Protein AF-A0A7V3DY18-F1 (afdb_monomer_lite)

pLDDT: mean 86.43, std 16.44, range [20.88, 98.75]

Secondary structure (DSSP, 8-state):
----------S--SSSTTTSSSSS--S---PPP-HHHHHHHHHHTTTSTTHHHHHHHHHHHHTT-HHHHHHHHHHHTT--SHHHHHHHHHHHHHHHT----S-TTT--TTPPPHHHHHHHHHTTTT-SSHHHHHHHHHHHHHHHHHHHHS--S---GGGTTSHHHHHHHT--TTHHHHHHHHHHHHHTTTTSSHHHHHHHHHHHHHHHHHHHHHHHHHS-HHHHHHHHHHHHHHHHHHHHHHHHHHH-TT-HHHHHHHHHHHHHHHHHHHTT-TT---SEEEEEEEPPPSS--GGGTT-S-SS-S---EEEEESSSTTS-EEESSTTTT-SEEEEEEEE-TTSSEEEEEEEE-TTTT-S---GGGS-SSTTSSS---EEEEEEETTS---EE----SS--EEEEEE-TTS-EEEEESTT-BB-TT-SSTT---B--EEEEE-TTS-S-EES---SS-EEEEEE-TTS-EEEEEE--SSS-TTT-EEEEEE-TTSTT-EEEE-TT-TTS-SEEEEEEEPTTSSEEEEEEE-SS--S-BEEEEEEGGG-TT-GGGEEESSTTPPP-TTTTTTPPBPTT-----SS-EEEEEEESSSSEEEEEEE---TT-S----PEEEEEETT--EEEEE--SSSEEEEEEE-S--PPPPPPPP----SSEEEEEES-TTTT-TTPPTT---EEEEEEEPPPBEEE-TTSTTSEEE-BSSTT-TT--BTT--SSS-EEEEEEEE--TTS-EEEEEE-SS-BEEEEE-TTS-EEEE-SS-B---TT-EEEESSTT--TTSPPP--SS---GGGGSPPBPPBPPTT-SSPPPPHHHHTHHHHHHHTTTTS-SSS-GGG------EETTEEHHHHHHBT--TTSPP-B-HHHHHHHSTTSPPSS-HHHHHHHHHHHHHT-STTB------TTS-SPPPPTTSSSGGG-HHHHHHHH-HHHHHH----HHHHHHHHHHHHTT------EEEHHHHHHHSS-EEEEEE---TTT--S-SEEEEETTEEEEEP-------

Sequence (1023 aa):
MSRHAFQPIAHKGFALTLLACLVAASAVFAAPADEVQDARAILAAWNEPGAGAKIDALGAALAEDCAKAAAVLDALEKDSSIEAATLRADLLLRCGAVFNDVRPDKAKKNLMTLDELGARAAAFYGHPDPFVRALAEWAVSVRMALVFEDRVPRPRPSARDHPWYAAWEAQKGDALLTYDYVRQVAAMGEHRTADGLRTAADKISRRVRGLAAYARATAPRDAEARIDRALAAFMQSYSAFEQTALSQPRDLTALREKWLAMRAAAREVIFANPQIDFHRLLFATRTGNNSGNITNGSLRDNHGAGGDIFVKTGFMPADEARPLLNGRLGLGHIRGLDISFEADRCVFSFLKQPWYGVQDVPDKMIAPNHETGLSDFAHLYEIRLDGCGFRQLTNAPYNSDIEPCYLPNDDIVFCSDRSNYGSQCKGMMVQDKMITNLYRCDRDGGNIRALSNNKDFDRHPHVMENGQLVFVHWEYQERHLYQTHTLWTSRPDGSYADAIYKQHIESGPMSLRESRHIPGTTQLVAIACGHHTGEIGAIMLVDYAKGINDPDGMRLLTPGAGPTEGGYGKRPPVPEGGLEDSGGHYQYPYPLSEKCFLTAYSFGVGNLADTKNYGLYYVDVWGNRELIHRDKMYSVVWLMPARPQARPPVYPEQPPKTAYATVMVNNVESDMPGVAPGTVKYIRVSQRLPWPCVRDEEKACKYNDVAYVPAGAWATILGVTDWTAVRAIGTVPVEADGSAHFKVPVEQPLFFQALDANYCEVRRMRSNVTFQRGEVRGCLGCHETRTLAPPAGPGQMPAAYRREPSMPEPPPWGAATVPGFERHIQPILDKHCVSCHGGDQPEKGLDFTSRKVQDWNQSYRTMFGIKPGEPTPCVDDYWKHWHPGVPNPTDSKAAKAILQRIDKGEQPGQLIQISNRFGGPEISQPLQFGALKSKLIQTLLNDAGHKKNVQMSREDWIALVTWVDLNAPYFDWYTDKDAFVKEGKAKRLYVDFGNPWEVAPAGEWIRKGDEVVLVAGGAVEIK

Radius of gyration: 31.64 Å; chains: 1; bounding box: 83×79×95 Å

Structure (mmCIF, N/CA/C/O backbone):
data_AF-A0A7V3DY18-F1
#
_entry.id   AF-A0A7V3DY18-F1
#
loop_
_atom_site.group_PDB
_atom_site.id
_atom_site.type_symbol
_atom_site.label_atom_id
_atom_site.label_alt_id
_atom_site.label_comp_id
_atom_site.label_asym_id
_atom_site.label_entity_id
_atom_site.label_seq_id
_atom_site.pdbx_PDB_ins_code
_atom_site.Cartn_x
_atom_site.Cartn_y
_atom_site.Cartn_z
_atom_site.occupancy
_atom_site.B_iso_or_equiv
_atom_site.auth_seq_id
_atom_site.auth_comp_id
_atom_site.auth_asym_id
_atom_site.auth_atom_id
_atom_site.pdbx_PDB_model_num
ATOM 1 N N . MET A 1 1 ? 3.927 35.908 -26.874 1.00 25.62 1 MET A N 1
ATOM 2 C CA . MET A 1 1 ? 4.126 37.093 -26.004 1.00 25.62 1 MET A CA 1
ATOM 3 C C . MET A 1 1 ? 3.156 36.924 -24.839 1.00 25.62 1 MET A C 1
ATOM 5 O O . MET A 1 1 ? 1.992 36.751 -25.132 1.00 25.62 1 MET A O 1
ATOM 9 N N . SER A 1 2 ? 3.499 36.811 -23.560 1.00 21.59 2 SER A N 1
ATOM 10 C CA . SER A 1 2 ? 4.704 37.133 -22.796 1.00 21.59 2 SER A CA 1
ATOM 11 C C . SER A 1 2 ? 4.877 36.150 -21.623 1.00 21.59 2 SER A C 1
ATOM 13 O O . SER A 1 2 ? 3.959 35.950 -20.840 1.00 21.59 2 SER A O 1
ATOM 15 N N . ARG A 1 3 ? 6.080 35.571 -21.537 1.00 24.64 3 ARG A N 1
ATOM 16 C CA . ARG A 1 3 ? 6.845 35.141 -20.350 1.00 24.64 3 ARG A CA 1
ATOM 17 C C . ARG A 1 3 ? 6.091 34.971 -19.013 1.00 24.64 3 ARG A C 1
ATOM 19 O O . ARG A 1 3 ? 5.904 35.953 -18.308 1.00 24.64 3 ARG A O 1
ATOM 26 N N . HIS A 1 4 ? 5.935 33.724 -18.563 1.00 20.88 4 HIS A N 1
ATOM 27 C CA . HIS A 1 4 ? 6.137 33.375 -17.151 1.00 20.88 4 HIS A CA 1
ATOM 28 C C . HIS A 1 4 ? 7.030 32.135 -17.059 1.00 20.88 4 HIS A C 1
ATOM 30 O O . HIS A 1 4 ? 6.732 31.080 -17.612 1.00 20.88 4 HIS A O 1
ATOM 36 N N . ALA A 1 5 ? 8.198 32.335 -16.455 1.00 23.17 5 ALA A N 1
ATOM 37 C CA . ALA A 1 5 ? 9.275 31.370 -16.347 1.00 23.17 5 ALA A CA 1
ATOM 38 C C . ALA A 1 5 ? 9.007 30.391 -15.198 1.00 23.17 5 ALA A C 1
ATOM 40 O O . ALA A 1 5 ? 8.786 30.807 -14.063 1.00 23.17 5 ALA A O 1
ATOM 41 N N . PHE A 1 6 ? 9.086 29.097 -15.499 1.00 23.33 6 PHE A N 1
ATOM 42 C CA . PHE A 1 6 ? 9.230 28.034 -14.513 1.00 23.33 6 PHE A CA 1
ATOM 43 C C . PHE A 1 6 ? 10.638 28.112 -13.906 1.00 23.33 6 PHE A C 1
ATOM 45 O O . PHE A 1 6 ? 11.632 27.924 -14.607 1.00 23.33 6 PHE A O 1
ATOM 52 N N . GLN A 1 7 ? 10.728 28.407 -12.608 1.00 21.17 7 GLN A N 1
ATOM 53 C CA . GLN A 1 7 ? 11.937 28.179 -11.815 1.00 21.17 7 GLN A CA 1
ATOM 54 C C . GLN A 1 7 ? 11.868 26.803 -11.129 1.00 21.17 7 GLN A C 1
ATOM 56 O O . GLN A 1 7 ? 10.789 26.381 -10.709 1.00 21.17 7 GLN A O 1
ATOM 61 N N . PRO A 1 8 ? 13.006 26.104 -10.979 1.00 22.19 8 PRO A N 1
ATOM 62 C CA . PRO A 1 8 ? 13.079 24.819 -10.301 1.00 22.19 8 PRO A CA 1
ATOM 63 C C . PRO A 1 8 ? 13.055 25.020 -8.780 1.00 22.19 8 PRO A C 1
ATOM 65 O O . PRO A 1 8 ? 13.895 25.726 -8.221 1.00 22.19 8 PRO A O 1
ATOM 68 N N . ILE A 1 9 ? 12.113 24.371 -8.094 1.00 23.47 9 ILE A N 1
ATOM 69 C CA . ILE A 1 9 ? 12.048 24.363 -6.629 1.00 23.47 9 ILE A CA 1
ATOM 70 C C . ILE A 1 9 ? 13.141 23.422 -6.113 1.00 23.47 9 ILE A C 1
ATOM 72 O O . ILE A 1 9 ? 12.963 22.214 -5.982 1.00 23.47 9 ILE A O 1
ATOM 76 N N . ALA A 1 10 ? 14.314 23.994 -5.854 1.00 24.70 10 ALA A N 1
ATOM 77 C CA . ALA A 1 10 ? 15.331 23.391 -5.012 1.00 24.70 10 ALA A CA 1
ATOM 78 C C . ALA A 1 10 ? 14.889 23.465 -3.542 1.00 24.70 10 ALA A C 1
ATOM 80 O O . ALA A 1 10 ? 14.357 24.479 -3.090 1.00 24.70 10 ALA A O 1
ATOM 81 N N . HIS A 1 11 ? 15.159 22.397 -2.790 1.00 27.48 11 HIS A N 1
ATOM 82 C CA . HIS A 1 11 ? 15.044 22.307 -1.335 1.00 27.48 11 HIS A CA 1
ATOM 83 C C . HIS A 1 11 ? 15.710 23.491 -0.608 1.00 27.48 11 HIS A C 1
ATOM 85 O O . HIS A 1 11 ? 16.875 23.424 -0.228 1.00 27.48 11 HIS A O 1
ATOM 91 N N . LYS A 1 12 ? 14.947 24.562 -0.385 1.00 24.19 12 LYS A N 1
ATOM 92 C CA . LYS A 1 12 ? 15.098 25.562 0.685 1.00 24.19 12 LYS A CA 1
ATOM 93 C C . LYS A 1 12 ? 13.711 26.140 0.997 1.00 24.19 12 LYS A C 1
ATOM 95 O O . LYS A 1 12 ? 13.461 27.323 0.822 1.00 24.19 12 LYS A O 1
ATOM 100 N N . GLY A 1 13 ? 12.785 25.270 1.401 1.00 24.16 13 GLY A N 1
ATOM 101 C CA . GLY A 1 13 ? 11.388 25.622 1.695 1.00 24.16 13 GLY A CA 1
ATOM 102 C C . GLY A 1 13 ? 10.884 25.156 3.061 1.00 24.16 13 GLY A C 1
ATOM 103 O O . GLY A 1 13 ? 9.701 25.281 3.331 1.00 24.16 13 GLY A O 1
ATOM 104 N N . PHE A 1 14 ? 11.765 24.636 3.925 1.00 27.33 14 PHE A N 1
ATOM 105 C CA . PHE A 1 14 ? 11.429 24.241 5.304 1.00 27.33 14 PHE A CA 1
ATOM 106 C C . PHE A 1 14 ? 11.979 25.214 6.364 1.00 27.33 14 PHE A C 1
ATOM 108 O O . PHE A 1 14 ? 11.888 24.955 7.556 1.00 27.33 14 PHE A O 1
ATOM 115 N N . ALA A 1 15 ? 12.544 26.350 5.935 1.00 28.25 15 ALA A N 1
ATOM 116 C CA . ALA A 1 15 ? 13.169 27.333 6.826 1.00 28.25 15 ALA A CA 1
ATOM 117 C C . ALA A 1 15 ? 12.625 28.770 6.684 1.00 28.25 15 ALA A C 1
ATOM 119 O O . ALA A 1 15 ? 13.087 29.647 7.403 1.00 28.25 15 ALA A O 1
ATOM 120 N N . LEU A 1 16 ? 11.650 29.042 5.801 1.00 24.61 16 LEU A N 1
ATOM 121 C CA . LEU A 1 16 ? 11.113 30.407 5.627 1.00 24.61 16 LEU A CA 1
ATOM 122 C C . LEU A 1 16 ? 9.606 30.584 5.854 1.00 24.61 16 LEU A C 1
ATOM 124 O O . LEU A 1 16 ? 9.186 31.714 6.080 1.00 24.61 16 LEU A O 1
ATOM 128 N N . THR A 1 17 ? 8.812 29.516 5.959 1.00 25.86 17 THR A N 1
ATOM 129 C CA . THR A 1 17 ? 7.465 29.614 6.564 1.00 25.86 17 THR A CA 1
ATOM 130 C C . THR A 1 17 ? 7.527 29.547 8.093 1.00 25.86 17 THR A C 1
ATOM 132 O O . THR A 1 17 ? 6.608 30.001 8.762 1.00 25.86 17 THR A O 1
ATOM 135 N N . LEU A 1 18 ? 8.658 29.096 8.656 1.00 28.77 18 LEU A N 1
ATOM 136 C CA . LEU A 1 18 ? 8.967 29.334 10.066 1.00 28.77 18 LEU A CA 1
ATOM 137 C C . LEU A 1 18 ? 9.335 30.803 10.327 1.00 28.77 18 LEU A C 1
ATOM 139 O O . LEU A 1 18 ? 9.026 31.303 11.395 1.00 28.77 18 LEU A O 1
ATOM 143 N N . LEU A 1 19 ? 9.923 31.534 9.369 1.00 28.06 19 LEU A N 1
ATOM 144 C CA . LEU A 1 19 ? 10.417 32.894 9.629 1.00 28.06 19 LEU A CA 1
ATOM 145 C C . LEU A 1 19 ? 9.350 33.998 9.476 1.00 28.06 19 LEU A C 1
ATOM 147 O O . LEU A 1 19 ? 9.473 35.043 10.102 1.00 28.06 19 LEU A O 1
ATOM 151 N N . ALA A 1 20 ? 8.266 33.767 8.728 1.00 24.47 20 ALA A N 1
ATOM 152 C CA . ALA A 1 20 ? 7.158 34.729 8.613 1.00 24.47 20 ALA A CA 1
ATOM 153 C C . ALA A 1 20 ? 6.112 34.628 9.747 1.00 24.47 20 ALA A C 1
ATOM 155 O O . ALA A 1 20 ? 5.349 35.567 9.948 1.00 24.47 20 ALA A O 1
ATOM 156 N N . CYS A 1 21 ? 6.130 33.555 10.549 1.00 28.67 21 CYS A N 1
ATOM 157 C CA . CYS A 1 21 ? 5.466 33.513 11.861 1.00 28.67 21 CYS A CA 1
ATOM 158 C C . CYS A 1 21 ? 6.400 33.928 13.018 1.00 28.67 21 CYS A C 1
ATOM 160 O O . CYS A 1 21 ? 5.938 34.086 14.142 1.00 28.67 21 CYS A O 1
ATOM 162 N N . LEU A 1 22 ? 7.692 34.160 12.746 1.00 28.86 22 LEU A N 1
ATOM 163 C CA . LEU A 1 22 ? 8.712 34.535 13.738 1.00 28.86 22 LEU A CA 1
ATOM 164 C C . LEU A 1 22 ? 9.113 36.025 13.709 1.00 28.86 22 LEU A C 1
ATOM 166 O O . LEU A 1 22 ? 10.030 36.412 14.425 1.00 28.86 22 LEU A O 1
ATOM 170 N N . VAL A 1 23 ? 8.426 36.886 12.943 1.00 26.66 23 VAL A N 1
ATOM 171 C CA . VAL A 1 23 ? 8.685 38.352 12.925 1.00 26.66 23 VAL A CA 1
ATOM 172 C C . VAL A 1 23 ? 7.436 39.196 13.263 1.00 26.66 23 VAL A C 1
ATOM 174 O O . VAL A 1 23 ? 7.445 40.415 13.153 1.00 26.66 23 VAL A O 1
ATOM 177 N N . ALA A 1 24 ? 6.379 38.574 13.796 1.00 26.86 24 ALA A N 1
ATOM 178 C CA . ALA A 1 24 ? 5.297 39.273 14.510 1.00 26.86 24 ALA A CA 1
ATOM 179 C C . ALA A 1 24 ? 5.234 38.889 16.004 1.00 26.86 24 ALA A C 1
ATOM 181 O O . ALA A 1 24 ? 4.191 39.002 16.640 1.00 26.86 24 ALA A O 1
ATOM 182 N N . ALA A 1 25 ? 6.358 38.434 16.565 1.00 30.12 25 ALA A N 1
ATOM 183 C CA . ALA A 1 25 ? 6.527 38.153 17.990 1.00 30.12 25 ALA A CA 1
ATOM 184 C C . ALA A 1 25 ? 7.902 38.653 18.464 1.00 30.12 25 ALA A C 1
ATOM 186 O O . ALA A 1 25 ? 8.713 37.917 19.013 1.00 30.12 25 ALA A O 1
ATOM 187 N N . SER A 1 26 ? 8.187 39.925 18.206 1.00 31.80 26 SER A N 1
ATOM 188 C CA . SER A 1 26 ? 9.306 40.643 18.817 1.00 31.80 26 SER A CA 1
ATOM 189 C C . SER A 1 26 ? 8.799 41.966 19.381 1.00 31.80 26 SER A C 1
ATOM 191 O O . SER A 1 26 ? 9.112 43.050 18.903 1.00 31.80 26 SER A O 1
ATOM 193 N N . ALA A 1 27 ? 7.993 41.849 20.435 1.00 28.05 27 ALA A N 1
ATOM 194 C CA . ALA A 1 27 ? 7.842 42.873 21.453 1.00 28.05 27 ALA A CA 1
ATOM 195 C C . ALA A 1 27 ? 7.497 42.192 22.785 1.00 28.05 27 ALA A C 1
ATOM 197 O O . ALA A 1 27 ? 6.571 41.391 22.853 1.00 28.05 27 ALA A O 1
ATOM 198 N N . VAL A 1 28 ? 8.245 42.575 23.822 1.00 28.41 28 VAL A N 1
ATOM 199 C CA . VAL A 1 28 ? 8.203 42.132 25.227 1.00 28.41 28 VAL A CA 1
ATOM 200 C C . VAL A 1 28 ? 9.000 40.853 25.530 1.00 28.41 28 VAL A C 1
ATOM 202 O O . VAL A 1 28 ? 8.491 39.738 25.547 1.00 28.41 28 VAL A O 1
ATOM 205 N N . PHE A 1 29 ? 10.278 41.057 25.867 1.00 35.97 29 PHE A N 1
ATOM 206 C CA . PHE A 1 29 ? 10.986 40.196 26.814 1.00 35.97 29 PHE A CA 1
ATOM 207 C C . PHE A 1 29 ? 10.186 40.156 28.128 1.00 35.97 29 PHE A C 1
ATOM 209 O O . PHE A 1 29 ? 10.061 41.184 28.794 1.00 35.97 29 PHE A O 1
ATOM 216 N N . ALA A 1 30 ? 9.664 38.989 28.501 1.00 28.53 30 ALA A N 1
ATOM 217 C CA . ALA A 1 30 ? 9.141 38.709 29.836 1.00 28.53 30 ALA A CA 1
ATOM 218 C C . ALA A 1 30 ? 9.928 37.537 30.455 1.00 28.53 30 ALA A C 1
ATOM 220 O O . ALA A 1 30 ? 10.391 36.651 29.743 1.00 28.53 30 ALA A O 1
ATOM 221 N N . ALA A 1 31 ? 10.137 37.619 31.770 1.00 28.45 31 ALA A N 1
ATOM 222 C CA . ALA A 1 31 ? 10.940 36.763 32.654 1.00 28.45 31 ALA A CA 1
ATOM 223 C C . ALA A 1 31 ? 10.664 35.240 32.534 1.00 28.45 31 ALA A C 1
ATOM 225 O O . ALA A 1 31 ? 9.652 34.865 31.945 1.00 28.45 31 ALA A O 1
ATOM 226 N N . PRO A 1 32 ? 11.509 34.343 33.104 1.00 37.91 32 PRO A N 1
ATOM 227 C CA . PRO A 1 32 ? 11.172 32.919 33.197 1.00 37.91 32 PRO A CA 1
ATOM 228 C C . PRO A 1 32 ? 9.812 32.751 33.889 1.00 37.91 32 PRO A C 1
ATOM 230 O O . PRO A 1 32 ? 9.640 33.190 35.026 1.00 37.91 32 PRO A O 1
ATOM 233 N N . ALA A 1 33 ? 8.847 32.183 33.165 1.00 54.16 33 ALA A N 1
ATOM 234 C CA . ALA A 1 33 ? 7.502 31.922 33.657 1.00 54.16 33 ALA A CA 1
ATOM 235 C C . ALA A 1 33 ? 7.549 30.877 34.780 1.00 54.16 33 ALA A C 1
ATOM 237 O O . ALA A 1 33 ? 8.276 29.891 34.687 1.00 54.16 33 ALA A O 1
ATOM 238 N N . ASP A 1 34 ? 6.794 31.114 35.847 1.00 83.50 34 ASP A N 1
ATOM 239 C CA . ASP A 1 34 ? 6.520 30.129 36.888 1.00 83.50 34 ASP A CA 1
ATOM 240 C C . ASP A 1 34 ? 5.375 29.243 36.371 1.00 83.50 34 ASP A C 1
ATOM 242 O O . ASP A 1 34 ? 4.215 29.655 36.410 1.00 83.50 34 ASP A O 1
ATOM 246 N N . GLU A 1 35 ? 5.671 28.045 35.848 1.00 88.69 35 GLU A N 1
ATOM 247 C CA . GLU A 1 35 ? 4.648 27.158 35.264 1.00 88.69 35 GLU A CA 1
ATOM 248 C C . GLU A 1 35 ? 3.539 26.788 36.274 1.00 88.69 35 GLU A C 1
ATOM 250 O O . GLU A 1 35 ? 2.413 26.460 35.888 1.00 88.69 35 GLU A O 1
ATOM 255 N N . VAL A 1 36 ? 3.817 26.887 37.582 1.00 89.94 36 VAL A N 1
ATOM 256 C CA . VAL A 1 36 ? 2.805 26.732 38.636 1.00 89.94 36 VAL A CA 1
ATOM 257 C C . VAL A 1 36 ? 1.839 27.920 38.648 1.00 89.94 36 VAL A C 1
ATOM 259 O O . VAL A 1 36 ? 0.636 27.727 38.849 1.00 89.94 36 VAL A O 1
ATOM 262 N N . GLN A 1 37 ? 2.324 29.145 38.427 1.00 89.44 37 GLN A N 1
ATOM 263 C CA . GLN A 1 37 ? 1.457 30.316 38.260 1.00 89.44 37 GLN A CA 1
ATOM 264 C C . GLN A 1 37 ? 0.627 30.226 36.989 1.00 89.44 37 GLN A C 1
ATOM 266 O O . GLN A 1 37 ? -0.563 30.529 37.049 1.00 89.44 37 GLN A O 1
ATOM 271 N N . ASP A 1 38 ? 1.199 29.743 35.888 1.00 91.12 38 ASP A N 1
ATOM 272 C CA . ASP A 1 38 ? 0.449 29.534 34.648 1.00 91.12 38 ASP A CA 1
ATOM 273 C C . ASP A 1 38 ? -0.686 28.524 34.854 1.00 91.12 38 ASP A C 1
ATOM 275 O O . ASP A 1 38 ? -1.829 28.788 34.479 1.00 91.12 38 ASP A O 1
ATOM 279 N N . ALA A 1 39 ? -0.416 27.407 35.537 1.00 92.50 39 ALA A N 1
ATOM 280 C CA . ALA A 1 39 ? -1.436 26.418 35.875 1.00 92.50 39 ALA A CA 1
ATOM 281 C C . ALA A 1 39 ? -2.556 27.005 36.757 1.00 92.50 39 ALA A C 1
ATOM 283 O O . ALA A 1 39 ? -3.739 26.767 36.510 1.00 92.50 39 ALA A O 1
ATOM 284 N N . ARG A 1 40 ? -2.207 27.826 37.757 1.00 92.56 40 ARG A N 1
ATOM 285 C CA . ARG A 1 40 ? -3.191 28.527 38.605 1.00 92.56 40 ARG A CA 1
ATOM 286 C C . ARG A 1 40 ? -3.992 29.570 37.828 1.00 92.56 40 ARG A C 1
ATOM 288 O O . ARG A 1 40 ? -5.193 29.699 38.053 1.00 92.56 40 ARG A O 1
ATOM 295 N N . ALA A 1 41 ? -3.355 30.292 36.910 1.00 92.31 41 ALA A N 1
ATOM 296 C CA . ALA A 1 41 ? -4.019 31.262 36.048 1.00 92.31 41 ALA A CA 1
ATOM 297 C C . ALA A 1 41 ? -4.994 30.575 35.081 1.00 92.31 41 ALA A C 1
ATOM 299 O O . ALA A 1 41 ? -6.090 31.083 34.859 1.00 92.31 41 ALA A O 1
ATOM 300 N N . ILE A 1 42 ? -4.634 29.398 34.557 1.00 93.19 42 ILE A N 1
ATOM 301 C CA . ILE A 1 42 ? -5.534 28.554 33.762 1.00 93.19 42 ILE A CA 1
ATOM 302 C C . ILE A 1 42 ? -6.761 28.153 34.582 1.00 93.19 42 ILE A C 1
ATOM 304 O O . ILE A 1 42 ? -7.870 28.272 34.073 1.00 93.19 42 ILE A O 1
ATOM 308 N N . LEU A 1 43 ? -6.594 27.722 35.838 1.00 92.31 43 LEU A N 1
ATOM 309 C CA . LEU A 1 43 ? -7.731 27.379 36.702 1.00 92.31 43 LEU A CA 1
ATOM 310 C C . LEU A 1 43 ? -8.633 28.583 36.985 1.00 92.31 43 LEU A C 1
ATOM 312 O O . LEU A 1 43 ? -9.853 28.476 36.875 1.00 92.31 43 LEU A O 1
ATOM 316 N N . ALA A 1 44 ? -8.048 29.743 37.288 1.00 91.12 44 ALA A N 1
ATOM 317 C CA . ALA A 1 44 ? -8.810 30.969 37.522 1.00 91.12 44 ALA A CA 1
ATOM 318 C C . ALA A 1 44 ? -9.609 31.413 36.282 1.00 91.12 44 ALA A C 1
ATOM 320 O O . ALA A 1 44 ? -10.705 31.954 36.415 1.00 91.12 44 ALA A O 1
ATOM 321 N N . ALA A 1 45 ? -9.077 31.146 35.086 1.00 89.94 45 ALA A N 1
ATOM 322 C CA . ALA A 1 45 ? -9.665 31.498 33.797 1.00 89.94 45 ALA A CA 1
ATOM 323 C C . ALA A 1 45 ? -10.254 30.285 33.047 1.00 89.94 45 ALA A C 1
ATOM 325 O O . ALA A 1 45 ? -10.373 30.326 31.824 1.00 89.94 45 ALA A O 1
ATOM 326 N N . TRP A 1 46 ? -10.621 29.199 33.743 1.00 88.56 46 TRP A N 1
ATOM 327 C CA . TRP A 1 46 ? -10.978 27.915 33.112 1.00 88.56 46 TRP A CA 1
ATOM 328 C C . TRP A 1 46 ? -12.092 28.032 32.062 1.00 88.56 46 TRP A C 1
ATOM 330 O O . TRP A 1 46 ? -12.043 27.403 31.006 1.00 88.56 46 TRP A O 1
ATOM 340 N N . ASN A 1 47 ? -13.088 28.873 32.352 1.00 83.31 47 ASN A N 1
ATOM 341 C CA . ASN A 1 47 ? -14.250 29.104 31.495 1.00 83.31 47 ASN A CA 1
ATOM 342 C C . ASN A 1 47 ? -14.053 30.258 30.492 1.00 83.31 47 ASN A C 1
ATOM 344 O O . ASN A 1 47 ? -14.989 30.600 29.772 1.00 83.31 47 ASN A O 1
ATOM 348 N N . GLU A 1 48 ? -12.875 30.886 30.446 1.00 85.75 48 GLU A N 1
ATOM 349 C CA . GLU A 1 48 ? -12.592 31.969 29.504 1.00 85.75 48 GLU A CA 1
ATOM 350 C C . GLU A 1 48 ? -12.154 31.433 28.127 1.00 85.75 48 GLU A C 1
ATOM 352 O O . GLU A 1 48 ? -11.485 30.394 28.028 1.00 85.75 48 GLU A O 1
ATOM 357 N N . PRO A 1 49 ? -12.461 32.156 27.031 1.00 82.69 49 PRO A N 1
ATOM 358 C CA . PRO A 1 49 ? -11.944 31.826 25.709 1.00 82.69 49 PRO A CA 1
ATOM 359 C C . PRO A 1 49 ? -10.412 31.704 25.704 1.00 82.69 49 PRO A C 1
ATOM 361 O O . PRO A 1 49 ? -9.695 32.574 26.194 1.00 82.69 49 PRO A O 1
ATOM 364 N N . GLY A 1 50 ? -9.896 30.623 25.114 1.00 83.00 50 GLY A N 1
ATOM 365 C CA . GLY A 1 50 ? -8.454 30.381 24.994 1.00 83.00 50 GLY A CA 1
ATOM 366 C C . GLY A 1 50 ? -7.814 29.599 26.146 1.00 83.00 50 GLY A C 1
ATOM 367 O O . GLY A 1 50 ? -6.645 29.233 26.022 1.00 83.00 50 GLY A O 1
ATOM 368 N N . ALA A 1 51 ? -8.549 29.259 27.214 1.00 85.69 51 ALA A N 1
ATOM 369 C CA . ALA A 1 51 ? -8.046 28.389 28.285 1.00 85.69 51 ALA A CA 1
ATOM 370 C C . ALA A 1 51 ? -7.518 27.044 27.747 1.00 85.69 51 ALA A C 1
ATOM 372 O O . ALA A 1 51 ? -6.430 26.615 28.119 1.00 85.69 51 ALA A O 1
ATOM 373 N N . GLY A 1 52 ? -8.223 26.431 26.787 1.00 85.94 52 GLY A N 1
ATOM 374 C CA . GLY A 1 52 ? -7.781 25.193 26.133 1.00 85.94 52 GLY A CA 1
ATOM 375 C C . GLY A 1 52 ? -6.407 25.312 25.462 1.00 85.94 52 GLY A C 1
ATOM 376 O O . GLY A 1 52 ? -5.542 24.475 25.694 1.00 85.94 52 GLY A O 1
ATOM 377 N N . ALA A 1 53 ? -6.167 26.392 24.712 1.00 87.12 53 ALA A N 1
ATOM 378 C CA . ALA A 1 53 ? -4.874 26.623 24.064 1.00 87.12 53 ALA A CA 1
ATOM 379 C C . ALA A 1 53 ? -3.740 26.815 25.085 1.00 87.12 53 ALA A C 1
ATOM 381 O O . ALA A 1 53 ? -2.622 26.355 24.860 1.00 87.12 53 ALA A O 1
ATOM 382 N N . LYS A 1 54 ? -4.030 27.448 26.231 1.00 90.38 54 LYS A N 1
ATOM 383 C CA . LYS A 1 54 ? -3.076 27.574 27.343 1.00 90.38 54 LYS A CA 1
ATOM 384 C C . LYS A 1 54 ? -2.776 26.219 27.995 1.00 90.38 54 LYS A C 1
ATOM 386 O O . LYS A 1 54 ? -1.619 25.960 28.303 1.00 90.38 54 LYS A O 1
ATOM 391 N N . ILE A 1 55 ? -3.778 25.346 28.157 1.00 89.69 55 ILE A N 1
ATOM 392 C CA . ILE A 1 55 ? -3.586 23.968 28.649 1.00 89.69 55 ILE A CA 1
ATOM 393 C C . ILE A 1 55 ? -2.677 23.188 27.700 1.00 89.69 55 ILE A C 1
ATOM 395 O O . ILE A 1 55 ? -1.738 22.540 28.152 1.00 89.69 55 ILE A O 1
ATOM 399 N N . ASP A 1 56 ? -2.920 23.274 26.391 1.00 87.69 56 ASP A N 1
ATOM 400 C CA . ASP A 1 56 ? -2.104 22.571 25.399 1.00 87.69 56 ASP A CA 1
ATOM 401 C C . ASP A 1 56 ? -0.660 23.096 25.368 1.00 87.69 56 ASP A C 1
ATOM 403 O O . ASP A 1 56 ? 0.277 22.297 25.316 1.00 87.69 56 ASP A O 1
ATOM 407 N N . ALA A 1 57 ? -0.465 24.415 25.484 1.00 88.19 57 ALA A N 1
ATOM 408 C CA . ALA A 1 57 ? 0.858 25.030 25.585 1.00 88.19 57 ALA A CA 1
ATOM 409 C C . ALA A 1 57 ? 1.603 24.616 26.867 1.00 88.19 57 ALA A C 1
ATOM 411 O O . ALA A 1 57 ? 2.769 24.224 26.797 1.00 88.19 57 ALA A O 1
ATOM 412 N N . LEU A 1 58 ? 0.927 24.642 28.022 1.00 90.94 58 LEU A N 1
ATOM 413 C CA . LEU A 1 58 ? 1.493 24.188 29.293 1.00 90.94 58 LEU A CA 1
ATOM 414 C C . LEU A 1 58 ? 1.849 22.699 29.222 1.00 90.94 58 LEU A C 1
ATOM 416 O O . LEU A 1 58 ? 2.968 22.317 29.545 1.00 90.94 58 LEU A O 1
ATOM 420 N N . GLY A 1 59 ? 0.939 21.855 28.735 1.00 88.19 59 GLY A N 1
ATOM 421 C CA . GLY A 1 59 ? 1.173 20.422 28.575 1.00 88.19 59 GLY A CA 1
ATOM 422 C C . GLY A 1 59 ? 2.371 20.106 27.680 1.00 88.19 59 GLY A C 1
ATOM 423 O O . GLY A 1 59 ? 3.167 19.235 28.024 1.00 88.19 59 GLY A O 1
ATOM 424 N N . ALA A 1 60 ? 2.541 20.836 26.574 1.00 83.75 60 ALA A N 1
ATOM 425 C CA . ALA A 1 60 ? 3.709 20.702 25.707 1.00 83.75 60 ALA A CA 1
ATOM 426 C C . ALA A 1 60 ? 5.015 21.083 26.424 1.00 83.75 60 ALA A C 1
ATOM 428 O O . ALA A 1 60 ? 6.004 20.366 26.290 1.00 83.75 60 ALA A O 1
ATOM 429 N N . ALA A 1 61 ? 5.012 22.159 27.217 1.00 85.00 61 ALA A N 1
ATOM 430 C CA . ALA A 1 61 ? 6.176 22.573 27.999 1.00 85.00 61 ALA A CA 1
ATOM 431 C C . ALA A 1 61 ? 6.544 21.549 29.089 1.00 85.00 61 ALA A C 1
ATOM 433 O O . ALA A 1 61 ? 7.716 21.215 29.257 1.00 85.00 61 ALA A O 1
ATOM 434 N N . LEU A 1 62 ? 5.550 21.008 29.804 1.00 86.50 62 LEU A N 1
ATOM 435 C CA . LEU A 1 62 ? 5.770 20.027 30.873 1.00 86.50 62 LEU A CA 1
ATOM 436 C C . LEU A 1 62 ? 6.221 18.663 30.344 1.00 86.50 62 LEU A C 1
ATOM 438 O O . LEU A 1 62 ? 7.008 17.979 30.995 1.00 86.50 62 LEU A O 1
ATOM 442 N N . ALA A 1 63 ? 5.768 18.266 29.154 1.00 80.88 63 ALA A N 1
ATOM 443 C CA . ALA A 1 63 ? 6.138 16.982 28.568 1.00 80.88 63 ALA A CA 1
ATOM 444 C C . ALA A 1 63 ? 7.639 16.870 28.226 1.00 80.88 63 ALA A C 1
ATOM 446 O O . ALA A 1 63 ? 8.124 15.768 27.977 1.00 80.88 63 ALA A O 1
ATOM 447 N N . GLU A 1 64 ? 8.386 17.981 28.230 1.00 81.00 64 GLU A N 1
ATOM 448 C CA . GLU A 1 64 ? 9.834 18.006 27.993 1.00 81.00 64 GLU A CA 1
ATOM 449 C C . GLU A 1 64 ? 10.685 18.074 29.276 1.00 81.00 64 GLU A C 1
ATOM 451 O O . GLU A 1 64 ? 11.904 17.900 29.191 1.00 81.00 64 GLU A O 1
ATOM 456 N N . ASP A 1 65 ? 10.074 18.289 30.450 1.00 83.94 65 ASP A N 1
ATOM 457 C CA . ASP A 1 65 ? 10.774 18.479 31.728 1.00 83.94 65 ASP A CA 1
ATOM 458 C C . ASP A 1 65 ? 9.991 17.888 32.920 1.00 83.94 65 ASP A C 1
ATOM 460 O O . ASP A 1 65 ? 9.014 18.452 33.416 1.00 83.94 65 ASP A O 1
ATOM 464 N N . CYS A 1 66 ? 10.471 16.750 33.421 1.00 82.31 66 CYS A N 1
ATOM 465 C CA . CYS A 1 66 ? 9.895 16.005 34.537 1.00 82.31 66 CYS A CA 1
ATOM 466 C C . CYS A 1 66 ? 9.856 16.812 35.836 1.00 82.31 66 CYS A C 1
ATOM 468 O O . CYS A 1 66 ? 8.878 16.717 36.575 1.00 82.31 66 CYS A O 1
ATOM 470 N N . ALA A 1 67 ? 10.887 17.612 36.127 1.00 84.38 67 ALA A N 1
ATOM 471 C CA . ALA A 1 67 ? 10.944 18.359 37.380 1.00 84.38 67 ALA A CA 1
ATOM 472 C C . ALA A 1 67 ? 9.867 19.449 37.403 1.00 84.38 67 ALA A C 1
ATOM 474 O O . ALA A 1 67 ? 9.154 19.599 38.398 1.00 84.38 67 ALA A O 1
ATOM 475 N N . LYS A 1 68 ? 9.690 20.149 36.275 1.00 88.06 68 LYS A N 1
ATOM 476 C CA . LYS A 1 68 ? 8.597 21.113 36.098 1.00 88.06 68 LYS A CA 1
ATOM 477 C C . LYS A 1 68 ? 7.235 20.432 36.138 1.00 88.06 68 LYS A C 1
ATOM 479 O O . LYS A 1 68 ? 6.341 20.901 36.841 1.00 88.06 68 LYS A O 1
ATOM 484 N N . ALA A 1 69 ? 7.084 19.305 35.437 1.00 89.38 69 ALA A N 1
ATOM 485 C CA . ALA A 1 69 ? 5.848 18.528 35.443 1.00 89.38 69 ALA A CA 1
ATOM 486 C C . ALA A 1 69 ? 5.456 18.102 36.864 1.00 89.38 69 ALA A C 1
ATOM 488 O O . ALA A 1 69 ? 4.321 18.326 37.278 1.00 89.38 69 ALA A O 1
ATOM 489 N N . ALA A 1 70 ? 6.398 17.552 37.635 1.00 88.25 70 ALA A N 1
ATOM 490 C CA . ALA A 1 70 ? 6.181 17.164 39.023 1.00 88.25 70 ALA A CA 1
ATOM 491 C C . ALA A 1 70 ? 5.762 18.363 39.887 1.00 88.25 70 ALA A C 1
ATOM 493 O O . ALA A 1 70 ? 4.735 18.291 40.556 1.00 88.25 70 ALA A O 1
ATOM 494 N N . ALA A 1 71 ? 6.485 19.487 39.805 1.00 90.38 71 ALA A N 1
ATOM 495 C CA . ALA A 1 71 ? 6.177 20.689 40.580 1.00 90.38 71 ALA A CA 1
ATOM 496 C C . ALA A 1 71 ? 4.763 21.231 40.302 1.00 90.38 71 ALA A C 1
ATOM 498 O O . ALA A 1 71 ? 4.034 21.564 41.239 1.00 90.38 71 ALA A O 1
ATOM 499 N N . VAL A 1 72 ? 4.347 21.280 39.031 1.00 92.94 72 VAL A N 1
ATOM 500 C CA . VAL A 1 72 ? 2.993 21.711 38.647 1.00 92.94 72 VAL A CA 1
ATOM 501 C C . VAL A 1 72 ? 1.935 20.719 39.127 1.00 92.94 72 VAL A C 1
ATOM 503 O O . VAL A 1 72 ? 0.945 21.128 39.734 1.00 92.94 72 VAL A O 1
ATOM 506 N N . LEU A 1 73 ? 2.139 19.417 38.908 1.00 92.75 73 LEU A N 1
ATOM 507 C CA . LEU A 1 73 ? 1.183 18.382 39.312 1.00 92.75 73 LEU A CA 1
ATOM 508 C C . LEU A 1 73 ? 0.985 18.326 40.836 1.00 92.75 73 LEU A C 1
ATOM 510 O O . LEU A 1 73 ? -0.150 18.139 41.280 1.00 92.75 73 LEU A O 1
ATOM 514 N N . ASP A 1 74 ? 2.053 18.518 41.616 1.00 91.38 74 ASP A N 1
ATOM 515 C CA . ASP A 1 74 ? 2.025 18.555 43.086 1.00 91.38 74 ASP A CA 1
ATOM 516 C C . ASP A 1 74 ? 1.384 19.854 43.604 1.00 91.38 74 ASP A C 1
ATOM 518 O O . ASP A 1 74 ? 0.675 19.865 44.613 1.00 91.38 74 ASP A O 1
ATOM 522 N N . ALA A 1 75 ? 1.594 20.978 42.911 1.00 90.56 75 ALA A N 1
ATOM 523 C CA . ALA A 1 75 ? 0.965 22.245 43.270 1.00 90.56 75 ALA A CA 1
ATOM 524 C C . ALA A 1 75 ? -0.554 22.225 43.046 1.00 90.56 75 ALA A C 1
ATOM 526 O O . ALA A 1 75 ? -1.292 22.774 43.866 1.00 90.56 75 ALA A O 1
ATOM 527 N N . LEU A 1 76 ? -1.006 21.586 41.963 1.00 92.06 76 LEU A N 1
ATOM 528 C CA . LEU A 1 76 ? -2.423 21.409 41.641 1.00 92.06 76 LEU A CA 1
ATOM 529 C C . LEU A 1 76 ? -3.114 20.384 42.549 1.00 92.06 76 LEU A C 1
ATOM 531 O O . LEU A 1 76 ? -4.326 20.437 42.707 1.00 92.06 76 LEU A O 1
ATOM 535 N N . GLU A 1 77 ? -2.374 19.457 43.162 1.00 89.50 77 GLU A N 1
ATOM 536 C CA . GLU A 1 77 ? -2.942 18.424 44.040 1.00 89.50 77 GLU A CA 1
ATOM 537 C C . GLU A 1 77 ? -3.668 18.974 45.267 1.00 89.50 77 GLU A C 1
ATOM 539 O O . GLU A 1 77 ? -4.581 18.344 45.796 1.00 89.50 77 GLU A O 1
ATOM 544 N N . LYS A 1 78 ? -3.278 20.168 45.709 1.00 86.81 78 LYS A N 1
ATOM 545 C CA . LYS A 1 78 ? -3.864 20.836 46.874 1.00 86.81 78 LYS A CA 1
ATOM 546 C C . LYS A 1 78 ? -5.260 21.401 46.600 1.00 86.81 78 LYS A C 1
ATOM 548 O O . LYS A 1 78 ? -5.946 21.786 47.544 1.00 86.81 78 LYS A O 1
ATOM 553 N N . ASP A 1 79 ? -5.661 21.475 45.334 1.00 90.69 79 ASP A N 1
ATOM 554 C CA . ASP A 1 79 ? -6.970 21.942 44.902 1.00 90.69 79 ASP A CA 1
ATOM 555 C C . ASP A 1 79 ? -7.883 20.735 44.629 1.00 90.69 79 ASP A C 1
ATOM 557 O O . ASP A 1 79 ? -7.560 19.852 43.835 1.00 90.69 79 ASP A O 1
ATOM 561 N N . SER A 1 80 ? -9.018 20.685 45.329 1.00 88.06 80 SER A N 1
ATOM 562 C CA . SER A 1 80 ? -9.992 19.584 45.248 1.00 88.06 80 SER A CA 1
ATOM 563 C C . SER A 1 80 ? -11.109 19.826 44.226 1.00 88.06 80 SER A C 1
ATOM 565 O O . SER A 1 80 ? -12.030 19.015 44.124 1.00 88.06 80 SER A O 1
ATOM 567 N N . SER A 1 81 ? -11.044 20.929 43.473 1.00 91.00 81 SER A N 1
ATOM 568 C CA . SER A 1 81 ? -11.986 21.226 42.393 1.00 91.00 81 SER A CA 1
ATOM 569 C C . SER A 1 81 ? -11.885 20.217 41.248 1.00 91.00 81 SER A C 1
ATOM 571 O O . SER A 1 81 ? -10.841 19.601 40.993 1.00 91.00 81 SER A O 1
ATOM 573 N N . ILE A 1 82 ? -12.988 20.060 40.514 1.00 90.38 82 ILE A N 1
ATOM 574 C CA . ILE A 1 82 ? -13.027 19.152 39.368 1.00 90.38 82 ILE A CA 1
ATOM 575 C C . ILE A 1 82 ? -12.169 19.669 38.206 1.00 90.38 82 ILE A C 1
ATOM 577 O O . ILE A 1 82 ? -11.589 18.879 37.455 1.00 90.38 82 ILE A O 1
ATOM 581 N N . GLU A 1 83 ? -12.040 20.985 38.073 1.00 91.50 83 GLU A N 1
ATOM 582 C CA . GLU A 1 83 ? -11.181 21.663 37.109 1.00 91.50 83 GLU A CA 1
ATOM 583 C C . GLU A 1 83 ? -9.708 21.338 37.379 1.00 91.50 83 GLU A C 1
ATOM 585 O O . GLU A 1 83 ? -8.999 20.929 36.457 1.00 91.50 83 GLU A O 1
ATOM 590 N N . ALA A 1 84 ? -9.259 21.406 38.640 1.00 93.62 84 ALA A N 1
ATOM 591 C CA . ALA A 1 84 ? -7.898 21.034 39.023 1.00 93.62 84 ALA A CA 1
ATOM 592 C C . ALA A 1 84 ? -7.605 19.549 38.768 1.00 93.62 84 ALA A C 1
ATOM 594 O O . ALA A 1 84 ? -6.570 19.218 38.181 1.00 93.62 84 ALA A O 1
ATOM 595 N N . ALA A 1 85 ? -8.525 18.650 39.131 1.00 94.19 85 ALA A N 1
ATOM 596 C CA . ALA A 1 85 ? -8.382 17.220 38.850 1.00 94.19 85 ALA A CA 1
ATOM 597 C C . ALA A 1 85 ? -8.338 16.925 37.337 1.00 94.19 85 ALA A C 1
ATOM 599 O O . ALA A 1 85 ? -7.497 16.148 36.878 1.00 94.19 85 ALA A O 1
ATOM 600 N N . THR A 1 86 ? -9.195 17.588 36.551 1.00 93.94 86 THR A N 1
ATOM 601 C CA . THR A 1 86 ? -9.213 17.479 35.083 1.00 93.94 86 THR A CA 1
ATOM 602 C C . THR A 1 86 ? -7.897 17.976 34.484 1.00 93.94 86 THR A C 1
ATOM 604 O O . THR A 1 86 ? -7.307 17.278 33.660 1.00 93.94 86 THR A O 1
ATOM 607 N N . LEU A 1 87 ? -7.410 19.146 34.914 1.00 95.00 87 LEU A N 1
ATOM 608 C CA . LEU A 1 87 ? -6.151 19.721 34.443 1.00 95.00 87 LEU A CA 1
ATOM 609 C C . LEU A 1 87 ? -4.974 18.786 34.732 1.00 95.00 87 LEU A C 1
ATOM 611 O O . LEU A 1 87 ? -4.188 18.501 33.833 1.00 95.00 87 LEU A O 1
ATOM 615 N N . ARG A 1 88 ? -4.875 18.257 35.959 1.00 95.44 88 ARG A N 1
ATOM 616 C CA . ARG A 1 88 ? -3.815 17.307 36.336 1.00 95.44 88 ARG A CA 1
ATOM 617 C C . ARG A 1 88 ? -3.815 16.074 35.436 1.00 95.44 88 ARG A C 1
ATOM 619 O O . ARG A 1 88 ? -2.750 15.675 34.976 1.00 95.44 88 ARG A O 1
ATOM 626 N N . ALA A 1 89 ? -4.981 15.489 35.164 1.00 95.19 89 ALA A N 1
ATOM 627 C CA . ALA A 1 89 ? -5.080 14.301 34.320 1.00 95.19 89 ALA A CA 1
ATOM 628 C C . ALA A 1 89 ? -4.750 14.590 32.837 1.00 95.19 89 ALA A C 1
ATOM 630 O O . ALA A 1 89 ? -4.079 13.782 32.197 1.00 95.19 89 ALA A O 1
ATOM 631 N N . ASP A 1 90 ? -5.152 15.751 32.305 1.00 92.69 90 ASP A N 1
ATOM 632 C CA . ASP A 1 90 ? -4.817 16.205 30.941 1.00 92.69 90 ASP A CA 1
ATOM 633 C C . ASP A 1 90 ? -3.297 16.422 30.787 1.00 92.69 90 ASP A C 1
ATOM 635 O O . ASP A 1 90 ? -2.670 15.887 29.871 1.00 92.69 90 ASP A O 1
ATOM 639 N N . LEU A 1 91 ? -2.669 17.110 31.749 1.00 92.88 91 LEU A N 1
ATOM 640 C CA . LEU A 1 91 ? -1.215 17.308 31.780 1.00 92.88 91 LEU A CA 1
ATOM 641 C C . LEU A 1 91 ? -0.459 15.978 31.926 1.00 92.88 91 LEU A C 1
ATOM 643 O O . LEU A 1 91 ? 0.582 15.787 31.292 1.00 92.88 91 LEU A O 1
ATOM 647 N N . LEU A 1 92 ? -0.991 15.032 32.709 1.00 92.88 92 LEU A N 1
ATOM 648 C CA . LEU A 1 92 ? -0.406 13.700 32.857 1.00 92.88 92 LEU A CA 1
ATOM 649 C C . LEU A 1 92 ? -0.439 12.914 31.538 1.00 92.88 92 LEU A C 1
ATOM 651 O O . LEU A 1 92 ? 0.560 12.292 31.177 1.00 92.88 92 LEU A O 1
ATOM 655 N N . LEU A 1 93 ? -1.537 12.994 30.777 1.00 91.38 93 LEU A N 1
ATOM 656 C CA . LEU A 1 93 ? -1.637 12.416 29.431 1.00 91.38 93 LEU A CA 1
ATOM 657 C C . LEU A 1 93 ? -0.575 12.990 28.484 1.00 91.38 93 LEU A C 1
ATOM 659 O O . LEU A 1 93 ? 0.077 12.232 27.764 1.00 91.38 93 LEU A O 1
ATOM 663 N N . ARG A 1 94 ? -0.352 14.310 28.512 1.00 87.75 94 ARG A N 1
ATOM 664 C CA . ARG A 1 94 ? 0.694 14.970 27.708 1.00 87.75 94 ARG A CA 1
ATOM 665 C C . ARG A 1 94 ? 2.095 14.484 28.086 1.00 87.75 94 ARG A C 1
ATOM 667 O O . ARG A 1 94 ? 2.895 14.214 27.196 1.00 87.75 94 ARG A O 1
ATOM 674 N N . CYS A 1 95 ? 2.362 14.287 29.378 1.00 86.50 95 CYS A N 1
ATOM 675 C CA . CYS A 1 95 ? 3.615 13.691 29.848 1.00 86.50 95 CYS A CA 1
ATOM 676 C C . CYS A 1 95 ? 3.767 12.230 29.384 1.00 86.50 95 CYS A C 1
ATOM 678 O O . CYS A 1 95 ? 4.850 11.821 28.965 1.00 86.50 95 CYS A O 1
ATOM 680 N N . GLY A 1 96 ? 2.690 11.438 29.420 1.00 84.31 96 GLY A N 1
ATOM 681 C CA . GLY A 1 96 ? 2.678 10.047 28.952 1.00 84.31 96 GLY A CA 1
ATOM 682 C C . GLY A 1 96 ? 2.989 9.904 27.459 1.00 84.31 96 GLY A C 1
ATOM 683 O O . GLY A 1 96 ? 3.672 8.959 27.064 1.00 84.31 96 GLY A O 1
ATOM 684 N N . ALA A 1 97 ? 2.581 10.886 26.654 1.00 79.62 97 ALA A N 1
ATOM 685 C CA . ALA A 1 97 ? 2.759 10.931 25.203 1.00 79.62 97 ALA A CA 1
ATOM 686 C C . ALA A 1 97 ? 4.163 11.341 24.719 1.00 79.62 97 ALA A C 1
ATOM 688 O O . ALA A 1 97 ? 4.350 11.598 23.534 1.00 79.62 97 ALA A O 1
ATOM 689 N N . VAL A 1 98 ? 5.160 11.423 25.601 1.00 73.44 98 VAL A N 1
ATOM 690 C CA . VAL A 1 98 ? 6.561 11.660 25.219 1.00 73.44 98 VAL A CA 1
ATOM 691 C C . VAL A 1 98 ? 7.428 10.550 25.796 1.00 73.44 98 VAL A C 1
ATOM 693 O O . VAL A 1 98 ? 7.261 10.165 26.950 1.00 73.44 98 VAL A O 1
ATOM 696 N N . PHE A 1 99 ? 8.362 10.023 25.005 1.00 66.81 99 PHE A N 1
ATOM 697 C CA . PHE A 1 99 ? 9.287 8.970 25.420 1.00 66.81 99 PHE A CA 1
ATOM 698 C C . PHE A 1 99 ? 10.706 9.260 24.912 1.00 66.81 99 PHE A C 1
ATOM 700 O O . PHE A 1 99 ? 10.890 9.919 23.889 1.00 66.81 99 PHE A O 1
ATOM 707 N N . ASN A 1 100 ? 11.715 8.785 25.645 1.00 57.25 100 ASN A N 1
ATOM 708 C CA . ASN A 1 100 ? 13.109 8.869 25.223 1.00 57.25 100 ASN A CA 1
ATOM 709 C C . ASN A 1 100 ? 13.403 7.741 24.247 1.00 57.25 100 ASN A C 1
ATOM 711 O O . ASN A 1 100 ? 13.403 6.586 24.659 1.00 57.25 100 ASN A O 1
ATOM 715 N N . ASP A 1 101 ? 13.708 8.077 22.991 1.00 49.31 101 ASP A N 1
ATOM 716 C CA . ASP A 1 101 ? 14.269 7.107 22.049 1.00 49.31 101 ASP A CA 1
ATOM 717 C C . ASP A 1 101 ? 15.466 6.393 22.715 1.00 49.31 101 ASP A C 1
ATOM 719 O O . ASP A 1 101 ? 16.289 7.017 23.393 1.00 49.31 101 ASP A O 1
ATOM 723 N N . VAL A 1 102 ? 15.550 5.073 22.544 1.00 43.34 102 VAL A N 1
ATOM 724 C CA . VAL A 1 102 ? 16.569 4.197 23.150 1.00 43.34 102 VAL A CA 1
ATOM 725 C C . VAL A 1 102 ? 17.965 4.475 22.566 1.00 43.34 102 VAL A C 1
ATOM 727 O O . VAL A 1 102 ? 18.961 3.927 23.033 1.00 43.34 102 VAL A O 1
ATOM 730 N N . ARG A 1 103 ? 18.075 5.381 21.586 1.00 38.84 103 ARG A N 1
ATOM 731 C CA . ARG A 1 103 ? 19.340 5.948 21.111 1.00 38.84 103 ARG A CA 1
ATOM 732 C C . ARG A 1 103 ? 20.018 6.797 22.201 1.00 38.84 103 ARG A C 1
ATOM 734 O O . ARG A 1 103 ? 19.562 7.910 22.486 1.00 38.84 103 ARG A O 1
ATOM 741 N N . PRO A 1 104 ? 21.131 6.326 22.798 1.00 39.25 104 PRO A N 1
ATOM 742 C CA . PRO A 1 104 ? 21.776 6.996 23.932 1.00 39.25 104 PRO A CA 1
ATOM 743 C C . PRO A 1 104 ? 22.250 8.424 23.621 1.00 39.25 104 PRO A C 1
ATOM 745 O O . PRO A 1 104 ? 22.408 9.234 24.531 1.00 39.25 104 PRO A O 1
ATOM 748 N N . ASP A 1 105 ? 22.471 8.734 22.342 1.00 41.66 105 ASP A N 1
ATOM 749 C CA . ASP A 1 105 ? 22.925 10.026 21.827 1.00 41.66 105 ASP A CA 1
ATOM 750 C C . ASP A 1 105 ? 21.804 11.072 21.685 1.00 41.66 105 ASP A C 1
ATOM 752 O O . ASP A 1 105 ? 22.104 12.260 21.568 1.00 41.66 105 ASP A O 1
ATOM 756 N N . LYS A 1 106 ? 20.523 10.665 21.734 1.00 44.44 106 LYS A N 1
ATOM 757 C CA . LYS A 1 106 ? 19.356 11.563 21.598 1.00 44.44 106 LYS A CA 1
ATOM 758 C C . LYS A 1 106 ? 18.371 11.535 22.770 1.00 44.44 106 LYS A C 1
ATOM 760 O O . LYS A 1 106 ? 17.396 12.285 22.746 1.00 44.44 106 LYS A O 1
ATOM 765 N N . ALA A 1 107 ? 18.610 10.719 23.796 1.00 54.91 107 ALA A N 1
ATOM 766 C CA . ALA A 1 107 ? 17.749 10.660 24.974 1.00 54.91 107 ALA A CA 1
ATOM 767 C C . ALA A 1 107 ? 17.671 12.031 25.685 1.00 54.91 107 ALA A C 1
ATOM 769 O O . ALA A 1 107 ? 18.679 12.562 26.164 1.00 54.91 107 ALA A O 1
ATOM 770 N N . LYS A 1 108 ? 16.463 12.599 25.802 1.00 57.91 108 LYS A N 1
ATOM 771 C CA . LYS A 1 108 ? 16.193 13.769 26.648 1.00 57.91 108 LYS A CA 1
ATOM 772 C C . LYS A 1 108 ? 16.288 13.328 28.112 1.00 57.91 108 LYS A C 1
ATOM 774 O O . LYS A 1 108 ? 15.397 12.677 28.643 1.00 57.91 108 LYS A O 1
ATOM 779 N N . LYS A 1 109 ? 17.371 13.676 28.808 1.00 59.03 109 LYS A N 1
ATOM 780 C CA . LYS A 1 109 ? 17.676 13.161 30.162 1.00 59.03 109 LYS A CA 1
ATOM 781 C C . LYS A 1 109 ? 16.654 13.508 31.270 1.00 59.03 109 LYS A C 1
ATOM 783 O O . LYS A 1 109 ? 16.809 13.001 32.373 1.00 59.03 109 LYS A O 1
ATOM 788 N N . ASN A 1 110 ? 15.606 14.286 30.978 1.00 73.62 110 ASN A N 1
ATOM 789 C CA . ASN A 1 110 ? 14.669 14.838 31.964 1.00 73.62 110 ASN A CA 1
ATOM 790 C C . ASN A 1 110 ? 13.189 14.445 31.740 1.00 73.62 110 ASN A C 1
ATOM 792 O O . ASN A 1 110 ? 12.318 15.222 32.100 1.00 73.62 110 ASN A O 1
ATOM 796 N N . LEU A 1 111 ? 12.849 13.292 31.149 1.00 80.25 111 LEU A N 1
ATOM 797 C CA . LEU A 1 111 ? 11.437 12.868 31.011 1.00 80.25 111 LEU A CA 1
ATOM 798 C C . LEU A 1 111 ? 10.921 12.097 32.236 1.00 80.25 111 LEU A C 1
ATOM 800 O O . LEU A 1 111 ? 11.679 11.360 32.863 1.00 80.25 111 LEU A O 1
ATOM 804 N N . MET A 1 112 ? 9.617 12.209 32.523 1.00 84.94 112 MET A N 1
ATOM 805 C CA . MET A 1 112 ? 8.953 11.429 33.578 1.00 84.94 112 MET A CA 1
ATOM 806 C C . MET A 1 112 ? 9.068 9.932 33.296 1.00 84.94 112 MET A C 1
ATOM 808 O O . MET A 1 112 ? 8.746 9.474 32.190 1.00 84.94 112 MET A O 1
ATOM 812 N N . THR A 1 113 ? 9.523 9.170 34.289 1.00 83.25 113 THR A N 1
ATOM 813 C CA . THR A 1 113 ? 9.666 7.715 34.174 1.00 83.25 113 THR A CA 1
ATOM 814 C C . THR A 1 113 ? 8.299 7.029 34.089 1.00 83.25 113 THR A C 1
ATOM 816 O O . THR A 1 113 ? 7.276 7.596 34.474 1.00 83.25 113 THR A O 1
ATOM 819 N N . LEU A 1 114 ? 8.259 5.795 33.570 1.00 84.06 114 LEU A N 1
ATOM 820 C CA . LEU A 1 114 ? 7.016 5.014 33.533 1.00 84.06 114 LEU A CA 1
ATOM 821 C C . LEU A 1 114 ? 6.474 4.749 34.950 1.00 84.06 114 LEU A C 1
ATOM 823 O O . LEU A 1 114 ? 5.264 4.801 35.143 1.00 84.06 114 LEU A O 1
ATOM 827 N N . ASP A 1 115 ? 7.352 4.538 35.934 1.00 86.25 115 ASP A N 1
ATOM 828 C CA . ASP A 1 115 ? 6.943 4.288 37.319 1.00 86.25 115 ASP A CA 1
ATOM 829 C C . ASP A 1 115 ? 6.352 5.532 37.994 1.00 86.25 115 ASP A C 1
ATOM 831 O O . ASP A 1 115 ? 5.299 5.444 38.625 1.00 86.25 115 ASP A O 1
ATOM 835 N N . GLU A 1 116 ? 6.963 6.708 37.809 1.00 88.25 116 GLU A N 1
ATOM 836 C CA . GLU A 1 116 ? 6.410 7.979 38.303 1.00 88.25 116 GLU A CA 1
ATOM 837 C C . GLU A 1 116 ? 5.058 8.298 37.653 1.00 88.25 116 GLU A C 1
ATOM 839 O O . GLU A 1 116 ? 4.108 8.670 38.347 1.00 88.25 116 GLU A O 1
ATOM 844 N N . LEU A 1 117 ? 4.955 8.122 36.330 1.00 90.31 117 LEU A N 1
ATOM 845 C CA . LEU A 1 117 ? 3.714 8.314 35.579 1.00 90.31 117 LEU A CA 1
ATOM 846 C C . LEU A 1 117 ? 2.620 7.368 36.087 1.00 90.31 117 LEU A C 1
ATOM 848 O O . LEU A 1 117 ? 1.506 7.804 36.375 1.00 90.31 117 LEU A O 1
ATOM 852 N N . GLY A 1 118 ? 2.953 6.083 36.223 1.00 92.06 118 GLY A N 1
ATOM 853 C CA . GLY A 1 118 ? 2.050 5.041 36.690 1.00 92.06 118 GLY A CA 1
ATOM 854 C C . GLY A 1 118 ? 1.549 5.299 38.107 1.00 92.06 118 GLY A C 1
ATOM 855 O O . GLY A 1 118 ? 0.343 5.246 38.346 1.00 92.06 118 GLY A O 1
ATOM 856 N N . ALA A 1 119 ? 2.442 5.641 39.039 1.00 92.69 119 ALA A N 1
ATOM 857 C CA . ALA A 1 119 ? 2.077 5.957 40.419 1.00 92.69 119 ALA A CA 1
ATOM 858 C C . ALA A 1 119 ? 1.130 7.167 40.505 1.00 92.69 119 ALA A C 1
ATOM 860 O O . ALA A 1 119 ? 0.118 7.109 41.206 1.00 92.69 119 ALA A O 1
ATOM 861 N N . ARG A 1 120 ? 1.413 8.236 39.747 1.00 94.31 120 ARG A N 1
ATOM 862 C CA . ARG A 1 120 ? 0.562 9.437 39.688 1.00 94.31 120 ARG A CA 1
ATOM 863 C C . ARG A 1 120 ? -0.795 9.154 39.041 1.00 94.31 120 ARG A C 1
ATOM 865 O O . ARG A 1 120 ? -1.809 9.645 39.527 1.00 94.31 120 ARG A O 1
ATOM 872 N N . ALA A 1 121 ? -0.840 8.342 37.985 1.00 95.75 121 ALA A N 1
ATOM 873 C CA . ALA A 1 121 ? -2.091 7.948 37.341 1.00 95.75 121 ALA A CA 1
ATOM 874 C C . ALA A 1 121 ? -2.954 7.059 38.248 1.00 95.75 121 ALA A C 1
ATOM 876 O O . ALA A 1 121 ? -4.168 7.245 38.322 1.00 95.75 121 ALA A O 1
ATOM 877 N N . ALA A 1 122 ? -2.333 6.129 38.981 1.00 95.50 122 ALA A N 1
ATOM 878 C CA . ALA A 1 122 ? -3.037 5.202 39.860 1.00 95.50 122 ALA A CA 1
ATOM 879 C C . ALA A 1 122 ? -3.832 5.907 40.970 1.00 95.50 122 ALA A C 1
ATOM 881 O O . ALA A 1 122 ? -4.901 5.426 41.351 1.00 95.50 122 ALA A O 1
ATOM 882 N N . ALA A 1 123 ? -3.369 7.076 41.428 1.00 94.06 123 ALA A N 1
ATOM 883 C CA . ALA A 1 123 ? -4.091 7.909 42.389 1.00 94.06 123 ALA A CA 1
ATOM 884 C C . ALA A 1 123 ? -5.469 8.372 41.873 1.00 94.06 123 ALA A C 1
ATOM 886 O O . ALA A 1 123 ? -6.375 8.620 42.667 1.00 94.06 123 ALA A O 1
ATOM 887 N N . PHE A 1 124 ? -5.661 8.443 40.552 1.00 95.75 124 PHE A N 1
ATOM 888 C CA . PHE A 1 124 ? -6.925 8.853 39.947 1.00 95.75 124 PHE A CA 1
ATOM 889 C C . PHE A 1 124 ? -7.902 7.707 39.698 1.00 95.75 124 PHE A C 1
ATOM 891 O O . PHE A 1 124 ? -9.076 7.986 39.488 1.00 95.75 124 PHE A O 1
ATOM 898 N N . TYR A 1 125 ? -7.501 6.432 39.748 1.00 94.56 125 TYR A N 1
ATOM 899 C CA . TYR A 1 125 ? -8.400 5.322 39.386 1.00 94.56 125 TYR A CA 1
ATOM 900 C C . TYR A 1 125 ? -9.615 5.163 40.315 1.00 94.56 125 TYR A C 1
ATOM 902 O O . TYR A 1 125 ? -10.626 4.600 39.901 1.00 94.56 125 TYR A O 1
ATOM 910 N N . GLY A 1 126 ? -9.552 5.702 41.537 1.00 92.50 126 GLY A N 1
ATOM 911 C CA . GLY A 1 126 ? -10.684 5.779 42.469 1.00 92.50 126 GLY A CA 1
ATOM 912 C C . GLY A 1 126 ? -11.477 7.093 42.424 1.00 92.50 126 GLY A C 1
ATOM 913 O O . GLY A 1 126 ? -12.425 7.247 43.189 1.00 92.50 126 GLY A O 1
ATOM 914 N N . HIS A 1 127 ? -11.101 8.054 41.574 1.00 94.50 127 HIS A N 1
ATOM 915 C CA . HIS A 1 127 ? -11.741 9.372 41.510 1.00 94.50 127 HIS A CA 1
ATOM 916 C C . HIS A 1 127 ? -13.217 9.253 41.086 1.00 94.50 127 HIS A C 1
ATOM 918 O O . HIS A 1 127 ? -13.491 8.455 40.194 1.00 94.50 127 HIS A O 1
ATOM 924 N N . PRO A 1 128 ? -14.177 10.024 41.641 1.00 92.56 128 PRO A N 1
ATOM 925 C CA . PRO A 1 128 ? -15.604 9.880 41.321 1.00 92.56 128 PRO A CA 1
ATOM 926 C C . PRO A 1 128 ? -15.960 10.240 39.868 1.00 92.56 128 PRO A C 1
ATOM 928 O O . PRO A 1 128 ? -16.793 9.563 39.264 1.00 92.56 128 PRO A O 1
ATOM 931 N N . ASP A 1 129 ? -15.296 11.239 39.275 1.00 93.81 129 ASP A N 1
ATOM 932 C CA . ASP A 1 129 ? -15.523 11.628 37.875 1.00 93.81 129 ASP A CA 1
ATOM 933 C C . ASP A 1 129 ? -14.845 10.640 36.888 1.00 93.81 129 ASP A C 1
ATOM 935 O O . ASP A 1 129 ? -13.613 10.505 36.917 1.00 93.81 129 ASP A O 1
ATOM 939 N N . PRO A 1 130 ? -15.607 9.971 35.994 1.00 94.69 130 PRO A N 1
ATOM 940 C CA . PRO A 1 130 ? -15.076 9.050 34.984 1.00 94.69 130 PRO A CA 1
ATOM 941 C C . PRO A 1 130 ? -14.099 9.679 33.984 1.00 94.69 130 PRO A C 1
ATOM 943 O O . PRO A 1 130 ? -13.235 8.965 33.476 1.00 94.69 130 PRO A O 1
ATOM 946 N N . PHE A 1 131 ? -14.195 10.980 33.702 1.00 96.44 131 PHE A N 1
ATOM 947 C CA . PHE A 1 131 ? -13.288 11.665 32.780 1.00 96.44 131 PHE A CA 1
ATOM 948 C C . PHE A 1 131 ? -11.872 11.735 33.343 1.00 96.44 131 PHE A C 1
ATOM 950 O O . PHE A 1 131 ? -10.907 11.465 32.631 1.00 96.44 131 PHE A O 1
ATOM 957 N N . VAL A 1 132 ? -11.747 12.028 34.639 1.00 95.94 132 VAL A N 1
ATOM 958 C CA . VAL A 1 132 ? -10.452 12.068 35.331 1.00 95.94 132 VAL A CA 1
ATOM 959 C C . VAL A 1 132 ? -9.811 10.676 35.340 1.00 95.94 132 VAL A C 1
ATOM 961 O O . VAL A 1 132 ? -8.639 10.541 34.987 1.00 95.94 132 VAL A O 1
ATOM 964 N N . ARG A 1 133 ? -10.594 9.627 35.651 1.00 96.00 133 ARG A N 1
ATOM 965 C CA . ARG A 1 133 ? -10.123 8.228 35.610 1.00 96.00 133 ARG A CA 1
ATOM 966 C C . ARG A 1 133 ? -9.606 7.841 34.222 1.00 96.00 133 ARG A C 1
ATOM 968 O O . ARG A 1 133 ? -8.514 7.291 34.103 1.00 96.00 133 ARG A O 1
ATOM 975 N N . ALA A 1 134 ? -10.380 8.155 33.183 1.00 96.38 134 ALA A N 1
ATOM 976 C CA . ALA A 1 134 ? -10.070 7.797 31.804 1.00 96.38 134 ALA A CA 1
ATOM 977 C C . ALA A 1 134 ? -8.815 8.495 31.266 1.00 96.38 134 ALA A C 1
ATOM 979 O O . ALA A 1 134 ? -8.000 7.859 30.606 1.00 96.38 134 ALA A O 1
ATOM 980 N N . LEU A 1 135 ? -8.642 9.792 31.547 1.00 95.88 135 LEU A N 1
ATOM 981 C CA . LEU A 1 135 ? -7.454 10.545 31.131 1.00 95.88 135 LEU A CA 1
ATOM 982 C C . LEU A 1 135 ? -6.184 10.002 31.801 1.00 95.88 135 LEU A C 1
ATOM 984 O O . LEU A 1 135 ? -5.167 9.821 31.132 1.00 95.88 135 LEU A O 1
ATOM 988 N N . ALA A 1 136 ? -6.259 9.687 33.097 1.00 96.06 136 ALA A N 1
ATOM 989 C CA . ALA A 1 136 ? -5.147 9.092 33.833 1.00 96.06 136 ALA A CA 1
ATOM 990 C C . ALA A 1 136 ? -4.789 7.690 33.309 1.00 96.06 136 ALA A C 1
ATOM 992 O O . ALA A 1 136 ? -3.614 7.389 33.104 1.00 96.06 136 ALA A O 1
ATOM 993 N N . GLU A 1 137 ? -5.787 6.845 33.036 1.00 95.31 137 GLU A N 1
ATOM 994 C CA . GLU A 1 137 ? -5.555 5.520 32.449 1.00 95.31 137 GLU A CA 1
ATOM 995 C C . GLU A 1 137 ? -4.974 5.630 31.032 1.00 95.31 137 GLU A C 1
ATOM 997 O O . GLU A 1 137 ? -4.044 4.896 30.687 1.00 95.31 137 GLU A O 1
ATOM 1002 N N . TRP A 1 138 ? -5.447 6.589 30.231 1.00 93.44 138 TRP A N 1
ATOM 1003 C CA . TRP A 1 138 ? -4.938 6.818 28.882 1.00 93.44 138 TRP A CA 1
ATOM 1004 C C . TRP A 1 138 ? -3.472 7.269 28.883 1.00 93.44 138 TRP A C 1
ATOM 1006 O O . TRP A 1 138 ? -2.703 6.805 28.040 1.00 93.44 138 TRP A O 1
ATOM 1016 N N . ALA A 1 139 ? -3.057 8.089 29.856 1.00 91.94 139 ALA A N 1
ATOM 1017 C CA . ALA A 1 139 ? -1.665 8.506 30.025 1.00 91.94 139 ALA A CA 1
ATOM 1018 C C . ALA A 1 139 ? -0.711 7.305 30.146 1.00 91.94 139 ALA A C 1
ATOM 1020 O O . ALA A 1 139 ? 0.315 7.249 29.463 1.00 91.94 139 ALA A O 1
ATOM 1021 N N . VAL A 1 140 ? -1.080 6.320 30.973 1.00 91.19 140 VAL A N 1
ATOM 1022 C CA . VAL A 1 140 ? -0.308 5.081 31.147 1.00 91.19 140 VAL A CA 1
ATOM 1023 C C . VAL A 1 140 ? -0.366 4.233 29.882 1.00 91.19 140 VAL A C 1
ATOM 1025 O O . VAL A 1 140 ? 0.676 3.796 29.402 1.00 91.19 140 VAL A O 1
ATOM 1028 N N . SER A 1 141 ? -1.550 4.045 29.297 1.00 89.12 141 SER A N 1
ATOM 1029 C CA . SER A 1 141 ? -1.733 3.207 28.106 1.00 89.12 141 SER A CA 1
ATOM 1030 C C . SER A 1 141 ? -0.956 3.711 26.882 1.00 89.12 141 SER A C 1
ATOM 1032 O O . SER A 1 141 ? -0.357 2.905 26.174 1.00 89.12 141 SER A O 1
ATOM 1034 N N . VAL A 1 142 ? -0.879 5.029 26.655 1.00 85.19 142 VAL A N 1
ATOM 1035 C CA . VAL A 1 142 ? -0.048 5.607 25.578 1.00 85.19 142 VAL A CA 1
ATOM 1036 C C . VAL A 1 142 ? 1.431 5.339 25.832 1.00 85.19 142 VAL A C 1
ATOM 1038 O O . VAL A 1 142 ? 2.138 4.896 24.929 1.00 85.19 142 VAL A O 1
ATOM 1041 N N . ARG A 1 143 ? 1.906 5.550 27.067 1.00 83.44 143 ARG A N 1
ATOM 1042 C CA . ARG A 1 143 ? 3.312 5.292 27.396 1.00 83.44 143 ARG A CA 1
ATOM 1043 C C . ARG A 1 143 ? 3.662 3.810 27.277 1.00 83.44 143 ARG A C 1
ATOM 1045 O O . ARG A 1 143 ? 4.732 3.480 26.774 1.00 83.44 143 ARG A O 1
ATOM 1052 N N . MET A 1 144 ? 2.770 2.928 27.721 1.00 81.44 144 MET A N 1
ATOM 1053 C CA . MET A 1 144 ? 2.911 1.480 27.572 1.00 81.44 144 MET A CA 1
ATOM 1054 C C . MET A 1 144 ? 3.032 1.096 26.097 1.00 81.44 144 MET A C 1
ATOM 1056 O O . MET A 1 144 ? 3.934 0.345 25.740 1.00 81.44 144 MET A O 1
ATOM 1060 N N . ALA A 1 145 ? 2.194 1.660 25.229 1.00 77.31 145 ALA A N 1
ATOM 1061 C CA . ALA A 1 145 ? 2.253 1.384 23.800 1.00 77.31 145 ALA A CA 1
ATOM 1062 C C . ALA A 1 145 ? 3.617 1.775 23.190 1.00 77.31 145 ALA A C 1
ATOM 1064 O O . ALA A 1 145 ? 4.202 0.985 22.458 1.00 77.31 145 ALA A O 1
ATOM 1065 N N . LEU A 1 146 ? 4.181 2.927 23.572 1.00 73.19 146 LEU A N 1
ATOM 1066 C CA . LEU A 1 146 ? 5.512 3.367 23.118 1.00 73.19 146 LEU A CA 1
ATOM 1067 C C . LEU A 1 146 ? 6.654 2.482 23.642 1.00 73.19 146 LEU A C 1
ATOM 1069 O O . LEU A 1 146 ? 7.613 2.212 22.931 1.00 73.19 146 LEU A O 1
ATOM 1073 N N . VAL A 1 147 ? 6.574 2.008 24.887 1.00 69.44 147 VAL A N 1
ATOM 1074 C CA . VAL A 1 147 ? 7.642 1.184 25.483 1.00 69.44 147 VAL A CA 1
ATOM 1075 C C . VAL A 1 147 ? 7.614 -0.252 24.962 1.00 69.44 147 VAL A C 1
ATOM 1077 O O . VAL A 1 147 ? 8.667 -0.849 24.742 1.00 69.44 147 VAL A O 1
ATOM 1080 N N . PHE A 1 148 ? 6.422 -0.829 24.818 1.00 61.94 148 PHE A N 1
ATOM 1081 C CA . PHE A 1 148 ? 6.255 -2.260 24.567 1.00 61.94 148 PHE A CA 1
ATOM 1082 C C . PHE A 1 148 ? 6.037 -2.603 23.095 1.00 61.94 148 PHE A C 1
ATOM 1084 O O . PHE A 1 148 ? 6.340 -3.732 22.711 1.00 61.94 148 PHE A O 1
ATOM 1091 N N . GLU A 1 149 ? 5.554 -1.670 22.267 1.00 59.41 149 GLU A N 1
ATOM 1092 C CA . GLU A 1 149 ? 5.462 -1.924 20.833 1.00 59.41 149 GLU A CA 1
ATOM 1093 C C . GLU A 1 149 ? 6.824 -1.694 20.133 1.00 59.41 149 GLU A C 1
ATOM 1095 O O . GLU A 1 149 ? 7.171 -2.553 19.334 1.00 59.41 149 GLU A O 1
ATOM 1100 N N . ASP A 1 150 ? 7.677 -0.711 20.499 1.00 53.09 150 ASP A N 1
ATOM 1101 C CA . ASP A 1 150 ? 8.853 -0.207 19.725 1.00 53.09 150 ASP A CA 1
ATOM 1102 C C . ASP A 1 150 ? 10.201 -1.009 19.705 1.00 53.09 150 ASP A C 1
ATOM 1104 O O . ASP A 1 150 ? 11.289 -0.442 19.757 1.00 53.09 150 ASP A O 1
ATOM 1108 N N . ARG A 1 151 ? 10.196 -2.328 19.453 1.00 50.25 151 ARG A N 1
ATOM 1109 C CA . ARG A 1 151 ? 11.389 -3.123 18.994 1.00 50.25 151 ARG A CA 1
ATOM 1110 C C . ARG A 1 151 ? 12.539 -3.422 19.965 1.00 50.25 151 ARG A C 1
ATOM 1112 O O . ARG A 1 151 ? 13.591 -3.874 19.507 1.00 50.25 151 ARG A O 1
ATOM 1119 N N . VAL A 1 152 ? 12.404 -3.271 21.276 1.00 45.00 152 VAL A N 1
ATOM 1120 C CA . VAL A 1 152 ? 13.461 -3.802 22.156 1.00 45.00 152 VAL A CA 1
ATOM 1121 C C . VAL A 1 152 ? 13.192 -5.287 22.429 1.00 45.00 152 VAL A C 1
ATOM 1123 O O . VAL A 1 152 ? 12.108 -5.620 22.915 1.00 45.00 152 VAL A O 1
ATOM 1126 N N . PRO A 1 153 ? 14.156 -6.204 22.198 1.00 42.94 153 PRO A N 1
ATOM 1127 C CA . PRO A 1 153 ? 14.136 -7.524 22.815 1.00 42.94 153 PRO A CA 1
ATOM 1128 C C . PRO A 1 153 ? 14.336 -7.343 24.323 1.00 42.94 153 PRO A C 1
ATOM 1130 O O . PRO A 1 153 ? 15.452 -7.456 24.822 1.00 42.94 153 PRO A O 1
ATOM 1133 N N . ARG A 1 154 ? 13.272 -6.929 25.023 1.00 42.59 154 ARG A N 1
ATOM 1134 C CA . ARG A 1 154 ? 13.079 -6.905 26.480 1.00 42.59 154 ARG A CA 1
ATOM 1135 C C . ARG A 1 154 ? 11.872 -6.028 26.823 1.00 42.59 154 ARG A C 1
ATOM 1137 O O . ARG A 1 154 ? 11.853 -4.856 26.467 1.00 42.59 154 ARG A O 1
ATOM 1144 N N . PRO A 1 155 ? 11.037 -6.479 27.761 1.00 41.50 155 PRO A N 1
ATOM 1145 C CA . PRO A 1 155 ? 10.723 -5.655 28.909 1.00 41.50 155 PRO A CA 1
ATOM 1146 C C . PRO A 1 155 ? 11.809 -5.858 29.959 1.00 41.50 155 PRO A C 1
ATOM 1148 O O . PRO A 1 155 ? 12.230 -6.988 30.217 1.00 41.50 155 PRO A O 1
ATOM 1151 N N . ARG A 1 156 ? 12.227 -4.780 30.629 1.00 46.09 156 ARG A N 1
ATOM 1152 C CA . ARG A 1 156 ? 12.719 -4.947 31.999 1.00 46.09 156 ARG A CA 1
ATOM 1153 C C . ARG A 1 156 ? 11.532 -5.444 32.845 1.00 46.09 156 ARG A C 1
ATOM 1155 O O . ARG A 1 156 ? 10.481 -4.808 32.795 1.00 46.09 156 ARG A O 1
ATOM 1162 N N . PRO A 1 157 ? 11.685 -6.537 33.611 1.00 48.84 157 PRO A N 1
ATOM 1163 C CA . PRO A 1 157 ? 10.632 -7.105 34.461 1.00 48.84 157 PRO A CA 1
ATOM 1164 C C . PRO A 1 157 ? 10.024 -6.155 35.513 1.00 48.84 157 PRO A C 1
ATOM 1166 O O . PRO A 1 157 ? 8.938 -6.432 36.003 1.00 48.84 157 PRO A O 1
ATOM 1169 N N . SER A 1 158 ? 10.660 -5.018 35.823 1.00 54.00 158 SER A N 1
ATOM 1170 C CA . SER A 1 158 ? 10.364 -4.227 37.027 1.00 54.00 158 SER A CA 1
ATOM 1171 C C . SER A 1 158 ? 8.994 -3.541 37.073 1.00 54.00 158 SER A C 1
ATOM 1173 O O . SER A 1 158 ? 8.500 -3.284 38.164 1.00 54.00 158 SER A O 1
ATOM 1175 N N . ALA A 1 159 ? 8.353 -3.243 35.933 1.00 59.88 159 ALA A N 1
ATOM 1176 C CA . ALA A 1 159 ? 7.043 -2.574 35.946 1.00 59.88 159 ALA A CA 1
ATOM 1177 C C . ALA A 1 159 ? 5.934 -3.480 36.511 1.00 59.88 159 ALA A C 1
ATOM 1179 O O . ALA A 1 159 ? 5.063 -3.004 37.232 1.00 59.88 159 ALA A O 1
ATOM 1180 N N . ARG A 1 160 ? 5.987 -4.794 36.232 1.00 68.00 160 ARG A N 1
ATOM 1181 C CA . ARG A 1 160 ? 5.011 -5.771 36.757 1.00 68.00 160 ARG A CA 1
ATOM 1182 C C . ARG A 1 160 ? 5.083 -5.916 38.276 1.00 68.00 160 ARG A C 1
ATOM 1184 O O . ARG A 1 160 ? 4.094 -6.295 38.892 1.00 68.00 160 ARG A O 1
ATOM 1191 N N . ASP A 1 161 ? 6.230 -5.583 38.858 1.00 75.50 161 ASP A N 1
ATOM 1192 C CA . ASP A 1 161 ? 6.467 -5.665 40.296 1.00 75.50 161 ASP A CA 1
ATOM 1193 C C . ASP A 1 161 ? 5.936 -4.425 41.045 1.00 75.50 161 ASP A C 1
ATOM 1195 O O . ASP A 1 161 ? 5.900 -4.409 42.276 1.00 75.50 161 ASP A O 1
ATOM 1199 N N . HIS A 1 162 ? 5.497 -3.379 40.328 1.00 82.06 162 HIS A N 1
ATOM 1200 C CA . HIS A 1 162 ? 5.034 -2.131 40.930 1.00 82.06 162 HIS A CA 1
ATOM 1201 C C . HIS A 1 162 ? 3.500 -2.112 41.126 1.00 82.06 162 HIS A C 1
ATOM 1203 O O . HIS A 1 162 ? 2.751 -2.411 40.192 1.00 82.06 162 HIS A O 1
ATOM 1209 N N . PRO A 1 163 ? 2.977 -1.659 42.289 1.00 89.88 163 PRO A N 1
ATOM 1210 C CA . PRO A 1 163 ? 1.531 -1.609 42.551 1.00 89.88 163 PRO A CA 1
ATOM 1211 C C . PRO A 1 163 ? 0.676 -0.843 41.528 1.00 89.88 163 PRO A C 1
ATOM 1213 O O . PRO A 1 163 ? -0.493 -1.180 41.332 1.00 89.88 163 PRO A O 1
ATOM 1216 N N . TRP A 1 164 ? 1.236 0.174 40.859 1.00 91.75 164 TRP A N 1
ATOM 1217 C CA . TRP A 1 164 ? 0.503 0.944 39.851 1.00 91.75 164 TRP A CA 1
ATOM 1218 C C . TRP A 1 164 ? 0.140 0.085 38.636 1.00 91.75 164 TRP A C 1
ATOM 1220 O O . TRP A 1 164 ? -0.910 0.310 38.034 1.00 91.75 164 TRP A O 1
ATOM 1230 N N . TYR A 1 165 ? 0.967 -0.911 38.295 1.00 90.31 165 TYR A N 1
ATOM 1231 C CA . TYR A 1 165 ? 0.740 -1.782 37.146 1.00 90.31 165 TYR A CA 1
ATOM 1232 C C . TYR A 1 165 ? -0.473 -2.673 37.380 1.00 90.31 165 TYR A C 1
ATOM 1234 O O . TYR A 1 165 ? -1.373 -2.704 36.546 1.00 90.31 165 TYR A O 1
ATOM 1242 N N . ALA A 1 166 ? -0.558 -3.311 38.551 1.00 90.88 166 ALA A N 1
ATOM 1243 C CA . ALA A 1 166 ? -1.730 -4.093 38.943 1.00 90.88 166 ALA A CA 1
ATOM 1244 C C . ALA A 1 166 ? -3.003 -3.226 38.990 1.00 90.88 166 ALA A C 1
ATOM 1246 O O . ALA A 1 166 ? -4.067 -3.647 38.534 1.00 90.88 166 ALA A O 1
ATOM 1247 N N . ALA A 1 167 ? -2.895 -1.986 39.484 1.00 93.25 167 ALA A N 1
ATOM 1248 C CA . ALA A 1 167 ? -4.012 -1.042 39.516 1.00 93.25 167 ALA A CA 1
ATOM 1249 C C . ALA A 1 167 ? -4.479 -0.630 38.107 1.00 93.25 167 ALA A C 1
ATOM 1251 O O . ALA A 1 167 ? -5.684 -0.525 37.864 1.00 93.25 167 ALA A O 1
ATOM 1252 N N . TRP A 1 168 ? -3.540 -0.428 37.177 1.00 92.56 168 TRP A N 1
ATOM 1253 C CA . TRP A 1 168 ? -3.826 -0.169 35.767 1.00 92.56 168 TRP A CA 1
ATOM 1254 C C . TRP A 1 168 ? -4.421 -1.403 35.088 1.00 92.56 168 TRP A C 1
ATOM 1256 O O . TRP A 1 168 ? -5.435 -1.289 34.407 1.00 92.56 168 TRP A O 1
ATOM 1266 N N . GLU A 1 169 ? -3.867 -2.596 35.300 1.00 90.00 169 GLU A N 1
ATOM 1267 C CA . GLU A 1 169 ? -4.362 -3.856 34.737 1.00 90.00 169 GLU A CA 1
ATOM 1268 C C . GLU A 1 169 ? -5.807 -4.143 35.175 1.00 90.00 169 GLU A C 1
ATOM 1270 O O . GLU A 1 169 ? -6.640 -4.529 34.348 1.00 90.00 169 GLU A O 1
ATOM 1275 N N . ALA A 1 170 ? -6.142 -3.829 36.431 1.00 92.00 170 ALA A N 1
ATOM 1276 C CA . ALA A 1 170 ? -7.490 -3.940 36.981 1.00 92.00 170 ALA A CA 1
ATOM 1277 C C . ALA A 1 170 ? -8.533 -3.043 36.286 1.00 92.00 170 ALA A C 1
ATOM 1279 O O . ALA A 1 170 ? -9.726 -3.330 36.377 1.00 92.00 170 ALA A O 1
ATOM 1280 N N . GLN A 1 171 ? -8.117 -2.003 35.551 1.00 91.62 171 GLN A N 1
ATOM 1281 C CA . GLN A 1 171 ? -9.017 -1.144 34.773 1.00 91.62 171 GLN A CA 1
ATOM 1282 C C . GLN A 1 171 ? -9.547 -1.860 33.515 1.00 91.62 171 GLN A C 1
ATOM 1284 O O . GLN A 1 171 ? -9.008 -1.683 32.425 1.00 91.62 171 GLN A O 1
ATOM 1289 N N . LYS A 1 172 ? -10.550 -2.728 33.637 1.00 87.44 172 LYS A N 1
ATOM 1290 C CA . LYS A 1 172 ? -11.020 -3.604 32.545 1.00 87.44 172 LYS A CA 1
ATOM 1291 C C . LYS A 1 172 ? -12.547 -3.669 32.463 1.00 87.44 172 LYS A C 1
ATOM 1293 O O . LYS A 1 172 ? -13.242 -3.037 33.253 1.00 87.44 172 LYS A O 1
ATOM 1298 N N . GLY A 1 173 ? -13.064 -4.443 31.509 1.00 85.00 173 GLY A N 1
ATOM 1299 C CA . GLY A 1 173 ? -14.505 -4.635 31.330 1.00 85.00 173 GLY A CA 1
ATOM 1300 C C . GLY A 1 173 ? -15.207 -3.350 30.886 1.00 85.00 173 GLY A C 1
ATOM 1301 O O . GLY A 1 173 ? -14.699 -2.638 30.019 1.00 85.00 173 GLY A O 1
ATOM 1302 N N . ASP A 1 174 ? -16.348 -3.039 31.500 1.00 83.50 174 ASP A N 1
ATOM 1303 C CA . ASP A 1 174 ? -17.215 -1.912 31.118 1.00 83.50 174 ASP A CA 1
ATOM 1304 C C . ASP A 1 174 ? -16.536 -0.539 31.240 1.00 83.50 174 ASP A C 1
ATOM 1306 O O . ASP A 1 174 ? -16.866 0.397 30.505 1.00 83.50 174 ASP A O 1
ATOM 1310 N N . ALA A 1 175 ? -15.526 -0.421 32.112 1.00 90.50 175 ALA A N 1
ATOM 1311 C CA . ALA A 1 175 ? -14.728 0.795 32.244 1.00 90.50 175 ALA A CA 1
ATOM 1312 C C . ALA A 1 175 ? -14.052 1.189 30.920 1.00 90.50 175 ALA A C 1
ATOM 1314 O O . ALA A 1 175 ? -13.973 2.375 30.611 1.00 90.50 175 ALA A O 1
ATOM 1315 N N . LEU A 1 176 ? -13.637 0.214 30.098 1.00 92.12 176 LEU A N 1
ATOM 1316 C CA . LEU A 1 176 ? -12.966 0.477 28.820 1.00 92.12 176 LEU A CA 1
ATOM 1317 C C . LEU A 1 176 ? -13.861 1.234 27.836 1.00 92.12 176 LEU A C 1
ATOM 1319 O O . LEU A 1 176 ? -13.367 2.085 27.100 1.00 92.12 176 LEU A O 1
ATOM 1323 N N . LEU A 1 177 ? -15.170 0.959 27.840 1.00 95.31 177 LEU A N 1
ATOM 1324 C CA . LEU A 1 177 ? -16.115 1.669 26.980 1.00 95.31 177 LEU A CA 1
ATOM 1325 C C . LEU A 1 177 ? -16.258 3.131 27.415 1.00 95.31 177 LEU A C 1
ATOM 1327 O O . LEU A 1 177 ? -16.197 4.039 26.590 1.00 95.31 177 LEU A O 1
ATOM 1331 N N . THR A 1 178 ? -16.379 3.358 28.725 1.00 96.06 178 THR A N 1
ATOM 1332 C CA . THR A 1 178 ? -16.435 4.714 29.289 1.00 96.06 178 THR A CA 1
ATOM 1333 C C . THR A 1 178 ? -15.151 5.480 28.982 1.00 96.06 178 THR A C 1
ATOM 1335 O O . THR A 1 178 ? -15.203 6.639 28.576 1.00 96.06 178 THR A O 1
ATOM 1338 N N . TYR A 1 179 ? -13.995 4.833 29.139 1.00 96.06 179 TYR A N 1
ATOM 1339 C CA . TYR A 1 179 ? -12.705 5.456 28.869 1.00 96.06 179 TYR A CA 1
ATOM 1340 C C . TYR A 1 179 ? -12.566 5.822 27.399 1.00 96.06 179 TYR A C 1
ATOM 1342 O O . TYR A 1 179 ? -12.152 6.936 27.102 1.00 96.06 179 TYR A O 1
ATOM 1350 N N . ASP A 1 180 ? -12.984 4.954 26.480 1.00 96.56 180 ASP A N 1
ATOM 1351 C CA . ASP A 1 180 ? -12.988 5.275 25.055 1.00 96.56 180 ASP A CA 1
ATOM 1352 C C . ASP A 1 180 ? -13.870 6.483 24.717 1.00 96.56 180 ASP A C 1
ATOM 1354 O O . ASP A 1 180 ? -13.422 7.377 24.001 1.00 96.56 180 ASP A O 1
ATOM 1358 N N . TYR A 1 181 ? -15.074 6.582 25.292 1.00 97.62 181 TYR A N 1
ATOM 1359 C CA . TYR A 1 181 ? -15.928 7.760 25.109 1.00 97.62 181 TYR A CA 1
ATOM 1360 C C . TYR A 1 181 ? -15.249 9.044 25.563 1.00 97.62 181 TYR A C 1
ATOM 1362 O O . TYR A 1 181 ? -15.304 10.043 24.844 1.00 97.62 181 TYR A O 1
ATOM 1370 N N . VAL A 1 182 ? -14.563 9.007 26.707 1.00 96.88 182 VAL A N 1
ATOM 1371 C CA . VAL A 1 182 ? -13.777 10.146 27.185 1.00 96.88 182 VAL A CA 1
ATOM 1372 C C . VAL A 1 182 ? -12.620 10.447 26.235 1.00 96.88 182 VAL A C 1
ATOM 1374 O O . VAL A 1 182 ? -12.424 11.607 25.892 1.00 96.88 182 VAL A O 1
ATOM 1377 N N . ARG A 1 183 ? -11.879 9.439 25.758 1.00 94.69 183 ARG A N 1
ATOM 1378 C CA . ARG A 1 183 ? -10.770 9.632 24.808 1.00 94.69 183 ARG A CA 1
ATOM 1379 C C . ARG A 1 183 ? -11.238 10.307 23.518 1.00 94.69 183 ARG A C 1
ATOM 1381 O O . ARG A 1 183 ? -10.572 11.224 23.054 1.00 94.69 183 ARG A O 1
ATOM 1388 N N . GLN A 1 184 ? -12.394 9.915 22.974 1.00 94.94 184 GLN A N 1
ATOM 1389 C CA . GLN A 1 184 ? -12.965 10.517 21.760 1.00 94.94 184 GLN A CA 1
ATOM 1390 C C . GLN A 1 184 ? -13.237 12.018 21.917 1.00 94.94 184 GLN A C 1
ATOM 1392 O O . GLN A 1 184 ? -12.831 12.804 21.066 1.00 94.94 184 GLN A O 1
ATOM 1397 N N . VAL A 1 185 ? -13.884 12.431 23.008 1.00 95.50 185 VAL A N 1
ATOM 1398 C CA . VAL A 1 185 ? -14.182 13.853 23.252 1.00 95.50 185 VAL A CA 1
ATOM 1399 C C . VAL A 1 185 ? -12.945 14.629 23.728 1.00 95.50 185 VAL A C 1
ATOM 1401 O O . VAL A 1 185 ? -12.776 15.800 23.388 1.00 95.50 185 VAL A O 1
ATOM 1404 N N . ALA A 1 186 ? -12.026 13.969 24.440 1.00 93.50 186 ALA A N 1
ATOM 1405 C CA . ALA A 1 186 ? -10.774 14.566 24.894 1.00 93.50 186 ALA A CA 1
ATOM 1406 C C . ALA A 1 186 ? -9.770 14.806 23.766 1.00 93.50 186 ALA A C 1
ATOM 1408 O O . ALA A 1 186 ? -9.075 15.821 23.774 1.00 93.50 186 ALA A O 1
ATOM 1409 N N . ALA A 1 187 ? -9.738 13.933 22.757 1.00 90.75 187 ALA A N 1
ATOM 1410 C CA . ALA A 1 187 ? -8.935 14.127 21.554 1.00 90.75 187 ALA A CA 1
ATOM 1411 C C . ALA A 1 187 ? -9.328 15.407 20.791 1.00 90.75 187 ALA A C 1
ATOM 1413 O O . ALA A 1 187 ? -8.488 15.986 20.104 1.00 90.75 187 ALA A O 1
ATOM 1414 N N . MET A 1 188 ? -10.573 15.874 20.943 1.00 90.50 188 MET A N 1
ATOM 1415 C CA . MET A 1 188 ? -11.069 17.136 20.379 1.00 90.50 188 MET A CA 1
ATOM 1416 C C . MET A 1 188 ? -10.933 18.328 21.345 1.00 90.50 188 MET A C 1
ATOM 1418 O O . MET A 1 188 ? -11.251 19.456 20.978 1.00 90.50 188 MET A O 1
ATOM 1422 N N . GLY A 1 189 ? -10.499 18.100 22.591 1.00 90.88 189 GLY A N 1
ATOM 1423 C CA . GLY A 1 189 ? -10.450 19.115 23.652 1.00 90.88 189 GLY A CA 1
ATOM 1424 C C . GLY A 1 189 ? -11.826 19.563 24.170 1.00 90.88 189 GLY A C 1
ATOM 1425 O O . GLY A 1 189 ? -11.911 20.507 24.957 1.00 90.88 189 GLY A O 1
ATOM 1426 N N . GLU A 1 190 ? -12.903 18.894 23.751 1.00 93.19 190 GLU A N 1
ATOM 1427 C CA . GLU A 1 190 ? -14.296 19.263 24.034 1.00 93.19 190 GLU A CA 1
ATOM 1428 C C . GLU A 1 190 ? -14.734 18.858 25.463 1.00 93.19 190 GLU A C 1
ATOM 1430 O O . GLU A 1 190 ? -15.765 19.312 25.951 1.00 93.19 190 GLU A O 1
ATOM 1435 N N . HIS A 1 191 ? -13.942 18.052 26.185 1.00 93.31 191 HIS A N 1
ATOM 1436 C CA . HIS A 1 191 ? -14.235 17.575 27.552 1.00 93.31 191 HIS A CA 1
ATOM 1437 C C . HIS A 1 191 ? -14.014 18.609 28.661 1.00 93.31 191 HIS A C 1
ATOM 1439 O O . HIS A 1 191 ? -14.380 18.373 29.821 1.00 93.31 191 HIS A O 1
ATOM 1445 N N . ARG A 1 192 ? -13.328 19.706 28.329 1.00 89.94 192 ARG A N 1
ATOM 1446 C CA . ARG A 1 192 ? -12.819 20.687 29.293 1.00 89.94 192 ARG A CA 1
ATOM 1447 C C . ARG A 1 192 ? -13.916 21.634 29.781 1.00 89.94 192 ARG A C 1
ATOM 1449 O O . ARG A 1 192 ? -13.865 22.070 30.924 1.00 89.94 192 ARG A O 1
ATOM 1456 N N . THR A 1 193 ? -14.915 21.931 28.949 1.00 89.00 193 THR A N 1
ATOM 1457 C CA . THR A 1 193 ? -15.943 22.943 29.240 1.00 89.00 193 THR A CA 1
ATOM 1458 C C . THR A 1 193 ? -17.352 22.441 28.938 1.00 89.00 193 THR A C 1
ATOM 1460 O O . THR A 1 193 ? -17.552 21.515 28.149 1.00 89.00 193 THR A O 1
ATOM 1463 N N . ALA A 1 194 ? -18.353 23.091 29.538 1.00 88.75 194 ALA A N 1
ATOM 1464 C CA . ALA A 1 194 ? -19.758 22.820 29.247 1.00 88.75 194 ALA A CA 1
ATOM 1465 C C . ALA A 1 194 ? -20.097 23.048 27.761 1.00 88.75 194 ALA A C 1
ATOM 1467 O O . ALA A 1 194 ? -20.806 22.242 27.165 1.00 88.75 194 ALA A O 1
ATOM 1468 N N . ASP A 1 195 ? -19.564 24.106 27.145 1.00 89.50 195 ASP A N 1
ATOM 1469 C CA . ASP A 1 195 ? -19.812 24.426 25.732 1.00 89.50 195 ASP A CA 1
ATOM 1470 C C . ASP A 1 195 ? -19.159 23.418 24.776 1.00 89.50 195 ASP A C 1
ATOM 1472 O O . ASP A 1 195 ? -19.744 23.067 23.747 1.00 89.50 195 ASP A O 1
ATOM 1476 N N . GLY A 1 196 ? -17.984 22.893 25.141 1.00 92.38 196 GLY A N 1
ATOM 1477 C CA . GLY A 1 196 ? -17.350 21.787 24.427 1.00 92.38 196 GLY A CA 1
ATOM 1478 C C . GLY A 1 196 ? -18.228 20.534 24.448 1.00 92.38 196 GLY A C 1
ATOM 1479 O O . GLY A 1 196 ? -18.539 19.982 23.393 1.00 92.38 196 GLY A O 1
ATOM 1480 N N . LEU A 1 197 ? -18.734 20.143 25.623 1.00 95.31 197 LEU A N 1
ATOM 1481 C CA . LEU A 1 197 ? -19.635 18.992 25.756 1.00 95.31 197 LEU A CA 1
ATOM 1482 C C . LEU A 1 197 ? -20.963 19.185 25.011 1.00 95.31 197 LEU A C 1
ATOM 1484 O O . LEU A 1 197 ? -21.467 18.223 24.431 1.00 95.31 197 LEU A O 1
ATOM 1488 N N . ARG A 1 198 ? -21.520 20.406 24.982 1.00 95.12 198 ARG A N 1
ATOM 1489 C CA . ARG A 1 198 ? -22.704 20.726 24.159 1.00 95.12 198 ARG A CA 1
ATOM 1490 C C . ARG A 1 198 ? -22.409 20.539 22.674 1.00 95.12 198 ARG A C 1
ATOM 1492 O O . ARG A 1 198 ? -23.150 19.843 21.989 1.00 95.12 198 ARG A O 1
ATOM 1499 N N . THR A 1 199 ? -21.284 21.075 22.203 1.00 95.38 199 THR A N 1
ATOM 1500 C CA . THR A 1 199 ? -20.834 20.916 20.812 1.00 95.38 199 THR A CA 1
ATOM 1501 C C . THR A 1 199 ? -20.684 19.437 20.444 1.00 95.38 199 THR A C 1
ATOM 1503 O O . THR A 1 199 ? -21.181 18.999 19.401 1.00 95.38 199 THR A O 1
ATOM 1506 N N . ALA A 1 200 ? -20.063 18.644 21.322 1.00 96.56 200 ALA A N 1
ATOM 1507 C CA . ALA A 1 200 ? -19.924 17.201 21.158 1.00 96.56 200 ALA A CA 1
ATOM 1508 C C . ALA A 1 200 ? -21.293 16.499 21.093 1.00 96.56 200 ALA A C 1
ATOM 1510 O O . ALA A 1 200 ? -21.527 15.666 20.214 1.00 96.56 200 ALA A O 1
ATOM 1511 N N . ALA A 1 201 ? -22.216 16.845 21.997 1.00 97.94 201 ALA A N 1
ATOM 1512 C CA . ALA A 1 201 ? -23.561 16.277 22.045 1.00 97.94 201 ALA A CA 1
ATOM 1513 C C . ALA A 1 201 ? -24.371 16.575 20.775 1.00 97.94 201 ALA A C 1
ATOM 1515 O O . ALA A 1 201 ? -24.988 15.670 20.212 1.00 97.94 201 ALA A O 1
ATOM 1516 N N . ASP A 1 202 ? -24.308 17.804 20.264 1.00 97.69 202 ASP A N 1
ATOM 1517 C CA . ASP A 1 202 ? -24.996 18.207 19.035 1.00 97.69 202 ASP A CA 1
ATOM 1518 C C . ASP A 1 202 ? -24.449 17.472 17.809 1.00 97.69 202 ASP A C 1
ATOM 1520 O O . ASP A 1 202 ? -25.209 17.032 16.935 1.00 97.69 202 ASP A O 1
ATOM 1524 N N . LYS A 1 203 ? -23.120 17.289 17.749 1.00 97.00 203 LYS A N 1
ATOM 1525 C CA . LYS A 1 203 ? -22.476 16.434 16.745 1.00 97.00 203 LYS A CA 1
ATOM 1526 C C . LYS A 1 203 ? -23.034 15.013 16.840 1.00 97.00 203 LYS A C 1
ATOM 1528 O O . LYS A 1 203 ? -23.596 14.549 15.852 1.00 97.00 203 LYS A O 1
ATOM 1533 N N . ILE A 1 204 ? -22.975 14.360 18.002 1.00 97.94 204 ILE A N 1
ATOM 1534 C CA . ILE A 1 204 ? -23.490 12.990 18.202 1.00 97.94 204 ILE A CA 1
ATOM 1535 C C . ILE A 1 204 ? -24.960 12.882 17.784 1.00 97.94 204 ILE A C 1
ATOM 1537 O O . ILE A 1 204 ? -25.321 11.993 17.019 1.00 97.94 204 ILE A O 1
ATOM 1541 N N . SER A 1 205 ? -25.795 13.833 18.198 1.00 98.12 205 SER A N 1
ATOM 1542 C CA . SER A 1 205 ? -27.219 13.866 17.867 1.00 98.12 205 SER A CA 1
ATOM 1543 C C . SER A 1 205 ? -27.471 13.914 16.357 1.00 98.12 205 SER A C 1
ATOM 1545 O O . SER A 1 205 ? -28.306 13.176 15.832 1.00 98.12 205 SER A O 1
ATOM 1547 N N . ARG A 1 206 ? -26.719 14.727 15.600 1.00 97.75 206 ARG A N 1
ATOM 1548 C CA . ARG A 1 206 ? -26.797 14.726 14.125 1.00 97.75 206 ARG A CA 1
ATOM 1549 C C . ARG A 1 206 ? -26.381 13.380 13.521 1.00 97.75 206 ARG A C 1
ATOM 1551 O O . ARG A 1 206 ? -27.090 12.878 12.652 1.00 97.75 206 ARG A O 1
ATOM 1558 N N . ARG A 1 207 ? -25.285 12.793 14.004 1.00 97.31 207 ARG A N 1
ATOM 1559 C CA . ARG A 1 207 ? -24.712 11.540 13.480 1.00 97.31 207 ARG A CA 1
ATOM 1560 C C . ARG A 1 207 ? -25.627 10.337 13.705 1.00 97.31 207 ARG A C 1
ATOM 1562 O O . ARG A 1 207 ? -25.892 9.577 12.777 1.00 97.31 207 ARG A O 1
ATOM 1569 N N . VAL A 1 208 ? -26.176 10.216 14.913 1.00 97.94 208 VAL A N 1
ATOM 1570 C CA . VAL A 1 208 ? -27.114 9.151 15.297 1.00 97.94 208 VAL A CA 1
ATOM 1571 C C . VAL A 1 208 ? -28.411 9.244 14.497 1.00 97.94 208 VAL A C 1
ATOM 1573 O O . VAL A 1 208 ? -28.913 8.231 14.018 1.00 97.94 208 VAL A O 1
ATOM 1576 N N . ARG A 1 209 ? -28.944 10.457 14.290 1.00 97.75 209 ARG A N 1
ATOM 1577 C CA . ARG A 1 209 ? -30.144 10.660 13.460 1.00 97.75 209 ARG A CA 1
ATOM 1578 C C . ARG A 1 209 ? -29.905 10.301 11.993 1.00 97.75 209 ARG A C 1
ATOM 1580 O O . ARG A 1 209 ? -30.786 9.701 11.384 1.00 97.75 209 ARG A O 1
ATOM 1587 N N . GLY A 1 210 ? -28.731 10.635 11.448 1.00 97.12 210 GLY A N 1
ATOM 1588 C CA . GLY A 1 210 ? -28.329 10.243 10.093 1.00 97.12 210 GLY A CA 1
ATOM 1589 C C . GLY A 1 210 ? -28.314 8.724 9.919 1.00 97.12 210 GLY A C 1
ATOM 1590 O O . GLY A 1 210 ? -28.984 8.202 9.028 1.00 97.12 210 GLY A O 1
ATOM 1591 N N . LEU A 1 211 ? -27.652 8.018 10.842 1.00 97.25 211 LEU A N 1
ATOM 1592 C CA . LEU A 1 211 ? -27.628 6.557 10.853 1.00 97.25 211 LEU A CA 1
ATOM 1593 C C . LEU A 1 211 ? -29.028 5.957 11.021 1.00 97.25 211 LEU A C 1
ATOM 1595 O O . LEU A 1 211 ? -29.390 5.056 10.275 1.00 97.25 211 LEU A O 1
ATOM 1599 N N . ALA A 1 212 ? -29.834 6.451 11.963 1.00 96.81 212 ALA A N 1
ATOM 1600 C CA . ALA A 1 212 ? -31.177 5.923 12.199 1.00 96.81 212 ALA A CA 1
ATOM 1601 C C . ALA A 1 212 ? -32.089 6.090 10.973 1.00 96.81 212 ALA A C 1
ATOM 1603 O O . ALA A 1 212 ? -32.866 5.191 10.660 1.00 96.81 212 ALA A O 1
ATOM 1604 N N . ALA A 1 213 ? -31.983 7.214 10.255 1.00 96.00 213 ALA A N 1
ATOM 1605 C CA . ALA A 1 213 ? -32.726 7.434 9.017 1.00 96.00 213 ALA A CA 1
ATOM 1606 C C . ALA A 1 213 ? -32.334 6.420 7.930 1.00 96.00 213 ALA A C 1
ATOM 1608 O O . ALA A 1 213 ? -33.211 5.837 7.293 1.00 96.00 213 ALA A O 1
ATOM 1609 N N . TYR A 1 214 ? -31.035 6.164 7.761 1.00 95.19 214 TYR A N 1
ATOM 1610 C CA . TYR A 1 214 ? -30.536 5.152 6.829 1.00 95.19 214 TYR A CA 1
ATOM 1611 C C . TYR A 1 214 ? -30.927 3.725 7.239 1.00 95.19 214 TYR A C 1
ATOM 1613 O O . TYR A 1 214 ? -31.418 2.950 6.419 1.00 95.19 214 TYR A O 1
ATOM 1621 N N . ALA A 1 215 ? -30.764 3.389 8.518 1.00 93.06 215 ALA A N 1
ATOM 1622 C CA . ALA A 1 215 ? -31.118 2.088 9.065 1.00 93.06 215 ALA A CA 1
ATOM 1623 C C . ALA A 1 215 ? -32.611 1.797 8.862 1.00 93.06 215 ALA A C 1
ATOM 1625 O O . ALA A 1 215 ? -32.949 0.709 8.423 1.00 93.06 215 ALA A O 1
ATOM 1626 N N . ARG A 1 216 ? -33.501 2.775 9.082 1.00 91.25 216 ARG A N 1
ATOM 1627 C CA . ARG A 1 216 ? -34.940 2.647 8.780 1.00 91.25 216 ARG A CA 1
ATOM 1628 C C . ARG A 1 216 ? -35.207 2.389 7.301 1.00 91.25 216 ARG A C 1
ATOM 1630 O O . ARG A 1 216 ? -36.007 1.527 6.974 1.00 91.25 216 ARG A O 1
ATOM 1637 N N . ALA A 1 217 ? -34.538 3.124 6.413 1.00 90.38 217 ALA A N 1
ATOM 1638 C CA . ALA A 1 217 ? -34.742 2.997 4.971 1.00 90.38 217 ALA A CA 1
ATOM 1639 C C . ALA A 1 217 ? -34.268 1.645 4.405 1.00 90.38 217 ALA A C 1
ATOM 1641 O O . ALA A 1 217 ? -34.727 1.236 3.341 1.00 90.38 217 ALA A O 1
ATOM 1642 N N . THR A 1 218 ? -33.356 0.968 5.105 1.00 87.19 218 THR A N 1
ATOM 1643 C CA . THR A 1 218 ? -32.766 -0.317 4.694 1.00 87.19 218 THR A CA 1
ATOM 1644 C C . THR A 1 218 ? -33.236 -1.505 5.542 1.00 87.19 218 THR A C 1
ATOM 1646 O O . THR A 1 218 ? -32.896 -2.647 5.239 1.00 87.19 218 THR A O 1
ATOM 1649 N N . ALA A 1 219 ? -34.018 -1.260 6.597 1.00 83.62 219 ALA A N 1
ATOM 1650 C CA . ALA A 1 219 ? -34.466 -2.274 7.541 1.00 83.62 219 ALA A CA 1
ATOM 1651 C C . ALA A 1 219 ? -35.641 -3.113 7.009 1.00 83.62 219 ALA A C 1
ATOM 1653 O O . ALA A 1 219 ? -36.560 -2.590 6.378 1.00 83.62 219 ALA A O 1
ATOM 1654 N N . PRO A 1 220 ? -35.693 -4.408 7.360 1.00 81.38 220 PRO A N 1
ATOM 1655 C CA . PRO A 1 220 ? -36.943 -5.156 7.416 1.00 81.38 220 PRO A CA 1
ATOM 1656 C C . PRO A 1 220 ? -37.939 -4.515 8.405 1.00 81.38 220 PRO A C 1
ATOM 1658 O O . PRO A 1 220 ? -37.534 -3.927 9.411 1.00 81.38 220 PRO A O 1
ATOM 1661 N N . ARG A 1 221 ? -39.251 -4.671 8.166 1.00 74.31 221 ARG A N 1
ATOM 1662 C CA . ARG A 1 221 ? -40.320 -4.018 8.962 1.00 74.31 221 ARG A CA 1
ATOM 1663 C C . ARG A 1 221 ? -40.244 -4.283 10.474 1.00 74.31 221 ARG A C 1
ATOM 1665 O O . ARG A 1 221 ? -40.683 -3.458 11.268 1.00 74.31 221 ARG A O 1
ATOM 1672 N N . ASP A 1 222 ? -39.729 -5.433 10.891 1.00 74.19 222 ASP A N 1
ATOM 1673 C CA . ASP A 1 222 ? -39.571 -5.821 12.296 1.00 74.19 222 ASP A CA 1
ATOM 1674 C C . ASP A 1 222 ? -38.352 -5.170 12.978 1.00 74.19 222 ASP A C 1
ATOM 1676 O O . ASP A 1 222 ? -38.368 -4.961 14.196 1.00 74.19 222 ASP A O 1
ATOM 1680 N N . ALA A 1 223 ? -37.332 -4.770 12.211 1.00 84.56 223 ALA A N 1
ATOM 1681 C CA . ALA A 1 223 ? -36.166 -4.044 12.715 1.00 84.56 223 ALA A CA 1
ATOM 1682 C C . ALA A 1 223 ? -36.436 -2.537 12.907 1.00 84.56 223 ALA A C 1
ATOM 1684 O O . ALA A 1 223 ? -35.865 -1.931 13.819 1.00 84.56 223 ALA A O 1
ATOM 1685 N N . GLU A 1 224 ? -37.362 -1.944 12.141 1.00 89.12 224 GLU A N 1
ATOM 1686 C CA . GLU A 1 224 ? -37.759 -0.528 12.271 1.00 89.12 224 GLU A CA 1
ATOM 1687 C C . GLU A 1 224 ? -38.194 -0.177 13.702 1.00 89.12 224 GLU A C 1
ATOM 1689 O O . GLU A 1 224 ? -37.680 0.762 14.309 1.00 89.12 224 GLU A O 1
ATOM 1694 N N . ALA A 1 225 ? -39.065 -0.994 14.301 1.00 89.94 225 ALA A N 1
ATOM 1695 C CA . ALA A 1 225 ? -39.552 -0.777 15.663 1.00 89.94 225 ALA A CA 1
ATOM 1696 C C . ALA A 1 225 ? -38.433 -0.825 16.721 1.00 89.94 225 ALA A C 1
ATOM 1698 O O . ALA A 1 225 ? -38.532 -0.165 17.759 1.00 89.94 225 ALA A O 1
ATOM 1699 N N . ARG A 1 226 ? -37.367 -1.605 16.495 1.00 91.12 226 ARG A N 1
ATOM 1700 C CA . ARG A 1 226 ? -36.197 -1.629 17.386 1.00 91.12 226 ARG A CA 1
ATOM 1701 C C . ARG A 1 226 ? -35.395 -0.334 17.262 1.00 91.12 226 ARG A C 1
ATOM 1703 O O . ARG A 1 226 ? -35.052 0.244 18.293 1.00 91.12 226 ARG A O 1
ATOM 1710 N N . ILE A 1 227 ? -35.148 0.127 16.035 1.00 95.12 227 ILE A N 1
ATOM 1711 C CA . ILE A 1 227 ? -34.448 1.390 15.759 1.00 95.12 227 ILE A CA 1
ATOM 1712 C C . ILE A 1 227 ? -35.220 2.565 16.364 1.00 95.12 227 ILE A C 1
ATOM 1714 O O . ILE A 1 227 ? -34.626 3.412 17.023 1.00 95.12 227 ILE A O 1
ATOM 1718 N N . ASP A 1 228 ? -36.544 2.589 16.212 1.00 94.25 228 ASP A N 1
ATOM 1719 C CA . ASP A 1 228 ? -37.404 3.652 16.738 1.00 94.25 228 ASP A CA 1
ATOM 1720 C C . ASP A 1 228 ? -37.367 3.737 18.257 1.00 94.25 228 ASP A C 1
ATOM 1722 O O . ASP A 1 228 ? -37.237 4.830 18.810 1.00 94.25 228 ASP A O 1
ATOM 1726 N N . ARG A 1 229 ? -37.430 2.589 18.941 1.00 95.44 229 ARG A N 1
ATOM 1727 C CA . ARG A 1 229 ? -37.296 2.542 20.401 1.00 95.44 229 ARG A CA 1
ATOM 1728 C C . ARG A 1 229 ? -35.923 3.026 20.856 1.00 95.44 229 ARG A C 1
ATOM 1730 O O . ARG A 1 229 ? -35.854 3.834 21.779 1.00 95.44 229 ARG A O 1
ATOM 1737 N N . ALA A 1 230 ? -34.851 2.568 20.208 1.00 96.75 230 ALA A N 1
ATOM 1738 C CA . ALA A 1 230 ? -33.494 2.998 20.535 1.00 96.75 230 ALA A CA 1
ATOM 1739 C C . ALA A 1 230 ? -33.309 4.506 20.291 1.00 96.75 230 ALA A C 1
ATOM 1741 O O . ALA A 1 230 ? -32.776 5.213 21.144 1.00 96.75 230 ALA A O 1
ATOM 1742 N N . LEU A 1 231 ? -33.812 5.026 19.165 1.00 98.00 231 LEU A N 1
ATOM 1743 C CA . LEU A 1 2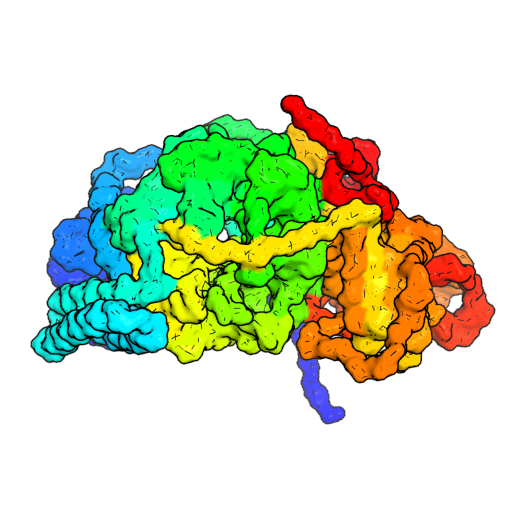31 ? -33.732 6.447 18.838 1.00 98.00 231 LEU A CA 1
ATOM 1744 C C . LEU A 1 231 ? -34.556 7.294 19.812 1.00 98.00 231 LEU A C 1
ATOM 1746 O O . LEU A 1 231 ? -34.093 8.349 20.232 1.00 98.00 231 LEU A O 1
ATOM 1750 N N . ALA A 1 232 ? -35.749 6.842 20.206 1.00 98.00 232 ALA A N 1
ATOM 1751 C CA . ALA A 1 232 ? -36.564 7.531 21.203 1.00 98.00 232 ALA A CA 1
ATOM 1752 C C . ALA A 1 232 ? -35.848 7.610 22.562 1.00 98.00 232 ALA A C 1
ATOM 1754 O O . ALA A 1 232 ? -35.811 8.682 23.168 1.00 98.00 232 ALA A O 1
ATOM 1755 N N . ALA A 1 233 ? -35.221 6.514 23.004 1.00 98.19 233 ALA A N 1
ATOM 1756 C CA . ALA A 1 233 ? -34.414 6.493 24.223 1.00 98.19 233 ALA A CA 1
ATOM 1757 C C . ALA A 1 233 ? -33.208 7.445 24.125 1.00 98.19 233 ALA A C 1
ATOM 1759 O O . ALA A 1 233 ? -32.966 8.232 25.039 1.00 98.19 233 ALA A O 1
ATOM 1760 N N . PHE A 1 234 ? -32.502 7.452 22.989 1.00 98.56 234 PHE A N 1
ATOM 1761 C CA . PHE A 1 234 ? -31.422 8.406 22.734 1.00 98.56 234 PHE A CA 1
ATOM 1762 C C . PHE A 1 234 ? -31.900 9.861 22.795 1.00 98.56 234 PHE A C 1
ATOM 1764 O O . PHE A 1 234 ? -31.274 10.682 23.464 1.00 98.56 234 PHE A O 1
ATOM 1771 N N . MET A 1 235 ? -33.020 10.185 22.142 1.00 98.56 235 MET A N 1
ATOM 1772 C CA . MET A 1 235 ? -33.575 11.539 22.155 1.00 98.56 235 MET A CA 1
ATOM 1773 C C . MET A 1 235 ? -33.980 11.971 23.568 1.00 98.56 235 MET A C 1
ATOM 1775 O O . MET A 1 235 ? -33.753 13.121 23.932 1.00 98.56 235 MET A O 1
ATOM 1779 N N . GLN A 1 236 ? -34.496 11.055 24.393 1.00 98.44 236 GLN A N 1
ATOM 1780 C CA . GLN A 1 236 ? -34.772 11.327 25.803 1.00 98.44 236 GLN A CA 1
ATOM 1781 C C . GLN A 1 236 ? -33.487 11.648 26.585 1.00 98.44 236 GLN A C 1
ATOM 1783 O O . GLN A 1 236 ? -33.460 12.623 27.338 1.00 98.44 236 GLN A O 1
ATOM 1788 N N . SER A 1 237 ? -32.413 10.873 26.396 1.00 98.44 237 SER A N 1
ATOM 1789 C CA . SER A 1 237 ? -31.114 11.145 27.027 1.00 98.44 237 SER A CA 1
ATOM 1790 C C . SER A 1 237 ? -30.487 12.457 26.546 1.00 98.44 237 SER A C 1
ATOM 1792 O O . SER A 1 237 ? -29.937 13.195 27.362 1.00 98.44 237 SER A O 1
ATOM 1794 N N . TYR A 1 238 ? -30.601 12.782 25.254 1.00 98.44 238 TYR A N 1
ATOM 1795 C CA . TYR A 1 238 ? -30.139 14.055 24.695 1.00 98.44 238 TYR A CA 1
ATOM 1796 C C . TYR A 1 238 ? -30.914 15.240 25.289 1.00 98.44 238 TYR A C 1
ATOM 1798 O O . TYR A 1 238 ? -30.296 16.172 25.794 1.00 98.44 238 TYR A O 1
ATOM 1806 N N . SER A 1 239 ? -32.248 15.170 25.357 1.00 98.25 239 SER A N 1
ATOM 1807 C CA . SER A 1 239 ? -33.054 16.216 25.999 1.00 98.25 239 SER A CA 1
ATOM 1808 C C . SER A 1 239 ? -32.752 16.367 27.493 1.00 98.25 239 SER A C 1
ATOM 1810 O O . SER A 1 239 ? -32.747 17.485 28.004 1.00 98.25 239 SER A O 1
ATOM 1812 N N . ALA A 1 240 ? -32.458 15.273 28.204 1.00 97.94 240 ALA A N 1
ATOM 1813 C CA . ALA A 1 240 ? -32.019 15.344 29.597 1.00 97.94 240 ALA A CA 1
ATOM 1814 C C . ALA A 1 240 ? -30.662 16.060 29.732 1.00 97.94 240 ALA A C 1
ATOM 1816 O O . ALA A 1 240 ? -30.502 16.898 30.617 1.00 97.94 240 ALA A O 1
ATOM 1817 N N . PHE A 1 241 ? -29.710 15.782 28.834 1.00 98.06 241 PHE A N 1
ATOM 1818 C CA . PHE A 1 241 ? -28.445 16.516 28.765 1.00 98.06 241 PHE A CA 1
ATOM 1819 C C . PHE A 1 241 ? -28.672 18.012 28.491 1.00 98.06 241 PHE A C 1
ATOM 1821 O O . PHE A 1 241 ? -28.124 18.843 29.213 1.00 98.06 241 PHE A O 1
ATOM 1828 N N . GLU A 1 242 ? -29.517 18.371 27.518 1.00 97.56 242 GLU A N 1
ATOM 1829 C CA . GLU A 1 242 ? -29.845 19.772 27.209 1.00 97.56 242 GLU A CA 1
ATOM 1830 C C . GLU A 1 242 ? -30.472 20.496 28.411 1.00 97.56 242 GLU A C 1
ATOM 1832 O O . GLU A 1 242 ? -30.082 21.617 28.743 1.00 97.56 242 GLU A O 1
ATOM 1837 N N . GLN A 1 243 ? -31.400 19.847 29.120 1.00 96.94 243 GLN A N 1
ATOM 1838 C CA . GLN A 1 243 ? -32.008 20.395 30.335 1.00 96.94 243 GLN A CA 1
ATOM 1839 C C . GLN A 1 243 ? -30.976 20.621 31.446 1.00 96.94 243 GLN A C 1
ATOM 1841 O O . GLN A 1 243 ? -31.004 21.667 32.100 1.00 96.94 243 GLN A O 1
ATOM 1846 N N . THR A 1 244 ? -30.039 19.692 31.657 1.00 97.00 244 THR A N 1
ATOM 1847 C CA . THR A 1 244 ? -28.924 19.889 32.597 1.00 97.00 244 THR A CA 1
ATOM 1848 C C . THR A 1 244 ? -28.012 21.029 32.140 1.00 97.00 244 THR A C 1
ATOM 1850 O O . THR A 1 244 ? -27.663 21.884 32.947 1.00 97.00 244 THR A O 1
ATOM 1853 N N . ALA A 1 245 ? -27.703 21.128 30.847 1.00 94.00 245 ALA A N 1
ATOM 1854 C CA . ALA A 1 245 ? -26.894 22.210 30.287 1.00 94.00 245 ALA A CA 1
ATOM 1855 C C . ALA A 1 245 ? -27.545 23.592 30.453 1.00 94.00 245 ALA A C 1
ATOM 1857 O O . ALA A 1 245 ? -26.845 24.587 30.655 1.00 94.00 245 ALA A O 1
ATOM 1858 N N . LEU A 1 246 ? -28.873 23.678 30.402 1.00 93.50 246 LEU A N 1
ATOM 1859 C CA . LEU A 1 246 ? -29.608 24.921 30.636 1.00 93.50 246 LEU A CA 1
ATOM 1860 C C . LEU A 1 246 ? -29.729 25.262 32.126 1.00 93.50 246 LEU A C 1
ATOM 1862 O O . LEU A 1 246 ? -29.525 26.410 32.510 1.00 93.50 246 LEU A O 1
ATOM 1866 N N . SER A 1 247 ? -30.062 24.275 32.958 1.00 94.81 247 SER A N 1
ATOM 1867 C CA . SER A 1 247 ? -30.343 24.478 34.385 1.00 94.81 247 SER A CA 1
ATOM 1868 C C . SER A 1 247 ? -29.087 24.584 35.255 1.00 94.81 247 SER A C 1
ATOM 1870 O O . SER A 1 247 ? -29.100 25.286 36.263 1.00 94.81 247 SER A O 1
ATOM 1872 N N . GLN A 1 248 ? -28.002 23.909 34.869 1.00 91.75 248 GLN A N 1
ATOM 1873 C CA . GLN A 1 248 ? -26.753 23.794 35.627 1.00 91.75 248 GLN A CA 1
ATOM 1874 C C . GLN A 1 248 ? -25.526 24.013 34.714 1.00 91.75 248 GLN A C 1
ATOM 1876 O O . GLN A 1 248 ? -24.648 23.156 34.624 1.00 91.75 248 GLN A O 1
ATOM 1881 N N . PRO A 1 249 ? -25.403 25.169 34.028 1.00 85.75 249 PRO A N 1
ATOM 1882 C CA . PRO A 1 249 ? -24.391 25.390 32.985 1.00 85.75 249 PRO A CA 1
ATOM 1883 C C . PRO A 1 249 ? -22.936 25.381 33.482 1.00 85.75 249 PRO A C 1
ATOM 1885 O O . PRO A 1 249 ? -22.023 25.352 32.661 1.00 85.75 249 PRO A O 1
ATOM 1888 N N . ARG A 1 250 ? -22.717 25.442 34.802 1.00 84.44 250 ARG A N 1
ATOM 1889 C CA . ARG A 1 250 ? -21.394 25.413 35.445 1.00 84.44 250 ARG A CA 1
ATOM 1890 C C . ARG A 1 250 ? -21.080 24.084 36.141 1.00 84.44 250 ARG A C 1
ATOM 1892 O O . ARG A 1 250 ? -19.965 23.928 36.618 1.00 84.44 250 ARG A O 1
ATOM 1899 N N . ASP A 1 251 ? -22.027 23.146 36.212 1.00 89.94 251 ASP A N 1
ATOM 1900 C CA . ASP A 1 251 ? -21.787 21.836 36.827 1.00 89.94 251 ASP A CA 1
ATOM 1901 C C . ASP A 1 251 ? -21.250 20.855 35.780 1.00 89.94 251 ASP A C 1
ATOM 1903 O O . ASP A 1 251 ? -21.990 20.138 35.099 1.00 89.94 251 ASP A O 1
ATOM 1907 N N . LEU A 1 252 ? -19.927 20.845 35.627 1.00 88.31 252 LEU A N 1
ATOM 1908 C CA . LEU A 1 252 ? -19.261 19.989 34.653 1.00 88.31 252 LEU A CA 1
ATOM 1909 C C . LEU A 1 252 ? -19.444 18.495 34.968 1.00 88.31 252 LEU A C 1
ATOM 1911 O O . LEU A 1 252 ? -19.514 17.686 34.043 1.00 88.31 252 LEU A O 1
ATOM 1915 N N . THR A 1 253 ? -19.575 18.128 36.245 1.00 91.38 253 THR A N 1
ATOM 1916 C CA . THR A 1 253 ? -19.744 16.731 36.672 1.00 91.38 253 THR A CA 1
ATOM 1917 C C . THR A 1 253 ? -21.110 16.204 36.240 1.00 91.38 253 THR A C 1
ATOM 1919 O O . THR A 1 253 ? -21.191 15.161 35.586 1.00 91.38 253 THR A O 1
ATOM 1922 N N . ALA A 1 254 ? -22.180 16.956 36.523 1.00 93.38 254 ALA A N 1
ATOM 1923 C CA . ALA A 1 254 ? -23.534 16.597 36.106 1.00 93.38 254 ALA A CA 1
ATOM 1924 C C . ALA A 1 254 ? -23.652 16.507 34.574 1.00 93.38 254 ALA A C 1
ATOM 1926 O O . ALA A 1 254 ? -24.275 15.585 34.041 1.00 93.38 254 ALA A O 1
ATOM 1927 N N . LEU A 1 255 ? -23.004 17.423 33.846 1.00 95.06 255 LEU A N 1
ATOM 1928 C CA . LEU A 1 255 ? -22.988 17.401 32.381 1.00 95.06 255 LEU A CA 1
ATOM 1929 C C . LEU A 1 255 ? -22.260 16.183 31.817 1.00 95.06 255 LEU A C 1
ATOM 1931 O O . LEU A 1 255 ? -22.771 15.547 30.896 1.00 95.06 255 LEU A O 1
ATOM 1935 N N . ARG A 1 256 ? -21.098 15.830 32.375 1.00 96.31 256 ARG A N 1
ATOM 1936 C CA . ARG A 1 256 ? -20.330 14.638 31.988 1.00 96.31 256 ARG A CA 1
ATOM 1937 C C . ARG A 1 256 ? -21.123 13.352 32.209 1.00 96.31 256 ARG A C 1
ATOM 1939 O O . ARG A 1 256 ? -21.119 12.487 31.335 1.00 96.31 256 ARG A O 1
ATOM 1946 N N . GLU A 1 257 ? -21.844 13.243 33.325 1.00 96.06 257 GLU A N 1
ATOM 1947 C CA . GLU A 1 257 ? -22.725 12.102 33.605 1.00 96.06 257 GLU A CA 1
ATOM 1948 C C . GLU A 1 257 ? -23.821 11.965 32.536 1.00 96.06 257 GLU A C 1
ATOM 1950 O O . GLU A 1 257 ? -23.975 10.900 31.932 1.00 96.06 257 GLU A O 1
ATOM 1955 N N . LYS A 1 258 ? -24.558 13.049 32.248 1.00 97.75 258 LYS A N 1
ATOM 1956 C CA . LYS A 1 258 ? -25.619 13.024 31.225 1.00 97.75 258 LYS A CA 1
ATOM 1957 C C . LYS A 1 258 ? -25.075 12.789 29.823 1.00 97.75 258 LYS A C 1
ATOM 1959 O O . LYS A 1 258 ? -25.700 12.071 29.045 1.00 97.75 258 LYS A O 1
ATOM 1964 N N . TRP A 1 259 ? -23.897 13.323 29.515 1.00 98.06 259 TRP A N 1
ATOM 1965 C CA . TRP A 1 259 ? -23.232 13.091 28.239 1.00 98.06 259 TRP A CA 1
ATOM 1966 C C . TRP A 1 259 ? -22.848 11.614 28.057 1.00 98.06 259 TRP A C 1
ATOM 1968 O O . TRP A 1 259 ? -23.100 11.043 26.996 1.00 98.06 259 TRP A O 1
ATOM 1978 N N . LEU A 1 260 ? -22.317 10.955 29.094 1.00 98.00 260 LEU A N 1
ATOM 1979 C CA . LEU A 1 260 ? -22.012 9.518 29.054 1.00 98.00 260 LEU A CA 1
ATOM 1980 C C . LEU A 1 260 ? -23.276 8.661 28.913 1.00 98.00 260 LEU A C 1
ATOM 1982 O O . LEU A 1 260 ? -23.285 7.726 28.113 1.00 98.00 260 LEU A O 1
ATOM 1986 N N . ALA A 1 261 ? -24.358 9.002 29.621 1.00 97.69 261 ALA A N 1
ATOM 1987 C CA . ALA A 1 261 ? -25.647 8.324 29.463 1.00 97.69 261 ALA A CA 1
ATOM 1988 C C . ALA A 1 261 ? -26.189 8.459 28.028 1.00 97.69 261 ALA A C 1
ATOM 1990 O O . ALA A 1 261 ? -26.660 7.489 27.436 1.00 97.69 261 ALA A O 1
ATOM 1991 N N . MET A 1 262 ? -26.055 9.646 27.431 1.00 98.06 262 MET A N 1
ATOM 1992 C CA . MET A 1 262 ? -26.397 9.888 26.031 1.00 98.06 262 MET A CA 1
ATOM 1993 C C . MET A 1 262 ? -25.509 9.082 25.067 1.00 98.06 262 MET A C 1
ATOM 1995 O O . MET A 1 262 ? -26.029 8.548 24.088 1.00 98.06 262 MET A O 1
ATOM 1999 N N . ARG A 1 263 ? -24.197 8.936 25.322 1.00 97.50 263 ARG A N 1
ATOM 2000 C CA . ARG A 1 263 ? -23.322 8.060 24.512 1.00 97.50 263 ARG A CA 1
ATOM 2001 C C . ARG A 1 263 ? -23.751 6.599 24.583 1.00 97.50 263 ARG A C 1
ATOM 2003 O O . ARG A 1 263 ? -23.813 5.953 23.541 1.00 97.50 263 ARG A O 1
ATOM 2010 N N . ALA A 1 264 ? -24.093 6.108 25.772 1.00 96.94 264 ALA A N 1
ATOM 2011 C CA . ALA A 1 264 ? -24.611 4.754 25.940 1.00 96.94 264 ALA A CA 1
ATOM 2012 C C . ALA A 1 264 ? -25.920 4.551 25.154 1.00 96.94 264 ALA A C 1
ATOM 2014 O O . ALA A 1 264 ? -26.064 3.562 24.445 1.00 96.94 264 ALA A O 1
ATOM 2015 N N . ALA A 1 265 ? -26.837 5.523 25.176 1.00 98.19 265 ALA A N 1
ATOM 2016 C CA . ALA A 1 265 ? -28.060 5.452 24.375 1.00 98.19 265 ALA A CA 1
ATOM 2017 C C . ALA A 1 265 ? -27.794 5.548 22.856 1.00 98.19 265 ALA A C 1
ATOM 2019 O O . ALA A 1 265 ? -28.456 4.876 22.069 1.00 98.19 265 ALA A O 1
ATOM 2020 N N . ALA A 1 266 ? -26.805 6.342 22.425 1.00 98.19 266 ALA A N 1
ATOM 2021 C CA . ALA A 1 266 ? -26.392 6.424 21.019 1.00 98.19 266 ALA A CA 1
ATOM 2022 C C . ALA A 1 266 ? -25.883 5.072 20.500 1.00 98.19 266 ALA A C 1
ATOM 2024 O O . ALA A 1 266 ? -26.204 4.670 19.381 1.00 98.19 266 ALA A O 1
ATOM 2025 N N . ARG A 1 267 ? -25.127 4.351 21.333 1.00 97.81 267 ARG A N 1
ATOM 2026 C CA . ARG A 1 267 ? -24.641 3.004 21.035 1.00 97.81 267 ARG A CA 1
ATOM 2027 C C . ARG A 1 267 ? -25.783 2.031 20.741 1.00 97.81 267 ARG A C 1
ATOM 2029 O O . ARG A 1 267 ? -25.682 1.272 19.782 1.00 97.81 267 ARG A O 1
ATOM 2036 N N . GLU A 1 268 ? -26.878 2.086 21.495 1.00 97.25 268 GLU A N 1
ATOM 2037 C CA . GLU A 1 268 ? -28.051 1.235 21.245 1.00 97.25 268 GLU A CA 1
ATOM 2038 C C . GLU A 1 268 ? -28.670 1.481 19.864 1.00 97.25 268 GLU A C 1
ATOM 2040 O O . GLU A 1 268 ? -29.094 0.536 19.201 1.00 97.25 268 GLU A O 1
ATOM 2045 N N . VAL A 1 269 ? -28.675 2.731 19.384 1.00 97.12 269 VAL A N 1
ATOM 2046 C CA . VAL A 1 269 ? -29.117 3.047 18.014 1.00 97.12 269 VAL A CA 1
ATOM 2047 C C . VAL A 1 269 ? -28.166 2.434 16.989 1.00 97.12 269 VAL A C 1
ATOM 2049 O O . VAL A 1 269 ? -28.614 1.833 16.014 1.00 97.12 269 VAL A O 1
ATOM 2052 N N . ILE A 1 270 ? -26.857 2.547 17.225 1.00 96.62 270 ILE A N 1
ATOM 2053 C CA . ILE A 1 270 ? -25.821 2.024 16.329 1.00 96.62 270 ILE A CA 1
ATOM 2054 C C . ILE A 1 270 ? -25.920 0.502 16.194 1.00 96.62 270 ILE A C 1
ATOM 2056 O O . ILE A 1 270 ? -25.940 -0.005 15.079 1.00 96.62 270 ILE A O 1
ATOM 2060 N N . PHE A 1 271 ? -26.057 -0.232 17.299 1.00 95.69 271 PHE A N 1
ATOM 2061 C CA . PHE A 1 271 ? -26.174 -1.698 17.278 1.00 95.69 271 PHE A CA 1
ATOM 2062 C C . PHE A 1 271 ? -27.606 -2.214 17.039 1.00 95.69 271 PHE A C 1
ATOM 2064 O O . PHE A 1 271 ? -27.830 -3.426 16.993 1.00 95.69 271 PHE A O 1
ATOM 2071 N N . ALA A 1 272 ? -28.581 -1.318 16.846 1.00 93.69 272 ALA A N 1
ATOM 2072 C CA . ALA A 1 272 ? -29.878 -1.642 16.250 1.00 93.69 272 ALA A CA 1
ATOM 2073 C C . ALA A 1 272 ? -29.852 -1.602 14.708 1.00 93.69 272 ALA A C 1
ATOM 2075 O O . ALA A 1 272 ? -30.838 -1.989 14.082 1.00 93.69 272 ALA A O 1
ATOM 2076 N N . ASN A 1 273 ? -28.749 -1.148 14.100 1.00 93.25 273 ASN A N 1
ATOM 2077 C CA . ASN A 1 273 ? -28.572 -1.079 12.653 1.00 93.25 273 ASN A CA 1
ATOM 2078 C C . ASN A 1 273 ? -28.623 -2.484 12.008 1.00 93.25 273 ASN A C 1
ATOM 2080 O O . ASN A 1 273 ? -27.793 -3.326 12.354 1.00 93.25 273 ASN A O 1
ATOM 2084 N N . PRO A 1 274 ? -29.519 -2.740 11.034 1.00 92.62 274 PRO A N 1
ATOM 2085 C CA . PRO A 1 274 ? -29.640 -4.041 10.369 1.00 92.62 274 PRO A CA 1
ATOM 2086 C C . PRO A 1 274 ? -28.410 -4.427 9.538 1.00 92.62 274 PRO A C 1
ATOM 2088 O O . PRO A 1 274 ? -28.241 -5.602 9.237 1.00 92.62 274 PRO A O 1
ATOM 2091 N N . GLN A 1 275 ? -27.525 -3.477 9.205 1.00 92.38 275 GLN A N 1
ATOM 2092 C CA . GLN A 1 275 ? -26.237 -3.785 8.565 1.00 92.38 275 GLN A CA 1
ATOM 2093 C C . GLN A 1 275 ? -25.284 -4.559 9.501 1.00 92.38 275 GLN A C 1
ATOM 2095 O O . GLN A 1 275 ? -24.271 -5.097 9.058 1.00 92.38 275 GLN A O 1
ATOM 2100 N N . ILE A 1 276 ? -25.589 -4.609 10.804 1.00 94.31 276 ILE A N 1
ATOM 2101 C CA . ILE A 1 276 ? -24.922 -5.458 11.793 1.00 94.31 276 ILE A CA 1
ATOM 2102 C C . ILE A 1 276 ? -25.781 -6.715 11.988 1.00 94.31 276 ILE A C 1
ATOM 2104 O O . ILE A 1 276 ? -26.515 -6.865 12.962 1.00 94.31 276 ILE A O 1
ATOM 2108 N N . ASP A 1 277 ? -25.689 -7.631 11.031 1.00 92.75 277 ASP A N 1
ATOM 2109 C CA . ASP A 1 277 ? -26.433 -8.898 10.976 1.00 92.75 277 ASP A CA 1
ATOM 2110 C C . ASP A 1 277 ? -25.623 -10.098 11.506 1.00 92.75 277 ASP A C 1
ATOM 2112 O O . ASP A 1 277 ? -25.884 -11.263 11.196 1.00 92.75 277 ASP A O 1
ATOM 2116 N N . PHE A 1 278 ? -24.615 -9.816 12.327 1.00 95.69 278 PHE A N 1
ATOM 2117 C CA . PHE A 1 278 ? -23.735 -10.798 12.945 1.00 95.69 278 PHE A CA 1
ATOM 2118 C C . PHE A 1 278 ? -23.646 -10.563 14.451 1.00 95.69 278 PHE A C 1
ATOM 2120 O O . PHE A 1 278 ? -23.899 -9.474 14.949 1.00 95.69 278 PHE A O 1
ATOM 2127 N N . HIS A 1 279 ? -23.254 -11.604 15.184 1.00 95.81 279 HIS A N 1
ATOM 2128 C CA . HIS A 1 279 ? -22.981 -11.527 16.626 1.00 95.81 279 HIS A CA 1
ATOM 2129 C C . HIS A 1 279 ? -21.565 -12.016 16.969 1.00 95.81 279 HIS A C 1
ATOM 2131 O O . HIS A 1 279 ? -21.114 -11.920 18.108 1.00 95.81 279 HIS A O 1
ATOM 2137 N N . ARG A 1 280 ? -20.839 -12.572 15.994 1.00 97.50 280 ARG A N 1
ATOM 2138 C CA . ARG A 1 280 ? -19.470 -13.051 16.187 1.00 97.50 280 ARG A CA 1
ATOM 2139 C C . ARG A 1 280 ? -18.507 -12.297 15.289 1.00 97.50 280 ARG A C 1
ATOM 2141 O O . ARG A 1 280 ? -18.854 -11.942 14.165 1.00 97.50 280 ARG A O 1
ATOM 2148 N N . LEU A 1 281 ? -17.298 -12.095 15.787 1.00 98.19 281 LEU A N 1
ATOM 2149 C CA . LEU A 1 281 ? -16.196 -11.413 15.118 1.00 98.19 281 LEU A CA 1
ATOM 2150 C C . LEU A 1 281 ? -14.952 -12.294 15.169 1.00 98.19 281 LEU A C 1
ATOM 2152 O O . LEU A 1 281 ? -14.706 -12.955 16.179 1.00 98.19 281 LEU A O 1
ATOM 2156 N N . LEU A 1 282 ? -14.165 -12.255 14.100 1.00 98.56 282 LEU A N 1
ATOM 2157 C CA . LEU A 1 282 ? -12.813 -12.789 14.045 1.00 98.56 282 LEU A CA 1
ATOM 2158 C C . LEU A 1 282 ? -11.842 -11.611 13.921 1.00 98.56 282 LEU A C 1
ATOM 2160 O O . LEU A 1 282 ? -12.043 -10.727 13.087 1.00 98.56 282 LEU A O 1
ATOM 2164 N N . PHE A 1 283 ? -10.808 -11.584 14.752 1.00 98.31 283 PHE A N 1
ATOM 2165 C CA . PHE A 1 283 ? -9.705 -10.633 14.623 1.00 98.31 283 PHE A CA 1
ATOM 2166 C C . PHE A 1 283 ? -8.416 -11.233 15.176 1.00 98.31 283 PHE A C 1
ATOM 2168 O O . PHE A 1 283 ? -8.457 -12.223 15.901 1.00 98.31 283 PHE A O 1
ATOM 2175 N N . ALA A 1 284 ? -7.276 -10.629 14.869 1.00 97.25 284 ALA A N 1
ATOM 2176 C CA . ALA A 1 284 ? -6.007 -10.955 15.504 1.00 97.25 284 ALA A CA 1
ATOM 2177 C C . ALA A 1 284 ? -5.487 -9.778 16.334 1.00 97.25 284 ALA A C 1
ATOM 2179 O O . ALA A 1 284 ? -5.889 -8.630 16.136 1.00 97.25 284 ALA A O 1
ATOM 2180 N N . THR A 1 285 ? -4.575 -10.052 17.261 1.00 94.38 285 THR A N 1
ATOM 2181 C CA . THR A 1 285 ? -3.757 -9.018 17.900 1.00 94.38 285 THR A CA 1
ATOM 2182 C C . THR A 1 285 ? -2.279 -9.231 17.603 1.00 94.38 285 THR A C 1
ATOM 2184 O O . THR A 1 285 ? -1.835 -10.349 17.342 1.00 94.38 285 THR A O 1
ATOM 2187 N N . ARG A 1 286 ? -1.511 -8.140 17.581 1.00 88.38 286 ARG A N 1
ATOM 2188 C CA . ARG A 1 286 ? -0.064 -8.138 17.338 1.00 88.38 286 ARG A CA 1
ATOM 2189 C C . ARG A 1 286 ? 0.564 -6.872 17.912 1.00 88.38 286 ARG A C 1
ATOM 2191 O O . ARG A 1 286 ? -0.116 -5.866 18.092 1.00 88.38 286 ARG A O 1
ATOM 2198 N N . THR A 1 287 ? 1.868 -6.890 18.169 1.00 81.44 287 THR A N 1
ATOM 2199 C CA . THR A 1 287 ? 2.625 -5.654 18.417 1.00 81.44 287 THR A CA 1
ATOM 2200 C C . THR A 1 287 ? 2.481 -4.684 17.233 1.00 81.44 287 THR A C 1
ATOM 2202 O O . THR A 1 287 ? 2.430 -5.100 16.067 1.00 81.44 287 THR A O 1
ATOM 2205 N N . GLY A 1 288 ? 2.370 -3.384 17.515 1.00 71.31 288 GLY A N 1
ATOM 2206 C CA . GLY A 1 288 ? 2.253 -2.363 16.474 1.00 71.31 288 GLY A CA 1
ATOM 2207 C C . GLY A 1 288 ? 3.468 -2.312 15.552 1.00 71.31 288 GLY A C 1
ATOM 2208 O O . GLY A 1 288 ? 4.525 -2.885 15.816 1.00 71.31 288 GLY A O 1
ATOM 2209 N N . ASN A 1 289 ? 3.304 -1.651 14.408 1.00 64.75 289 ASN A N 1
ATOM 2210 C CA . ASN A 1 289 ? 4.388 -1.495 13.444 1.00 64.75 289 ASN A CA 1
ATOM 2211 C C . ASN A 1 289 ? 5.299 -0.325 13.850 1.00 64.75 289 ASN A C 1
ATOM 2213 O O . ASN A 1 289 ? 4.817 0.796 14.004 1.00 64.75 289 ASN A O 1
ATOM 2217 N N . ASN A 1 290 ? 6.606 -0.566 13.993 1.00 50.59 290 ASN A N 1
ATOM 2218 C CA . ASN A 1 290 ? 7.588 0.446 14.424 1.00 50.59 290 ASN A CA 1
ATOM 2219 C C . ASN A 1 290 ? 8.554 0.885 13.323 1.00 50.59 290 ASN A C 1
ATOM 2221 O O . ASN A 1 290 ? 9.414 1.727 13.557 1.00 50.59 290 ASN A O 1
ATOM 2225 N N . SER A 1 291 ? 8.453 0.312 12.123 1.00 50.91 291 SER A N 1
ATOM 2226 C CA . SER A 1 291 ? 9.121 0.874 10.952 1.00 50.91 291 SER A CA 1
ATOM 2227 C C . SER A 1 291 ? 8.296 0.576 9.700 1.00 50.91 291 SER A C 1
ATOM 2229 O O . SER A 1 291 ? 8.176 -0.549 9.219 1.00 50.91 291 SER A O 1
ATOM 2231 N N . GLY A 1 292 ? 7.642 1.622 9.197 1.00 58.41 292 GLY A N 1
ATOM 2232 C CA . GLY A 1 292 ? 6.567 1.529 8.211 1.00 58.41 292 GLY A CA 1
ATOM 2233 C C . GLY A 1 292 ? 6.995 1.210 6.782 1.00 58.41 292 GLY A C 1
ATOM 2234 O O . GLY A 1 292 ? 6.209 1.415 5.869 1.00 58.41 292 GLY A O 1
ATOM 2235 N N . ASN A 1 293 ? 8.203 0.725 6.510 1.00 67.06 293 ASN A N 1
ATOM 2236 C CA . ASN A 1 293 ? 8.562 0.483 5.119 1.00 67.06 293 ASN A CA 1
ATOM 2237 C C . ASN A 1 293 ? 7.933 -0.831 4.630 1.00 67.06 293 ASN A C 1
ATOM 2239 O O . ASN A 1 293 ? 8.405 -1.90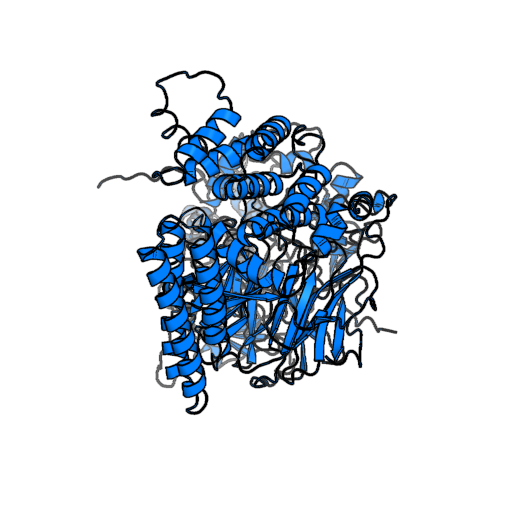2 4.974 1.00 67.06 293 ASN A O 1
ATOM 2243 N N . ILE A 1 294 ? 6.894 -0.777 3.796 1.00 69.62 294 ILE A N 1
ATOM 2244 C CA . ILE A 1 294 ? 6.272 -1.957 3.155 1.00 69.62 294 ILE A CA 1
ATOM 2245 C C . ILE A 1 294 ? 7.254 -2.806 2.337 1.00 69.62 294 ILE A C 1
ATOM 2247 O O . ILE A 1 294 ? 7.017 -4.002 2.164 1.00 69.62 294 ILE A O 1
ATOM 2251 N N . THR A 1 295 ? 8.393 -2.242 1.911 1.00 68.81 295 THR A N 1
ATOM 2252 C CA . THR A 1 295 ? 9.495 -3.025 1.320 1.00 68.81 295 THR A CA 1
ATOM 2253 C C . THR A 1 295 ? 10.100 -4.019 2.301 1.00 68.81 295 THR A C 1
ATOM 2255 O O . THR A 1 295 ? 10.817 -4.929 1.904 1.00 68.81 295 THR A O 1
ATOM 2258 N N . ASN A 1 296 ? 9.774 -3.874 3.583 1.00 69.31 296 ASN A N 1
ATOM 2259 C CA . ASN A 1 296 ? 10.067 -4.840 4.616 1.00 69.31 296 ASN A CA 1
ATOM 2260 C C . ASN A 1 296 ? 9.035 -5.980 4.653 1.00 69.31 296 ASN A C 1
ATOM 2262 O O . ASN A 1 296 ? 9.016 -6.743 5.610 1.00 69.31 296 ASN A O 1
ATOM 2266 N N . GLY A 1 297 ? 8.160 -6.113 3.652 1.00 59.91 297 GLY A N 1
ATOM 2267 C CA . GLY A 1 297 ? 7.131 -7.151 3.581 1.00 59.91 297 GLY A CA 1
ATOM 2268 C C . GLY A 1 297 ? 7.656 -8.573 3.745 1.00 59.91 297 GLY A C 1
ATOM 2269 O O . GLY A 1 297 ? 6.976 -9.380 4.371 1.00 59.91 297 GLY A O 1
ATOM 2270 N N . SER A 1 298 ? 8.876 -8.850 3.275 1.00 62.12 298 SER A N 1
ATOM 2271 C CA . SER A 1 298 ? 9.579 -10.117 3.506 1.00 62.12 298 SER A CA 1
ATOM 2272 C C . SER A 1 298 ? 10.459 -10.122 4.764 1.00 62.12 298 SER A C 1
ATOM 2274 O O . SER A 1 298 ? 10.917 -11.182 5.189 1.00 62.12 298 SER A O 1
ATOM 2276 N N . LEU A 1 299 ? 10.725 -8.959 5.380 1.00 67.56 299 LEU A N 1
ATOM 2277 C CA . LEU A 1 299 ? 11.545 -8.906 6.588 1.00 67.56 299 LEU A CA 1
ATOM 2278 C C . LEU A 1 299 ? 10.821 -9.595 7.737 1.00 67.56 299 LEU A C 1
ATOM 2280 O O . LEU A 1 299 ? 9.601 -9.472 7.940 1.00 67.56 299 LEU A O 1
ATOM 2284 N N . ARG A 1 300 ? 11.622 -10.341 8.487 1.00 70.12 300 ARG A N 1
ATOM 2285 C CA . ARG A 1 300 ? 11.130 -11.285 9.472 1.00 70.12 300 ARG A CA 1
ATOM 2286 C C . ARG A 1 300 ? 10.866 -10.606 10.821 1.00 70.12 300 ARG A C 1
ATOM 2288 O O . ARG A 1 300 ? 9.845 -10.893 11.435 1.00 70.12 300 ARG A O 1
ATOM 2295 N N . ASP A 1 301 ? 11.651 -9.593 11.204 1.00 63.66 301 ASP A N 1
ATOM 2296 C CA . ASP A 1 301 ? 11.607 -9.010 12.560 1.00 63.66 301 ASP A CA 1
ATOM 2297 C C . ASP A 1 301 ? 10.877 -7.650 12.642 1.00 63.66 301 ASP A C 1
ATOM 2299 O O . ASP A 1 301 ? 11.151 -6.841 13.528 1.00 63.66 301 ASP A O 1
ATOM 2303 N N . ASN A 1 302 ? 9.931 -7.353 11.739 1.00 66.88 302 ASN A N 1
ATOM 2304 C CA . ASN A 1 302 ? 9.248 -6.046 11.764 1.00 66.88 302 ASN A CA 1
ATOM 2305 C C . ASN A 1 302 ? 8.357 -5.825 12.994 1.00 66.88 302 ASN A C 1
ATOM 2307 O O . ASN A 1 302 ? 8.117 -4.671 13.365 1.00 66.88 302 ASN A O 1
ATOM 2311 N N . HIS A 1 303 ? 7.870 -6.923 13.576 1.00 77.56 303 HIS A N 1
ATOM 2312 C CA . HIS A 1 303 ? 6.984 -6.971 14.732 1.00 77.56 303 HIS A CA 1
ATOM 2313 C C . HIS A 1 303 ? 7.626 -7.824 15.828 1.00 77.56 303 HIS A C 1
ATOM 2315 O O . HIS A 1 303 ? 8.294 -8.824 15.544 1.00 77.56 303 HIS A O 1
ATOM 2321 N N . GLY A 1 304 ? 7.408 -7.430 17.081 1.00 76.38 304 GLY A N 1
ATOM 2322 C CA . GLY A 1 304 ? 7.758 -8.251 18.234 1.00 76.38 304 GLY A CA 1
ATOM 2323 C C . GLY A 1 304 ? 6.786 -9.417 18.426 1.00 76.38 304 GLY A C 1
ATOM 2324 O O . GLY A 1 304 ? 5.631 -9.343 17.991 1.00 76.38 304 GLY A O 1
ATOM 2325 N N . ALA A 1 305 ? 7.246 -10.470 19.105 1.00 82.12 305 ALA A N 1
ATOM 2326 C CA . ALA A 1 305 ? 6.441 -11.658 19.371 1.00 82.12 305 ALA A CA 1
ATOM 2327 C C . ALA A 1 305 ? 5.248 -11.347 20.291 1.00 82.12 305 ALA A C 1
ATOM 2329 O O . ALA A 1 305 ? 5.361 -10.537 21.213 1.00 82.12 305 ALA A O 1
ATOM 2330 N N . GLY A 1 306 ? 4.124 -12.031 20.073 1.00 85.88 306 GLY A N 1
ATOM 2331 C CA . GLY A 1 306 ? 2.916 -11.928 20.889 1.00 85.88 306 GLY A CA 1
ATOM 2332 C C . GLY A 1 306 ? 1.627 -11.841 20.070 1.00 85.88 306 GLY A C 1
ATOM 2333 O O . GLY A 1 306 ? 1.642 -11.858 18.838 1.00 85.88 306 GLY A O 1
ATOM 2334 N N . GLY A 1 307 ? 0.511 -11.721 20.790 1.00 90.56 307 GLY A N 1
ATOM 2335 C CA . GLY A 1 307 ? -0.838 -11.713 20.227 1.00 90.56 307 GLY A CA 1
ATOM 2336 C C . GLY A 1 307 ? -1.417 -13.107 19.950 1.00 90.56 307 GLY A C 1
ATOM 2337 O O . GLY A 1 307 ? -0.769 -14.125 20.190 1.00 90.56 307 GLY A O 1
ATOM 2338 N N . ASP A 1 308 ? -2.665 -13.147 19.484 1.00 95.94 308 ASP A N 1
ATOM 2339 C CA . ASP A 1 308 ? -3.402 -14.372 19.131 1.00 95.94 308 ASP A CA 1
ATOM 2340 C C . ASP A 1 308 ? -4.481 -14.053 18.072 1.00 95.94 308 ASP A C 1
ATOM 2342 O O . ASP A 1 308 ? -4.683 -12.893 17.711 1.00 95.94 308 ASP A O 1
ATOM 2346 N N . ILE A 1 309 ? -5.184 -15.074 17.582 1.00 98.31 309 ILE A N 1
ATOM 2347 C CA . ILE A 1 309 ? -6.431 -14.947 16.822 1.00 98.31 309 ILE A CA 1
ATOM 2348 C C . ILE A 1 309 ? -7.592 -15.140 17.796 1.00 98.31 309 ILE A C 1
ATOM 2350 O O . ILE A 1 309 ? -7.633 -16.128 18.523 1.00 98.31 309 ILE A O 1
ATOM 2354 N N . PHE A 1 310 ? -8.567 -14.240 17.779 1.00 98.38 310 PHE A N 1
ATOM 2355 C CA . PHE A 1 310 ? -9.703 -14.244 18.688 1.00 98.38 310 PHE A CA 1
ATOM 2356 C C . PHE A 1 310 ? -11.024 -14.414 17.952 1.00 98.38 310 PHE A C 1
ATOM 2358 O O . PHE A 1 310 ? -11.300 -13.726 16.969 1.00 98.38 310 PHE A O 1
ATOM 2365 N N . VAL A 1 311 ? -11.880 -15.278 18.499 1.00 98.31 311 VAL A N 1
ATOM 2366 C CA . VAL A 1 311 ? -13.312 -15.302 18.189 1.00 98.31 311 VAL A CA 1
ATOM 2367 C C . VAL A 1 311 ? -14.044 -14.600 19.323 1.00 98.31 311 VAL A C 1
ATOM 2369 O O . VAL A 1 311 ? -14.058 -15.088 20.454 1.00 98.31 311 VAL A O 1
ATOM 2372 N N . LYS A 1 312 ? -14.660 -13.458 19.025 1.00 97.62 312 LYS A N 1
ATOM 2373 C CA . LYS A 1 312 ? -15.438 -12.675 19.990 1.00 97.62 312 LYS A CA 1
ATOM 2374 C C . LYS A 1 312 ? -16.927 -12.827 19.734 1.00 97.62 312 LYS A C 1
ATOM 2376 O O . LYS A 1 312 ? -17.353 -12.809 18.582 1.00 97.62 312 LYS A O 1
ATOM 2381 N N . THR A 1 313 ? -17.704 -12.957 20.805 1.00 96.88 313 THR A N 1
ATOM 2382 C CA . THR A 1 313 ? -19.168 -13.062 20.755 1.00 96.88 313 THR A CA 1
ATOM 2383 C C . THR A 1 313 ? -19.769 -11.851 21.449 1.00 96.88 313 THR A C 1
ATOM 2385 O O . THR A 1 313 ? -19.606 -11.715 22.650 1.00 96.88 313 THR A O 1
ATOM 2388 N N . GLY A 1 314 ? -20.463 -10.992 20.707 1.00 95.88 314 GLY A N 1
ATOM 2389 C CA . GLY A 1 314 ? -20.993 -9.725 21.204 1.00 95.88 314 GLY A CA 1
ATOM 2390 C C . GLY A 1 314 ? -20.100 -8.531 20.862 1.00 95.88 314 GLY A C 1
ATOM 2391 O O . GLY A 1 314 ? -19.044 -8.660 20.233 1.0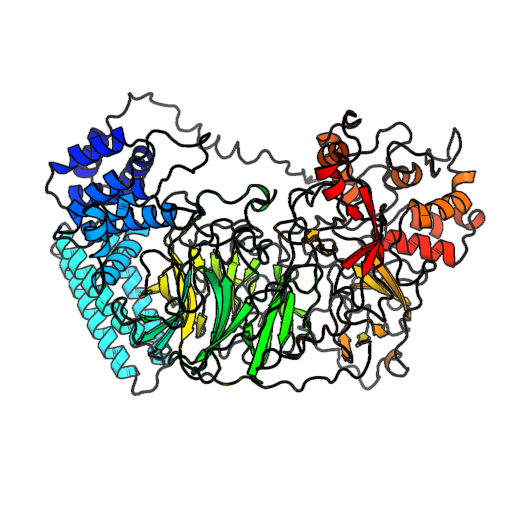0 95.88 314 GLY A O 1
ATOM 2392 N N . PHE A 1 315 ? -20.562 -7.346 21.245 1.00 95.75 315 PHE A N 1
ATOM 2393 C CA . PHE A 1 315 ? -19.989 -6.070 20.824 1.00 95.75 315 PHE A CA 1
ATOM 2394 C C . PHE A 1 315 ? -19.434 -5.226 21.964 1.00 95.75 315 PHE A C 1
ATOM 2396 O O . PHE A 1 315 ? -18.755 -4.238 21.699 1.00 95.75 315 PHE A O 1
ATOM 2403 N N . MET A 1 316 ? -19.704 -5.569 23.219 1.00 95.62 316 MET A N 1
ATOM 2404 C CA . MET A 1 316 ? -19.159 -4.852 24.366 1.00 95.62 316 MET A CA 1
ATOM 2405 C C . MET A 1 316 ? -17.679 -5.192 24.537 1.00 95.62 316 MET A C 1
ATOM 2407 O O . MET A 1 316 ? -17.308 -6.358 24.385 1.00 95.62 316 MET A O 1
ATOM 2411 N N . PRO A 1 317 ? -16.817 -4.233 24.926 1.00 94.50 317 PRO A N 1
ATOM 2412 C CA . PRO A 1 317 ? -15.410 -4.521 25.213 1.00 94.50 317 PRO A CA 1
ATOM 2413 C C . PRO A 1 317 ? -15.215 -5.663 26.215 1.00 94.50 317 PRO A C 1
ATOM 2415 O O . PRO A 1 317 ? -14.287 -6.453 26.052 1.00 94.50 317 PRO A O 1
ATOM 2418 N N . ALA A 1 318 ? -16.123 -5.774 27.191 1.00 93.00 318 ALA A N 1
ATOM 2419 C CA . ALA A 1 318 ? -16.141 -6.813 28.215 1.00 93.00 318 ALA A CA 1
ATOM 2420 C C . ALA A 1 318 ? -16.562 -8.203 27.711 1.00 93.00 318 ALA A C 1
ATOM 2422 O O . ALA A 1 318 ? -16.242 -9.189 28.373 1.00 93.00 318 ALA A O 1
ATOM 2423 N N . ASP A 1 319 ? -17.259 -8.297 26.571 1.00 95.19 319 ASP A N 1
ATOM 2424 C CA . ASP A 1 319 ? -17.714 -9.589 26.055 1.00 95.19 319 ASP A CA 1
ATOM 2425 C C . ASP A 1 319 ? -16.523 -10.507 25.746 1.00 95.19 319 ASP A C 1
ATOM 2427 O O . ASP A 1 319 ? -15.465 -10.051 25.294 1.00 95.19 319 ASP A O 1
ATOM 2431 N N . GLU A 1 320 ? -16.715 -11.811 25.927 1.00 92.06 320 GLU A N 1
ATOM 2432 C CA . GLU A 1 320 ? -15.662 -12.811 25.771 1.00 92.06 320 GLU A CA 1
ATOM 2433 C C . GLU A 1 320 ? -15.024 -12.771 24.371 1.00 92.06 320 GLU A C 1
ATOM 2435 O O . GLU A 1 320 ? -15.705 -12.830 23.342 1.00 92.06 320 GLU A O 1
ATOM 2440 N N . ALA A 1 321 ? -13.691 -12.703 24.345 1.00 95.56 321 ALA A N 1
ATOM 2441 C CA . ALA A 1 321 ? -12.862 -12.917 23.167 1.00 95.56 321 ALA A CA 1
ATOM 2442 C C . ALA A 1 321 ? -11.998 -14.158 23.417 1.00 95.56 321 ALA A C 1
ATOM 2444 O O . ALA A 1 321 ? -11.057 -14.120 24.210 1.00 95.56 321 ALA A O 1
ATOM 2445 N N . ARG A 1 322 ? -12.337 -15.272 22.764 1.00 97.00 322 ARG A N 1
ATOM 2446 C CA . ARG A 1 322 ? -11.672 -16.561 22.974 1.00 97.00 322 ARG A CA 1
ATOM 2447 C C . ARG A 1 322 ? -10.468 -16.709 22.035 1.00 97.00 322 ARG A C 1
ATOM 2449 O O . ARG A 1 322 ? -10.680 -16.647 20.820 1.00 97.00 322 ARG A O 1
ATOM 2456 N N . PRO A 1 323 ? -9.246 -16.948 22.549 1.00 97.06 323 PRO A N 1
ATOM 2457 C CA . PRO A 1 323 ? -8.073 -17.194 21.712 1.00 97.06 323 PRO A CA 1
ATOM 2458 C C . PRO A 1 323 ? -8.173 -18.546 20.986 1.00 97.06 323 PRO A C 1
ATOM 2460 O O . PRO A 1 323 ? -8.685 -19.523 21.543 1.00 97.06 323 PRO A O 1
ATOM 2463 N N . LEU A 1 324 ? -7.679 -18.616 19.747 1.00 97.12 324 LEU A N 1
ATOM 2464 C CA . LEU A 1 324 ? -7.671 -19.829 18.921 1.00 97.12 324 LEU A CA 1
ATOM 2465 C C . LEU A 1 324 ? -6.325 -20.556 18.940 1.00 97.12 324 LEU A C 1
ATOM 2467 O O . LEU A 1 324 ? -6.310 -21.789 18.940 1.00 97.12 324 LEU A O 1
ATOM 2471 N N . LEU A 1 325 ? -5.203 -19.828 18.938 1.00 95.81 325 LEU A N 1
ATOM 2472 C CA . LEU A 1 325 ? -3.872 -20.435 18.939 1.00 95.81 325 LEU A CA 1
ATOM 2473 C C . LEU A 1 325 ? -3.477 -20.850 20.351 1.00 95.81 325 LEU A C 1
ATOM 2475 O O . LEU A 1 325 ? -2.929 -21.937 20.523 1.00 95.81 325 LEU A O 1
ATOM 2479 N N . ASN A 1 326 ? -3.763 -20.008 21.348 1.00 93.25 326 ASN A N 1
ATOM 2480 C CA . ASN A 1 326 ? -3.501 -20.258 22.763 1.00 93.25 326 ASN A CA 1
ATOM 2481 C C . ASN A 1 326 ? -2.065 -20.769 23.005 1.00 93.25 326 ASN A C 1
ATOM 2483 O O . ASN A 1 326 ? -1.841 -21.802 23.636 1.00 93.25 326 ASN A O 1
ATOM 2487 N N . GLY A 1 327 ? -1.086 -20.094 22.392 1.00 90.44 327 GLY A N 1
ATOM 2488 C CA . GLY A 1 327 ? 0.341 -20.426 22.498 1.00 90.44 327 GLY A CA 1
ATOM 2489 C C . GLY A 1 327 ? 0.818 -21.659 21.713 1.00 90.44 327 GLY A C 1
ATOM 2490 O O . GLY A 1 327 ? 2.004 -21.977 21.771 1.00 90.44 327 GLY A O 1
ATOM 2491 N N . ARG A 1 328 ? -0.043 -22.339 20.938 1.00 93.94 328 ARG A N 1
ATOM 2492 C CA . ARG A 1 328 ? 0.281 -23.587 20.204 1.00 93.94 328 ARG A CA 1
ATOM 2493 C C . ARG A 1 328 ? 1.499 -23.491 19.278 1.00 93.94 328 ARG A C 1
ATOM 2495 O O . ARG A 1 328 ? 2.164 -24.496 19.050 1.00 93.94 328 ARG A O 1
ATOM 2502 N N . LEU A 1 329 ? 1.780 -22.308 18.732 1.00 93.75 329 LEU A N 1
ATOM 2503 C CA . LEU A 1 329 ? 2.891 -22.064 17.805 1.00 93.75 329 LEU A CA 1
ATOM 2504 C C . LEU A 1 329 ? 4.156 -21.494 18.474 1.00 93.75 329 LEU A C 1
ATOM 2506 O O . LEU A 1 329 ? 5.151 -21.270 17.785 1.00 93.75 329 LEU A O 1
ATOM 2510 N N . GLY A 1 330 ? 4.145 -21.307 19.798 1.00 90.75 330 GLY A N 1
ATOM 2511 C CA . GLY A 1 330 ? 5.244 -20.692 20.539 1.00 90.75 330 GLY A CA 1
ATOM 2512 C C . GLY A 1 330 ? 5.352 -19.181 20.311 1.00 90.75 330 GLY A C 1
ATOM 2513 O O . GLY A 1 330 ? 4.376 -18.518 19.962 1.00 90.75 330 GLY A O 1
ATOM 2514 N N . LEU A 1 331 ? 6.548 -18.630 20.539 1.00 87.19 331 LEU A N 1
ATOM 2515 C CA . LEU A 1 331 ? 6.825 -17.212 20.313 1.00 87.19 331 LEU A CA 1
ATOM 2516 C C . LEU A 1 331 ? 6.812 -16.899 18.819 1.00 87.19 331 LEU A C 1
ATOM 2518 O O . LEU A 1 331 ? 7.492 -17.548 18.024 1.00 87.19 331 LEU A O 1
ATOM 2522 N N . GLY A 1 332 ? 6.063 -15.872 18.449 1.00 89.25 332 GLY A N 1
ATOM 2523 C CA . GLY A 1 332 ? 5.969 -15.396 17.083 1.00 89.25 332 GLY A CA 1
ATOM 2524 C C . GLY A 1 332 ? 4.851 -14.384 16.927 1.00 89.25 332 GLY A C 1
ATOM 2525 O O . GLY A 1 332 ? 4.313 -13.899 17.923 1.00 89.25 332 GLY A O 1
ATOM 2526 N N . HIS A 1 333 ? 4.505 -14.067 15.687 1.00 89.88 333 HIS A N 1
ATOM 2527 C CA . HIS A 1 333 ? 3.424 -13.139 15.384 1.00 89.88 333 HIS A CA 1
ATOM 2528 C C . HIS A 1 333 ? 2.700 -13.495 14.083 1.00 89.88 333 HIS A C 1
ATOM 2530 O O . HIS A 1 333 ? 3.247 -14.136 13.182 1.00 89.88 333 HIS A O 1
ATOM 2536 N N . ILE A 1 334 ? 1.455 -13.031 13.976 1.00 92.75 334 ILE A N 1
ATOM 2537 C CA . ILE A 1 334 ? 0.594 -13.248 12.808 1.00 92.75 334 ILE A CA 1
ATOM 2538 C C . ILE A 1 334 ? 0.983 -12.294 11.665 1.00 92.75 334 ILE A C 1
ATOM 2540 O O . ILE A 1 334 ? 1.347 -11.132 11.882 1.00 92.75 334 ILE A O 1
ATOM 2544 N N . ARG A 1 335 ? 0.910 -12.789 10.427 1.00 90.88 335 ARG A N 1
ATOM 2545 C CA . ARG A 1 335 ? 1.276 -12.083 9.186 1.00 90.88 335 ARG A CA 1
ATOM 2546 C C . ARG A 1 335 ? 0.179 -12.157 8.120 1.00 90.88 335 ARG A C 1
ATOM 2548 O O . ARG A 1 335 ? 0.472 -12.205 6.933 1.00 90.88 335 ARG A O 1
ATOM 2555 N N . GLY A 1 336 ? -1.080 -12.173 8.539 1.00 94.19 336 GLY A N 1
ATOM 2556 C CA . GLY A 1 336 ? -2.248 -12.241 7.662 1.00 94.19 336 GLY A CA 1
ATOM 2557 C C . GLY A 1 336 ? -3.299 -13.190 8.220 1.00 94.19 336 GLY A C 1
ATOM 2558 O O . GLY A 1 336 ? -2.944 -14.168 8.879 1.00 94.19 336 GLY A O 1
ATOM 2559 N N . LEU A 1 337 ? -4.570 -12.893 7.969 1.00 97.88 337 LEU A N 1
ATOM 2560 C CA . LEU A 1 337 ? -5.712 -13.671 8.438 1.00 97.88 337 LEU A CA 1
ATOM 2561 C C . LEU A 1 337 ? -6.905 -13.447 7.506 1.00 97.88 337 LEU A C 1
ATOM 2563 O O . LEU A 1 337 ? -7.238 -12.299 7.202 1.00 97.88 337 LEU A O 1
ATOM 2567 N N . ASP A 1 338 ? -7.569 -14.535 7.132 1.00 98.06 338 ASP A N 1
ATOM 2568 C CA . ASP A 1 338 ? -8.834 -14.507 6.406 1.00 98.06 338 ASP A CA 1
ATOM 2569 C C . ASP A 1 338 ? -9.771 -15.636 6.857 1.00 98.06 338 ASP A C 1
ATOM 2571 O O . ASP A 1 338 ? -9.338 -16.656 7.404 1.00 98.06 338 ASP A O 1
ATOM 2575 N N . ILE A 1 339 ? -11.073 -15.445 6.655 1.00 97.50 339 ILE A N 1
ATOM 2576 C CA . ILE A 1 339 ? -12.128 -16.366 7.089 1.00 97.50 339 ILE A CA 1
ATOM 2577 C C . ILE A 1 339 ? -12.785 -17.042 5.885 1.00 97.50 339 ILE A C 1
ATOM 2579 O O . ILE A 1 339 ? -13.035 -16.417 4.862 1.00 97.50 339 ILE A O 1
ATOM 2583 N N . SER A 1 340 ? -13.091 -18.333 6.010 1.00 97.25 340 SER A N 1
ATOM 2584 C CA . SER A 1 340 ? -13.854 -19.062 4.985 1.00 97.25 340 SER A CA 1
ATOM 2585 C C . SER A 1 340 ? -15.248 -18.464 4.756 1.00 97.25 340 SER A C 1
ATOM 2587 O O . SER A 1 340 ? -15.845 -17.908 5.681 1.00 97.25 340 SER A O 1
ATOM 2589 N N . PHE A 1 341 ? -15.816 -18.673 3.564 1.00 96.62 341 PHE A N 1
ATOM 2590 C CA . PHE A 1 341 ? -17.173 -18.219 3.228 1.00 96.62 341 PHE A CA 1
ATOM 2591 C C . PHE A 1 341 ? -18.254 -18.826 4.133 1.00 96.62 341 PHE A C 1
ATOM 2593 O O . PHE A 1 341 ? -19.257 -18.180 4.408 1.00 96.62 341 PHE A O 1
ATOM 2600 N N . GLU A 1 342 ? -18.055 -20.037 4.660 1.00 96.69 342 GLU A N 1
ATOM 2601 C CA . GLU A 1 342 ? -18.966 -20.657 5.634 1.00 96.69 342 GLU A CA 1
ATOM 2602 C C . GLU A 1 342 ? -18.808 -20.086 7.056 1.00 96.69 342 GLU A C 1
ATOM 2604 O O . GLU A 1 342 ? -19.627 -20.367 7.932 1.00 96.69 342 GLU A O 1
ATOM 2609 N N . ALA A 1 343 ? -17.753 -19.301 7.296 1.00 97.06 343 ALA A N 1
ATOM 2610 C CA . ALA A 1 343 ? -17.330 -18.809 8.603 1.00 97.06 343 ALA A CA 1
ATOM 2611 C C . ALA A 1 343 ? -17.150 -19.910 9.660 1.00 97.06 343 ALA A C 1
ATOM 2613 O O . ALA A 1 343 ? -17.495 -19.729 10.832 1.00 97.06 343 ALA A O 1
ATOM 2614 N N . ASP A 1 344 ? -16.598 -21.055 9.252 1.00 97.31 344 ASP A N 1
ATOM 2615 C CA . ASP A 1 344 ? -16.321 -22.191 10.138 1.00 97.31 344 ASP A CA 1
ATOM 2616 C C . ASP A 1 344 ? -14.820 -22.432 10.380 1.00 97.31 344 ASP A C 1
ATOM 2618 O O . ASP A 1 344 ? -14.443 -23.077 11.364 1.00 97.31 344 ASP A O 1
ATOM 2622 N N . ARG A 1 345 ? -13.961 -21.858 9.533 1.00 97.62 345 ARG A N 1
ATOM 2623 C CA . ARG A 1 345 ? -12.495 -21.915 9.610 1.00 97.62 345 ARG A CA 1
ATOM 2624 C C . ARG A 1 345 ? -11.841 -20.615 9.148 1.00 97.62 345 ARG A C 1
ATOM 2626 O O . ARG A 1 345 ? -12.474 -19.803 8.464 1.00 97.62 345 ARG A O 1
ATOM 2633 N N . CYS A 1 346 ? -10.578 -20.440 9.515 1.00 98.44 346 CYS A N 1
ATOM 2634 C CA . CYS A 1 346 ? -9.729 -19.354 9.046 1.00 98.44 346 CYS A CA 1
ATOM 2635 C C . CYS A 1 346 ? -8.367 -19.866 8.570 1.00 98.44 346 CYS A C 1
ATOM 2637 O O . CYS A 1 346 ? -7.820 -20.825 9.125 1.00 98.44 346 CYS A O 1
ATOM 2639 N N . VAL A 1 347 ? -7.820 -19.176 7.570 1.00 98.75 347 VAL A N 1
ATOM 2640 C CA . VAL A 1 347 ? -6.439 -19.314 7.108 1.00 98.75 347 VAL A CA 1
ATOM 2641 C C . VAL A 1 347 ? -5.644 -18.127 7.631 1.00 98.75 347 VAL A C 1
ATOM 2643 O O . VAL A 1 347 ? -6.133 -16.998 7.667 1.00 98.75 347 VAL A O 1
ATOM 2646 N N . PHE A 1 348 ? -4.418 -18.364 8.074 1.00 98.44 348 PHE A N 1
ATOM 2647 C CA . PHE A 1 348 ? -3.559 -17.316 8.604 1.00 98.44 348 PHE A CA 1
ATOM 2648 C C . PHE A 1 348 ? -2.093 -17.613 8.321 1.00 98.44 348 PHE A C 1
ATOM 2650 O O . PHE A 1 348 ? -1.710 -18.753 8.067 1.00 98.44 348 PHE A O 1
ATOM 2657 N N . SER A 1 349 ? -1.270 -16.572 8.379 1.00 96.75 349 SER A N 1
ATOM 2658 C CA . SER A 1 349 ? 0.184 -16.702 8.323 1.00 96.75 349 SER A CA 1
ATOM 2659 C C . SER A 1 349 ? 0.788 -16.467 9.700 1.00 96.75 349 SER A C 1
ATOM 2661 O O . SER A 1 349 ? 0.358 -15.559 10.416 1.00 96.75 349 SER A O 1
ATOM 2663 N N . PHE A 1 350 ? 1.785 -17.261 10.082 1.00 95.12 350 PHE A N 1
ATOM 2664 C CA . PHE A 1 350 ? 2.491 -17.106 11.352 1.00 95.12 350 PHE A CA 1
ATOM 2665 C C . PHE A 1 350 ? 3.996 -17.186 11.142 1.00 95.12 350 PHE A C 1
ATOM 2667 O O . PHE A 1 350 ? 4.493 -18.079 10.453 1.00 95.12 350 PHE A O 1
ATOM 2674 N N . LEU A 1 351 ? 4.710 -16.265 11.782 1.00 91.69 351 LEU A N 1
ATOM 2675 C CA . LEU A 1 351 ? 6.157 -16.170 11.751 1.00 91.69 351 LEU A CA 1
ATOM 2676 C C . LEU A 1 351 ? 6.703 -16.413 13.160 1.00 91.69 351 LEU A C 1
ATOM 2678 O O . LEU A 1 351 ? 6.360 -15.694 14.099 1.00 91.69 351 LEU A O 1
ATOM 2682 N N . LYS A 1 352 ? 7.530 -17.451 13.309 1.00 90.00 352 LYS A N 1
ATOM 2683 C CA . LYS A 1 352 ? 8.107 -17.856 14.598 1.00 90.00 352 LYS A CA 1
ATOM 2684 C C . LYS A 1 352 ? 9.328 -17.012 14.939 1.00 90.00 352 LYS A C 1
ATOM 2686 O O . LYS A 1 352 ? 10.138 -16.711 14.071 1.00 90.00 352 LYS A O 1
ATOM 2691 N N . GLN A 1 353 ? 9.480 -16.673 16.214 1.00 84.31 353 GLN A N 1
ATOM 2692 C CA . GLN A 1 353 ? 10.574 -15.845 16.729 1.00 84.31 353 GLN A CA 1
ATOM 2693 C C . GLN A 1 353 ? 11.229 -16.515 17.944 1.00 84.31 353 GLN A C 1
ATOM 2695 O O . GLN A 1 353 ? 11.116 -16.016 19.068 1.00 84.31 353 GLN A O 1
ATOM 2700 N N . PRO A 1 354 ? 11.883 -17.676 17.759 1.00 78.50 354 PRO A N 1
ATOM 2701 C CA . PRO A 1 354 ? 12.400 -18.478 18.870 1.00 78.50 354 PRO A CA 1
ATOM 2702 C C . PRO A 1 354 ? 13.489 -17.766 19.690 1.00 78.50 354 PRO A C 1
ATOM 2704 O O . PRO A 1 354 ? 13.701 -18.114 20.849 1.00 78.50 354 PRO A O 1
ATOM 2707 N N . TRP A 1 355 ? 14.150 -16.754 19.118 1.00 73.56 355 TRP A N 1
ATOM 2708 C CA . TRP A 1 355 ? 15.222 -15.986 19.765 1.00 73.56 355 TRP A CA 1
ATOM 2709 C C . TRP A 1 355 ? 14.746 -14.651 20.349 1.00 73.56 355 TRP A C 1
ATOM 2711 O O . TRP A 1 355 ? 15.554 -13.857 20.837 1.00 73.56 355 TRP A O 1
ATOM 2721 N N . TYR A 1 356 ? 13.439 -14.377 20.307 1.00 74.50 356 TYR A N 1
ATOM 2722 C CA . TYR A 1 356 ? 12.891 -13.126 20.812 1.00 74.50 356 TYR A CA 1
ATOM 2723 C C . TYR A 1 356 ? 13.098 -13.003 22.330 1.00 74.50 356 TYR A C 1
ATOM 2725 O O . TYR A 1 356 ? 12.647 -13.845 23.104 1.00 74.50 356 TYR A O 1
ATOM 2733 N N . GLY A 1 357 ? 13.774 -11.933 22.762 1.00 66.44 357 GLY A N 1
ATOM 2734 C CA . GLY A 1 357 ? 14.049 -11.656 24.179 1.00 66.44 357 GLY A CA 1
ATOM 2735 C C . GLY A 1 357 ? 15.297 -12.336 24.765 1.00 66.44 357 GLY A C 1
ATOM 2736 O O . GLY A 1 357 ? 15.565 -12.165 25.955 1.00 66.44 357 GLY A O 1
ATOM 2737 N N . VAL A 1 358 ? 16.082 -13.062 23.962 1.00 68.00 358 VAL A N 1
ATOM 2738 C CA . VAL A 1 358 ? 17.378 -13.626 24.383 1.00 68.00 358 VAL A CA 1
ATOM 2739 C C . VAL A 1 358 ? 18.416 -12.498 24.511 1.00 68.00 358 VAL A C 1
ATOM 2741 O O . VAL A 1 358 ? 18.526 -11.658 23.622 1.00 68.00 358 VAL A O 1
ATOM 2744 N N . GLN A 1 359 ? 19.157 -12.433 25.627 1.00 58.62 359 GLN A N 1
ATOM 2745 C CA . GLN A 1 359 ? 20.067 -11.306 25.917 1.00 58.62 359 GLN A CA 1
ATOM 2746 C C . GLN A 1 359 ? 21.413 -11.378 25.176 1.00 58.62 359 GLN A C 1
ATOM 2748 O O . GLN A 1 359 ? 21.986 -10.325 24.908 1.00 58.62 359 GLN A O 1
ATOM 2753 N N . ASP A 1 360 ? 21.854 -12.581 24.797 1.00 62.84 360 ASP A N 1
ATOM 2754 C CA . ASP A 1 360 ? 23.146 -12.852 24.151 1.00 62.84 360 ASP A CA 1
ATOM 2755 C C . ASP A 1 360 ? 22.941 -13.468 22.755 1.00 62.84 360 ASP A C 1
ATOM 2757 O O . ASP A 1 360 ? 23.328 -14.607 22.479 1.00 62.84 360 ASP A O 1
ATOM 2761 N N . VAL A 1 361 ? 22.257 -12.742 21.867 1.00 60.62 361 VAL A N 1
ATOM 2762 C CA . VAL A 1 361 ? 22.115 -13.163 20.464 1.00 60.62 361 VAL A CA 1
ATOM 2763 C C . VAL A 1 361 ? 23.480 -13.003 19.777 1.00 60.62 361 VAL A C 1
ATOM 2765 O O . VAL A 1 361 ? 24.030 -11.905 19.819 1.00 60.62 361 VAL A O 1
ATOM 2768 N N . PRO A 1 362 ? 24.052 -14.046 19.141 1.00 57.47 362 PRO A N 1
ATOM 2769 C CA . PRO A 1 362 ? 25.347 -13.931 18.470 1.00 57.47 362 PRO A CA 1
ATOM 2770 C C . PRO A 1 362 ? 25.360 -12.799 17.431 1.00 57.47 362 PRO A C 1
ATOM 2772 O O . PRO A 1 362 ? 24.456 -12.749 16.601 1.00 57.47 362 PRO A O 1
ATOM 2775 N N . ASP A 1 363 ? 26.410 -11.968 17.395 1.00 54.44 363 ASP A N 1
ATOM 2776 C CA . ASP A 1 363 ? 26.526 -10.808 16.482 1.00 54.44 363 ASP A CA 1
ATOM 2777 C C . ASP A 1 363 ? 26.253 -11.154 15.008 1.00 54.44 363 ASP A C 1
ATOM 2779 O O . ASP A 1 363 ? 25.652 -10.382 14.271 1.00 54.44 363 ASP A O 1
ATOM 2783 N N . LYS A 1 364 ? 26.621 -12.366 14.578 1.00 47.91 364 LYS A N 1
ATOM 2784 C CA . LYS A 1 364 ? 26.373 -12.884 13.220 1.00 47.91 364 LYS A CA 1
ATOM 2785 C C . LYS A 1 364 ? 24.890 -13.082 12.859 1.00 47.91 364 LYS A C 1
ATOM 2787 O O . LYS A 1 364 ? 24.573 -13.209 11.681 1.00 47.91 364 LYS A O 1
ATOM 2792 N N . MET A 1 365 ? 23.996 -13.136 13.848 1.00 50.28 365 MET A N 1
ATOM 2793 C CA . MET A 1 365 ? 22.538 -13.154 13.659 1.00 50.28 365 MET A CA 1
ATOM 2794 C C . MET A 1 365 ? 21.960 -11.730 13.576 1.00 50.28 365 MET A C 1
ATOM 2796 O O . MET A 1 365 ? 20.837 -11.536 13.123 1.00 50.28 365 MET A O 1
ATOM 2800 N N . ILE A 1 366 ? 22.738 -10.715 13.952 1.00 51.84 366 ILE A N 1
ATOM 2801 C CA . ILE A 1 366 ? 22.391 -9.301 13.836 1.00 51.84 366 ILE A CA 1
ATOM 2802 C C . ILE A 1 366 ? 23.021 -8.802 12.528 1.00 51.84 366 ILE A C 1
ATOM 2804 O O . ILE A 1 366 ? 24.099 -8.216 12.508 1.00 51.84 366 ILE A O 1
ATOM 2808 N N . ALA A 1 367 ? 22.393 -9.123 11.393 1.00 48.34 367 ALA A N 1
ATOM 2809 C CA . ALA A 1 367 ? 22.881 -8.709 10.075 1.00 48.34 367 ALA A CA 1
ATOM 2810 C C . ALA A 1 367 ? 23.013 -7.165 9.966 1.00 48.34 367 ALA A C 1
ATOM 2812 O O . ALA A 1 367 ? 22.400 -6.442 10.752 1.00 48.34 367 ALA A O 1
ATOM 2813 N N . PRO A 1 368 ? 23.726 -6.621 8.950 1.00 45.66 368 PRO A N 1
ATOM 2814 C CA . PRO A 1 368 ? 23.767 -5.173 8.670 1.00 45.66 368 PRO A CA 1
ATOM 2815 C C . PRO A 1 368 ? 22.370 -4.546 8.506 1.00 45.66 368 PRO A C 1
ATOM 2817 O O . PRO A 1 368 ? 22.180 -3.347 8.701 1.00 45.66 368 PRO A O 1
ATOM 2820 N N . ASN A 1 369 ? 21.384 -5.387 8.185 1.00 52.28 369 ASN A N 1
ATOM 2821 C CA . ASN A 1 369 ? 19.973 -5.166 8.454 1.00 52.28 369 ASN A CA 1
ATOM 2822 C C . ASN A 1 369 ? 19.645 -5.820 9.809 1.00 52.28 369 ASN A C 1
ATOM 2824 O O . ASN A 1 369 ? 19.368 -7.021 9.828 1.00 52.28 369 ASN A O 1
ATOM 2828 N N . HIS A 1 370 ? 19.685 -5.063 10.912 1.00 47.16 370 HIS A N 1
ATOM 2829 C CA . HIS A 1 370 ? 19.554 -5.514 12.316 1.00 47.16 370 HIS A CA 1
ATOM 2830 C C . HIS A 1 370 ? 18.265 -6.324 12.668 1.00 47.16 370 HIS A C 1
ATOM 2832 O O . HIS A 1 370 ? 17.992 -6.559 13.839 1.00 47.16 370 HIS A O 1
ATOM 2838 N N . GLU A 1 371 ? 17.469 -6.747 11.679 1.00 51.38 371 GLU A N 1
ATOM 2839 C CA . GLU A 1 371 ? 16.055 -7.148 11.754 1.00 51.38 371 GLU A CA 1
ATOM 2840 C C . GLU A 1 371 ? 15.745 -8.497 11.054 1.00 51.38 371 GLU A C 1
ATOM 2842 O O . GLU A 1 371 ? 14.613 -8.716 10.615 1.00 51.38 371 GLU A O 1
ATOM 2847 N N . THR A 1 372 ? 16.725 -9.388 10.838 1.00 54.00 372 THR A N 1
ATOM 2848 C CA . THR A 1 372 ? 16.475 -10.647 10.084 1.00 54.00 372 THR A CA 1
ATOM 2849 C C . THR A 1 372 ? 16.863 -11.954 10.768 1.00 54.00 372 THR A C 1
ATOM 2851 O O . THR A 1 372 ? 16.495 -13.010 10.255 1.00 54.00 372 THR A O 1
ATOM 2854 N N . GLY A 1 373 ? 17.592 -11.926 11.885 1.00 57.88 373 GLY A N 1
ATOM 2855 C CA . GLY A 1 373 ? 18.094 -13.150 12.520 1.00 57.88 373 GLY A CA 1
ATOM 2856 C C . GLY A 1 373 ? 17.336 -13.607 13.761 1.00 57.88 373 GLY A C 1
ATOM 2857 O O . GLY A 1 373 ? 17.695 -14.647 14.309 1.00 57.88 373 GLY A O 1
ATOM 2858 N N . LEU A 1 374 ? 16.315 -12.873 14.226 1.00 66.81 374 LEU A N 1
ATOM 2859 C CA . LEU A 1 374 ? 15.530 -13.284 15.401 1.00 66.81 374 LEU A CA 1
ATOM 2860 C C . LEU A 1 374 ? 14.354 -14.204 15.054 1.00 66.81 374 LEU A C 1
ATOM 2862 O O . LEU A 1 374 ? 13.748 -14.794 15.955 1.00 66.81 374 LEU A O 1
ATOM 2866 N N . SER A 1 375 ? 14.050 -14.335 13.765 1.00 79.12 375 SER A N 1
ATOM 2867 C CA . SER A 1 375 ? 12.835 -14.968 13.271 1.00 79.12 375 SER A CA 1
ATOM 2868 C C . SER A 1 375 ? 13.083 -15.990 12.167 1.00 79.12 375 SER A C 1
ATOM 2870 O O . SER A 1 375 ? 13.968 -15.828 11.322 1.00 79.12 375 SER A O 1
ATOM 2872 N N . ASP A 1 376 ? 12.207 -16.988 12.133 1.00 85.38 376 ASP A N 1
ATOM 2873 C CA . ASP A 1 376 ? 12.063 -17.930 11.028 1.00 85.38 376 ASP A CA 1
ATOM 2874 C C . ASP A 1 376 ? 11.282 -17.300 9.858 1.00 85.38 376 ASP A C 1
ATOM 2876 O O . ASP A 1 376 ? 10.832 -16.150 9.908 1.00 85.38 376 ASP A O 1
ATOM 2880 N N . PHE A 1 377 ? 11.101 -18.071 8.787 1.00 87.94 377 PHE A N 1
ATOM 2881 C CA . PHE A 1 377 ? 10.206 -17.716 7.691 1.00 87.94 377 PHE A CA 1
ATOM 2882 C C . PHE A 1 377 ? 8.734 -17.868 8.091 1.00 87.94 377 PHE A C 1
ATOM 2884 O O . PHE A 1 377 ? 8.371 -18.719 8.907 1.00 87.94 377 PHE A O 1
ATOM 2891 N N . ALA A 1 378 ? 7.874 -17.025 7.516 1.00 92.19 378 ALA A N 1
ATOM 2892 C CA . ALA A 1 378 ? 6.435 -17.113 7.738 1.00 92.19 378 ALA A CA 1
ATOM 2893 C C . ALA A 1 378 ? 5.818 -18.263 6.928 1.00 92.19 378 ALA A C 1
ATOM 2895 O O . ALA A 1 378 ? 6.193 -18.485 5.776 1.00 92.19 378 ALA A O 1
ATOM 2896 N N . HIS A 1 379 ? 4.835 -18.953 7.501 1.00 96.50 379 HIS A N 1
ATOM 2897 C CA . HIS A 1 379 ? 4.124 -20.048 6.835 1.00 96.50 379 HIS A CA 1
ATOM 2898 C C . HIS A 1 379 ? 2.619 -19.934 7.012 1.00 96.50 379 HIS A C 1
ATOM 2900 O O . HIS A 1 379 ? 2.150 -19.308 7.967 1.00 96.50 379 HIS A O 1
ATOM 2906 N N . LEU A 1 380 ? 1.876 -20.573 6.109 1.00 98.50 380 LEU A N 1
ATOM 2907 C CA . LEU A 1 380 ? 0.421 -20.620 6.153 1.00 98.50 380 LEU A CA 1
ATOM 2908 C C . LEU A 1 380 ? -0.078 -21.769 7.025 1.00 98.50 380 LEU A C 1
ATOM 2910 O O . LEU A 1 380 ? 0.473 -22.873 7.021 1.00 98.50 380 LEU A O 1
ATOM 2914 N N . TYR A 1 381 ? -1.166 -21.508 7.734 1.00 98.62 381 TYR A N 1
ATOM 2915 C CA . TYR A 1 381 ? -1.856 -22.442 8.609 1.00 98.62 381 TYR A CA 1
ATOM 2916 C C . TYR A 1 381 ? -3.369 -22.277 8.441 1.00 98.62 381 TYR A C 1
ATOM 2918 O O . TYR A 1 381 ? -3.849 -21.199 8.098 1.00 98.62 381 TYR A O 1
ATOM 2926 N N . GLU A 1 382 ? -4.129 -23.330 8.729 1.00 98.50 382 GLU A N 1
ATOM 2927 C CA . GLU A 1 382 ? -5.593 -23.279 8.809 1.00 98.50 382 GLU A CA 1
ATOM 2928 C C . GLU A 1 382 ? -6.065 -23.873 10.141 1.00 98.50 382 GLU A C 1
ATOM 2930 O O . GLU A 1 382 ? -5.485 -24.838 10.647 1.00 98.50 382 GLU A O 1
ATOM 2935 N N . ILE A 1 383 ? -7.121 -23.301 10.722 1.00 98.31 383 ILE A N 1
ATOM 2936 C CA . ILE A 1 383 ? -7.776 -23.808 11.932 1.00 98.31 383 ILE A CA 1
ATOM 2937 C C . ILE A 1 383 ? -9.287 -23.554 11.875 1.00 98.31 383 ILE A C 1
ATOM 2939 O O . ILE A 1 383 ? -9.747 -22.556 11.319 1.00 98.31 383 ILE A O 1
ATOM 2943 N N . ARG A 1 384 ? -10.086 -24.449 12.465 1.00 98.12 384 ARG A N 1
ATOM 2944 C CA . ARG A 1 384 ? -11.525 -24.218 12.652 1.00 98.12 384 ARG A CA 1
ATOM 2945 C C . ARG A 1 384 ? -11.766 -23.201 13.765 1.00 98.12 384 ARG A C 1
ATOM 2947 O O . ARG A 1 384 ? -11.005 -23.127 14.729 1.00 98.12 384 ARG A O 1
ATOM 2954 N N . LEU A 1 385 ? -12.861 -22.448 13.683 1.00 97.50 385 LEU A N 1
ATOM 2955 C CA . LEU A 1 385 ? -13.183 -21.424 14.686 1.00 97.50 385 LEU A CA 1
ATOM 2956 C C . LEU A 1 385 ? -13.536 -22.009 16.062 1.00 97.50 385 LEU A C 1
ATOM 2958 O O . LEU A 1 385 ? -13.542 -21.285 17.053 1.00 97.50 385 LEU A O 1
ATOM 2962 N N . ASP A 1 386 ? -13.806 -23.309 16.155 1.00 95.88 386 ASP A N 1
ATOM 2963 C CA . ASP A 1 386 ? -13.948 -24.052 17.415 1.00 95.88 386 ASP A CA 1
ATOM 2964 C C . ASP A 1 386 ? -12.589 -24.428 18.059 1.00 95.88 386 ASP A C 1
ATOM 2966 O O . ASP A 1 386 ? -12.557 -24.884 19.198 1.00 95.88 386 ASP A O 1
ATOM 2970 N N . GLY A 1 387 ? -11.464 -24.184 17.373 1.00 95.62 387 GLY A N 1
ATOM 2971 C CA . GLY A 1 387 ? -10.101 -24.469 17.833 1.00 95.62 387 GLY A CA 1
ATOM 2972 C C . GLY A 1 387 ? -9.532 -25.830 17.401 1.00 95.62 387 GLY A C 1
ATOM 2973 O O . GLY A 1 387 ? -8.362 -26.117 17.697 1.00 95.62 387 GLY A O 1
ATOM 2974 N N . CYS A 1 388 ? -10.314 -26.665 16.702 1.00 96.12 388 CYS A N 1
ATOM 2975 C CA . CYS A 1 388 ? -9.871 -27.966 16.195 1.00 96.12 388 CYS A CA 1
ATOM 2976 C C . CYS A 1 388 ? -9.369 -27.904 14.736 1.00 96.12 388 CYS A C 1
ATOM 2978 O O . CYS A 1 388 ? -9.350 -26.849 14.100 1.00 96.12 388 CYS A O 1
ATOM 2980 N N . GLY A 1 389 ? -8.900 -29.039 14.203 1.00 95.50 389 GLY A N 1
ATOM 2981 C CA . GLY A 1 389 ? -8.526 -29.164 12.786 1.00 95.50 389 GLY A CA 1
ATOM 2982 C C . GLY A 1 389 ? -7.310 -28.341 12.342 1.00 95.50 389 GLY A C 1
ATOM 2983 O O . GLY A 1 389 ? -7.192 -28.045 11.156 1.00 95.50 389 GLY A O 1
ATOM 2984 N N . PHE A 1 390 ? -6.434 -27.966 13.278 1.00 97.75 390 PHE A N 1
ATOM 2985 C CA . PHE A 1 390 ? -5.232 -27.178 13.006 1.00 97.75 390 PHE A CA 1
ATOM 2986 C C . PHE A 1 390 ? -4.258 -27.901 12.076 1.00 97.75 390 PHE A C 1
ATOM 2988 O O . PHE A 1 390 ? -3.876 -29.041 12.346 1.00 97.75 390 PHE A O 1
ATOM 2995 N N . ARG A 1 391 ? -3.829 -27.214 11.017 1.00 97.12 391 ARG A N 1
ATOM 2996 C CA . ARG A 1 391 ? -2.873 -27.714 10.023 1.00 97.12 391 ARG A CA 1
ATOM 2997 C C . ARG A 1 391 ? -1.900 -26.625 9.592 1.00 97.12 391 ARG A C 1
ATOM 2999 O O . ARG A 1 391 ? -2.278 -25.460 9.501 1.00 97.12 391 ARG A O 1
ATOM 3006 N N . GLN A 1 392 ? -0.670 -27.023 9.291 1.00 97.88 392 GLN A N 1
ATOM 3007 C CA . GLN A 1 392 ? 0.290 -26.208 8.552 1.00 97.88 392 GLN A CA 1
ATOM 3008 C C . GLN A 1 392 ? 0.153 -26.545 7.064 1.00 97.88 392 GLN A C 1
ATOM 3010 O O . GLN A 1 392 ? 0.112 -27.721 6.719 1.00 97.88 392 GLN A O 1
ATOM 3015 N N . LEU A 1 393 ? 0.050 -25.525 6.215 1.00 98.38 393 LEU A N 1
ATOM 3016 C CA . LEU A 1 393 ? -0.175 -25.663 4.772 1.00 98.38 393 LEU A CA 1
ATOM 3017 C C . LEU A 1 393 ? 1.112 -25.481 3.964 1.00 98.38 393 LEU A C 1
ATOM 3019 O O . LEU A 1 393 ? 1.284 -26.118 2.933 1.00 98.38 393 LEU A O 1
ATOM 3023 N N . THR A 1 394 ? 2.029 -24.625 4.423 1.00 97.88 394 THR A N 1
ATOM 3024 C CA . THR A 1 394 ? 3.301 -24.370 3.731 1.00 97.88 394 THR A CA 1
ATOM 3025 C C . THR A 1 394 ? 4.494 -24.478 4.677 1.00 97.88 394 THR A C 1
ATOM 3027 O O . THR A 1 394 ? 4.355 -24.353 5.893 1.00 97.88 394 THR A O 1
ATOM 3030 N N . ASN A 1 395 ? 5.680 -24.766 4.138 1.00 94.81 395 ASN A N 1
ATOM 3031 C CA . ASN A 1 395 ? 6.893 -25.031 4.923 1.00 94.81 395 ASN A CA 1
ATOM 3032 C C . ASN A 1 395 ? 8.192 -24.705 4.156 1.00 94.81 395 ASN A C 1
ATOM 3034 O O . ASN A 1 395 ? 9.191 -25.409 4.306 1.00 94.81 395 ASN A O 1
ATOM 3038 N N . ALA A 1 396 ? 8.186 -23.680 3.292 1.00 90.25 396 ALA A N 1
ATOM 3039 C CA . ALA A 1 396 ? 9.378 -23.374 2.503 1.00 90.25 396 ALA A CA 1
ATOM 3040 C C . ALA A 1 396 ? 10.590 -23.040 3.383 1.00 90.25 396 ALA A C 1
ATOM 3042 O O . ALA A 1 396 ? 10.493 -22.185 4.257 1.00 90.25 396 ALA A O 1
ATOM 3043 N N . PRO A 1 397 ? 11.763 -23.622 3.103 1.00 85.81 397 PRO A N 1
ATOM 3044 C CA . PRO A 1 397 ? 12.934 -23.415 3.946 1.00 85.81 397 PRO A CA 1
ATOM 3045 C C . PRO A 1 397 ? 13.545 -22.014 3.824 1.00 85.81 397 PRO A C 1
ATOM 3047 O O . PRO A 1 397 ? 14.258 -21.598 4.733 1.00 85.81 397 PRO A O 1
ATOM 3050 N N . TYR A 1 398 ? 13.284 -21.298 2.721 1.00 84.81 398 TYR A N 1
ATOM 3051 C CA . TYR A 1 398 ? 13.915 -20.005 2.419 1.00 84.81 398 TYR A CA 1
ATOM 3052 C C . TYR A 1 398 ? 12.941 -18.901 2.021 1.00 84.81 398 TYR A C 1
ATOM 3054 O O . TYR A 1 398 ? 13.382 -17.848 1.563 1.00 84.81 398 TYR A O 1
ATOM 3062 N N . ASN A 1 399 ? 11.636 -19.132 2.173 1.00 89.81 399 ASN A N 1
ATOM 3063 C CA . ASN A 1 399 ? 10.627 -18.196 1.703 1.00 89.81 399 ASN A CA 1
ATOM 3064 C C . ASN A 1 399 ? 9.509 -17.996 2.717 1.00 89.81 399 ASN A C 1
ATOM 3066 O O . ASN A 1 399 ? 9.083 -18.943 3.379 1.00 89.81 399 ASN A O 1
ATOM 3070 N N . SER A 1 400 ? 9.035 -16.758 2.811 1.00 91.62 400 SER A N 1
ATOM 3071 C CA . SER A 1 400 ? 7.913 -16.379 3.666 1.00 91.62 400 SER A CA 1
ATOM 3072 C C . SER A 1 400 ? 6.616 -16.371 2.869 1.00 91.62 400 SER A C 1
ATOM 3074 O O . SER A 1 400 ? 6.536 -15.704 1.843 1.00 91.62 400 SER A O 1
ATOM 3076 N N . ASP A 1 401 ? 5.584 -17.032 3.387 1.00 95.19 401 ASP A N 1
ATOM 3077 C CA . ASP A 1 401 ? 4.226 -17.014 2.844 1.00 95.19 401 ASP A CA 1
ATOM 3078 C C . ASP A 1 401 ? 3.319 -16.229 3.816 1.00 95.19 401 ASP A C 1
ATOM 3080 O O . ASP A 1 401 ? 3.167 -16.604 4.984 1.00 95.19 401 ASP A O 1
ATOM 3084 N N . ILE A 1 402 ? 2.756 -15.103 3.370 1.00 94.44 402 ILE A N 1
ATOM 3085 C CA . ILE A 1 402 ? 2.026 -14.128 4.201 1.00 94.44 402 ILE A CA 1
ATOM 3086 C C . ILE A 1 402 ? 0.708 -13.698 3.547 1.00 94.44 402 ILE A C 1
ATOM 3088 O O . ILE A 1 402 ? 0.488 -13.949 2.370 1.00 94.44 402 ILE A O 1
ATOM 3092 N N . GLU A 1 403 ? -0.159 -13.015 4.298 1.00 94.44 403 GLU A N 1
ATOM 3093 C CA . GLU A 1 403 ? -1.385 -12.377 3.779 1.00 94.44 403 GLU A CA 1
ATOM 3094 C C . GLU A 1 403 ? -2.294 -13.328 2.968 1.00 94.44 403 GLU A C 1
ATOM 3096 O O . GLU A 1 403 ? -2.617 -13.021 1.819 1.00 94.44 403 GLU A O 1
ATOM 3101 N N . PRO A 1 404 ? -2.690 -14.494 3.524 1.00 97.69 404 PRO A N 1
ATOM 3102 C CA . PRO A 1 404 ? -3.549 -15.424 2.807 1.00 97.69 404 PRO A CA 1
ATOM 3103 C C . PRO A 1 404 ? -4.982 -14.893 2.687 1.00 97.69 404 PRO A C 1
ATOM 3105 O O . PRO A 1 404 ? -5.470 -14.206 3.583 1.00 97.69 404 PRO A O 1
ATOM 3108 N N . CYS A 1 405 ? -5.661 -15.282 1.613 1.00 97.06 405 CYS A N 1
ATOM 3109 C CA . CYS A 1 405 ? -7.076 -15.044 1.359 1.00 97.06 405 CYS A CA 1
ATOM 3110 C C . CYS A 1 405 ? -7.699 -16.283 0.691 1.00 97.06 405 CYS A C 1
ATOM 3112 O O . CYS A 1 405 ? -7.075 -16.915 -0.168 1.00 97.06 405 CYS A O 1
ATOM 3114 N N . TYR A 1 406 ? -8.917 -16.655 1.093 1.00 97.81 406 TYR A N 1
ATOM 3115 C CA . TYR A 1 406 ? -9.639 -17.765 0.469 1.00 97.81 406 TYR A CA 1
ATOM 3116 C C . TYR A 1 406 ? -10.179 -17.380 -0.907 1.00 97.81 406 TYR A C 1
ATOM 3118 O O . TYR A 1 406 ? -10.783 -16.325 -1.088 1.00 97.81 406 TYR A O 1
ATOM 3126 N N . LEU A 1 407 ? -10.050 -18.291 -1.867 1.00 97.25 407 LEU A N 1
ATOM 3127 C CA . LEU A 1 407 ? -10.681 -18.198 -3.176 1.00 97.25 407 LEU A CA 1
ATOM 3128 C C . LEU A 1 407 ? -12.059 -18.878 -3.179 1.00 97.25 407 LEU A C 1
ATOM 3130 O O . LEU A 1 407 ? -12.298 -19.807 -2.402 1.00 97.25 407 LEU A O 1
ATOM 3134 N N . PRO A 1 408 ? -12.977 -18.492 -4.089 1.00 95.44 408 PRO A N 1
ATOM 3135 C CA . PRO A 1 408 ? -14.314 -19.085 -4.167 1.00 95.44 408 PRO A CA 1
ATOM 3136 C C . PRO A 1 408 ? -14.354 -20.597 -4.425 1.00 95.44 408 PRO A C 1
ATOM 3138 O O . PRO A 1 408 ? -15.413 -21.198 -4.284 1.00 95.44 408 PRO A O 1
ATOM 3141 N N . ASN A 1 409 ? -13.245 -21.236 -4.793 1.00 94.81 409 ASN A N 1
ATOM 3142 C CA . ASN A 1 409 ? -13.112 -22.689 -4.938 1.00 94.81 409 ASN A CA 1
ATOM 3143 C C . ASN A 1 409 ? -12.430 -23.374 -3.732 1.00 94.81 409 ASN A C 1
ATOM 3145 O O . ASN A 1 409 ? -12.083 -24.542 -3.838 1.00 94.81 409 ASN A O 1
ATOM 3149 N N . ASP A 1 410 ? -12.271 -22.672 -2.603 1.00 95.00 410 ASP A N 1
ATOM 3150 C CA . ASP A 1 410 ? -11.543 -23.082 -1.384 1.00 95.00 410 ASP A CA 1
ATOM 3151 C C . ASP A 1 410 ? -10.012 -23.155 -1.494 1.00 95.00 410 ASP A C 1
ATOM 3153 O O . ASP A 1 410 ? -9.355 -23.460 -0.495 1.00 95.00 410 ASP A O 1
ATOM 3157 N N . ASP A 1 411 ? -9.440 -22.825 -2.649 1.00 97.19 411 ASP A N 1
ATOM 3158 C CA . ASP A 1 411 ? -8.001 -22.596 -2.764 1.00 97.19 411 ASP A CA 1
ATOM 3159 C C . ASP A 1 411 ? -7.587 -21.331 -2.015 1.00 97.19 411 ASP A C 1
ATOM 3161 O O . ASP A 1 411 ? -8.421 -20.541 -1.560 1.00 97.19 411 ASP A O 1
ATOM 3165 N N . ILE A 1 412 ? -6.281 -21.124 -1.887 1.00 98.31 412 ILE A N 1
ATOM 3166 C CA . ILE A 1 412 ? -5.730 -20.020 -1.110 1.00 98.31 412 ILE A CA 1
ATOM 3167 C C . ILE A 1 412 ? -4.814 -19.202 -2.008 1.00 98.31 412 ILE A C 1
ATOM 3169 O O . ILE A 1 412 ? -3.853 -19.724 -2.572 1.00 98.31 412 ILE A O 1
ATOM 3173 N N . VAL A 1 413 ? -5.100 -17.905 -2.121 1.00 98.00 413 VAL A N 1
ATOM 3174 C CA . VAL A 1 413 ? -4.149 -16.916 -2.638 1.00 98.00 413 VAL A CA 1
ATOM 3175 C C . VAL A 1 413 ? -3.380 -16.313 -1.466 1.00 98.00 413 VAL A C 1
ATOM 3177 O O . VAL A 1 413 ? -3.935 -16.132 -0.388 1.00 98.00 413 VAL A O 1
ATOM 3180 N N . PHE A 1 414 ? -2.101 -16.018 -1.646 1.00 97.56 414 PHE A N 1
ATOM 3181 C CA . PHE A 1 414 ? -1.237 -15.453 -0.612 1.00 97.56 414 PHE A CA 1
ATOM 3182 C C . PHE A 1 414 ? -0.081 -14.670 -1.238 1.00 97.56 414 PHE A C 1
ATOM 3184 O O . PHE A 1 414 ? 0.196 -14.787 -2.431 1.00 97.56 414 PHE A O 1
ATOM 3191 N N . CYS A 1 415 ? 0.614 -13.875 -0.434 1.00 95.62 415 CYS A N 1
ATOM 3192 C CA . CYS A 1 415 ? 1.827 -13.172 -0.833 1.00 95.62 415 CYS A CA 1
ATOM 3193 C C . CYS A 1 415 ? 3.063 -14.003 -0.465 1.00 95.62 415 CYS A C 1
ATOM 3195 O O . CYS A 1 415 ? 3.145 -14.528 0.644 1.00 95.62 415 CYS A O 1
ATOM 3197 N N . SER A 1 416 ? 4.053 -14.092 -1.351 1.00 94.12 416 SER A N 1
ATOM 3198 C CA . SER A 1 416 ? 5.294 -14.826 -1.081 1.00 94.12 416 SER A CA 1
ATOM 3199 C C . SER A 1 416 ? 6.514 -14.192 -1.736 1.00 94.12 416 SER A C 1
ATOM 3201 O O . SER A 1 416 ? 6.403 -13.559 -2.786 1.00 94.12 416 SER A O 1
ATOM 3203 N N . ASP A 1 417 ? 7.682 -14.376 -1.122 1.00 91.50 417 ASP A N 1
ATOM 3204 C CA . ASP A 1 417 ? 8.991 -13.960 -1.650 1.00 91.50 417 ASP A CA 1
ATOM 3205 C C . ASP A 1 417 ? 9.679 -15.052 -2.501 1.00 91.50 417 ASP A C 1
ATOM 3207 O O . ASP A 1 417 ? 10.837 -14.903 -2.894 1.00 91.50 417 ASP A O 1
ATOM 3211 N N . ARG A 1 418 ? 8.948 -16.122 -2.860 1.00 91.38 418 ARG A N 1
ATOM 3212 C CA . ARG A 1 418 ? 9.387 -17.234 -3.736 1.00 91.38 418 ARG A CA 1
ATOM 3213 C C . ARG A 1 418 ? 9.856 -16.821 -5.128 1.00 91.38 418 ARG A C 1
ATOM 3215 O O . ARG A 1 418 ? 10.507 -17.618 -5.800 1.00 91.38 418 ARG A O 1
ATOM 3222 N N . SER A 1 419 ? 9.568 -15.592 -5.557 1.00 88.12 419 SER A N 1
ATOM 3223 C CA . SER A 1 419 ? 10.133 -15.043 -6.792 1.00 88.12 419 SER A CA 1
ATOM 3224 C C . SER A 1 419 ? 11.650 -14.859 -6.685 1.00 88.12 419 SER A C 1
ATOM 3226 O O . SER A 1 419 ? 12.342 -14.859 -7.700 1.00 88.12 419 SER A O 1
ATOM 3228 N N . ASN A 1 420 ? 12.177 -14.757 -5.458 1.00 90.44 420 ASN A N 1
ATOM 3229 C CA . ASN A 1 420 ? 13.573 -14.468 -5.152 1.00 90.44 420 ASN A CA 1
ATOM 3230 C C . ASN A 1 420 ? 14.061 -13.180 -5.829 1.00 90.44 420 ASN A C 1
ATOM 3232 O O . ASN A 1 420 ? 15.161 -13.129 -6.383 1.00 90.44 420 ASN A O 1
ATOM 3236 N N . TYR A 1 421 ? 13.233 -12.134 -5.781 1.00 90.50 421 TYR A N 1
ATOM 3237 C CA . TYR A 1 421 ? 13.551 -10.819 -6.331 1.00 90.50 421 TYR A CA 1
ATOM 3238 C C . TYR A 1 421 ? 13.900 -9.804 -5.239 1.00 90.50 421 TYR A C 1
ATOM 3240 O O . TYR A 1 421 ? 13.268 -9.755 -4.183 1.00 90.50 421 TYR A O 1
ATOM 3248 N N . GLY A 1 422 ? 14.891 -8.967 -5.530 1.00 88.25 422 GLY A N 1
ATOM 3249 C CA . GLY A 1 422 ? 15.379 -7.869 -4.713 1.00 88.25 422 GLY A CA 1
ATOM 3250 C C . GLY A 1 422 ? 14.569 -6.585 -4.883 1.00 88.25 422 GLY A C 1
ATOM 3251 O O . GLY A 1 422 ? 13.980 -6.319 -5.933 1.00 88.25 422 GLY A O 1
ATOM 3252 N N . SER A 1 423 ? 14.547 -5.754 -3.841 1.00 87.06 423 SER A N 1
ATOM 3253 C CA . SER A 1 423 ? 13.805 -4.489 -3.846 1.00 87.06 423 SER A CA 1
ATOM 3254 C C . SER A 1 423 ? 14.540 -3.377 -4.608 1.00 87.06 423 SER A C 1
ATOM 3256 O O . SER A 1 423 ? 15.603 -2.912 -4.195 1.00 87.06 423 SER A O 1
ATOM 3258 N N . GLN A 1 424 ? 13.922 -2.862 -5.675 1.00 86.19 424 GLN A N 1
ATOM 3259 C CA . GLN A 1 424 ? 14.484 -1.782 -6.506 1.00 86.19 424 GLN A CA 1
ATOM 3260 C C . GLN A 1 424 ? 14.502 -0.407 -5.818 1.00 86.19 424 GLN A C 1
ATOM 3262 O O . GLN A 1 424 ? 15.327 0.444 -6.143 1.00 86.19 424 GLN A O 1
ATOM 3267 N N . CYS A 1 425 ? 13.616 -0.177 -4.848 1.00 81.31 425 CYS A N 1
ATOM 3268 C CA . CYS A 1 425 ? 13.546 1.058 -4.064 1.00 81.31 425 CYS A CA 1
ATOM 3269 C C . CYS A 1 425 ? 14.390 0.994 -2.780 1.00 81.31 425 CYS A C 1
ATOM 3271 O O . CYS A 1 425 ? 14.180 1.780 -1.852 1.00 81.31 425 CYS A O 1
ATOM 3273 N N . LYS A 1 426 ? 15.341 0.053 -2.691 1.00 75.94 426 LYS A N 1
ATOM 3274 C CA . LYS A 1 426 ? 16.229 -0.040 -1.530 1.00 75.94 426 LYS A CA 1
ATOM 3275 C C . LYS A 1 426 ? 17.050 1.233 -1.367 1.00 75.94 426 LYS A C 1
ATOM 3277 O O . LYS A 1 426 ? 17.576 1.781 -2.334 1.00 75.94 426 LYS A O 1
ATOM 3282 N N . GLY A 1 427 ? 17.176 1.687 -0.123 1.00 71.19 427 GLY A N 1
ATOM 3283 C CA . GLY A 1 427 ? 17.906 2.909 0.195 1.00 71.19 427 GLY A CA 1
ATOM 3284 C C . GLY A 1 427 ? 19.398 2.745 -0.083 1.00 71.19 427 GLY A C 1
ATOM 3285 O O . GLY A 1 427 ? 19.896 3.142 -1.134 1.00 71.19 427 GLY A O 1
ATOM 3286 N N . MET A 1 428 ? 20.121 2.160 0.872 1.00 70.69 428 MET A N 1
ATOM 3287 C CA . MET A 1 428 ? 21.564 1.937 0.752 1.00 70.69 428 MET A CA 1
ATOM 3288 C C . MET A 1 428 ? 21.862 0.681 -0.072 1.00 70.69 428 MET A C 1
ATOM 3290 O O . MET A 1 428 ? 21.186 -0.334 0.091 1.00 70.69 428 MET A O 1
ATOM 3294 N N . MET A 1 429 ? 22.923 0.719 -0.888 1.00 76.19 429 MET A N 1
ATOM 3295 C CA . MET A 1 429 ? 23.350 -0.414 -1.727 1.00 76.19 429 MET A CA 1
ATOM 3296 C C . MET A 1 429 ? 23.488 -1.725 -0.934 1.00 76.19 429 MET A C 1
ATOM 3298 O O . MET A 1 429 ? 23.080 -2.769 -1.428 1.00 76.19 429 MET A O 1
ATOM 3302 N N . VAL A 1 430 ? 24.024 -1.661 0.291 1.00 75.69 430 VAL A N 1
ATOM 3303 C CA . VAL A 1 430 ? 24.365 -2.828 1.127 1.00 75.69 430 VAL A CA 1
ATOM 3304 C C . VAL A 1 430 ? 23.159 -3.587 1.705 1.00 75.69 430 VAL A C 1
ATOM 3306 O O . VAL A 1 430 ? 23.338 -4.696 2.204 1.00 75.69 430 VAL A O 1
ATOM 3309 N N . GLN A 1 431 ? 21.942 -3.036 1.624 1.00 77.44 431 GLN A N 1
ATOM 3310 C CA . GLN A 1 431 ? 20.739 -3.662 2.188 1.00 77.44 431 GLN A CA 1
ATOM 3311 C C . GLN A 1 431 ? 20.301 -4.904 1.393 1.00 77.44 431 GLN A C 1
ATOM 3313 O O . GLN A 1 431 ? 20.258 -4.879 0.164 1.00 77.44 431 GLN A O 1
ATOM 3318 N N . ASP A 1 432 ? 19.914 -5.957 2.119 1.00 80.06 432 ASP A N 1
ATOM 3319 C CA . ASP A 1 432 ? 19.246 -7.160 1.605 1.00 80.06 432 ASP A CA 1
ATOM 3320 C C . ASP A 1 432 ? 17.723 -7.098 1.824 1.00 80.06 432 ASP A C 1
ATOM 3322 O O . ASP A 1 432 ? 17.258 -7.176 2.963 1.00 80.06 432 ASP A O 1
ATOM 3326 N N . LYS A 1 433 ? 16.924 -6.984 0.753 1.00 81.69 433 LYS A N 1
ATOM 3327 C CA . LYS A 1 433 ? 15.450 -6.988 0.834 1.00 81.69 433 LYS A CA 1
ATOM 3328 C C . LYS A 1 433 ? 14.837 -7.801 -0.296 1.00 81.69 433 LYS A C 1
ATOM 3330 O O . LYS A 1 433 ? 15.109 -7.500 -1.452 1.00 81.69 433 LYS A O 1
ATOM 3335 N N . MET A 1 434 ? 13.969 -8.752 0.041 1.00 86.00 434 MET A N 1
ATOM 3336 C CA . MET A 1 434 ? 13.142 -9.446 -0.949 1.00 86.00 434 MET A CA 1
ATOM 3337 C C . MET A 1 434 ? 11.794 -8.747 -1.107 1.00 86.00 434 MET A C 1
ATOM 3339 O O . MET A 1 434 ? 11.274 -8.138 -0.169 1.00 86.00 434 MET A O 1
ATOM 3343 N N . ILE A 1 435 ? 11.227 -8.821 -2.300 1.00 89.25 435 ILE A N 1
ATOM 3344 C CA . ILE A 1 435 ? 9.857 -8.374 -2.548 1.00 89.25 435 ILE A CA 1
ATOM 3345 C C . ILE A 1 435 ? 8.894 -9.555 -2.416 1.00 89.25 435 ILE A C 1
ATOM 3347 O O . ILE A 1 435 ? 9.316 -10.705 -2.363 1.00 89.25 435 ILE A O 1
ATOM 3351 N N . THR A 1 436 ? 7.598 -9.265 -2.342 1.00 91.50 436 THR A N 1
ATOM 3352 C CA . THR A 1 436 ? 6.550 -10.296 -2.287 1.00 91.50 436 THR A CA 1
ATOM 3353 C C . THR A 1 436 ? 5.580 -10.100 -3.445 1.00 91.50 436 THR A C 1
ATOM 3355 O O . THR A 1 436 ? 5.258 -8.960 -3.791 1.00 91.50 436 THR A O 1
ATOM 3358 N N . ASN A 1 437 ? 5.139 -11.209 -4.036 1.00 93.44 437 ASN A N 1
ATOM 3359 C CA . ASN A 1 437 ? 4.152 -11.254 -5.115 1.00 93.44 437 ASN A CA 1
ATOM 3360 C C . ASN A 1 437 ? 3.042 -12.261 -4.792 1.00 93.44 437 ASN A C 1
ATOM 3362 O O . ASN A 1 437 ? 3.152 -13.013 -3.825 1.00 93.44 437 ASN A O 1
ATOM 3366 N N . LEU A 1 438 ? 1.987 -12.292 -5.608 1.00 95.31 438 LEU A N 1
ATOM 3367 C CA . LEU A 1 438 ? 0.850 -13.189 -5.410 1.00 95.31 438 LEU A CA 1
ATOM 3368 C C . LEU A 1 438 ? 1.135 -14.611 -5.900 1.00 95.31 438 LEU A C 1
ATOM 3370 O O . LEU A 1 438 ? 1.524 -14.819 -7.051 1.00 95.31 438 LEU A O 1
ATOM 3374 N N . TYR A 1 439 ? 0.836 -15.582 -5.046 1.00 95.62 439 TYR A N 1
ATOM 3375 C CA . TYR A 1 439 ? 0.869 -17.016 -5.304 1.00 95.62 439 TYR A CA 1
ATOM 3376 C C . TYR A 1 439 ? -0.473 -17.637 -4.934 1.00 95.62 439 TYR A C 1
ATOM 3378 O O . TYR A 1 439 ? -1.217 -17.095 -4.121 1.00 95.62 439 TYR A O 1
ATOM 3386 N N . ARG A 1 440 ? -0.776 -18.785 -5.530 1.00 94.94 440 ARG A N 1
ATOM 3387 C CA . ARG A 1 440 ? -1.929 -19.618 -5.187 1.00 94.94 440 ARG A CA 1
ATOM 3388 C C . ARG A 1 440 ? -1.459 -21.022 -4.858 1.00 94.94 440 ARG A C 1
ATOM 3390 O O . ARG A 1 440 ? -0.521 -21.500 -5.490 1.00 94.94 440 ARG A O 1
ATOM 3397 N N . CYS A 1 441 ? -2.131 -21.666 -3.916 1.00 96.38 441 CYS A N 1
ATOM 3398 C CA . CYS A 1 441 ? -2.065 -23.102 -3.682 1.00 96.38 441 CYS A CA 1
ATOM 3399 C C . CYS A 1 441 ? -3.468 -23.695 -3.603 1.00 96.38 441 CYS A C 1
ATOM 3401 O O . CYS A 1 441 ? -4.451 -22.980 -3.378 1.00 96.38 441 CYS A O 1
ATOM 3403 N N . ASP A 1 442 ? -3.533 -25.009 -3.766 1.00 96.50 442 ASP A N 1
ATOM 3404 C CA . ASP A 1 442 ? -4.739 -25.773 -3.494 1.00 96.50 442 ASP A CA 1
ATOM 3405 C C . ASP A 1 442 ? -5.083 -25.693 -2.000 1.00 96.50 442 ASP A C 1
ATOM 3407 O O . ASP A 1 442 ? -4.249 -25.358 -1.152 1.00 96.50 442 ASP A O 1
ATOM 3411 N N . ARG A 1 443 ? -6.318 -26.054 -1.647 1.00 95.25 443 ARG A N 1
ATOM 3412 C CA . ARG A 1 443 ? -6.804 -26.069 -0.255 1.00 95.25 443 ARG A CA 1
ATOM 3413 C C . ARG A 1 443 ? -5.886 -26.796 0.745 1.00 95.25 443 ARG A C 1
ATOM 3415 O O . ARG A 1 443 ? -5.889 -26.469 1.933 1.00 95.25 443 ARG A O 1
ATOM 3422 N N . ASP A 1 444 ? -5.158 -27.821 0.308 1.00 95.50 444 ASP A N 1
ATOM 3423 C CA . ASP A 1 444 ? -4.248 -28.608 1.149 1.00 95.50 444 ASP A CA 1
ATOM 3424 C C . ASP A 1 444 ? -2.827 -28.020 1.251 1.00 95.50 444 ASP A C 1
ATOM 3426 O O . ASP A 1 444 ? -2.010 -28.539 2.011 1.00 95.50 444 ASP A O 1
ATOM 3430 N N . GLY A 1 445 ? -2.548 -26.921 0.544 1.00 96.38 445 GLY A N 1
ATOM 3431 C CA . GLY A 1 445 ? -1.229 -26.297 0.452 1.00 96.38 445 GLY A CA 1
ATOM 3432 C C . GLY A 1 445 ? -0.375 -26.791 -0.721 1.00 96.38 445 GLY A C 1
ATOM 3433 O O . GLY A 1 445 ? 0.724 -26.271 -0.925 1.00 96.38 445 GLY A O 1
ATOM 3434 N N . GLY A 1 446 ? -0.860 -27.758 -1.507 1.00 95.12 446 GLY A N 1
ATOM 3435 C CA . GLY A 1 446 ? -0.198 -28.273 -2.703 1.00 95.12 446 GLY A CA 1
ATOM 3436 C C . GLY A 1 446 ? -0.253 -27.318 -3.901 1.00 95.12 446 GLY A C 1
ATOM 3437 O O . GLY A 1 446 ? -0.885 -26.264 -3.865 1.00 95.12 446 GLY A O 1
ATOM 3438 N N . ASN A 1 447 ? 0.430 -27.691 -4.989 1.00 92.12 447 ASN A N 1
ATOM 3439 C CA . ASN A 1 447 ? 0.368 -27.006 -6.291 1.00 92.12 447 ASN A CA 1
ATOM 3440 C C . ASN A 1 447 ? 0.613 -25.484 -6.244 1.00 92.12 447 ASN A C 1
ATOM 3442 O O . ASN A 1 447 ? -0.004 -24.715 -6.983 1.00 92.12 447 ASN A O 1
ATOM 3446 N N . ILE A 1 448 ? 1.553 -25.048 -5.395 1.00 93.12 448 ILE A N 1
ATOM 3447 C CA . ILE A 1 448 ? 1.944 -23.637 -5.301 1.00 93.12 448 ILE A CA 1
ATOM 3448 C C . ILE A 1 448 ? 2.430 -23.133 -6.665 1.00 93.12 448 ILE A C 1
ATOM 3450 O O . ILE A 1 448 ? 3.402 -23.651 -7.218 1.00 93.12 448 ILE A O 1
ATOM 3454 N N . ARG A 1 449 ? 1.802 -22.068 -7.169 1.00 90.56 449 ARG A N 1
ATOM 3455 C CA . ARG A 1 449 ? 2.208 -21.377 -8.400 1.00 90.56 449 ARG A CA 1
ATOM 3456 C C . ARG A 1 449 ? 2.034 -19.868 -8.291 1.00 90.56 449 ARG A C 1
ATOM 3458 O O . ARG A 1 449 ? 1.171 -19.387 -7.558 1.00 90.56 449 ARG A O 1
ATOM 3465 N N . ALA A 1 450 ? 2.836 -19.120 -9.041 1.00 90.94 450 ALA A N 1
ATOM 3466 C CA . ALA A 1 450 ? 2.700 -17.671 -9.118 1.00 90.94 450 ALA A CA 1
ATOM 3467 C C . ALA A 1 450 ? 1.393 -17.283 -9.833 1.00 90.94 450 ALA A C 1
ATOM 3469 O O . ALA A 1 450 ? 1.039 -17.858 -10.862 1.00 90.94 450 ALA A O 1
ATOM 3470 N N . LEU A 1 451 ? 0.691 -16.285 -9.295 1.00 90.38 451 LEU A N 1
ATOM 3471 C CA . LEU A 1 451 ? -0.360 -15.544 -10.003 1.00 90.38 451 LEU A CA 1
ATOM 3472 C C . LEU A 1 451 ? 0.197 -14.259 -10.616 1.00 90.38 451 LEU A C 1
ATOM 3474 O O . LEU A 1 451 ? -0.296 -13.787 -11.636 1.00 90.38 451 LEU A O 1
ATOM 3478 N N . SER A 1 452 ? 1.237 -13.706 -9.996 1.00 82.88 452 SER A N 1
ATOM 3479 C CA . SER A 1 452 ? 2.009 -12.595 -10.523 1.00 82.88 452 SER A CA 1
ATOM 3480 C C . SER A 1 452 ? 3.486 -12.802 -10.219 1.00 82.88 452 SER A C 1
ATOM 3482 O O . SER A 1 452 ? 3.846 -13.244 -9.133 1.00 82.88 452 SER A O 1
ATOM 3484 N N . ASN A 1 453 ? 4.330 -12.433 -11.178 1.00 86.44 453 ASN A N 1
ATOM 3485 C CA . ASN A 1 453 ? 5.781 -12.354 -11.031 1.00 86.44 453 ASN A CA 1
ATOM 3486 C C . ASN A 1 453 ? 6.249 -10.930 -11.334 1.00 86.44 453 ASN A C 1
ATOM 3488 O O . ASN A 1 453 ? 7.238 -10.726 -12.043 1.00 86.44 453 ASN A O 1
ATOM 3492 N N . ASN A 1 454 ? 5.503 -9.938 -10.841 1.00 90.81 454 ASN A N 1
ATOM 3493 C CA . ASN A 1 454 ? 5.914 -8.546 -10.908 1.00 90.81 454 ASN A CA 1
ATOM 3494 C C . ASN A 1 454 ? 7.338 -8.404 -10.342 1.00 90.81 454 ASN A C 1
ATOM 3496 O O . ASN A 1 454 ? 7.673 -8.959 -9.299 1.00 90.81 454 ASN A O 1
ATOM 3500 N N . LYS A 1 455 ? 8.188 -7.651 -11.041 1.00 90.19 455 LYS A N 1
ATOM 3501 C CA . LYS A 1 455 ? 9.550 -7.331 -10.581 1.00 90.19 455 LYS A CA 1
ATOM 3502 C C . LYS A 1 455 ? 9.560 -6.402 -9.357 1.00 90.19 455 LYS A C 1
ATOM 3504 O O . LYS A 1 455 ? 10.626 -6.151 -8.797 1.00 90.19 455 LYS A O 1
ATOM 3509 N N . ASP A 1 456 ? 8.394 -5.851 -9.022 1.00 90.81 456 ASP A N 1
ATOM 3510 C CA . ASP A 1 456 ? 8.088 -5.022 -7.860 1.00 90.81 456 ASP A CA 1
ATOM 3511 C C . ASP A 1 456 ? 7.093 -5.777 -6.939 1.00 90.81 456 ASP A C 1
ATOM 3513 O O . ASP A 1 456 ? 7.070 -7.005 -6.920 1.00 90.81 456 ASP A O 1
ATOM 3517 N N . PHE A 1 457 ? 6.292 -5.089 -6.126 1.00 90.75 457 PHE A N 1
ATOM 3518 C CA . PHE A 1 457 ? 5.397 -5.729 -5.149 1.00 90.75 457 PHE A CA 1
ATOM 3519 C C . PHE A 1 457 ? 3.987 -5.962 -5.692 1.00 90.75 457 PHE A C 1
ATOM 3521 O O . PHE A 1 457 ? 3.414 -5.060 -6.301 1.00 90.75 457 PHE A O 1
ATOM 3528 N N . ASP A 1 458 ? 3.402 -7.110 -5.337 1.00 93.44 458 ASP A N 1
ATOM 3529 C CA . ASP A 1 458 ? 1.949 -7.323 -5.352 1.00 93.44 458 ASP A CA 1
ATOM 3530 C C . ASP A 1 458 ? 1.488 -7.844 -3.996 1.00 93.44 458 ASP A C 1
ATOM 3532 O O . ASP A 1 458 ? 1.970 -8.886 -3.547 1.00 93.44 458 ASP A O 1
ATOM 3536 N N . ARG A 1 459 ? 0.593 -7.112 -3.324 1.00 92.38 459 ARG A N 1
ATOM 3537 C CA . ARG A 1 459 ? 0.217 -7.397 -1.929 1.00 92.38 459 ARG A CA 1
ATOM 3538 C C . ARG A 1 459 ? -1.227 -7.067 -1.583 1.00 92.38 459 ARG A C 1
ATOM 3540 O O . ARG A 1 459 ? -1.907 -6.358 -2.324 1.00 92.38 459 ARG A O 1
ATOM 3547 N N . HIS A 1 460 ? -1.643 -7.516 -0.398 1.00 93.25 460 HIS A N 1
ATOM 3548 C CA . HIS A 1 460 ? -2.974 -7.301 0.176 1.00 93.25 460 HIS A CA 1
ATOM 3549 C C . HIS A 1 460 ? -4.119 -7.802 -0.732 1.00 93.25 460 HIS A C 1
ATOM 3551 O O . HIS A 1 460 ? -5.009 -7.010 -1.059 1.00 93.25 460 HIS A O 1
ATOM 3557 N N . PRO A 1 461 ? -4.087 -9.074 -1.187 1.00 96.50 461 PRO A N 1
ATOM 3558 C CA . PRO A 1 461 ? -5.141 -9.619 -2.030 1.00 96.50 461 PRO A CA 1
ATOM 3559 C C . PRO A 1 461 ? -6.441 -9.802 -1.241 1.00 96.50 461 PRO A C 1
ATOM 3561 O O . PRO A 1 461 ? -6.432 -10.326 -0.131 1.00 96.50 461 PRO A O 1
ATOM 3564 N N . HIS A 1 462 ? -7.563 -9.433 -1.856 1.00 97.12 462 HIS A N 1
ATOM 3565 C CA . HIS A 1 462 ? -8.912 -9.748 -1.382 1.00 97.12 462 HIS A CA 1
ATOM 3566 C C . HIS A 1 462 ? -9.791 -10.170 -2.562 1.00 97.12 462 HIS A C 1
ATOM 3568 O O . HIS A 1 462 ? -9.620 -9.675 -3.677 1.00 97.12 462 HIS A O 1
ATOM 3574 N N . VAL A 1 463 ? -10.751 -11.066 -2.332 1.00 96.94 463 VAL A N 1
ATOM 3575 C CA . VAL A 1 463 ? -11.737 -11.458 -3.351 1.00 96.94 463 VAL A CA 1
ATOM 3576 C C . VAL A 1 463 ? -12.883 -10.441 -3.398 1.00 96.94 463 VAL A C 1
ATOM 3578 O O . VAL A 1 463 ? -13.452 -10.073 -2.371 1.00 96.94 463 VAL A O 1
ATOM 3581 N N . MET A 1 464 ? -13.231 -9.982 -4.599 1.00 96.25 464 MET A N 1
ATOM 3582 C CA . MET A 1 464 ? -14.400 -9.141 -4.868 1.00 96.25 464 MET A CA 1
ATOM 3583 C C . MET A 1 464 ? -15.657 -9.998 -5.085 1.00 96.25 464 MET A C 1
ATOM 3585 O O . MET A 1 464 ? -15.572 -11.177 -5.417 1.00 96.25 464 MET A O 1
ATOM 3589 N N . GLU A 1 465 ? -16.848 -9.402 -4.973 1.00 94.12 465 GLU A N 1
ATOM 3590 C CA . GLU A 1 465 ? -18.127 -10.127 -5.132 1.00 94.12 465 GLU A CA 1
ATOM 3591 C C . GLU A 1 465 ? -18.312 -10.774 -6.510 1.00 94.12 465 GLU A C 1
ATOM 3593 O O . GLU A 1 465 ? -19.050 -11.747 -6.651 1.00 94.12 465 GLU A O 1
ATOM 3598 N N . ASN A 1 466 ? -17.623 -10.262 -7.531 1.00 94.12 466 ASN A N 1
ATOM 3599 C CA . ASN A 1 466 ? -17.625 -10.855 -8.864 1.00 94.12 466 ASN A CA 1
ATOM 3600 C C . ASN A 1 466 ? -16.701 -12.084 -8.988 1.00 94.12 466 ASN A C 1
ATOM 3602 O O . ASN A 1 466 ? -16.704 -12.721 -10.034 1.00 94.12 466 ASN A O 1
ATOM 3606 N N . GLY A 1 467 ? -15.937 -12.424 -7.943 1.00 94.88 467 GLY A N 1
ATOM 3607 C CA . GLY A 1 467 ? -14.997 -13.545 -7.883 1.00 94.88 467 GLY A CA 1
ATOM 3608 C C . GLY A 1 467 ? -13.579 -13.221 -8.363 1.00 94.88 467 GLY A C 1
ATOM 3609 O O . GLY A 1 467 ? -12.722 -14.101 -8.340 1.00 94.88 467 GLY A O 1
ATOM 3610 N N . GLN A 1 468 ? -13.310 -11.992 -8.812 1.00 95.88 468 GLN A N 1
ATOM 3611 C CA . GLN A 1 468 ? -11.958 -11.530 -9.135 1.00 95.88 468 GLN A CA 1
ATOM 3612 C C . GLN A 1 468 ? -11.200 -11.115 -7.872 1.00 95.88 468 GLN A C 1
ATOM 3614 O O . GLN A 1 468 ? -11.790 -10.847 -6.829 1.00 95.88 468 GLN A O 1
ATOM 3619 N N . LEU A 1 469 ? -9.880 -11.016 -7.982 1.00 97.19 469 LEU A N 1
ATOM 3620 C CA . LEU A 1 469 ? -9.021 -10.460 -6.944 1.00 97.19 469 LEU A CA 1
ATOM 3621 C C . LEU A 1 469 ? -8.924 -8.942 -7.082 1.00 97.19 469 LEU A C 1
ATOM 3623 O O . LEU A 1 469 ? -8.936 -8.426 -8.198 1.00 97.19 469 LEU A O 1
ATOM 3627 N N . VAL A 1 470 ? -8.769 -8.240 -5.964 1.00 97.69 470 VAL A N 1
ATOM 3628 C CA . VAL A 1 470 ? -8.242 -6.873 -5.889 1.00 97.69 470 VAL A CA 1
ATOM 3629 C C . VAL A 1 470 ? -6.984 -6.881 -5.030 1.00 97.69 470 VAL A C 1
ATOM 3631 O O . VAL A 1 470 ? -6.940 -7.554 -4.004 1.00 97.69 470 VAL A O 1
ATOM 3634 N N . PHE A 1 471 ? -5.948 -6.169 -5.459 1.00 96.50 471 PHE A N 1
ATOM 3635 C CA . PHE A 1 471 ? -4.666 -6.107 -4.759 1.00 96.50 471 PHE A CA 1
ATOM 3636 C C . PHE A 1 471 ? -3.927 -4.805 -5.077 1.00 96.50 471 PHE A C 1
ATOM 3638 O O . PHE A 1 471 ? -4.281 -4.064 -5.996 1.00 96.50 471 PHE A O 1
ATOM 3645 N N . VAL A 1 472 ? -2.885 -4.520 -4.301 1.00 94.38 472 VAL A N 1
ATOM 3646 C CA . VAL A 1 472 ? -1.980 -3.395 -4.539 1.00 94.38 472 VAL A CA 1
ATOM 3647 C C . VAL A 1 472 ? -0.844 -3.850 -5.437 1.00 94.38 472 VAL A C 1
ATOM 3649 O O . VAL A 1 472 ? -0.141 -4.789 -5.078 1.00 94.38 472 VAL A O 1
ATOM 3652 N N . HIS A 1 473 ? -0.627 -3.144 -6.541 1.00 93.75 473 HIS A N 1
ATOM 3653 C CA . HIS A 1 473 ? 0.474 -3.357 -7.477 1.00 93.75 473 HIS A CA 1
ATOM 3654 C C . HIS A 1 473 ? 1.421 -2.159 -7.451 1.00 93.75 473 HIS A C 1
ATOM 3656 O O . HIS A 1 473 ? 0.993 -1.000 -7.558 1.00 93.75 473 HIS A O 1
ATOM 3662 N N . TRP A 1 474 ? 2.708 -2.439 -7.289 1.00 91.19 474 TRP A N 1
ATOM 3663 C CA . TRP A 1 474 ? 3.776 -1.448 -7.363 1.00 91.19 474 TRP A CA 1
ATOM 3664 C C . TRP A 1 474 ? 4.402 -1.475 -8.741 1.00 91.19 474 TRP A C 1
ATOM 3666 O O . TRP A 1 474 ? 4.606 -2.544 -9.309 1.00 91.19 474 TRP A O 1
ATOM 3676 N N . GLU A 1 475 ? 4.750 -0.302 -9.257 1.00 88.25 475 GLU A N 1
ATOM 3677 C CA . GLU A 1 475 ? 5.317 -0.213 -10.592 1.00 88.25 475 GLU A CA 1
ATOM 3678 C C . GLU A 1 475 ? 6.401 0.855 -10.696 1.00 88.25 475 GLU A C 1
ATOM 3680 O O . GLU A 1 475 ? 6.125 2.059 -10.694 1.00 88.25 475 GLU A O 1
ATOM 3685 N N . TYR A 1 476 ? 7.642 0.405 -10.878 1.00 88.38 476 TYR A N 1
ATOM 3686 C CA . TYR A 1 476 ? 8.803 1.255 -11.152 1.00 88.38 476 TYR A CA 1
ATOM 3687 C C . TYR A 1 476 ? 9.253 1.097 -12.600 1.00 88.38 476 TYR A C 1
ATOM 3689 O O . TYR A 1 476 ? 10.396 0.739 -12.891 1.00 88.38 476 TYR A O 1
ATOM 3697 N N . GLN A 1 477 ? 8.320 1.284 -13.526 1.00 89.56 477 GLN A N 1
ATOM 3698 C CA . GLN A 1 477 ? 8.592 1.218 -14.956 1.00 89.56 477 GLN A CA 1
ATOM 3699 C C . GLN A 1 477 ? 8.793 2.634 -15.486 1.00 89.56 477 GLN A C 1
ATOM 3701 O O . GLN A 1 477 ? 7.829 3.298 -15.862 1.00 89.56 477 GLN A O 1
ATOM 3706 N N . GLU A 1 478 ? 10.041 3.110 -15.501 1.00 86.88 478 GLU A N 1
ATOM 3707 C CA . GLU A 1 478 ? 10.377 4.456 -15.978 1.00 86.88 478 GLU A CA 1
ATOM 3708 C C . GLU A 1 478 ? 9.551 5.567 -15.301 1.00 86.88 478 GLU A C 1
ATOM 3710 O O . GLU A 1 478 ? 9.212 6.565 -15.932 1.00 86.88 478 GLU A O 1
ATOM 3715 N N . ARG A 1 479 ? 9.175 5.384 -14.033 1.00 88.12 479 ARG A N 1
ATOM 3716 C CA . ARG A 1 479 ? 8.349 6.291 -13.221 1.00 88.12 479 ARG A CA 1
ATOM 3717 C C . ARG A 1 479 ? 8.912 6.377 -11.811 1.00 88.12 479 ARG A C 1
ATOM 3719 O O . ARG A 1 479 ? 9.578 5.448 -11.349 1.00 88.12 479 ARG A O 1
ATOM 3726 N N . HIS A 1 480 ? 8.634 7.487 -11.132 1.00 87.44 480 HIS A N 1
ATOM 3727 C CA . HIS A 1 480 ? 9.106 7.717 -9.775 1.00 87.44 480 HIS A CA 1
ATOM 3728 C C . HIS A 1 480 ? 8.556 6.664 -8.810 1.00 87.44 480 HIS A C 1
ATOM 3730 O O . HIS A 1 480 ? 7.353 6.421 -8.764 1.00 87.44 480 HIS A O 1
ATOM 3736 N N . LEU A 1 481 ? 9.421 6.137 -7.945 1.00 85.75 481 LEU A N 1
ATOM 3737 C CA . LEU A 1 481 ? 9.109 5.009 -7.065 1.00 85.75 481 LEU A CA 1
ATOM 3738 C C . LEU A 1 481 ? 8.066 5.280 -5.960 1.00 85.75 481 LEU A C 1
ATOM 3740 O O . LEU A 1 481 ? 7.763 4.389 -5.188 1.00 85.75 481 LEU A O 1
ATOM 3744 N N . TYR A 1 482 ? 7.517 6.494 -5.840 1.00 83.50 482 TYR A N 1
ATOM 3745 C CA . TYR A 1 482 ? 6.676 6.882 -4.688 1.00 83.50 482 TYR A CA 1
ATOM 3746 C C . TYR A 1 482 ? 5.175 6.841 -4.961 1.00 83.50 482 TYR A C 1
ATOM 3748 O O . TYR A 1 482 ? 4.402 6.598 -4.043 1.00 83.50 482 TYR A O 1
ATOM 3756 N N . GLN A 1 483 ? 4.751 7.164 -6.183 1.00 79.69 483 GLN A N 1
ATOM 3757 C CA . GLN A 1 483 ? 3.352 7.523 -6.458 1.00 79.69 483 GLN A CA 1
ATOM 3758 C C . GLN A 1 483 ? 2.550 6.387 -7.111 1.00 79.69 483 GLN A C 1
ATOM 3760 O O . GLN A 1 483 ? 1.319 6.446 -7.167 1.00 79.69 483 GLN A O 1
ATOM 3765 N N . THR A 1 484 ? 3.229 5.351 -7.604 1.00 83.69 484 THR A N 1
ATOM 3766 C CA . THR A 1 484 ? 2.677 4.276 -8.443 1.00 83.69 484 THR A CA 1
ATOM 3767 C C . THR A 1 484 ? 2.408 2.996 -7.655 1.00 83.69 484 THR A C 1
ATOM 3769 O O . THR A 1 484 ? 2.748 1.896 -8.083 1.00 83.69 484 THR A O 1
ATOM 3772 N N . HIS A 1 485 ? 1.767 3.129 -6.491 1.00 90.56 485 HIS A N 1
ATOM 3773 C CA . HIS A 1 485 ? 1.221 1.996 -5.740 1.00 90.56 485 HIS A CA 1
ATOM 3774 C C . HIS A 1 485 ? -0.297 2.002 -5.890 1.00 90.56 485 HIS A C 1
ATOM 3776 O O . HIS A 1 485 ? -1.005 2.787 -5.247 1.00 90.56 485 HIS A O 1
ATOM 3782 N N . THR A 1 486 ? -0.784 1.191 -6.817 1.00 90.75 486 THR A N 1
ATOM 3783 C CA . THR A 1 486 ? -2.106 1.360 -7.433 1.00 90.75 486 THR A CA 1
ATOM 3784 C C . THR A 1 486 ? -2.944 0.107 -7.262 1.00 90.75 486 THR A C 1
ATOM 3786 O O . THR A 1 486 ? -2.413 -0.946 -6.914 1.00 90.75 486 THR A O 1
ATOM 3789 N N . LEU A 1 487 ? -4.256 0.222 -7.452 1.00 95.44 487 LEU A N 1
ATOM 3790 C CA . LEU A 1 487 ? -5.154 -0.915 -7.286 1.00 95.44 487 LEU A CA 1
ATOM 3791 C C . LEU A 1 487 ? -5.263 -1.663 -8.604 1.00 95.44 487 LEU A C 1
ATOM 3793 O O . LEU A 1 487 ? -5.531 -1.058 -9.645 1.00 95.44 487 LEU A O 1
ATOM 3797 N N . TRP A 1 488 ? -5.061 -2.972 -8.541 1.00 95.62 488 TRP A N 1
ATOM 3798 C CA . TRP A 1 488 ? -5.132 -3.892 -9.668 1.00 95.62 488 TRP A CA 1
ATOM 3799 C C . TRP A 1 488 ? -6.125 -5.010 -9.382 1.00 95.62 488 TRP A C 1
ATOM 3801 O O . TRP A 1 488 ? -6.485 -5.268 -8.232 1.00 95.62 488 TRP A O 1
ATOM 3811 N N . THR A 1 489 ? -6.579 -5.657 -10.447 1.00 95.50 489 THR A N 1
ATOM 3812 C CA . THR A 1 489 ? -7.462 -6.816 -10.399 1.00 95.50 489 THR A CA 1
ATOM 3813 C C . THR A 1 489 ? -6.944 -7.929 -11.295 1.00 95.50 489 THR A C 1
ATOM 3815 O O . THR A 1 489 ? -6.234 -7.663 -12.259 1.00 95.50 489 THR A O 1
ATOM 3818 N N . SER A 1 490 ? -7.289 -9.174 -10.984 1.00 95.06 490 SER A N 1
ATOM 3819 C CA . SER A 1 490 ? -7.028 -10.348 -11.821 1.00 95.06 490 SER A CA 1
ATOM 3820 C C . SER A 1 490 ? -8.086 -11.422 -11.571 1.00 95.06 490 SER A C 1
ATOM 3822 O O . SER A 1 490 ? -8.843 -11.362 -10.599 1.00 95.06 490 SER A O 1
ATOM 3824 N N . ARG A 1 491 ? -8.174 -12.426 -12.445 1.00 94.44 491 ARG A N 1
ATOM 3825 C CA . ARG A 1 491 ? -8.918 -13.651 -12.120 1.00 94.44 491 ARG A CA 1
ATOM 3826 C C . ARG A 1 491 ? -8.168 -14.468 -11.054 1.00 94.44 491 ARG A C 1
ATOM 3828 O O . ARG A 1 491 ? -6.948 -14.341 -10.952 1.00 94.44 491 ARG A O 1
ATOM 3835 N N . PRO A 1 492 ? -8.852 -15.368 -10.322 1.00 93.50 492 PRO A N 1
ATOM 3836 C CA . PRO A 1 492 ? -8.215 -16.258 -9.341 1.00 93.50 492 PRO A CA 1
ATOM 3837 C C . PRO A 1 492 ? -7.082 -17.145 -9.884 1.00 93.50 492 PRO A C 1
ATOM 3839 O O . PRO A 1 492 ? -6.265 -17.646 -9.117 1.00 93.50 492 PRO A O 1
ATOM 3842 N N . ASP A 1 493 ? -7.017 -17.358 -11.201 1.00 91.19 493 ASP A N 1
ATOM 3843 C CA . ASP A 1 493 ? -5.939 -18.100 -11.861 1.00 91.19 493 ASP A CA 1
ATOM 3844 C 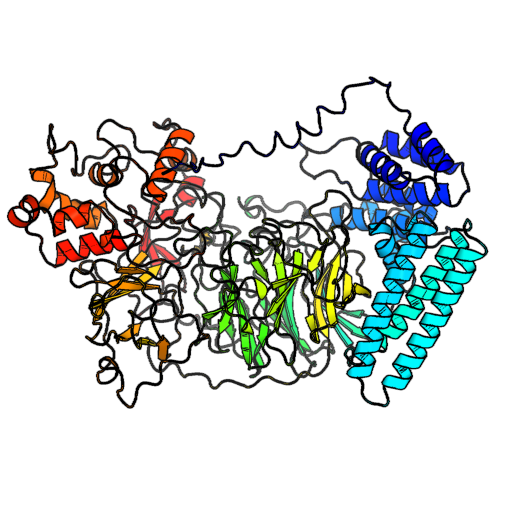C . ASP A 1 493 ? -4.745 -17.224 -12.286 1.00 91.19 493 ASP A C 1
ATOM 3846 O O . ASP A 1 493 ? -3.762 -17.762 -12.798 1.00 91.19 493 ASP A O 1
ATOM 3850 N N . GLY A 1 494 ? -4.804 -15.910 -12.037 1.00 91.88 494 GLY A N 1
ATOM 3851 C CA . GLY A 1 494 ? -3.783 -14.918 -12.382 1.00 91.88 494 GLY A CA 1
ATOM 3852 C C . GLY A 1 494 ? -3.947 -14.302 -13.775 1.00 91.88 494 GLY A C 1
ATOM 3853 O O . GLY A 1 494 ? -3.185 -13.402 -14.132 1.00 91.88 494 GLY A O 1
ATOM 3854 N N . SER A 1 495 ? -4.910 -14.767 -14.578 1.00 91.88 495 SER A N 1
ATOM 3855 C CA . SER A 1 495 ? -5.163 -14.226 -15.918 1.00 91.88 495 SER A CA 1
ATOM 3856 C C . SER A 1 495 ? -5.906 -12.889 -15.852 1.00 91.88 495 SER A C 1
ATOM 3858 O O . SER A 1 495 ? -6.550 -12.559 -14.850 1.00 91.88 495 SER A O 1
ATOM 3860 N N . TYR A 1 496 ? -5.825 -12.100 -16.927 1.00 91.00 496 TYR A N 1
ATOM 3861 C CA . TYR A 1 496 ? -6.444 -10.771 -17.019 1.00 91.00 496 TYR A CA 1
ATOM 3862 C C . TYR A 1 496 ? -6.052 -9.816 -15.877 1.00 91.00 496 TYR A C 1
ATOM 3864 O O . TYR A 1 496 ? -6.877 -9.021 -15.432 1.00 91.00 496 TYR A O 1
ATOM 3872 N N . ALA A 1 497 ? -4.801 -9.896 -15.407 1.00 91.62 497 ALA A N 1
ATOM 3873 C CA . ALA A 1 497 ? -4.248 -8.936 -14.456 1.00 91.62 497 ALA A CA 1
ATOM 3874 C C . ALA A 1 497 ? -4.144 -7.536 -15.088 1.00 91.62 497 ALA A C 1
ATOM 3876 O O . ALA A 1 497 ? -3.495 -7.400 -16.130 1.00 91.62 497 ALA A O 1
ATOM 3877 N N . ASP A 1 498 ? -4.774 -6.525 -14.486 1.00 90.38 498 ASP A N 1
ATOM 3878 C CA . ASP A 1 498 ? -4.800 -5.144 -14.990 1.00 90.38 498 ASP A CA 1
ATOM 3879 C C . ASP A 1 498 ? -5.096 -4.117 -13.879 1.00 90.38 498 ASP A C 1
ATOM 3881 O O . ASP A 1 498 ? -5.614 -4.464 -12.814 1.00 90.38 498 ASP A O 1
ATOM 3885 N N . ALA A 1 499 ? -4.805 -2.840 -14.131 1.00 91.56 499 ALA A N 1
ATOM 3886 C CA . ALA A 1 499 ? -5.132 -1.751 -13.220 1.00 91.56 499 ALA A CA 1
ATOM 3887 C C . ALA A 1 499 ? -6.654 -1.543 -13.137 1.00 91.56 499 ALA A C 1
ATOM 3889 O O . ALA A 1 499 ? -7.328 -1.364 -14.151 1.00 91.56 499 ALA A O 1
ATOM 3890 N N . ILE A 1 500 ? -7.199 -1.501 -11.917 1.00 92.69 500 ILE A N 1
ATOM 3891 C CA . ILE A 1 500 ? -8.604 -1.139 -11.678 1.00 92.69 500 ILE A CA 1
ATOM 3892 C C . ILE A 1 500 ? -8.744 0.345 -11.321 1.00 92.69 500 ILE A C 1
ATOM 3894 O O . ILE A 1 500 ? -9.735 0.970 -11.697 1.00 92.69 500 ILE A O 1
ATOM 3898 N N . TYR A 1 501 ? -7.757 0.939 -10.631 1.00 94.00 501 TYR A N 1
ATOM 3899 C CA . TYR A 1 501 ? -7.814 2.352 -10.244 1.00 94.00 501 TYR A CA 1
ATOM 3900 C C . TYR A 1 501 ? -6.451 2.961 -9.845 1.00 94.00 501 TYR A C 1
ATOM 3902 O O . TYR A 1 501 ? -5.573 2.282 -9.311 1.00 94.00 501 TYR A O 1
ATOM 3910 N N . LYS A 1 502 ? -6.314 4.287 -10.019 1.00 91.88 502 LYS A N 1
ATOM 3911 C CA . LYS A 1 502 ? -5.178 5.154 -9.638 1.00 91.88 502 LYS A CA 1
ATOM 3912 C C . LYS A 1 502 ? -3.882 4.959 -10.441 1.00 91.88 502 LYS A C 1
ATOM 3914 O O . LYS A 1 502 ? -2.824 5.382 -9.986 1.00 91.88 502 LYS A O 1
ATOM 3919 N N . GLN A 1 503 ? -3.927 4.383 -11.637 1.00 89.56 503 GLN A N 1
ATOM 3920 C CA . GLN A 1 503 ? -2.706 4.108 -12.412 1.00 89.56 503 GLN A CA 1
ATOM 3921 C C . GLN A 1 503 ? -1.899 5.378 -12.766 1.00 89.56 503 GLN A C 1
ATOM 3923 O O . GLN A 1 503 ? -0.670 5.364 -12.742 1.00 89.56 503 GLN A O 1
ATOM 3928 N N . HIS A 1 504 ? -2.588 6.493 -13.037 1.00 89.00 504 HIS A N 1
ATOM 3929 C CA . HIS A 1 504 ? -2.015 7.768 -13.499 1.00 89.00 504 HIS A CA 1
ATOM 3930 C C . HIS A 1 504 ? -2.493 8.983 -12.686 1.00 89.00 504 HIS A C 1
ATOM 3932 O O . HIS A 1 504 ? -2.531 10.101 -13.199 1.00 89.00 504 HIS A O 1
ATOM 3938 N N . ILE A 1 505 ? -2.864 8.789 -11.414 1.00 88.50 505 ILE A N 1
ATOM 3939 C CA . ILE A 1 505 ? -3.306 9.878 -10.526 1.00 88.50 505 ILE A CA 1
ATOM 3940 C C . ILE A 1 505 ? -2.182 10.246 -9.549 1.00 88.50 505 ILE A C 1
ATOM 3942 O O . ILE A 1 505 ? -2.006 9.596 -8.519 1.00 88.50 505 ILE A O 1
ATOM 3946 N N . GLU A 1 506 ? -1.455 11.327 -9.841 1.00 84.56 506 GLU A N 1
ATOM 3947 C CA . GLU A 1 506 ? -0.382 11.840 -8.970 1.00 84.56 506 GLU A CA 1
ATOM 3948 C C . GLU A 1 506 ? -0.913 12.634 -7.766 1.00 84.56 506 GLU A C 1
ATOM 3950 O O . GLU A 1 506 ? -0.338 12.610 -6.685 1.00 84.56 506 GLU A O 1
ATOM 3955 N N . SER A 1 507 ? -2.047 13.322 -7.920 1.00 84.81 507 SER A N 1
ATOM 3956 C CA . SER A 1 507 ? -2.602 14.208 -6.887 1.00 84.81 507 SER A CA 1
ATOM 3957 C C . SER A 1 507 ? -3.268 13.470 -5.718 1.00 84.81 507 SER A C 1
ATOM 3959 O O . SER A 1 507 ? -3.955 14.095 -4.919 1.00 84.81 507 SER A O 1
ATOM 3961 N N . GLY A 1 508 ? -3.200 12.136 -5.662 1.00 84.56 508 GLY A N 1
ATOM 3962 C CA . GLY A 1 508 ? -3.818 11.291 -4.631 1.00 84.56 508 GLY A CA 1
ATOM 3963 C C . GLY A 1 508 ? -2.870 10.950 -3.475 1.00 84.56 508 GLY A C 1
ATOM 3964 O O . GLY A 1 508 ? -1.783 11.514 -3.393 1.00 84.56 508 GLY A O 1
ATOM 3965 N N . PRO A 1 509 ? -3.262 10.030 -2.572 1.00 91.19 509 PRO A N 1
ATOM 3966 C CA . PRO A 1 509 ? -2.293 9.402 -1.674 1.00 91.19 509 PRO A CA 1
ATOM 3967 C C . PRO A 1 509 ? -1.211 8.667 -2.477 1.00 91.19 509 PRO A C 1
ATOM 3969 O O . PRO A 1 509 ? -1.446 8.292 -3.623 1.00 91.19 509 PRO A O 1
ATOM 3972 N N . MET A 1 510 ? -0.040 8.410 -1.897 1.00 90.06 510 MET A N 1
ATOM 3973 C CA . MET A 1 510 ? 1.006 7.635 -2.584 1.00 90.06 510 MET A CA 1
ATOM 3974 C C . MET A 1 510 ? 0.572 6.180 -2.811 1.00 90.06 510 MET A C 1
ATOM 3976 O O . MET A 1 510 ? 0.822 5.613 -3.875 1.00 90.06 510 MET A O 1
ATOM 3980 N N . SER A 1 511 ? -0.155 5.604 -1.849 1.00 91.31 511 SER A N 1
ATOM 3981 C CA . SER A 1 511 ? -0.634 4.224 -1.874 1.00 91.31 511 SER A CA 1
ATOM 3982 C C . SER A 1 511 ? -2.074 4.102 -1.372 1.00 91.31 511 SER A C 1
ATOM 3984 O O . SER A 1 511 ? -2.507 4.844 -0.490 1.00 91.31 511 SER A O 1
ATOM 3986 N N . LEU A 1 512 ? -2.807 3.148 -1.946 1.00 93.88 512 LEU A N 1
ATOM 3987 C CA . LEU A 1 512 ? -4.074 2.628 -1.434 1.00 93.88 512 LEU A CA 1
ATOM 3988 C C . LEU A 1 512 ? -3.835 1.162 -1.071 1.00 93.88 512 LEU A C 1
ATOM 3990 O O . LEU A 1 512 ? -3.311 0.433 -1.908 1.00 93.88 512 LEU A O 1
ATOM 3994 N N . ARG A 1 513 ? -4.152 0.740 0.157 1.00 92.44 513 ARG A N 1
ATOM 3995 C CA . ARG A 1 513 ? -3.861 -0.614 0.671 1.00 92.44 513 ARG A CA 1
ATOM 3996 C C . ARG A 1 513 ? -5.040 -1.223 1.407 1.00 92.44 513 ARG A C 1
ATOM 3998 O O . ARG A 1 513 ? -5.987 -0.508 1.720 1.00 92.44 513 ARG A O 1
ATOM 4005 N N . GLU A 1 514 ? -4.973 -2.532 1.669 1.00 93.38 514 GLU A N 1
ATOM 4006 C CA . GLU A 1 514 ? -6.044 -3.295 2.339 1.00 93.38 514 GLU A CA 1
ATOM 4007 C C . GLU A 1 514 ? -7.416 -3.019 1.708 1.00 93.38 514 GLU A C 1
ATOM 4009 O O . GLU A 1 514 ? -8.397 -2.725 2.389 1.00 93.38 514 GLU A O 1
ATOM 4014 N N . SER A 1 515 ? -7.447 -3.012 0.371 1.00 96.81 515 SER A N 1
ATOM 4015 C CA . SER A 1 515 ? -8.645 -2.651 -0.377 1.00 96.81 515 SER A CA 1
ATOM 4016 C C . SER A 1 515 ? -9.654 -3.788 -0.363 1.00 96.81 515 SER A C 1
ATOM 4018 O O . SER A 1 515 ? -9.314 -4.915 -0.706 1.00 96.81 515 SER A O 1
ATOM 4020 N N . ARG A 1 516 ? -10.902 -3.487 -0.008 1.00 97.00 516 ARG A N 1
ATOM 4021 C CA . ARG A 1 516 ? -12.010 -4.449 -0.016 1.00 97.00 516 ARG A CA 1
ATOM 4022 C C . ARG A 1 516 ? -13.182 -3.909 -0.817 1.00 97.00 516 ARG A C 1
ATOM 4024 O O . ARG A 1 516 ? -13.451 -2.709 -0.787 1.00 97.00 516 ARG A O 1
ATOM 4031 N N . HIS A 1 517 ? -13.880 -4.802 -1.510 1.00 97.19 517 HIS A N 1
ATOM 4032 C CA . HIS A 1 517 ? -15.096 -4.458 -2.238 1.00 97.19 517 HIS A CA 1
ATOM 4033 C C . HIS A 1 517 ? -16.229 -4.108 -1.278 1.00 97.19 517 HIS A C 1
ATOM 4035 O O . HIS A 1 517 ? -16.446 -4.819 -0.299 1.00 97.19 517 HIS A O 1
ATOM 4041 N N . ILE A 1 518 ? -16.938 -3.017 -1.558 1.00 97.50 518 ILE A N 1
ATOM 4042 C CA . ILE A 1 518 ? -18.139 -2.627 -0.825 1.00 97.50 518 ILE A CA 1
ATOM 4043 C C . ILE A 1 518 ? -19.331 -3.377 -1.438 1.00 97.50 518 ILE A C 1
ATOM 4045 O O . ILE A 1 518 ? -19.608 -3.168 -2.625 1.00 97.50 518 ILE A O 1
ATOM 4049 N N . PRO A 1 519 ? -20.038 -4.220 -0.659 1.00 92.12 519 PRO A N 1
ATOM 4050 C CA . PRO A 1 519 ? -21.088 -5.087 -1.182 1.00 92.12 519 PRO A CA 1
ATOM 4051 C C . PRO A 1 519 ? -22.153 -4.365 -2.013 1.00 92.12 519 PRO A C 1
ATOM 4053 O O . PRO A 1 519 ? -22.642 -3.311 -1.611 1.00 92.12 519 PRO A O 1
ATOM 4056 N N . GLY A 1 520 ? -22.527 -4.934 -3.161 1.00 92.56 520 GLY A N 1
ATOM 4057 C CA . GLY A 1 520 ? -23.593 -4.426 -4.031 1.00 92.56 520 GLY A CA 1
ATOM 4058 C C . GLY A 1 520 ? -23.267 -3.142 -4.803 1.00 92.56 520 GLY A C 1
ATOM 4059 O O . GLY A 1 520 ? -24.173 -2.537 -5.379 1.00 92.56 520 GLY A O 1
ATOM 4060 N N . THR A 1 521 ? -22.005 -2.705 -4.833 1.00 95.31 521 THR A N 1
ATOM 4061 C CA . THR A 1 521 ? -21.594 -1.440 -5.470 1.00 95.31 521 THR A CA 1
ATOM 4062 C C . THR A 1 521 ? -20.415 -1.617 -6.432 1.00 95.31 521 THR A C 1
ATOM 4064 O O . THR A 1 521 ? -19.930 -2.719 -6.639 1.00 95.31 521 THR A O 1
ATOM 4067 N N . THR A 1 522 ? -19.947 -0.519 -7.032 1.00 93.12 522 THR A N 1
ATOM 4068 C CA . THR A 1 522 ? -18.661 -0.421 -7.750 1.00 93.12 522 THR A CA 1
ATOM 4069 C C . THR A 1 522 ? -17.590 0.269 -6.905 1.00 93.12 522 THR A C 1
ATOM 4071 O O . THR A 1 522 ? -16.674 0.903 -7.433 1.00 93.12 522 THR A O 1
ATOM 4074 N N . GLN A 1 523 ? -17.733 0.232 -5.581 1.00 97.19 523 GLN A N 1
ATOM 4075 C CA . GLN A 1 523 ? -16.852 0.948 -4.671 1.00 97.19 523 GLN A CA 1
ATOM 4076 C C . GLN A 1 523 ? -15.923 -0.004 -3.925 1.00 97.19 523 GLN A C 1
ATOM 4078 O O . GLN A 1 523 ? -16.257 -1.147 -3.615 1.00 97.19 523 GLN A O 1
ATOM 4083 N N . LEU A 1 524 ? -14.738 0.501 -3.611 1.00 98.06 524 LEU A N 1
ATOM 4084 C CA . LEU A 1 524 ? -13.772 -0.115 -2.719 1.00 98.06 524 LEU A CA 1
ATOM 4085 C C . LEU A 1 524 ? -13.599 0.780 -1.492 1.00 98.06 524 LEU A C 1
ATOM 4087 O O . LEU A 1 524 ? -13.655 2.007 -1.588 1.00 98.06 524 LEU A O 1
ATOM 4091 N N . VAL A 1 525 ? -13.320 0.169 -0.348 1.00 98.31 525 VAL A N 1
ATOM 4092 C CA . VAL A 1 525 ? -12.751 0.857 0.814 1.00 98.31 525 VAL A CA 1
ATOM 4093 C C . VAL A 1 525 ? -11.274 0.501 0.911 1.00 98.31 525 VAL A C 1
ATOM 4095 O O . VAL A 1 525 ? -10.919 -0.651 0.688 1.00 98.31 525 VAL A O 1
ATOM 4098 N N . ALA A 1 526 ? -10.415 1.470 1.219 1.00 97.38 526 ALA A N 1
ATOM 4099 C CA . ALA A 1 526 ? -8.970 1.279 1.317 1.00 97.38 526 ALA A CA 1
ATOM 4100 C C . ALA A 1 526 ? -8.351 2.159 2.411 1.00 97.38 526 ALA A C 1
ATOM 4102 O O . ALA A 1 526 ? -8.913 3.187 2.794 1.00 97.38 526 ALA A O 1
ATOM 4103 N N . ILE A 1 527 ? -7.150 1.799 2.862 1.00 95.50 527 ILE A N 1
ATOM 4104 C CA . ILE A 1 527 ? -6.277 2.687 3.634 1.00 95.50 527 ILE A CA 1
ATOM 4105 C C . ILE A 1 527 ? -5.421 3.506 2.672 1.00 95.50 527 ILE A C 1
ATOM 4107 O O . ILE A 1 527 ? -4.621 2.959 1.912 1.00 95.50 527 ILE A O 1
ATOM 4111 N N . ALA A 1 528 ? -5.582 4.825 2.713 1.00 94.19 528 ALA A N 1
ATOM 4112 C CA . ALA A 1 528 ? -4.702 5.769 2.044 1.00 94.19 528 ALA A CA 1
ATOM 4113 C C . ALA A 1 528 ? -3.454 5.998 2.901 1.00 94.19 528 ALA A C 1
ATOM 4115 O O . ALA A 1 528 ? -3.580 6.390 4.059 1.00 94.19 528 ALA A O 1
ATOM 4116 N N . CYS A 1 529 ? -2.263 5.779 2.344 1.00 89.06 529 CYS A N 1
ATOM 4117 C CA . CYS A 1 529 ? -1.003 5.922 3.075 1.00 89.06 529 CYS A CA 1
ATOM 4118 C C . CYS A 1 529 ? 0.185 6.292 2.169 1.00 89.06 529 CYS A C 1
ATOM 4120 O O . CYS A 1 529 ? 0.053 6.419 0.946 1.00 89.06 529 CYS A O 1
ATOM 4122 N N . GLY A 1 530 ? 1.349 6.492 2.790 1.00 87.69 530 GLY A N 1
ATOM 4123 C CA . GLY A 1 530 ? 2.600 6.842 2.123 1.00 87.69 530 GLY A CA 1
ATOM 4124 C C . GLY A 1 530 ? 3.318 5.678 1.436 1.00 87.69 530 GLY A C 1
ATOM 4125 O O . GLY A 1 530 ? 2.854 4.535 1.433 1.00 87.69 530 GLY A O 1
ATOM 4126 N N . HIS A 1 531 ? 4.492 5.957 0.865 1.00 86.88 531 HIS A N 1
ATOM 4127 C CA . HIS A 1 531 ? 5.367 4.936 0.280 1.00 86.88 531 HIS A CA 1
ATOM 4128 C C . HIS A 1 531 ? 6.068 4.128 1.394 1.00 86.88 531 HIS A C 1
ATOM 4130 O O . HIS A 1 531 ? 5.994 2.901 1.421 1.00 86.88 531 HIS A O 1
ATOM 4136 N N . HIS A 1 532 ? 6.655 4.819 2.373 1.00 82.81 532 HIS A N 1
ATOM 4137 C CA . HIS A 1 532 ? 7.361 4.292 3.546 1.00 82.81 532 HIS A CA 1
ATOM 4138 C C . HIS A 1 532 ? 6.479 4.169 4.794 1.00 82.81 532 HIS A C 1
ATOM 4140 O O . HIS A 1 532 ? 6.983 4.127 5.918 1.00 82.81 532 HIS A O 1
ATOM 4146 N N . THR A 1 533 ? 5.163 4.166 4.618 1.00 77.75 533 THR A N 1
ATOM 4147 C CA . THR A 1 533 ? 4.206 3.921 5.701 1.00 77.75 533 THR A CA 1
ATOM 4148 C C . THR A 1 533 ? 3.702 2.489 5.607 1.00 77.75 533 THR A C 1
ATOM 4150 O O . THR A 1 533 ? 3.635 1.951 4.503 1.00 77.75 533 THR A O 1
ATOM 4153 N N . GLY A 1 534 ? 3.374 1.848 6.734 1.00 80.25 534 GLY A N 1
ATOM 4154 C CA . GLY A 1 534 ? 2.658 0.572 6.725 1.00 80.25 534 GLY A CA 1
ATOM 4155 C C . GLY A 1 534 ? 1.228 0.748 6.202 1.00 80.25 534 GLY A C 1
ATOM 4156 O O . GLY A 1 534 ? 0.869 1.763 5.607 1.00 80.25 534 GLY A O 1
ATOM 4157 N N . GLU A 1 535 ? 0.382 -0.233 6.452 1.00 84.56 535 GLU A N 1
ATOM 4158 C CA . GLU A 1 535 ? -1.069 -0.204 6.274 1.00 84.56 535 GLU A CA 1
ATOM 4159 C C . GLU A 1 535 ? -1.747 0.682 7.341 1.00 84.56 535 GLU A C 1
ATOM 4161 O O . GLU A 1 535 ? -2.654 0.258 8.048 1.00 84.56 535 GLU A O 1
ATOM 4166 N N . ILE A 1 536 ? -1.243 1.911 7.492 1.00 88.12 536 ILE A N 1
ATOM 4167 C CA . ILE A 1 536 ? -1.627 2.923 8.482 1.00 88.12 536 ILE A CA 1
ATOM 4168 C C . ILE A 1 536 ? -1.957 4.209 7.732 1.00 88.12 536 ILE A C 1
ATOM 4170 O O . ILE A 1 536 ? -1.136 4.683 6.946 1.00 88.12 536 ILE A O 1
ATOM 4174 N N . GLY A 1 537 ? -3.124 4.795 7.991 1.00 91.56 537 GLY A N 1
ATOM 4175 C CA . GLY A 1 537 ? -3.480 6.083 7.404 1.00 91.56 537 GLY A CA 1
ATOM 4176 C C . GLY A 1 537 ? -4.951 6.445 7.557 1.00 91.56 537 GLY A C 1
ATOM 4177 O O . GLY A 1 537 ? -5.579 6.102 8.558 1.00 91.56 537 GLY A O 1
ATOM 4178 N N . ALA A 1 538 ? -5.489 7.155 6.567 1.00 94.75 538 ALA A N 1
ATOM 4179 C CA . ALA A 1 538 ? -6.901 7.525 6.494 1.00 94.75 538 ALA A CA 1
ATOM 4180 C C . ALA A 1 538 ? -7.719 6.458 5.753 1.00 94.75 538 ALA A C 1
ATOM 4182 O O . ALA A 1 538 ? -7.208 5.812 4.836 1.00 94.75 538 ALA A O 1
ATOM 4183 N N . ILE A 1 539 ? -9.006 6.324 6.079 1.00 97.81 539 ILE A N 1
ATOM 4184 C CA . ILE A 1 539 ? -9.923 5.497 5.287 1.00 97.81 539 ILE A CA 1
ATOM 4185 C C . ILE A 1 539 ? -10.384 6.298 4.061 1.00 97.81 539 ILE A C 1
ATOM 4187 O O . ILE A 1 539 ? -10.866 7.430 4.178 1.00 97.81 539 ILE A O 1
ATOM 4191 N N . MET A 1 540 ? -10.242 5.698 2.882 1.00 97.19 540 MET A N 1
ATOM 4192 C CA . MET A 1 540 ? -10.613 6.258 1.584 1.00 97.19 540 MET A CA 1
ATOM 4193 C C . MET A 1 540 ? -11.661 5.364 0.918 1.00 97.19 540 MET A C 1
ATOM 4195 O O . MET A 1 540 ? -11.474 4.150 0.838 1.00 97.19 540 MET A O 1
ATOM 4199 N N . LEU A 1 541 ? -12.732 5.968 0.406 1.00 97.94 541 LEU A N 1
ATOM 4200 C CA . LEU A 1 541 ? -13.665 5.311 -0.508 1.00 97.94 541 LEU A CA 1
ATOM 4201 C C . LEU A 1 541 ? -13.228 5.579 -1.948 1.00 97.94 541 LEU A C 1
ATOM 4203 O O . LEU A 1 541 ? -12.846 6.705 -2.283 1.00 97.94 541 LEU A O 1
ATOM 4207 N N . VAL A 1 542 ? -13.274 4.542 -2.779 1.00 97.31 542 VAL A N 1
ATOM 4208 C CA . VAL A 1 542 ? -12.815 4.552 -4.169 1.00 97.31 542 VAL A CA 1
ATOM 4209 C C . VAL A 1 542 ? -13.919 4.014 -5.069 1.00 97.31 542 VAL A C 1
ATOM 4211 O O . VAL A 1 542 ? -14.208 2.826 -5.037 1.00 97.31 542 VAL A O 1
ATOM 4214 N N . ASP A 1 543 ? -14.515 4.867 -5.891 1.00 96.19 543 ASP A N 1
ATOM 4215 C CA . ASP A 1 543 ? -15.477 4.475 -6.921 1.00 96.19 543 ASP A CA 1
ATOM 4216 C C . ASP A 1 543 ? -14.770 4.325 -8.270 1.00 96.19 543 ASP A C 1
ATOM 4218 O O . ASP A 1 543 ? -14.483 5.314 -8.954 1.00 96.19 543 ASP A O 1
ATOM 4222 N N . TYR A 1 544 ? -14.470 3.081 -8.647 1.00 93.00 544 TYR A N 1
ATOM 4223 C CA . TYR A 1 544 ? -13.738 2.803 -9.882 1.00 93.00 544 TYR A CA 1
ATOM 4224 C C . TYR A 1 544 ? -14.619 2.914 -11.137 1.00 93.00 544 TYR A C 1
ATOM 4226 O O . TYR A 1 544 ? -14.083 2.968 -12.245 1.00 93.00 544 TYR A O 1
ATOM 4234 N N . ALA A 1 545 ? -15.948 3.031 -11.000 1.00 92.44 545 ALA A N 1
ATOM 4235 C CA . ALA A 1 545 ? -16.847 3.235 -12.141 1.00 92.44 545 ALA A CA 1
ATOM 4236 C C . ALA A 1 545 ? -16.704 4.623 -12.783 1.00 92.44 545 ALA A C 1
ATOM 4238 O O . ALA A 1 545 ? -17.059 4.797 -13.949 1.00 92.44 545 ALA A O 1
ATOM 4239 N N . LYS A 1 546 ? -16.137 5.605 -12.067 1.00 91.88 546 LYS A N 1
ATOM 4240 C CA . LYS A 1 546 ? -15.811 6.923 -12.643 1.00 91.88 546 LYS A CA 1
ATOM 4241 C C . LYS A 1 546 ? -14.676 6.872 -13.666 1.00 91.88 546 LYS A C 1
ATOM 4243 O O . LYS A 1 546 ? -14.538 7.772 -14.485 1.00 91.88 546 LYS A O 1
ATOM 4248 N N . GLY A 1 547 ? -13.890 5.800 -13.641 1.00 89.31 547 GLY A N 1
ATOM 4249 C CA . GLY A 1 547 ? -12.752 5.586 -14.517 1.00 89.31 547 GLY A CA 1
ATOM 4250 C C . GLY A 1 547 ? -11.474 5.367 -13.720 1.00 89.31 547 GLY A C 1
ATOM 4251 O O . GLY A 1 547 ? -11.255 5.965 -12.670 1.00 89.31 547 GLY A O 1
ATOM 4252 N N . ILE A 1 548 ? -10.594 4.531 -14.272 1.00 89.56 548 ILE A N 1
ATOM 4253 C CA . ILE A 1 548 ? -9.340 4.079 -13.645 1.00 89.56 548 ILE A CA 1
ATOM 4254 C C . ILE A 1 548 ? -8.492 5.263 -13.151 1.00 89.56 548 ILE A C 1
ATOM 4256 O O . ILE A 1 548 ? -7.816 5.165 -12.132 1.00 89.56 548 ILE A O 1
ATOM 4260 N N . ASN A 1 549 ? -8.527 6.392 -13.863 1.00 89.56 549 ASN A N 1
ATOM 4261 C CA . ASN A 1 549 ? -7.679 7.555 -13.601 1.00 89.56 549 ASN A CA 1
ATOM 4262 C C . ASN A 1 549 ? -8.464 8.835 -13.282 1.00 89.56 549 ASN A C 1
ATOM 4264 O O . ASN A 1 549 ? -7.900 9.922 -13.392 1.00 89.56 549 ASN A O 1
ATOM 4268 N N . ASP A 1 550 ? -9.738 8.727 -12.887 1.00 91.62 550 ASP A N 1
ATOM 4269 C CA . ASP A 1 550 ? -10.530 9.895 -12.494 1.00 91.62 550 ASP A CA 1
ATOM 4270 C C . ASP A 1 550 ? -10.285 10.248 -11.010 1.00 91.62 550 ASP A C 1
ATOM 4272 O O . ASP A 1 550 ? -10.710 9.505 -10.129 1.00 91.62 550 ASP A O 1
ATOM 4276 N N . PRO A 1 551 ? -9.635 11.383 -10.683 1.00 91.50 551 PRO A N 1
ATOM 4277 C CA . PRO A 1 551 ? -9.407 11.806 -9.300 1.00 91.50 551 PRO A CA 1
ATOM 4278 C C . PRO A 1 551 ? -10.672 11.950 -8.436 1.00 91.50 551 PRO A C 1
ATOM 4280 O O . PRO A 1 551 ? -10.558 11.880 -7.206 1.00 91.50 551 PRO A O 1
ATOM 4283 N N . ASP A 1 552 ? -11.847 12.162 -9.035 1.00 92.19 552 ASP A N 1
ATOM 4284 C CA . ASP A 1 552 ? -13.120 12.304 -8.325 1.00 92.19 552 ASP A CA 1
ATOM 4285 C C . ASP A 1 552 ? -13.713 10.975 -7.850 1.00 92.19 552 ASP A C 1
ATOM 4287 O O . ASP A 1 552 ? -14.710 10.982 -7.113 1.00 92.19 552 ASP A O 1
ATOM 4291 N N . GLY A 1 553 ? -13.110 9.839 -8.214 1.00 93.88 553 GLY A N 1
ATOM 4292 C CA . GLY A 1 553 ? -13.447 8.531 -7.648 1.00 93.88 553 GLY A CA 1
ATOM 4293 C C . GLY A 1 553 ? -13.007 8.373 -6.190 1.00 93.88 553 GLY A C 1
ATOM 4294 O O . GLY A 1 553 ? -13.517 7.496 -5.506 1.00 93.88 553 GLY A O 1
ATOM 4295 N N . MET A 1 554 ? -12.120 9.233 -5.670 1.00 96.00 554 MET A N 1
ATOM 4296 C CA . MET A 1 554 ? -11.633 9.168 -4.283 1.00 96.00 554 MET A CA 1
ATOM 4297 C C . MET A 1 554 ? -12.343 10.153 -3.346 1.00 96.00 554 MET A C 1
ATOM 4299 O O . MET A 1 554 ? -12.394 11.360 -3.616 1.00 96.00 554 MET A O 1
ATOM 4303 N N . ARG A 1 555 ? -12.808 9.656 -2.192 1.00 96.56 555 ARG A N 1
ATOM 4304 C CA . ARG A 1 555 ? -13.385 10.454 -1.095 1.00 96.56 555 ARG A CA 1
ATOM 4305 C C . ARG A 1 555 ? -12.851 10.006 0.267 1.00 96.56 555 ARG A C 1
ATOM 4307 O O . ARG A 1 555 ? -12.791 8.813 0.549 1.00 96.56 555 ARG A O 1
ATOM 4314 N N . LEU A 1 556 ? -12.500 10.962 1.128 1.00 96.75 556 LEU A N 1
ATOM 4315 C CA . LEU A 1 556 ? -12.050 10.678 2.493 1.00 96.75 556 LEU A CA 1
ATOM 4316 C C . LEU A 1 556 ? -13.237 10.320 3.389 1.00 96.75 556 LEU A C 1
ATOM 4318 O O . LEU A 1 556 ? -14.150 11.125 3.563 1.00 96.75 556 LEU A O 1
ATOM 4322 N N . LEU A 1 557 ? -13.192 9.146 4.014 1.00 97.75 557 LEU A N 1
ATOM 4323 C CA . LEU A 1 557 ? -14.129 8.803 5.081 1.00 97.75 557 LEU A CA 1
ATOM 4324 C C . LEU A 1 557 ? -13.711 9.443 6.408 1.00 97.75 557 LEU A C 1
ATOM 4326 O O . LEU A 1 557 ? -14.577 9.788 7.197 1.00 97.75 557 LEU A O 1
ATOM 4330 N N . THR A 1 558 ? -12.410 9.617 6.654 1.00 96.88 558 THR A N 1
ATOM 4331 C CA . THR A 1 558 ? -11.865 10.056 7.953 1.00 96.88 558 THR A CA 1
ATOM 4332 C C . THR A 1 558 ? -11.115 11.392 7.843 1.00 96.88 558 THR A C 1
ATOM 4334 O O . THR A 1 558 ? -9.876 11.411 7.885 1.00 96.88 558 THR A O 1
ATOM 4337 N N . PRO A 1 559 ? -11.808 12.524 7.616 1.00 94.75 559 PRO A N 1
ATOM 4338 C CA . PRO A 1 559 ? -11.159 13.832 7.605 1.00 94.75 559 PRO A CA 1
ATOM 4339 C C . PRO A 1 559 ? -10.529 14.155 8.967 1.00 94.75 559 PRO A C 1
ATOM 4341 O O . PRO A 1 559 ? -11.128 13.926 10.012 1.00 94.75 559 PRO A O 1
ATOM 4344 N N . GLY A 1 560 ? -9.316 14.712 8.951 1.00 91.00 560 GLY A N 1
ATOM 4345 C CA . GLY A 1 560 ? -8.559 15.020 10.172 1.00 91.00 560 GLY A CA 1
ATOM 4346 C C . GLY A 1 560 ? -7.691 13.869 10.696 1.00 91.00 560 GLY A C 1
ATOM 4347 O O . GLY A 1 560 ? -6.999 14.046 11.697 1.00 91.00 560 GLY A O 1
ATOM 4348 N N . ALA A 1 561 ? -7.673 12.712 10.020 1.00 92.00 561 ALA A N 1
ATOM 4349 C CA . ALA A 1 561 ? -6.687 11.662 10.287 1.00 92.00 561 ALA A CA 1
ATOM 4350 C C . ALA A 1 561 ? -5.250 12.204 10.159 1.00 92.00 561 ALA A C 1
ATOM 4352 O O . ALA A 1 561 ? -4.984 13.093 9.339 1.00 92.00 561 ALA A O 1
ATOM 4353 N N . GLY A 1 562 ? -4.328 11.656 10.955 1.00 88.25 562 GLY A N 1
ATOM 4354 C CA . GLY A 1 562 ? -2.927 12.080 10.993 1.00 88.25 562 GLY A CA 1
ATOM 4355 C C . GLY A 1 562 ? -2.269 12.015 9.610 1.00 88.25 562 GLY A C 1
ATOM 4356 O O . GLY A 1 562 ? -2.640 11.167 8.794 1.00 88.25 562 GLY A O 1
ATOM 4357 N N . PRO A 1 563 ? -1.342 12.928 9.272 1.00 86.81 563 PRO A N 1
ATOM 4358 C CA . PRO A 1 563 ? -0.693 12.907 7.970 1.00 86.81 563 PRO A CA 1
ATOM 4359 C C . PRO A 1 563 ? 0.276 11.724 7.865 1.00 86.81 563 PRO A C 1
ATOM 4361 O O . PRO A 1 563 ? 1.081 11.481 8.758 1.00 86.81 563 PRO A O 1
ATOM 4364 N N . THR A 1 564 ? 0.262 11.049 6.719 1.00 86.62 564 THR A N 1
ATOM 4365 C CA . THR A 1 564 ? 1.302 10.088 6.319 1.00 86.62 564 THR A CA 1
ATOM 4366 C C . THR A 1 564 ? 2.187 10.689 5.224 1.00 86.62 564 THR A C 1
ATOM 4368 O O . THR A 1 564 ? 1.923 11.793 4.735 1.00 86.62 564 THR A O 1
ATOM 4371 N N . GLU A 1 565 ? 3.273 10.006 4.846 1.00 86.94 565 GLU A N 1
ATOM 4372 C CA . GLU A 1 565 ? 4.179 10.475 3.788 1.00 86.94 565 GLU A CA 1
ATOM 4373 C C . GLU A 1 565 ? 3.397 10.772 2.494 1.00 86.94 565 GLU A C 1
ATOM 4375 O O . GLU A 1 565 ? 2.611 9.957 2.022 1.00 86.94 565 GLU A O 1
ATOM 4380 N N . GLY A 1 566 ? 3.571 11.975 1.939 1.00 86.44 566 GLY A N 1
ATOM 4381 C CA . GLY A 1 566 ? 2.825 12.431 0.759 1.00 86.44 566 GLY A CA 1
ATOM 4382 C C . GLY A 1 566 ? 1.401 12.935 1.024 1.00 86.44 566 GLY A C 1
ATOM 4383 O O . GLY A 1 566 ? 0.837 13.624 0.175 1.00 86.44 566 GLY A O 1
ATOM 4384 N N . GLY A 1 567 ? 0.834 12.672 2.204 1.00 89.69 567 GLY A N 1
ATOM 4385 C CA . GLY A 1 567 ? -0.531 13.047 2.565 1.00 89.69 567 GLY A CA 1
ATOM 4386 C C . GLY A 1 567 ? -1.605 12.331 1.734 1.00 89.69 567 GLY A C 1
ATOM 4387 O O . GLY A 1 567 ? -1.355 11.331 1.068 1.00 89.69 567 GLY A O 1
ATOM 4388 N N . TYR A 1 568 ? -2.832 12.860 1.770 1.00 90.81 568 TYR A N 1
ATOM 4389 C CA . TYR A 1 568 ? -4.015 12.217 1.174 1.00 90.81 568 TYR A CA 1
ATOM 4390 C C . TYR A 1 568 ? -4.562 12.937 -0.061 1.00 90.81 568 TYR A C 1
ATOM 4392 O O . TYR A 1 568 ? -5.745 12.827 -0.376 1.00 90.81 568 TYR A O 1
ATOM 4400 N N . GLY A 1 569 ? -3.736 13.738 -0.739 1.00 84.94 569 GLY A N 1
ATOM 4401 C CA . GLY A 1 569 ? -4.132 14.389 -1.990 1.00 84.94 569 GLY A CA 1
ATOM 4402 C C . GLY A 1 569 ? -5.238 15.448 -1.877 1.00 84.94 569 GLY A C 1
ATOM 4403 O O . GLY A 1 569 ? -5.891 15.753 -2.870 1.00 84.94 569 GLY A O 1
ATOM 4404 N N . LYS A 1 570 ? -5.491 15.976 -0.666 1.00 85.94 570 LYS A N 1
ATOM 4405 C CA . LYS A 1 570 ? -6.580 16.932 -0.362 1.00 85.94 570 LYS A CA 1
ATOM 4406 C C . LYS A 1 570 ? -7.949 16.486 -0.908 1.00 85.94 570 LYS A C 1
ATOM 4408 O O . LYS A 1 570 ? -8.740 17.317 -1.352 1.00 85.94 570 LYS A O 1
ATOM 4413 N N . ARG A 1 571 ? -8.218 15.175 -0.911 1.00 92.25 571 ARG A N 1
ATOM 4414 C CA . ARG A 1 571 ? -9.488 14.632 -1.407 1.00 92.25 571 ARG A CA 1
ATOM 4415 C C . ARG A 1 571 ? -10.658 15.141 -0.562 1.00 92.25 571 ARG A C 1
ATOM 4417 O O . ARG A 1 571 ? -10.498 15.254 0.654 1.00 92.25 571 ARG A O 1
ATOM 4424 N N . PRO A 1 572 ? -11.822 15.444 -1.165 1.00 94.50 572 PRO A N 1
ATOM 4425 C CA . PRO A 1 572 ? -12.982 15.868 -0.393 1.00 94.50 572 PRO A CA 1
ATOM 4426 C C . PRO A 1 572 ? -13.425 14.756 0.564 1.00 94.50 572 PRO A C 1
ATOM 4428 O O . PRO A 1 572 ? -13.308 13.577 0.205 1.00 94.50 572 PRO A O 1
ATOM 4431 N N . PRO A 1 573 ? -13.983 15.101 1.734 1.00 96.56 573 PRO A N 1
ATOM 4432 C CA . PRO A 1 573 ? -14.724 14.145 2.543 1.00 96.56 573 PRO A CA 1
ATOM 4433 C C . PRO A 1 573 ? -15.904 13.534 1.774 1.00 96.56 573 PRO A C 1
ATOM 4435 O O . PRO A 1 573 ? -16.361 14.075 0.760 1.00 96.56 573 PRO A O 1
ATOM 4438 N N . VAL A 1 574 ? -16.422 12.413 2.273 1.00 97.12 574 VAL A N 1
ATOM 4439 C CA . VAL A 1 574 ? -17.726 11.881 1.848 1.00 97.12 574 VAL A CA 1
ATOM 4440 C C . VAL A 1 574 ? -18.842 12.923 2.068 1.00 97.12 574 VAL A C 1
ATOM 4442 O O . VAL A 1 574 ? -18.710 13.769 2.957 1.00 97.12 574 VAL A O 1
ATOM 4445 N N . PRO A 1 575 ? -19.941 12.898 1.284 1.00 96.00 575 PRO A N 1
ATOM 4446 C CA . PRO A 1 575 ? -20.994 13.921 1.349 1.00 96.00 575 PRO A CA 1
ATOM 4447 C C . PRO A 1 575 ? -21.624 14.106 2.735 1.00 96.00 575 PRO A C 1
ATOM 4449 O O . PRO A 1 575 ? -22.041 15.209 3.078 1.00 96.00 575 PRO A O 1
ATOM 4452 N N . GLU A 1 576 ? -21.671 13.045 3.540 1.00 96.81 576 GLU A N 1
ATOM 4453 C CA . GLU A 1 576 ? -22.207 13.065 4.903 1.00 96.81 576 GLU A CA 1
ATOM 4454 C C . GLU A 1 576 ? -21.269 13.733 5.927 1.00 96.81 576 GLU A C 1
ATOM 4456 O O . GLU A 1 576 ? -21.645 13.909 7.085 1.00 96.81 576 GLU A O 1
ATOM 4461 N N . GLY A 1 577 ? -20.068 14.136 5.504 1.00 95.00 577 GLY A N 1
ATOM 4462 C CA . GLY A 1 577 ? -19.056 14.799 6.326 1.00 95.00 577 GLY A CA 1
ATOM 4463 C C . GLY A 1 577 ? -17.954 13.861 6.816 1.00 95.00 577 GLY A C 1
ATOM 4464 O O . GLY A 1 577 ? -16.832 14.318 7.018 1.00 95.00 577 GLY A O 1
ATOM 4465 N N . GLY A 1 578 ? -18.229 12.561 6.928 1.00 95.69 578 GLY A N 1
ATOM 4466 C CA . GLY A 1 578 ? -17.264 11.565 7.376 1.00 95.69 578 GLY A CA 1
ATOM 4467 C C . GLY A 1 578 ? -17.022 11.580 8.885 1.00 95.69 578 GLY A C 1
ATOM 4468 O O . GLY A 1 578 ? -17.655 12.291 9.667 1.00 95.69 578 GLY A O 1
ATOM 4469 N N . LEU A 1 579 ? -16.062 10.764 9.296 1.00 93.94 579 LEU A N 1
ATOM 4470 C CA . LEU A 1 579 ? -15.600 10.618 10.662 1.00 93.94 579 LEU A CA 1
ATOM 4471 C C . LEU A 1 579 ? -14.482 11.624 10.962 1.00 93.94 579 LEU A C 1
ATOM 4473 O O . LEU A 1 579 ? -13.320 11.391 10.635 1.00 93.94 579 LEU A O 1
ATOM 4477 N N . GLU A 1 580 ? -14.856 12.738 11.590 1.00 89.50 580 GLU A N 1
ATOM 4478 C CA . GLU A 1 580 ? -13.920 13.753 12.090 1.00 89.50 580 GLU A CA 1
ATOM 4479 C C . GLU A 1 580 ? -12.902 13.135 13.066 1.00 89.50 580 GLU A C 1
ATOM 4481 O O . GLU A 1 580 ? -13.272 12.381 13.971 1.00 89.50 580 GLU A O 1
ATOM 4486 N N . ASP A 1 581 ? -11.626 13.468 12.882 1.00 88.81 581 ASP A N 1
ATOM 4487 C CA . ASP A 1 581 ? -10.511 13.039 13.726 1.00 88.81 581 ASP A CA 1
ATOM 4488 C C . ASP A 1 581 ? -9.575 14.212 14.057 1.00 88.81 581 ASP A C 1
ATOM 4490 O O . ASP A 1 581 ? -9.637 15.274 13.436 1.00 88.81 581 ASP A O 1
ATOM 4494 N N . SER A 1 582 ? -8.675 14.001 15.015 1.00 87.88 582 SER A N 1
ATOM 4495 C CA . SER A 1 582 ? -7.669 14.972 15.458 1.00 87.88 582 SER A CA 1
ATOM 4496 C C . SER A 1 582 ? -6.259 14.373 15.451 1.00 87.88 582 SER A C 1
ATOM 4498 O O . SER A 1 582 ? -5.466 14.561 16.372 1.00 87.88 582 SER A O 1
ATOM 4500 N N . GLY A 1 583 ? -5.930 13.654 14.375 1.00 87.50 583 GLY A N 1
ATOM 4501 C CA . GLY A 1 583 ? -4.595 13.099 14.149 1.00 87.50 583 GLY A CA 1
ATOM 4502 C C . GLY A 1 583 ? -4.445 11.603 14.432 1.00 87.50 583 GLY A C 1
ATOM 4503 O O . GLY A 1 583 ? -3.322 11.106 14.392 1.00 87.50 583 GLY A O 1
ATOM 4504 N N . GLY A 1 584 ? -5.530 10.869 14.703 1.00 90.12 584 GLY A N 1
ATOM 4505 C CA . GLY A 1 584 ? -5.492 9.407 14.786 1.00 90.12 584 GLY A CA 1
ATOM 4506 C C . GLY A 1 584 ? -5.302 8.721 13.428 1.00 90.12 584 GLY A C 1
ATOM 4507 O O . GLY A 1 584 ? -5.386 9.355 12.372 1.00 90.12 584 GLY A O 1
ATOM 4508 N N . HIS A 1 585 ? -5.073 7.407 13.460 1.00 91.56 585 HIS A N 1
ATOM 4509 C CA . HIS A 1 585 ? -4.894 6.581 12.262 1.00 91.56 585 HIS A CA 1
ATOM 4510 C C . HIS A 1 585 ? -5.751 5.315 12.290 1.00 91.56 585 HIS A C 1
ATOM 4512 O O . HIS A 1 585 ? -6.146 4.822 13.351 1.00 91.56 585 HIS A O 1
ATOM 4518 N N . TYR A 1 586 ? -5.986 4.774 11.095 1.00 94.56 586 TYR A N 1
ATOM 4519 C CA . TYR A 1 586 ? -6.857 3.638 10.827 1.00 94.56 586 TYR A CA 1
ATOM 4520 C C . TYR A 1 586 ? -6.111 2.516 10.104 1.00 94.56 586 TYR A C 1
ATOM 4522 O O . TYR A 1 586 ? -5.180 2.781 9.337 1.00 94.56 586 TYR A O 1
ATOM 4530 N N . GLN A 1 587 ? -6.556 1.274 10.322 1.00 93.75 587 GLN A N 1
ATOM 4531 C CA . GLN A 1 587 ? -6.091 0.084 9.599 1.00 93.75 587 GLN A CA 1
ATOM 4532 C C . GLN A 1 587 ? -7.235 -0.907 9.336 1.00 93.75 587 GLN A C 1
ATOM 4534 O O . GLN A 1 587 ? -8.228 -0.922 10.062 1.00 93.75 587 GLN A O 1
ATOM 4539 N N . TYR A 1 588 ? -7.046 -1.778 8.338 1.00 94.88 588 TYR A N 1
ATOM 4540 C CA . TYR A 1 588 ? -7.909 -2.929 8.016 1.00 94.88 588 TYR A CA 1
ATOM 4541 C C . TYR A 1 588 ? -9.419 -2.611 7.993 1.00 94.88 588 TYR A C 1
ATOM 4543 O O . TYR A 1 588 ? -10.180 -3.190 8.773 1.00 94.88 588 TYR A O 1
ATOM 4551 N N . PRO A 1 589 ? -9.877 -1.688 7.128 1.00 97.44 589 PRO A N 1
ATOM 4552 C CA . PRO A 1 589 ? -11.291 -1.386 7.018 1.00 97.44 589 PRO A CA 1
ATOM 4553 C C . PRO A 1 589 ? -12.032 -2.597 6.440 1.00 97.44 589 PRO A C 1
ATOM 4555 O O . PRO A 1 589 ? -11.577 -3.214 5.477 1.00 97.44 589 PRO A O 1
ATOM 4558 N N . TYR A 1 590 ? -13.189 -2.925 7.006 1.00 98.00 590 TYR A N 1
ATOM 4559 C CA . TYR A 1 590 ? -14.073 -3.981 6.520 1.00 98.00 590 TYR A CA 1
ATOM 4560 C C . TYR A 1 590 ? -15.465 -3.393 6.247 1.00 98.00 590 TYR A C 1
ATOM 4562 O O . TYR A 1 590 ? -16.096 -2.895 7.184 1.00 98.00 590 TYR A O 1
ATOM 4570 N N . PRO A 1 591 ? -15.964 -3.415 5.000 1.00 97.69 591 PRO A N 1
ATOM 4571 C CA . PRO A 1 591 ? -17.261 -2.836 4.671 1.00 97.69 591 PRO A CA 1
ATOM 4572 C C . PRO A 1 591 ? -18.413 -3.745 5.112 1.00 97.69 591 PRO A C 1
ATOM 4574 O O . PRO A 1 591 ? -18.415 -4.941 4.839 1.00 97.69 591 PRO A O 1
ATOM 4577 N N . LEU A 1 592 ? -19.405 -3.160 5.785 1.00 96.12 592 LEU A N 1
ATOM 4578 C CA . LEU A 1 592 ? -20.704 -3.792 6.052 1.00 96.12 592 LEU A CA 1
ATOM 4579 C C . LEU A 1 592 ? -21.749 -3.340 5.023 1.00 96.12 592 LEU A C 1
ATOM 4581 O O . LEU A 1 592 ? -22.610 -4.116 4.632 1.00 96.12 592 LEU A O 1
ATOM 4585 N N . SER A 1 593 ? -21.645 -2.082 4.587 1.00 95.25 593 SER A N 1
ATOM 4586 C CA . SER A 1 593 ? -22.387 -1.465 3.482 1.00 95.25 593 SER A CA 1
ATOM 4587 C C . SER A 1 593 ? -21.568 -0.295 2.924 1.00 95.25 593 SER A C 1
ATOM 4589 O O . SER A 1 593 ? -20.456 -0.033 3.385 1.00 95.25 593 SER A O 1
ATOM 4591 N N . GLU A 1 594 ? -22.121 0.463 1.982 1.00 95.00 594 GLU A N 1
ATOM 4592 C CA . GLU A 1 594 ? -21.534 1.705 1.475 1.00 95.00 594 GLU A CA 1
ATOM 4593 C C . GLU A 1 594 ? -21.455 2.821 2.524 1.00 95.00 594 GLU A C 1
ATOM 4595 O O . GLU A 1 594 ? -20.739 3.807 2.330 1.00 95.00 594 GLU A O 1
ATOM 4600 N N . LYS A 1 595 ? -22.170 2.667 3.647 1.00 96.94 595 LYS A N 1
ATOM 4601 C CA . LYS A 1 595 ? -22.231 3.659 4.725 1.00 96.94 595 LYS A CA 1
ATOM 4602 C C . LYS A 1 595 ? -21.626 3.208 6.055 1.00 96.94 595 LYS A C 1
ATOM 4604 O O . LYS A 1 595 ? -21.298 4.076 6.863 1.00 96.94 595 LYS A O 1
ATOM 4609 N N . CYS A 1 596 ? -21.456 1.905 6.288 1.00 97.62 596 CYS A N 1
ATOM 4610 C CA . CYS A 1 596 ? -21.063 1.335 7.584 1.00 97.62 596 CYS A CA 1
ATOM 4611 C C . CYS A 1 596 ? -19.855 0.400 7.452 1.00 97.62 596 CYS A C 1
ATOM 4613 O O . CYS A 1 596 ? -19.825 -0.451 6.563 1.00 97.62 596 CYS A O 1
ATOM 4615 N N . PHE A 1 597 ? -18.898 0.502 8.376 1.00 98.50 597 PHE A N 1
ATOM 4616 C CA . PHE A 1 597 ? -17.626 -0.219 8.319 1.00 98.50 597 PHE A CA 1
ATOM 4617 C C . PHE A 1 597 ? -17.173 -0.681 9.710 1.00 98.50 597 PHE A C 1
ATOM 4619 O O . PHE A 1 597 ? -17.530 -0.098 10.734 1.00 98.50 597 PHE A O 1
ATOM 4626 N N . LEU A 1 598 ? -16.322 -1.703 9.743 1.00 98.62 598 LEU A N 1
ATOM 4627 C CA . LEU A 1 598 ? -15.446 -1.991 10.875 1.00 98.62 598 LEU A CA 1
ATOM 4628 C C . LEU A 1 598 ? -14.028 -1.510 10.548 1.00 98.62 598 LEU A C 1
ATOM 4630 O O . LEU A 1 598 ? -13.643 -1.474 9.382 1.00 98.62 598 LEU A O 1
ATOM 4634 N N . THR A 1 599 ? -13.240 -1.147 11.554 1.00 98.38 599 THR A N 1
ATOM 4635 C CA . THR A 1 599 ? -11.845 -0.720 11.362 1.00 98.38 599 THR A CA 1
ATOM 4636 C C . THR A 1 599 ? -11.040 -0.885 12.642 1.00 98.38 599 THR A C 1
ATOM 4638 O O . THR A 1 599 ? -11.591 -0.863 13.746 1.00 98.38 599 THR A O 1
ATOM 4641 N N . ALA A 1 600 ? -9.722 -0.991 12.505 1.00 96.75 600 ALA A N 1
ATOM 4642 C CA . ALA A 1 600 ? -8.807 -0.786 13.612 1.00 96.75 600 ALA A CA 1
ATOM 4643 C C . ALA A 1 600 ? -8.522 0.719 13.737 1.00 96.75 600 ALA A C 1
ATOM 4645 O O . ALA A 1 600 ? -8.334 1.380 12.712 1.00 96.75 600 ALA A O 1
ATOM 4646 N N . TYR A 1 601 ? -8.499 1.274 14.950 1.00 95.25 601 TYR A N 1
ATOM 4647 C CA . TYR A 1 601 ? -8.221 2.697 15.185 1.00 95.25 601 TYR A CA 1
ATOM 4648 C C . TYR A 1 601 ? -7.333 2.934 16.410 1.00 95.25 601 TYR A C 1
ATOM 4650 O O . TYR A 1 601 ? -7.530 2.342 17.479 1.00 95.25 601 TYR A O 1
ATOM 4658 N N . SER A 1 602 ? -6.389 3.859 16.255 1.00 91.31 602 SER A N 1
ATOM 4659 C CA . SER A 1 602 ? -5.582 4.415 17.335 1.00 91.31 602 SER A CA 1
ATOM 4660 C C . SER A 1 602 ? -5.715 5.932 17.364 1.00 91.31 602 SER A C 1
ATOM 4662 O O . SER A 1 602 ? -5.610 6.600 16.335 1.00 91.31 602 SER A O 1
ATOM 4664 N N . PHE A 1 603 ? -5.864 6.479 18.568 1.00 88.62 603 PHE A N 1
ATOM 4665 C CA . PHE A 1 603 ? -5.849 7.919 18.793 1.00 88.62 603 PHE A CA 1
ATOM 4666 C C . PHE A 1 603 ? -4.463 8.508 18.508 1.00 88.62 603 PHE A C 1
ATOM 4668 O O . PHE A 1 603 ? -3.446 7.875 18.798 1.00 88.62 603 PHE A O 1
ATOM 4675 N N . GLY A 1 604 ? -4.433 9.732 17.980 1.00 78.81 604 GLY A N 1
ATOM 4676 C CA . GLY A 1 604 ? -3.225 10.550 17.930 1.00 78.81 604 GLY A CA 1
ATOM 4677 C C . GLY A 1 604 ? -3.037 11.277 19.259 1.00 78.81 604 GLY A C 1
ATOM 4678 O O . GLY A 1 604 ? -3.984 11.867 19.779 1.00 78.81 604 GLY A O 1
ATOM 4679 N N . VAL A 1 605 ? -1.832 11.236 19.831 1.00 65.19 605 VAL A N 1
ATOM 4680 C CA . VAL A 1 605 ? -1.497 12.008 21.037 1.00 65.19 605 VAL A CA 1
ATOM 4681 C C . VAL A 1 605 ? -0.132 12.668 20.846 1.00 65.19 605 VAL A C 1
ATOM 4683 O O . VAL A 1 605 ? 0.889 11.991 20.791 1.00 65.19 605 VAL A O 1
ATOM 4686 N N . GLY A 1 606 ? -0.112 14.001 20.742 1.00 52.81 606 GLY A N 1
ATOM 4687 C CA . GLY A 1 606 ? 1.114 14.779 20.513 1.00 52.81 606 GLY A CA 1
ATOM 4688 C C . GLY A 1 606 ? 1.648 14.711 19.072 1.00 52.81 606 GLY A C 1
ATOM 4689 O O . GLY A 1 606 ? 0.959 14.266 18.161 1.00 52.81 606 GLY A O 1
ATOM 4690 N N . ASN A 1 607 ? 2.894 15.157 18.867 1.00 43.03 607 ASN A N 1
ATOM 4691 C CA . ASN A 1 607 ? 3.611 15.137 17.574 1.00 43.03 607 ASN A CA 1
ATOM 4692 C C . ASN A 1 607 ? 4.108 13.733 17.159 1.00 43.03 607 ASN A C 1
ATOM 4694 O O . ASN A 1 607 ? 5.022 13.611 16.341 1.00 43.03 607 ASN A O 1
ATOM 4698 N N . LEU A 1 608 ? 3.565 12.667 17.746 1.00 47.28 608 LEU A N 1
ATOM 4699 C CA . LEU A 1 608 ? 4.025 11.312 17.479 1.00 47.28 608 LEU A CA 1
ATOM 4700 C C . LEU A 1 608 ? 3.433 10.811 16.158 1.00 47.28 608 LEU A C 1
ATOM 4702 O O . LEU A 1 608 ? 2.242 10.533 16.055 1.00 47.28 608 LEU A O 1
ATOM 4706 N N . ALA A 1 609 ? 4.301 10.661 15.158 1.00 45.16 609 ALA A N 1
ATOM 4707 C CA . ALA A 1 609 ? 4.017 10.006 13.881 1.00 45.16 609 ALA A CA 1
ATOM 4708 C C . ALA A 1 609 ? 3.790 8.478 14.010 1.00 45.16 609 ALA A C 1
ATOM 4710 O O . ALA A 1 609 ? 3.548 7.809 13.008 1.00 45.16 609 ALA A O 1
ATOM 4711 N N . ASP A 1 610 ? 3.832 7.942 15.235 1.00 54.75 610 ASP A N 1
ATOM 4712 C CA . ASP A 1 610 ? 3.857 6.517 15.559 1.00 54.75 610 ASP A CA 1
ATOM 4713 C C . ASP A 1 610 ? 2.645 6.142 16.430 1.00 54.75 610 ASP A C 1
ATOM 4715 O O . ASP A 1 610 ? 2.760 5.927 17.634 1.00 54.75 610 ASP A O 1
ATOM 4719 N N . THR A 1 611 ? 1.444 6.096 15.845 1.00 64.00 611 THR A N 1
ATOM 4720 C CA . THR A 1 611 ? 0.240 5.626 16.555 1.00 64.00 611 THR A CA 1
ATOM 4721 C C . THR A 1 611 ? 0.300 4.113 16.798 1.00 64.00 611 THR A C 1
ATOM 4723 O O . THR A 1 611 ? 0.531 3.338 15.865 1.00 64.00 611 THR A O 1
ATOM 4726 N N . LYS A 1 612 ? 0.064 3.706 18.050 1.00 75.56 612 LYS A N 1
ATOM 4727 C CA . LYS A 1 612 ? 0.215 2.349 18.611 1.00 75.56 612 LYS A CA 1
ATOM 4728 C C . LYS A 1 612 ? -1.047 1.926 19.368 1.00 75.56 612 LYS A C 1
ATOM 4730 O O . LYS A 1 612 ? -1.840 2.784 19.741 1.00 75.56 612 LYS A O 1
ATOM 4735 N N . ASN A 1 613 ? -1.210 0.639 19.672 1.00 85.00 613 ASN A N 1
ATOM 4736 C CA . ASN A 1 613 ? -2.387 0.095 20.367 1.00 85.00 613 ASN A CA 1
ATOM 4737 C C . ASN A 1 613 ? -3.703 0.364 19.599 1.00 85.00 613 ASN A C 1
ATOM 4739 O O . ASN A 1 613 ? -4.566 1.133 20.024 1.00 85.00 613 ASN A O 1
ATOM 4743 N N . TYR A 1 614 ? -3.880 -0.245 18.428 1.00 92.69 614 TYR A N 1
ATOM 4744 C CA . TYR A 1 614 ? -5.143 -0.144 17.684 1.00 92.69 614 TYR A CA 1
ATOM 4745 C C . TYR A 1 614 ? -6.256 -0.960 18.361 1.00 92.69 614 TYR A C 1
ATOM 4747 O O . TYR A 1 614 ? -6.061 -2.119 18.713 1.00 92.69 614 TYR A O 1
ATOM 4755 N N . GLY A 1 615 ? -7.444 -0.373 18.524 1.00 95.31 615 GLY A N 1
ATOM 4756 C CA . GLY A 1 615 ? -8.657 -1.088 18.948 1.00 95.31 615 GLY A CA 1
ATOM 4757 C C . GLY A 1 615 ? -9.565 -1.409 17.761 1.00 95.31 615 GLY A C 1
ATOM 4758 O O . GLY A 1 615 ? -9.443 -0.774 16.721 1.00 95.31 615 GLY A O 1
ATOM 4759 N N . LEU A 1 616 ? -10.491 -2.353 17.922 1.00 98.06 616 LEU A N 1
ATOM 4760 C CA . LEU A 1 616 ? -11.559 -2.674 16.972 1.00 98.06 616 LEU A CA 1
ATOM 4761 C C . LEU A 1 616 ? -12.757 -1.742 17.170 1.00 98.06 616 LEU A C 1
ATOM 4763 O O . LEU A 1 616 ? -13.323 -1.695 18.267 1.00 98.06 616 LEU A O 1
ATOM 4767 N N . TYR A 1 617 ? -13.185 -1.072 16.102 1.00 98.56 617 TYR A N 1
ATOM 4768 C CA . TYR A 1 617 ? -14.304 -0.133 16.109 1.00 98.56 617 TYR A CA 1
ATOM 4769 C C . TYR A 1 617 ? -15.311 -0.419 14.998 1.00 98.56 617 TYR A C 1
ATOM 4771 O O . TYR A 1 617 ? -14.939 -0.838 13.903 1.00 98.56 617 TYR A O 1
ATOM 4779 N N . TYR A 1 618 ? -16.575 -0.102 15.272 1.00 98.50 618 TYR A N 1
ATOM 4780 C CA . TYR A 1 618 ? -17.551 0.256 14.242 1.00 98.50 618 TYR A CA 1
ATOM 4781 C C . TYR A 1 618 ? -17.396 1.741 13.883 1.00 98.50 618 TYR A C 1
ATOM 4783 O O . TYR A 1 618 ? -17.222 2.570 14.784 1.00 98.50 618 TYR A O 1
ATOM 4791 N N . VAL A 1 619 ? -17.501 2.076 12.592 1.00 98.62 619 VAL A N 1
ATOM 4792 C CA . VAL A 1 619 ? -17.531 3.453 12.071 1.00 98.62 619 VAL A CA 1
ATOM 4793 C C . VAL A 1 619 ? -18.526 3.617 10.915 1.00 98.62 619 VAL A C 1
ATOM 4795 O O . VAL A 1 619 ? -18.858 2.651 10.231 1.00 98.62 619 VAL A O 1
ATOM 4798 N N . ASP A 1 620 ? -18.978 4.845 10.652 1.00 98.31 620 ASP A N 1
ATOM 4799 C CA . ASP A 1 620 ? -19.838 5.157 9.501 1.00 98.31 620 ASP A CA 1
ATOM 4800 C C . ASP A 1 620 ? -19.583 6.541 8.882 1.00 98.31 620 ASP A C 1
ATOM 4802 O O . ASP A 1 620 ? -18.819 7.353 9.408 1.00 98.31 620 ASP A O 1
ATOM 4806 N N . VAL A 1 621 ? -20.227 6.805 7.738 1.00 98.06 621 VAL A N 1
ATOM 4807 C CA . VAL A 1 621 ? -20.063 8.053 6.964 1.00 98.06 621 VAL A CA 1
ATOM 4808 C C . VAL A 1 621 ? -20.569 9.307 7.670 1.00 98.06 621 VAL A C 1
ATOM 4810 O O . VAL A 1 621 ? -20.170 10.407 7.293 1.00 98.06 621 VAL A O 1
ATOM 4813 N N . TRP A 1 622 ? -21.449 9.172 8.664 1.00 97.75 622 TRP A N 1
ATOM 4814 C CA . TRP A 1 622 ? -21.935 10.316 9.435 1.00 97.75 622 TRP A CA 1
ATOM 4815 C C . TRP A 1 622 ? -20.938 10.689 10.533 1.00 97.75 622 TRP A C 1
ATOM 4817 O O . TRP A 1 622 ? -20.932 11.828 10.989 1.00 97.75 622 TRP A O 1
ATOM 4827 N N . GLY A 1 623 ? -20.076 9.754 10.937 1.00 96.75 623 GLY A N 1
ATOM 4828 C CA . GLY A 1 623 ? -19.017 9.963 11.916 1.00 96.75 623 GLY A CA 1
ATOM 4829 C C . GLY A 1 623 ? -19.313 9.359 13.286 1.00 96.75 623 GLY A C 1
ATOM 4830 O O . GLY A 1 623 ? -18.765 9.829 14.290 1.00 96.75 623 GLY A O 1
ATOM 4831 N N . ASN A 1 624 ? -20.191 8.352 13.368 1.00 97.75 624 ASN A N 1
ATOM 4832 C CA . ASN A 1 624 ? -20.283 7.536 14.576 1.00 97.75 624 ASN A CA 1
ATOM 4833 C C . ASN A 1 624 ? -19.029 6.653 14.691 1.00 97.75 624 ASN A C 1
ATOM 4835 O O . ASN A 1 624 ? -18.527 6.143 13.691 1.00 97.75 624 ASN A O 1
ATOM 4839 N N . ARG A 1 625 ? -18.521 6.478 15.916 1.00 96.88 625 ARG A N 1
ATOM 4840 C CA . ARG A 1 625 ? -17.371 5.621 16.235 1.00 96.88 625 ARG A CA 1
ATOM 4841 C C . ARG A 1 625 ? -17.622 4.906 17.555 1.00 96.88 625 ARG A C 1
ATOM 4843 O O . ARG A 1 625 ? -17.725 5.549 18.599 1.00 96.88 625 ARG A O 1
ATOM 4850 N N . GLU A 1 626 ? -17.687 3.582 17.517 1.00 97.44 626 GLU A N 1
ATOM 4851 C CA . GLU A 1 626 ? -17.992 2.765 18.693 1.00 97.44 626 GLU A CA 1
ATOM 4852 C C . GLU A 1 626 ? -16.951 1.683 18.914 1.00 97.44 626 GLU A C 1
ATOM 4854 O O . GLU A 1 626 ? -16.717 0.851 18.037 1.00 97.44 626 GLU A O 1
ATOM 4859 N N . LEU A 1 627 ? -16.353 1.680 20.108 1.00 98.00 627 LEU A N 1
ATOM 4860 C CA . LEU A 1 627 ? -15.419 0.641 20.515 1.00 98.00 627 LEU A CA 1
ATOM 4861 C C . LEU A 1 627 ? -16.146 -0.701 20.645 1.00 98.00 627 LEU A C 1
ATOM 4863 O O . LEU A 1 627 ? -17.200 -0.800 21.283 1.00 98.00 627 LEU A O 1
ATOM 4867 N N . ILE A 1 628 ? -15.534 -1.736 20.074 1.00 97.81 628 ILE A N 1
ATOM 4868 C CA . ILE A 1 628 ? -15.954 -3.132 20.217 1.00 97.81 628 ILE A CA 1
ATOM 4869 C C . ILE A 1 628 ? -14.950 -3.915 21.062 1.00 97.81 628 ILE A C 1
ATOM 4871 O O . ILE A 1 628 ? -15.338 -4.695 21.928 1.00 97.81 628 ILE A O 1
ATOM 4875 N N . HIS A 1 629 ? -13.652 -3.730 20.816 1.00 96.81 629 HIS A N 1
ATOM 4876 C CA . HIS A 1 629 ? -12.602 -4.436 21.545 1.00 96.81 629 HIS A CA 1
ATOM 4877 C C . HIS A 1 629 ? -11.303 -3.631 21.559 1.00 96.81 629 HIS A C 1
ATOM 4879 O O . HIS A 1 629 ? -10.953 -2.993 20.570 1.00 96.81 629 HIS A O 1
ATOM 4885 N N . ARG A 1 630 ? -10.563 -3.684 22.665 1.00 93.31 630 ARG A N 1
ATOM 4886 C CA . ARG A 1 630 ? -9.218 -3.118 22.774 1.00 93.31 630 ARG A CA 1
ATOM 4887 C C . ARG A 1 630 ? -8.385 -4.011 23.673 1.00 93.31 630 ARG A C 1
ATOM 4889 O O . ARG A 1 630 ? -8.779 -4.271 24.809 1.00 93.31 630 ARG A O 1
ATOM 4896 N N . ASP A 1 631 ? -7.244 -4.438 23.157 1.00 90.00 631 ASP A N 1
ATOM 4897 C CA . ASP A 1 631 ? -6.220 -5.093 23.954 1.00 90.00 631 ASP A CA 1
ATOM 4898 C C . ASP A 1 631 ? -5.335 -4.017 24.601 1.00 90.00 631 ASP A C 1
ATOM 4900 O O . ASP A 1 631 ? -5.068 -2.961 24.023 1.00 90.00 631 ASP A O 1
ATOM 4904 N N . LYS A 1 632 ? -4.927 -4.238 25.850 1.00 84.88 632 LYS A N 1
ATOM 4905 C CA . LYS A 1 632 ? -4.127 -3.262 26.601 1.00 84.88 632 LYS A CA 1
ATOM 4906 C C . LYS A 1 632 ? -2.670 -3.193 26.153 1.00 84.88 632 LYS A C 1
ATOM 4908 O O . LYS A 1 632 ? -2.017 -2.186 26.402 1.00 84.88 632 LYS A O 1
ATOM 4913 N N . MET A 1 633 ? -2.166 -4.256 25.537 1.00 80.69 633 MET A N 1
ATOM 4914 C CA . MET A 1 633 ? -0.758 -4.429 25.186 1.00 80.69 633 MET A CA 1
ATOM 4915 C C . MET A 1 633 ? -0.534 -4.486 23.679 1.00 80.69 633 MET A C 1
ATOM 4917 O O . MET A 1 633 ? 0.519 -4.066 23.213 1.00 80.69 633 MET A O 1
ATOM 4921 N N . TYR A 1 634 ? -1.502 -5.012 22.933 1.00 87.25 634 TYR A N 1
ATOM 4922 C CA . TYR A 1 634 ? -1.375 -5.267 21.507 1.00 87.25 634 TYR A CA 1
ATOM 4923 C C . TYR A 1 634 ? -2.364 -4.445 20.683 1.00 87.25 634 TYR A C 1
ATOM 4925 O O . TYR A 1 634 ? -3.416 -4.007 21.146 1.00 87.25 634 TYR A O 1
ATOM 4933 N N . SER A 1 635 ? -2.030 -4.288 19.411 1.00 90.69 635 SER A N 1
ATOM 4934 C CA . SER A 1 635 ? -2.889 -3.698 18.399 1.00 90.69 635 SER A CA 1
ATOM 4935 C C . SER A 1 635 ? -3.766 -4.766 17.749 1.00 90.69 635 SER A C 1
ATOM 4937 O O . SER A 1 635 ? -3.284 -5.847 17.407 1.00 90.69 635 SER A O 1
ATOM 4939 N N . VAL A 1 636 ? -5.048 -4.460 17.548 1.00 94.75 636 VAL A N 1
ATOM 4940 C CA . VAL A 1 636 ? -5.962 -5.274 16.739 1.00 94.75 636 VAL A CA 1
ATOM 4941 C C . VAL A 1 636 ? -5.603 -5.150 15.260 1.00 94.75 636 VAL A C 1
ATOM 4943 O O . VAL A 1 636 ? -5.416 -4.049 14.745 1.00 94.75 636 VAL A O 1
ATOM 4946 N N . VAL A 1 637 ? -5.551 -6.289 14.574 1.00 93.31 637 VAL A N 1
ATOM 4947 C CA . VAL A 1 637 ? -5.202 -6.438 13.158 1.00 93.31 637 VAL A CA 1
ATOM 4948 C C . VAL A 1 637 ? -6.124 -7.470 12.488 1.00 93.31 637 VAL A C 1
ATOM 4950 O O . VAL A 1 637 ? -6.658 -8.342 13.171 1.00 93.31 637 VAL A O 1
ATOM 4953 N N . TRP A 1 638 ? -6.331 -7.363 11.167 1.00 94.50 638 TRP A N 1
ATOM 4954 C CA . TRP A 1 638 ? -7.179 -8.254 10.343 1.00 94.50 638 TRP A CA 1
ATOM 4955 C C . TRP A 1 638 ? -8.516 -8.647 10.991 1.00 94.50 638 TRP A C 1
ATOM 4957 O O . TRP A 1 638 ? -8.675 -9.729 11.547 1.00 94.50 638 TRP A O 1
ATOM 4967 N N . LEU A 1 639 ? -9.487 -7.744 10.908 1.00 96.94 639 LEU A N 1
ATOM 4968 C CA . LEU A 1 639 ? -10.800 -7.850 11.545 1.00 96.94 639 LEU A CA 1
ATOM 4969 C C . LEU A 1 639 ? -11.911 -8.136 10.530 1.00 96.94 639 LEU A C 1
ATOM 4971 O O . LEU A 1 639 ? -11.903 -7.592 9.426 1.00 96.94 639 LEU A O 1
ATOM 4975 N N . MET A 1 640 ? -12.880 -8.968 10.915 1.00 97.31 640 MET A N 1
ATOM 4976 C CA . MET A 1 640 ? -14.012 -9.338 10.061 1.00 97.31 640 MET A CA 1
ATOM 4977 C C . MET A 1 640 ? -15.185 -9.953 10.847 1.00 97.31 640 MET A C 1
ATOM 4979 O O . MET A 1 640 ? -14.978 -10.584 11.889 1.00 97.31 640 MET A O 1
ATOM 4983 N N . PRO A 1 641 ? -16.431 -9.815 10.358 1.00 97.56 641 PRO A N 1
ATOM 4984 C CA . PRO A 1 641 ? -17.577 -10.569 10.859 1.00 97.56 641 PRO A CA 1
ATOM 4985 C C . PRO A 1 641 ? -17.378 -12.084 10.707 1.00 97.56 641 PRO A C 1
ATOM 4987 O O . PRO A 1 641 ? -17.001 -12.565 9.641 1.00 97.56 641 PRO A O 1
ATOM 4990 N N . ALA A 1 642 ? -17.706 -12.854 11.745 1.00 97.25 642 ALA A N 1
ATOM 4991 C CA . ALA A 1 642 ? -17.710 -14.317 11.713 1.00 97.25 642 ALA A CA 1
ATOM 4992 C C . ALA A 1 642 ? -19.133 -14.848 11.465 1.00 97.25 642 ALA A C 1
ATOM 4994 O O . ALA A 1 642 ? -19.799 -15.384 12.362 1.00 97.25 642 ALA A O 1
ATOM 4995 N N . ARG A 1 643 ? -19.596 -14.666 10.225 1.00 96.00 643 ARG A N 1
ATOM 4996 C CA . ARG A 1 643 ? -20.884 -15.147 9.706 1.00 96.00 643 ARG A CA 1
ATOM 4997 C C . ARG A 1 643 ? -20.722 -15.711 8.290 1.00 96.00 643 ARG A C 1
ATOM 4999 O O . ARG A 1 643 ? -19.824 -15.246 7.589 1.00 96.00 643 ARG A O 1
ATOM 5006 N N . PRO A 1 644 ? -21.582 -16.649 7.856 1.00 95.69 644 PRO A N 1
ATOM 5007 C CA . PRO A 1 644 ? -21.582 -17.099 6.472 1.00 95.69 644 PRO A CA 1
ATOM 5008 C C . PRO A 1 644 ? -21.730 -15.923 5.499 1.00 95.69 644 PRO A C 1
ATOM 5010 O O . PRO A 1 644 ? -22.538 -15.018 5.725 1.00 95.69 644 PRO A O 1
ATOM 5013 N N . GLN A 1 645 ? -20.948 -15.951 4.429 1.00 92.38 645 GLN A N 1
ATOM 5014 C CA . GLN A 1 645 ? -20.930 -14.964 3.357 1.00 92.38 645 GLN A CA 1
ATOM 5015 C C . GLN A 1 645 ? -21.387 -15.616 2.053 1.00 92.38 645 GLN A C 1
ATOM 5017 O O . GLN A 1 645 ? -21.225 -16.821 1.847 1.00 92.38 645 GLN A O 1
ATOM 5022 N N . ALA A 1 646 ? -21.956 -14.814 1.153 1.00 92.69 646 ALA A N 1
ATOM 5023 C CA . ALA A 1 646 ? -22.252 -15.282 -0.191 1.00 92.69 646 ALA A CA 1
ATOM 5024 C C . ALA A 1 646 ? -20.937 -15.647 -0.891 1.00 92.69 646 ALA A C 1
ATOM 5026 O O . ALA A 1 646 ? -20.027 -14.825 -0.981 1.00 92.69 646 ALA A O 1
ATOM 5027 N N . ARG A 1 647 ? -20.838 -16.886 -1.378 1.00 95.06 647 ARG A N 1
ATOM 5028 C CA . ARG A 1 647 ? -19.675 -17.334 -2.143 1.00 95.06 647 ARG A CA 1
ATOM 5029 C C . ARG A 1 647 ? -19.696 -16.647 -3.519 1.00 95.06 647 ARG A C 1
ATOM 5031 O O . ARG A 1 647 ? -20.688 -16.810 -4.236 1.00 95.06 647 ARG A O 1
ATOM 5038 N N . PRO A 1 648 ? -18.646 -15.896 -3.898 1.00 95.69 648 PRO A N 1
ATOM 5039 C CA . PRO A 1 648 ? -18.553 -15.296 -5.225 1.00 95.69 648 PRO A CA 1
ATOM 5040 C C . PRO A 1 648 ? -18.540 -16.361 -6.336 1.00 95.69 648 PRO A C 1
ATOM 5042 O O . PRO A 1 648 ? -18.280 -17.538 -6.063 1.00 95.69 648 PRO A O 1
ATOM 5045 N N . PRO A 1 649 ? -18.777 -15.983 -7.604 1.00 95.62 649 PRO A N 1
ATOM 5046 C CA . PRO A 1 649 ? -18.650 -16.902 -8.728 1.00 95.62 649 PRO A CA 1
ATOM 5047 C C . PRO A 1 649 ? -17.261 -17.554 -8.800 1.00 95.62 649 PRO A C 1
ATOM 5049 O O . PRO A 1 649 ? -16.231 -16.884 -8.716 1.00 95.62 649 PRO A O 1
ATOM 5052 N N . VAL A 1 650 ? -17.234 -18.871 -9.012 1.00 94.81 650 VAL A N 1
ATOM 5053 C CA . VAL A 1 650 ? -15.998 -19.605 -9.305 1.00 94.81 650 VAL A CA 1
ATOM 5054 C C . VAL A 1 650 ? -15.681 -19.452 -10.788 1.00 94.81 650 VAL A C 1
ATOM 5056 O O . VAL A 1 650 ? -16.467 -19.865 -11.643 1.00 94.81 650 VAL A O 1
ATOM 5059 N N . TYR A 1 651 ? -14.521 -18.879 -11.105 1.00 89.56 651 TYR A N 1
ATOM 5060 C CA . TYR A 1 651 ? -14.042 -18.822 -12.482 1.00 89.56 651 TYR A CA 1
ATOM 5061 C C . TYR A 1 651 ? -13.474 -20.181 -12.906 1.00 89.56 651 TYR A C 1
ATOM 5063 O O . TYR A 1 651 ? -12.686 -20.762 -12.158 1.00 89.56 651 TYR A O 1
ATOM 5071 N N . PRO A 1 652 ? -13.818 -20.687 -14.104 1.00 85.44 652 PRO A N 1
ATOM 5072 C CA . PRO A 1 652 ? -13.131 -21.841 -14.654 1.00 85.44 652 PRO A CA 1
ATOM 5073 C C . PRO A 1 652 ? -11.676 -21.461 -14.929 1.00 85.44 652 PRO A C 1
ATOM 5075 O O . PRO A 1 652 ? -11.401 -20.455 -15.588 1.00 85.44 652 PRO A O 1
ATOM 5078 N N . GLU A 1 653 ? -10.755 -22.276 -14.431 1.00 79.31 653 GLU A N 1
ATOM 5079 C CA . GLU A 1 653 ? -9.334 -22.104 -14.702 1.00 79.31 653 GLU A CA 1
ATOM 5080 C C . GLU A 1 653 ? -9.054 -22.341 -16.185 1.00 79.31 653 GLU A C 1
ATOM 5082 O O . GLU A 1 653 ? -9.548 -23.303 -16.784 1.00 79.31 653 GLU A O 1
ATOM 5087 N N . GLN A 1 654 ? -8.261 -21.461 -16.794 1.00 70.75 654 GLN A N 1
ATOM 5088 C CA . GLN A 1 654 ? -7.731 -21.735 -18.122 1.00 70.75 654 GLN A CA 1
ATOM 5089 C C . GLN A 1 654 ? -6.611 -22.773 -17.975 1.00 70.75 654 GLN A C 1
ATOM 5091 O O . GLN A 1 654 ? -5.580 -22.461 -17.381 1.00 70.75 654 GLN A O 1
ATOM 5096 N N . PRO A 1 655 ? -6.774 -24.014 -18.478 1.00 59.31 655 PRO A N 1
ATOM 5097 C CA . PRO A 1 655 ? -5.714 -25.002 -18.357 1.00 59.31 655 PRO A CA 1
ATOM 5098 C C . PRO A 1 655 ? -4.468 -24.485 -19.091 1.00 59.31 655 PRO A C 1
ATOM 5100 O O . PRO A 1 655 ? -4.608 -23.961 -20.205 1.00 59.31 655 PRO A O 1
ATOM 5103 N N . PRO A 1 656 ? -3.258 -24.649 -18.527 1.00 64.62 656 PRO A N 1
ATOM 5104 C CA . PRO A 1 656 ? -2.021 -24.189 -19.145 1.00 64.62 656 PRO A CA 1
ATOM 5105 C C . PRO A 1 656 ? -1.709 -25.056 -20.373 1.00 64.62 656 PRO A C 1
ATOM 5107 O O . PRO A 1 656 ? -0.952 -26.019 -20.308 1.00 64.62 656 PRO A O 1
ATOM 5110 N N . LYS A 1 657 ? -2.334 -24.752 -21.516 1.00 65.25 657 LYS A N 1
ATOM 5111 C CA . LYS A 1 657 ? -2.188 -25.540 -22.753 1.00 65.25 657 LYS A CA 1
ATOM 5112 C C . LYS A 1 657 ? -0.845 -25.310 -23.447 1.00 65.25 657 LYS A C 1
ATOM 5114 O O . LYS A 1 657 ? -0.422 -26.147 -24.240 1.00 65.25 657 LYS A O 1
ATOM 5119 N N . THR A 1 658 ? -0.196 -24.172 -23.195 1.00 81.38 658 THR A N 1
ATOM 5120 C CA . THR A 1 658 ? 0.995 -23.712 -23.923 1.00 81.38 658 THR A CA 1
ATOM 5121 C C . THR A 1 658 ? 1.969 -22.961 -23.014 1.00 81.38 658 THR A C 1
ATOM 5123 O O . THR A 1 658 ? 1.568 -22.352 -22.026 1.00 81.38 658 THR A O 1
ATOM 5126 N N . ALA A 1 659 ? 3.255 -22.937 -23.383 1.00 85.88 659 ALA A N 1
ATOM 5127 C CA . ALA A 1 659 ? 4.306 -22.166 -22.698 1.00 85.88 659 ALA A CA 1
ATOM 5128 C C . ALA A 1 659 ? 4.291 -20.652 -23.017 1.00 85.88 659 ALA A C 1
ATOM 5130 O O . ALA A 1 659 ? 5.201 -19.921 -22.646 1.00 85.88 659 ALA A O 1
ATOM 5131 N N . TYR A 1 660 ? 3.268 -20.180 -23.729 1.00 92.56 660 TYR A N 1
ATOM 5132 C CA . TYR A 1 660 ? 3.091 -18.789 -24.139 1.00 92.56 660 TYR A CA 1
ATOM 5133 C C . TYR A 1 660 ? 1.635 -18.352 -23.945 1.00 92.56 660 TYR A C 1
ATOM 5135 O O . TYR A 1 660 ? 0.740 -19.199 -23.835 1.00 92.56 660 TYR A O 1
ATOM 5143 N N . ALA A 1 661 ? 1.415 -17.040 -23.973 1.00 93.75 661 ALA A N 1
ATOM 5144 C CA . ALA A 1 661 ? 0.112 -16.403 -24.128 1.00 93.75 661 ALA A CA 1
ATOM 5145 C C . ALA A 1 661 ? -0.005 -15.753 -25.514 1.00 93.75 661 ALA A C 1
ATOM 5147 O O . ALA A 1 661 ? 0.996 -15.527 -26.202 1.00 93.75 661 ALA A O 1
ATOM 5148 N N . THR A 1 662 ? -1.234 -15.476 -25.936 1.00 95.12 662 THR A N 1
ATOM 5149 C CA . THR A 1 662 ? -1.547 -14.839 -27.220 1.00 95.12 662 THR A CA 1
ATOM 5150 C C . THR A 1 662 ? -2.152 -13.463 -26.981 1.00 95.12 662 THR A C 1
ATOM 5152 O O . THR A 1 662 ? -3.118 -13.316 -26.233 1.00 95.12 662 THR A O 1
ATOM 5155 N N . VAL A 1 663 ? -1.587 -12.455 -27.637 1.00 95.38 663 VAL A N 1
ATOM 5156 C CA . VAL A 1 663 ? -2.018 -11.061 -27.561 1.00 95.38 663 VAL A CA 1
ATOM 5157 C C . VAL A 1 663 ? -2.664 -10.657 -28.879 1.00 95.38 663 VAL A C 1
ATOM 5159 O O . VAL A 1 663 ? -2.134 -10.920 -29.962 1.00 95.38 663 VAL A O 1
ATOM 5162 N N . MET A 1 664 ? -3.811 -9.997 -28.770 1.00 93.56 664 MET A N 1
ATOM 5163 C CA . MET A 1 664 ? -4.573 -9.441 -29.881 1.00 93.56 664 MET A CA 1
ATOM 5164 C C . MET A 1 664 ? -4.704 -7.932 -29.674 1.00 93.56 664 MET A C 1
ATOM 5166 O O . MET A 1 664 ? -5.171 -7.483 -28.634 1.00 93.56 664 MET A O 1
ATOM 5170 N N . VAL A 1 665 ? -4.294 -7.134 -30.652 1.00 92.56 665 VAL A N 1
ATOM 5171 C CA . VAL A 1 665 ? -4.4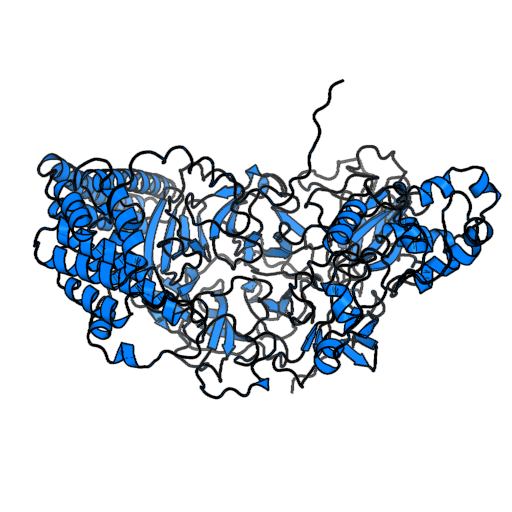43 -5.672 -30.624 1.00 92.56 665 VAL A CA 1
ATOM 5172 C C . VAL A 1 665 ? -5.375 -5.278 -31.755 1.00 92.56 665 VAL A C 1
ATOM 5174 O O . VAL A 1 665 ? -5.119 -5.664 -32.897 1.00 92.56 665 VAL A O 1
ATOM 5177 N N . ASN A 1 666 ? -6.477 -4.591 -31.446 1.00 90.25 666 ASN A N 1
ATOM 5178 C CA . ASN A 1 666 ? -7.466 -4.205 -32.460 1.00 90.25 666 ASN A CA 1
ATOM 5179 C C . ASN A 1 666 ? -6.882 -3.144 -33.394 1.00 90.25 666 ASN A C 1
ATOM 5181 O O . ASN A 1 666 ? -6.845 -3.347 -34.602 1.00 90.25 666 ASN A O 1
ATOM 5185 N N . ASN A 1 667 ? -6.412 -2.033 -32.826 1.00 90.81 667 ASN A N 1
ATOM 5186 C CA . ASN A 1 667 ? -5.689 -0.996 -33.545 1.00 90.81 667 ASN A CA 1
ATOM 5187 C C . ASN A 1 667 ? -4.686 -0.325 -32.599 1.00 90.81 667 ASN A C 1
ATOM 5189 O O . ASN A 1 667 ? -5.062 0.435 -31.707 1.00 90.81 667 ASN A O 1
ATOM 5193 N N . VAL A 1 668 ? -3.395 -0.582 -32.803 1.00 91.56 668 VAL A N 1
ATOM 5194 C CA . VAL A 1 668 ? -2.325 -0.047 -31.953 1.00 91.56 668 VAL A CA 1
ATOM 5195 C C . VAL A 1 668 ? -2.297 1.486 -31.931 1.00 91.56 668 VAL A C 1
ATOM 5197 O O . VAL A 1 668 ? -1.945 2.058 -30.903 1.00 91.56 668 VAL A O 1
ATOM 5200 N N . GLU A 1 669 ? -2.716 2.138 -33.017 1.00 90.75 669 GLU A N 1
ATOM 5201 C CA . GLU A 1 669 ? -2.732 3.597 -33.183 1.00 90.75 669 GLU A CA 1
ATOM 5202 C C . GLU A 1 669 ? -4.005 4.252 -32.620 1.00 90.75 669 GLU A C 1
ATOM 5204 O O . GLU A 1 669 ? -4.122 5.481 -32.630 1.00 90.75 669 GLU A O 1
ATOM 5209 N N . SER A 1 670 ? -4.947 3.459 -32.092 1.00 85.69 670 SER A N 1
ATOM 5210 C CA . SER A 1 670 ? -6.091 3.992 -31.350 1.00 85.69 670 SER A CA 1
ATOM 5211 C C . SER A 1 670 ? -5.587 4.809 -30.157 1.00 85.69 670 SER A C 1
ATOM 5213 O O . SER A 1 670 ? -4.714 4.364 -29.412 1.00 85.69 670 SER A O 1
ATOM 5215 N N . ASP A 1 671 ? -6.120 6.020 -29.989 1.00 79.44 671 ASP A N 1
ATOM 5216 C CA . ASP A 1 671 ? -5.731 6.968 -28.936 1.00 79.44 671 ASP A CA 1
ATOM 5217 C C . ASP A 1 671 ? -4.243 7.391 -28.953 1.00 79.44 671 ASP A C 1
ATOM 5219 O O . ASP A 1 671 ? -3.636 7.671 -27.910 1.00 79.44 671 ASP A O 1
ATOM 5223 N N . MET A 1 672 ? -3.642 7.482 -30.149 1.00 88.19 672 MET A N 1
ATOM 5224 C CA . MET A 1 672 ? -2.332 8.109 -30.382 1.00 88.19 672 MET A CA 1
ATOM 5225 C C . MET A 1 672 ? -2.466 9.488 -31.063 1.00 88.19 672 MET A C 1
ATOM 5227 O O . MET A 1 672 ? -2.332 9.596 -32.286 1.00 88.19 672 MET A O 1
ATOM 5231 N N . PRO A 1 673 ? -2.714 10.581 -30.312 1.00 85.94 673 PRO A N 1
ATOM 5232 C CA . PRO A 1 673 ? -2.886 11.905 -30.905 1.00 85.94 673 PRO A CA 1
ATOM 5233 C C . PRO A 1 673 ? -1.629 12.348 -31.668 1.00 85.94 673 PRO A C 1
ATOM 5235 O O . PRO A 1 673 ? -0.513 12.272 -31.157 1.00 85.94 673 PRO A O 1
ATOM 5238 N N . GLY A 1 674 ? -1.820 12.838 -32.895 1.00 88.06 674 GLY A N 1
ATOM 5239 C CA . GLY A 1 674 ? -0.731 13.332 -33.744 1.00 88.06 674 GLY A CA 1
ATOM 5240 C C . GLY A 1 674 ? 0.056 12.254 -34.498 1.00 88.06 674 GLY A C 1
ATOM 5241 O O . GLY A 1 674 ? 0.992 12.603 -35.214 1.00 88.06 674 GLY A O 1
ATOM 5242 N N . VAL A 1 675 ? -0.319 10.976 -34.385 1.00 92.12 675 VAL A N 1
ATOM 5243 C CA . VAL A 1 675 ? 0.244 9.879 -35.187 1.00 92.12 675 VAL A CA 1
ATOM 5244 C C . VAL A 1 675 ? -0.673 9.611 -36.381 1.00 92.12 675 VAL A C 1
ATOM 5246 O O . VAL A 1 675 ? -1.879 9.440 -36.217 1.00 92.12 675 VAL A O 1
ATOM 5249 N N . ALA A 1 676 ? -0.120 9.617 -37.596 1.00 92.50 676 ALA A N 1
ATOM 5250 C CA . ALA A 1 676 ? -0.897 9.343 -38.804 1.00 92.50 676 ALA A CA 1
ATOM 5251 C C . ALA A 1 676 ? -1.206 7.837 -38.924 1.00 92.50 676 ALA A C 1
ATOM 5253 O O . ALA A 1 676 ? -0.324 7.038 -38.604 1.00 92.50 676 ALA A O 1
ATOM 5254 N N . PRO A 1 677 ? -2.387 7.432 -39.431 1.00 91.62 677 PRO A N 1
ATOM 5255 C CA . PRO A 1 677 ? -2.696 6.022 -39.643 1.00 91.62 677 PRO A CA 1
ATOM 5256 C C . PRO A 1 677 ? -1.646 5.300 -40.495 1.00 91.62 677 PRO A C 1
ATOM 5258 O O . PRO A 1 677 ? -1.202 5.810 -41.528 1.00 91.62 677 PRO A O 1
ATOM 5261 N N . GLY A 1 678 ? -1.264 4.102 -40.068 1.00 93.62 678 GLY A N 1
ATOM 5262 C CA . GLY A 1 678 ? -0.242 3.279 -40.697 1.00 93.62 678 GLY A CA 1
ATOM 5263 C C . GLY A 1 678 ? 1.194 3.748 -40.445 1.00 93.62 678 GLY A C 1
ATOM 5264 O O . GLY A 1 678 ? 2.092 3.262 -41.135 1.00 93.62 678 GLY A O 1
ATOM 5265 N N . THR A 1 679 ? 1.441 4.658 -39.499 1.00 96.31 679 THR A N 1
ATOM 5266 C CA . THR A 1 679 ? 2.801 5.021 -39.063 1.00 96.31 679 THR A CA 1
ATOM 5267 C C . THR A 1 679 ? 3.470 3.837 -38.373 1.00 96.31 679 THR A C 1
ATOM 5269 O O . THR A 1 679 ? 4.632 3.536 -38.649 1.00 96.31 679 THR A O 1
ATOM 5272 N N . VAL A 1 680 ? 2.738 3.151 -37.495 1.00 97.69 680 VAL A N 1
ATOM 5273 C CA . VAL A 1 680 ? 3.233 2.008 -36.732 1.00 97.69 680 VAL A CA 1
ATOM 5274 C C . VAL A 1 680 ? 3.283 0.772 -37.629 1.00 97.69 680 VAL A C 1
ATOM 5276 O O . VAL A 1 680 ? 2.285 0.373 -38.224 1.00 97.69 680 VAL A O 1
ATOM 5279 N N . LYS A 1 681 ? 4.466 0.162 -37.730 1.00 98.38 681 LYS A N 1
ATOM 5280 C CA . LYS A 1 681 ? 4.731 -1.043 -38.534 1.00 98.38 681 LYS A CA 1
ATOM 5281 C C . LYS A 1 681 ? 5.079 -2.260 -37.696 1.00 98.38 681 LYS A C 1
ATOM 5283 O O . LYS A 1 681 ? 4.888 -3.383 -38.158 1.00 98.38 681 LYS A O 1
ATOM 5288 N N . TYR A 1 682 ? 5.559 -2.046 -36.474 1.00 98.56 682 TYR A N 1
ATOM 5289 C CA . TYR A 1 682 ? 5.945 -3.130 -35.584 1.00 98.56 682 TYR A CA 1
ATOM 5290 C C . TYR A 1 682 ? 5.563 -2.829 -34.138 1.00 98.56 682 TYR A C 1
ATOM 5292 O O . TYR A 1 682 ? 5.484 -1.671 -33.728 1.00 98.56 682 TYR A O 1
ATOM 5300 N N . ILE A 1 683 ? 5.388 -3.886 -33.350 1.00 98.19 683 ILE A N 1
ATOM 5301 C CA . ILE A 1 683 ? 5.382 -3.815 -31.888 1.00 98.19 683 ILE A CA 1
ATOM 5302 C C . ILE A 1 683 ? 6.642 -4.515 -31.383 1.00 98.19 683 ILE A C 1
ATOM 5304 O O . ILE A 1 683 ? 6.900 -5.661 -31.752 1.00 98.19 683 ILE A O 1
ATOM 5308 N N . ARG A 1 684 ? 7.429 -3.849 -30.533 1.00 98.25 684 ARG A N 1
ATOM 5309 C CA . ARG A 1 684 ? 8.510 -4.488 -29.769 1.00 98.25 684 ARG A CA 1
ATOM 5310 C C . ARG A 1 684 ? 7.950 -5.030 -28.463 1.00 98.25 684 ARG A C 1
ATOM 5312 O O . ARG A 1 684 ? 7.307 -4.291 -27.719 1.00 98.25 684 ARG A O 1
ATOM 5319 N N . VAL A 1 685 ? 8.231 -6.299 -28.190 1.00 98.00 685 VAL A N 1
ATOM 5320 C CA . VAL A 1 685 ? 7.983 -6.949 -26.902 1.00 98.00 685 VAL A CA 1
ATOM 5321 C C . VAL A 1 685 ? 9.278 -6.894 -26.101 1.00 98.00 685 VAL A C 1
ATOM 5323 O O . VAL A 1 685 ? 10.316 -7.383 -26.555 1.00 98.00 685 VAL A O 1
ATOM 5326 N N . SER A 1 686 ? 9.217 -6.303 -24.914 1.00 96.69 686 SER A N 1
ATOM 5327 C CA . SER A 1 686 ? 10.378 -6.089 -24.053 1.00 96.69 686 SER A CA 1
ATOM 5328 C C . SER A 1 686 ? 10.055 -6.442 -22.605 1.00 96.69 686 SER A C 1
ATOM 5330 O O . SER A 1 686 ? 8.894 -6.507 -22.202 1.00 96.69 686 SER A O 1
ATOM 5332 N N . GLN A 1 687 ? 11.101 -6.656 -21.815 1.00 94.94 687 GLN A N 1
ATOM 5333 C CA . GLN A 1 687 ? 10.999 -7.013 -20.406 1.00 94.94 687 GLN A CA 1
ATOM 5334 C C . GLN A 1 687 ? 11.959 -6.172 -19.576 1.00 94.94 687 GLN A C 1
ATOM 5336 O O . GLN A 1 687 ? 13.152 -6.112 -19.882 1.00 94.94 687 GLN A O 1
ATOM 5341 N N . ARG A 1 688 ? 11.453 -5.588 -18.486 1.00 92.19 688 ARG A N 1
ATOM 5342 C CA . ARG A 1 688 ? 12.304 -5.123 -17.386 1.00 92.19 688 ARG A CA 1
ATOM 5343 C C . ARG A 1 688 ? 12.587 -6.277 -16.440 1.00 92.19 688 ARG A C 1
ATOM 5345 O O . ARG A 1 688 ? 11.687 -7.037 -16.091 1.00 92.19 688 ARG A O 1
ATOM 5352 N N . LEU A 1 689 ? 13.849 -6.416 -16.065 1.00 92.56 689 LEU A N 1
ATOM 5353 C CA . LEU A 1 689 ? 14.350 -7.597 -15.378 1.00 92.56 689 LEU A CA 1
ATOM 5354 C C . LEU A 1 689 ? 14.400 -7.370 -13.864 1.00 92.56 689 LEU A C 1
ATOM 5356 O O . LEU A 1 689 ? 14.714 -6.263 -13.421 1.00 92.56 689 LEU A O 1
ATOM 5360 N N . PRO A 1 690 ? 14.101 -8.396 -13.054 1.00 91.81 690 PRO A N 1
ATOM 5361 C CA . PRO A 1 690 ? 14.195 -8.280 -11.608 1.00 91.81 690 PRO A CA 1
ATOM 5362 C C . PRO A 1 690 ? 15.653 -8.144 -11.151 1.00 91.81 690 PRO A C 1
ATOM 5364 O O . PRO A 1 690 ? 16.607 -8.308 -11.920 1.00 91.81 690 PRO A O 1
ATOM 5367 N N . TRP A 1 691 ? 15.826 -7.827 -9.872 1.00 91.38 691 TRP A N 1
ATOM 5368 C CA . TRP A 1 691 ? 17.109 -7.949 -9.185 1.00 91.38 691 TRP A CA 1
ATOM 5369 C C . TRP A 1 691 ? 17.171 -9.343 -8.556 1.00 91.38 691 TRP A C 1
ATOM 5371 O O . TRP A 1 691 ? 16.288 -9.651 -7.765 1.00 91.38 691 TRP A O 1
ATOM 5381 N N . PRO A 1 692 ? 18.118 -10.221 -8.913 1.00 91.69 692 PRO A N 1
ATOM 5382 C CA . PRO A 1 692 ? 18.188 -11.556 -8.321 1.00 91.69 692 PRO A CA 1
ATOM 5383 C C . PRO A 1 692 ? 18.541 -11.529 -6.829 1.00 91.69 692 PRO A C 1
ATOM 5385 O O . PRO A 1 692 ? 19.471 -10.832 -6.424 1.00 91.69 692 PRO A O 1
ATOM 5388 N N . CYS A 1 693 ? 17.877 -12.355 -6.024 1.00 89.75 693 CYS A N 1
ATOM 5389 C CA . CYS A 1 693 ? 18.327 -12.708 -4.678 1.00 89.75 693 CYS A CA 1
ATOM 5390 C C . CYS A 1 693 ? 18.952 -14.103 -4.702 1.00 89.75 693 CYS A C 1
ATOM 5392 O O . CYS A 1 693 ? 18.269 -15.105 -4.900 1.00 89.75 693 CYS A O 1
ATOM 5394 N N . VAL A 1 694 ? 20.265 -14.155 -4.501 1.00 89.19 694 VAL A N 1
ATOM 5395 C CA . VAL A 1 694 ? 21.069 -15.380 -4.549 1.00 89.19 694 VAL A CA 1
ATOM 5396 C C . VAL A 1 694 ? 21.142 -15.993 -3.158 1.00 89.19 694 VAL A C 1
ATOM 5398 O O . VAL A 1 694 ? 21.387 -15.267 -2.196 1.00 89.19 694 VAL A O 1
ATOM 5401 N N . ARG A 1 695 ? 20.968 -17.312 -3.020 1.00 86.62 695 ARG A N 1
ATOM 5402 C CA . ARG A 1 695 ? 21.070 -17.970 -1.705 1.00 86.62 695 ARG A CA 1
ATOM 5403 C C . ARG A 1 695 ? 22.479 -17.802 -1.114 1.00 86.62 695 ARG A C 1
ATOM 5405 O O . ARG A 1 695 ? 23.474 -18.005 -1.805 1.00 86.62 695 ARG A O 1
ATOM 5412 N N . ASP A 1 696 ? 22.544 -17.473 0.175 1.00 83.81 696 ASP A N 1
ATOM 5413 C CA . ASP A 1 696 ? 23.792 -17.354 0.936 1.00 83.81 696 ASP A CA 1
ATOM 5414 C C . ASP A 1 696 ? 23.590 -17.860 2.372 1.00 83.81 696 ASP A C 1
ATOM 5416 O O . ASP A 1 696 ? 23.038 -17.165 3.226 1.00 83.81 696 ASP A O 1
ATOM 5420 N N . GLU A 1 697 ? 24.034 -19.088 2.643 1.00 82.88 697 GLU A N 1
ATOM 5421 C CA . GLU A 1 697 ? 23.877 -19.739 3.948 1.00 82.88 697 GLU A CA 1
ATOM 5422 C C . GLU A 1 697 ? 24.686 -19.085 5.075 1.00 82.88 697 GLU A C 1
ATOM 5424 O O . GLU A 1 697 ? 24.333 -19.261 6.248 1.00 82.88 697 GLU A O 1
ATOM 5429 N N . GLU A 1 698 ? 25.740 -18.332 4.737 1.00 79.50 698 GLU A N 1
ATOM 5430 C CA . GLU A 1 698 ? 26.601 -17.645 5.707 1.00 79.50 698 GLU A CA 1
ATOM 5431 C C . GLU A 1 698 ? 25.877 -16.464 6.366 1.00 79.50 698 GLU A C 1
ATOM 5433 O O . GLU A 1 698 ? 26.230 -16.051 7.474 1.00 79.50 698 GLU A O 1
ATOM 5438 N N . LYS A 1 699 ? 24.842 -15.928 5.709 1.00 78.69 699 LYS A N 1
ATOM 5439 C CA . LYS A 1 699 ? 24.060 -14.790 6.193 1.00 78.69 699 LYS A CA 1
ATOM 5440 C C . LYS A 1 699 ? 22.873 -15.210 7.054 1.00 78.69 699 LYS A C 1
ATOM 5442 O O . LYS A 1 699 ? 22.172 -16.172 6.754 1.00 78.69 699 LYS A O 1
ATOM 5447 N N . ALA A 1 700 ? 22.541 -14.387 8.050 1.00 73.06 700 ALA A N 1
ATOM 5448 C CA . ALA A 1 700 ? 21.314 -14.545 8.841 1.00 73.06 700 ALA A CA 1
ATOM 5449 C C . ALA A 1 700 ? 20.039 -14.438 7.979 1.00 73.06 700 ALA A C 1
ATOM 5451 O O . ALA A 1 700 ? 19.095 -15.214 8.138 1.00 73.06 700 ALA A O 1
ATOM 5452 N N . CYS A 1 701 ? 20.032 -13.526 7.001 1.00 75.12 701 CYS A N 1
ATOM 5453 C CA . CYS A 1 701 ? 18.931 -13.394 6.051 1.00 75.12 701 CYS A CA 1
ATOM 5454 C C . CYS A 1 701 ? 18.875 -14.531 5.017 1.00 75.12 701 CYS A C 1
ATOM 5456 O O . CYS A 1 701 ? 17.836 -14.689 4.392 1.00 75.12 701 CYS A O 1
ATOM 5458 N N . LYS A 1 702 ? 19.909 -15.374 4.881 1.00 82.31 702 LYS A N 1
ATOM 5459 C CA . LYS A 1 702 ? 19.973 -16.517 3.947 1.00 82.31 702 LYS A CA 1
ATOM 5460 C C . LYS A 1 702 ? 20.039 -16.182 2.449 1.00 82.31 702 LYS A C 1
ATOM 5462 O O . LYS A 1 702 ? 19.952 -17.085 1.617 1.00 82.31 702 LYS A O 1
ATOM 5467 N N . TYR A 1 703 ? 20.231 -14.912 2.091 1.00 85.00 703 TYR A N 1
ATOM 5468 C CA . TYR A 1 703 ? 20.363 -14.477 0.698 1.00 85.00 703 TYR A CA 1
ATOM 5469 C C . TYR A 1 703 ? 21.213 -13.206 0.533 1.00 85.00 703 TYR A C 1
ATOM 5471 O O . TYR A 1 703 ? 21.398 -12.428 1.471 1.00 85.00 703 TYR A O 1
ATOM 5479 N N . ASN A 1 704 ? 21.687 -12.978 -0.692 1.00 85.81 704 ASN A N 1
ATOM 5480 C CA . ASN A 1 704 ? 22.313 -11.753 -1.178 1.00 85.81 704 ASN A CA 1
ATOM 5481 C C . ASN A 1 704 ? 21.494 -11.164 -2.341 1.00 85.81 704 ASN A C 1
ATOM 5483 O O . ASN A 1 704 ? 21.400 -11.772 -3.406 1.00 85.81 704 ASN A O 1
ATOM 5487 N N . ASP A 1 705 ? 20.915 -9.981 -2.140 1.00 85.50 705 ASP A N 1
ATOM 5488 C CA . ASP A 1 705 ? 20.235 -9.190 -3.178 1.00 85.50 705 ASP A CA 1
ATOM 5489 C C . ASP A 1 705 ? 21.261 -8.477 -4.079 1.00 85.50 705 ASP A C 1
ATOM 5491 O O . ASP A 1 705 ? 21.972 -7.554 -3.659 1.00 85.50 705 ASP A O 1
ATOM 5495 N N . VAL A 1 706 ? 21.298 -8.886 -5.344 1.00 88.06 706 VAL A N 1
ATOM 5496 C CA . VAL A 1 706 ? 22.192 -8.378 -6.383 1.00 88.06 706 VAL A CA 1
ATOM 5497 C C . VAL A 1 706 ? 21.600 -7.118 -7.035 1.00 88.06 706 VAL A C 1
ATOM 5499 O O . VAL A 1 706 ? 20.554 -7.156 -7.678 1.00 88.06 706 VAL A O 1
ATOM 5502 N N . ALA A 1 707 ? 22.295 -5.978 -6.927 1.00 88.44 707 ALA A N 1
ATOM 5503 C CA . ALA A 1 707 ? 21.746 -4.670 -7.312 1.00 88.44 707 ALA A CA 1
ATOM 5504 C C . ALA A 1 707 ? 22.081 -4.258 -8.755 1.00 88.44 707 ALA A C 1
ATOM 5506 O O . ALA A 1 707 ? 23.256 -4.201 -9.113 1.00 88.44 707 ALA A O 1
ATOM 5507 N N . TYR A 1 708 ? 21.092 -3.844 -9.555 1.00 89.62 708 TYR A N 1
ATOM 5508 C CA . TYR A 1 708 ? 21.373 -3.193 -10.847 1.00 89.62 708 TYR A CA 1
ATOM 5509 C C . TYR A 1 708 ? 21.848 -1.746 -10.671 1.00 89.62 708 TYR A C 1
ATOM 5511 O O . TYR A 1 708 ? 22.754 -1.309 -11.370 1.00 89.62 708 TYR A O 1
ATOM 5519 N N . VAL A 1 709 ? 21.262 -0.992 -9.728 1.00 89.12 709 VAL A N 1
ATOM 5520 C CA . VAL A 1 709 ? 21.678 0.394 -9.453 1.00 89.12 709 VAL A CA 1
ATOM 5521 C C . VAL A 1 709 ? 22.914 0.364 -8.541 1.00 89.12 709 VAL A C 1
ATOM 5523 O O . VAL A 1 709 ? 22.779 0.092 -7.342 1.00 89.12 709 VAL A O 1
ATOM 5526 N N . PRO A 1 710 ? 24.119 0.690 -9.048 1.00 84.56 710 PRO A N 1
ATOM 5527 C CA . PRO A 1 710 ? 25.387 0.373 -8.394 1.00 84.56 710 PRO A CA 1
ATOM 5528 C C . PRO A 1 710 ? 25.783 1.384 -7.300 1.00 84.56 710 PRO A C 1
ATOM 5530 O O . PRO A 1 710 ? 26.965 1.667 -7.110 1.00 84.56 710 PRO A O 1
ATOM 5533 N N . ALA A 1 711 ? 24.795 1.945 -6.592 1.00 80.06 711 ALA A N 1
ATOM 5534 C CA . ALA A 1 711 ? 24.949 2.833 -5.431 1.00 80.06 711 ALA A CA 1
ATOM 5535 C C . ALA A 1 711 ? 23.658 3.013 -4.590 1.00 80.06 711 ALA A C 1
ATOM 5537 O O . ALA A 1 711 ? 23.615 3.875 -3.716 1.00 80.06 711 ALA A O 1
ATOM 5538 N N . GLY A 1 712 ? 22.614 2.201 -4.816 1.00 79.31 712 GLY A N 1
ATOM 5539 C CA . GLY A 1 712 ? 21.304 2.337 -4.152 1.00 79.31 712 GLY A CA 1
ATOM 5540 C C . GLY A 1 712 ? 20.311 3.220 -4.922 1.00 79.31 712 GLY A C 1
ATOM 5541 O O . GLY A 1 712 ? 20.705 3.971 -5.813 1.00 79.31 712 GLY A O 1
ATOM 5542 N N . ALA A 1 713 ? 19.015 3.132 -4.597 1.00 77.25 713 ALA A N 1
ATOM 5543 C CA . ALA A 1 713 ? 17.929 3.709 -5.408 1.00 77.25 713 ALA A CA 1
ATOM 5544 C C . ALA A 1 713 ? 18.043 5.234 -5.626 1.00 77.25 713 ALA A C 1
ATOM 5546 O O . ALA A 1 713 ? 17.586 5.774 -6.630 1.00 77.25 713 ALA A O 1
ATOM 5547 N N . TRP A 1 714 ? 18.695 5.953 -4.715 1.00 75.25 714 TRP A N 1
ATOM 5548 C CA . TRP A 1 714 ? 18.800 7.415 -4.770 1.00 75.25 714 TRP A CA 1
ATOM 5549 C C . TRP A 1 714 ? 19.961 7.943 -5.602 1.00 75.25 714 TRP A C 1
ATOM 5551 O O . TRP A 1 714 ? 20.043 9.148 -5.864 1.00 75.25 714 TRP A O 1
ATOM 5561 N N . ALA A 1 715 ? 20.870 7.064 -6.007 1.00 78.44 715 ALA A N 1
ATOM 5562 C CA . ALA A 1 715 ? 22.056 7.474 -6.720 1.00 78.44 715 ALA A CA 1
ATOM 5563 C C . ALA A 1 715 ? 21.727 7.826 -8.172 1.00 78.44 715 ALA A C 1
ATOM 5565 O O . ALA A 1 715 ? 21.250 7.005 -8.959 1.00 78.44 715 ALA A O 1
ATOM 5566 N N . THR A 1 716 ? 22.030 9.065 -8.548 1.00 82.88 716 THR A N 1
ATOM 5567 C CA . THR A 1 716 ? 22.095 9.480 -9.948 1.00 82.88 716 THR A CA 1
ATOM 5568 C C . THR A 1 716 ? 23.469 9.109 -10.485 1.00 82.88 716 THR A C 1
ATOM 5570 O O . THR A 1 716 ? 24.474 9.620 -9.987 1.00 82.88 716 THR A O 1
ATOM 5573 N N . ILE A 1 717 ? 23.520 8.239 -11.491 1.00 88.94 717 ILE A N 1
ATOM 5574 C CA . ILE A 1 717 ? 24.759 7.764 -12.114 1.00 88.94 717 ILE A CA 1
ATOM 5575 C C . ILE A 1 717 ? 24.565 7.785 -13.628 1.00 88.94 717 ILE A C 1
ATOM 5577 O O . ILE A 1 717 ? 23.541 7.318 -14.131 1.00 88.94 717 ILE A O 1
ATOM 5581 N N . LEU A 1 718 ? 25.551 8.303 -14.361 1.00 93.25 718 LEU A N 1
ATOM 5582 C CA . LEU A 1 718 ? 25.539 8.263 -15.819 1.00 93.25 718 LEU A CA 1
ATOM 5583 C C . LEU A 1 718 ? 25.489 6.801 -16.297 1.00 93.25 718 LEU A C 1
ATOM 5585 O O . LEU A 1 718 ? 26.339 6.001 -15.920 1.00 93.25 718 LEU A O 1
ATOM 5589 N N . GLY A 1 719 ? 24.514 6.441 -17.132 1.00 90.88 719 GLY A N 1
ATOM 5590 C CA . GLY A 1 719 ? 24.361 5.051 -17.588 1.00 90.88 719 GLY A CA 1
ATOM 5591 C C . GLY A 1 719 ? 23.287 4.241 -16.877 1.00 90.88 719 GLY A C 1
ATOM 5592 O O . GLY A 1 719 ? 22.922 3.178 -17.375 1.00 90.88 719 GLY A O 1
ATOM 5593 N N . VAL A 1 720 ? 22.751 4.752 -15.764 1.00 89.44 720 VAL A N 1
ATOM 5594 C CA . VAL A 1 720 ? 21.640 4.135 -15.030 1.00 89.44 720 VAL A CA 1
ATOM 5595 C C . VAL A 1 720 ? 20.381 4.971 -15.248 1.00 89.44 720 VAL A C 1
ATOM 5597 O O . VAL A 1 720 ? 20.009 5.805 -14.427 1.00 89.44 720 VAL A O 1
ATOM 5600 N N . THR A 1 721 ? 19.747 4.773 -16.396 1.00 87.19 721 THR A N 1
ATOM 5601 C CA . THR A 1 721 ? 18.601 5.569 -16.867 1.00 87.19 721 THR A CA 1
ATOM 5602 C C . THR A 1 721 ? 17.246 4.975 -16.472 1.00 87.19 721 THR A C 1
ATOM 5604 O O . THR A 1 721 ? 16.212 5.586 -16.719 1.00 87.19 721 THR A O 1
ATOM 5607 N N . ASP A 1 722 ? 17.231 3.804 -15.829 1.00 89.44 722 ASP A N 1
ATOM 5608 C CA . ASP A 1 722 ? 16.039 3.169 -15.252 1.00 89.44 722 ASP A CA 1
ATOM 5609 C C . ASP A 1 722 ? 16.382 2.462 -13.924 1.00 89.44 722 ASP A C 1
ATOM 5611 O O . ASP A 1 722 ? 17.537 2.468 -13.488 1.00 89.44 722 ASP A O 1
ATOM 5615 N N . TRP A 1 723 ? 15.381 1.897 -13.252 1.00 89.19 723 TRP A N 1
ATOM 5616 C CA . TRP A 1 723 ? 15.487 1.144 -11.999 1.00 89.19 723 TRP A CA 1
ATOM 5617 C C . TRP A 1 723 ? 16.024 -0.280 -12.199 1.00 89.19 723 TRP A C 1
ATOM 5619 O O . TRP A 1 723 ? 16.543 -0.897 -11.269 1.00 89.19 723 TRP A O 1
ATOM 5629 N N . THR A 1 724 ? 15.932 -0.808 -13.422 1.00 90.62 724 THR A N 1
ATOM 5630 C CA . THR A 1 724 ? 16.283 -2.194 -13.759 1.00 90.62 724 THR A CA 1
ATOM 5631 C C . THR A 1 724 ? 16.940 -2.320 -15.123 1.00 90.62 724 THR A C 1
ATOM 5633 O O . THR A 1 724 ? 16.783 -1.457 -15.994 1.00 90.62 724 THR A O 1
ATOM 5636 N N . ALA A 1 725 ? 17.644 -3.437 -15.311 1.00 92.38 725 ALA A N 1
ATOM 5637 C CA . ALA A 1 725 ? 18.078 -3.881 -16.622 1.00 92.38 725 ALA A CA 1
ATOM 5638 C C . ALA A 1 725 ? 16.871 -4.212 -17.513 1.00 92.38 725 ALA A C 1
ATOM 5640 O O . ALA A 1 725 ? 15.746 -4.426 -17.051 1.00 92.38 725 ALA A O 1
ATOM 5641 N N . VAL A 1 726 ? 17.112 -4.266 -18.817 1.00 94.31 726 VAL A N 1
ATOM 5642 C CA . VAL A 1 726 ? 16.074 -4.504 -19.817 1.00 94.31 726 VAL A CA 1
ATOM 5643 C C . VAL A 1 726 ? 16.581 -5.421 -20.905 1.00 94.31 726 VAL A C 1
ATOM 5645 O O . VAL A 1 726 ? 17.745 -5.342 -21.284 1.00 94.31 726 VAL A O 1
ATOM 5648 N N . ARG A 1 727 ? 15.696 -6.259 -21.438 1.00 94.38 727 ARG A N 1
ATOM 5649 C CA . ARG A 1 727 ? 15.937 -7.003 -22.675 1.00 94.38 727 ARG A CA 1
ATOM 5650 C C . ARG A 1 727 ? 14.797 -6.788 -23.661 1.00 94.38 727 ARG A C 1
ATOM 5652 O O . ARG A 1 727 ? 13.640 -6.640 -23.262 1.00 94.38 727 ARG A O 1
ATOM 5659 N N . ALA A 1 728 ? 15.133 -6.786 -24.945 1.00 97.06 728 ALA A N 1
ATOM 5660 C CA . ALA A 1 728 ? 14.156 -6.852 -26.025 1.00 97.06 728 ALA A CA 1
ATOM 5661 C C . ALA A 1 728 ? 13.986 -8.317 -26.434 1.00 97.06 728 ALA A C 1
ATOM 5663 O O . ALA A 1 728 ? 14.950 -8.958 -26.843 1.00 97.06 728 ALA A O 1
ATOM 5664 N N . ILE A 1 729 ? 12.763 -8.835 -26.327 1.00 97.62 729 ILE A N 1
ATOM 5665 C CA . ILE A 1 729 ? 12.442 -10.217 -26.707 1.00 97.62 729 ILE A CA 1
ATOM 5666 C C . ILE A 1 729 ? 12.355 -10.321 -28.228 1.00 97.62 729 ILE A C 1
ATOM 5668 O O . ILE A 1 729 ? 12.873 -11.266 -28.816 1.00 97.62 729 ILE A O 1
ATOM 5672 N N . GLY A 1 730 ? 11.727 -9.335 -28.868 1.00 97.94 730 GLY A N 1
ATOM 5673 C CA . GLY A 1 730 ? 11.672 -9.255 -30.319 1.00 97.94 730 GLY A CA 1
ATOM 5674 C C . GLY A 1 730 ? 10.614 -8.294 -30.836 1.00 97.94 730 GLY A C 1
ATOM 5675 O O . GLY A 1 730 ? 9.962 -7.586 -30.066 1.00 97.94 730 GLY A O 1
ATOM 5676 N N . THR A 1 731 ? 10.443 -8.277 -32.154 1.00 98.56 731 THR A N 1
ATOM 5677 C CA . THR A 1 731 ? 9.462 -7.437 -32.852 1.00 98.56 731 THR A CA 1
ATOM 5678 C C . THR A 1 731 ? 8.447 -8.271 -33.621 1.00 98.56 731 THR A C 1
ATOM 5680 O O . THR A 1 731 ? 8.766 -9.343 -34.127 1.00 98.56 731 THR A O 1
ATOM 5683 N N . VAL A 1 732 ? 7.209 -7.790 -33.691 1.00 98.50 732 VAL A N 1
ATOM 5684 C CA . VAL A 1 732 ? 6.109 -8.430 -34.426 1.00 98.50 732 VAL A CA 1
ATOM 5685 C C . VAL A 1 732 ? 5.485 -7.434 -35.400 1.00 98.50 732 VAL A C 1
ATOM 5687 O O . VAL A 1 732 ? 5.460 -6.239 -35.093 1.00 98.50 732 VAL A O 1
ATOM 5690 N N . PRO A 1 733 ? 4.984 -7.887 -36.560 1.00 98.12 733 PRO A N 1
ATOM 5691 C CA . PRO A 1 733 ? 4.401 -6.997 -37.555 1.00 98.12 733 PRO A CA 1
ATOM 5692 C C . PRO A 1 733 ? 3.033 -6.461 -37.117 1.00 98.12 733 PRO A C 1
ATOM 5694 O O . PRO A 1 733 ? 2.244 -7.171 -36.485 1.00 98.12 733 PRO A O 1
ATOM 5697 N N . VAL A 1 734 ? 2.757 -5.222 -37.519 1.00 97.88 734 VAL A N 1
ATOM 5698 C CA . VAL A 1 734 ? 1.450 -4.559 -37.439 1.00 97.88 734 VAL A CA 1
ATOM 5699 C C . VAL A 1 734 ? 0.885 -4.436 -38.851 1.00 97.88 734 VAL A C 1
ATOM 5701 O O . VAL A 1 734 ? 1.584 -4.018 -39.776 1.00 97.88 734 VAL A O 1
ATOM 5704 N N . GLU A 1 735 ? -0.374 -4.827 -39.022 1.00 96.06 735 GLU A N 1
ATOM 5705 C CA . GLU A 1 735 ? -1.060 -4.767 -40.310 1.00 96.06 735 GLU A CA 1
ATOM 5706 C C . GLU A 1 735 ? -1.428 -3.325 -40.693 1.00 96.06 735 GLU A C 1
ATOM 5708 O O . GLU A 1 735 ? -1.392 -2.403 -39.880 1.00 96.06 735 GLU A O 1
ATOM 5713 N N . ALA A 1 736 ? -1.821 -3.109 -41.951 1.00 93.25 736 ALA A N 1
ATOM 5714 C CA . ALA A 1 736 ? -2.170 -1.775 -42.449 1.00 93.25 736 ALA A CA 1
ATOM 5715 C C . ALA A 1 736 ? -3.375 -1.128 -41.733 1.00 93.25 736 ALA A C 1
ATOM 5717 O O . ALA A 1 736 ? -3.499 0.094 -41.754 1.00 93.25 736 ALA A O 1
ATOM 5718 N N . ASP A 1 737 ? -4.244 -1.929 -41.110 1.00 91.19 737 ASP A N 1
ATOM 5719 C CA . ASP A 1 737 ? -5.375 -1.472 -40.289 1.00 91.19 737 ASP A CA 1
ATOM 5720 C C . ASP A 1 737 ? -4.991 -1.196 -38.819 1.00 91.19 737 ASP A C 1
ATOM 5722 O O . ASP A 1 737 ? -5.860 -0.905 -37.998 1.00 91.19 737 ASP A O 1
ATOM 5726 N N . GLY A 1 738 ? -3.699 -1.286 -38.479 1.00 92.56 738 GLY A N 1
ATOM 5727 C CA . GLY A 1 738 ? -3.171 -1.090 -37.129 1.00 92.56 738 GLY A CA 1
ATOM 5728 C C . GLY A 1 738 ? -3.299 -2.318 -36.222 1.00 92.56 738 GLY A C 1
ATOM 5729 O O . GLY A 1 738 ? -2.883 -2.262 -35.061 1.00 92.56 738 GLY A O 1
ATOM 5730 N N . SER A 1 739 ? -3.859 -3.427 -36.713 1.00 95.06 739 SER A N 1
ATOM 5731 C CA . SER A 1 739 ? -4.060 -4.637 -35.916 1.00 95.06 739 SER A CA 1
ATOM 5732 C C . SER A 1 739 ? -2.787 -5.472 -35.766 1.00 95.06 739 SER A C 1
ATOM 5734 O O . SER A 1 739 ? -1.913 -5.489 -36.636 1.00 95.06 739 SER A O 1
ATOM 5736 N N . ALA A 1 740 ? -2.677 -6.196 -34.648 1.00 96.56 740 ALA A N 1
ATOM 5737 C CA . ALA A 1 740 ? -1.572 -7.120 -34.391 1.00 96.56 740 ALA A CA 1
ATOM 5738 C C . ALA A 1 740 ? -2.050 -8.388 -33.670 1.00 96.56 740 ALA A C 1
ATOM 5740 O O . ALA A 1 740 ? -2.962 -8.345 -32.846 1.00 96.56 740 ALA A O 1
ATOM 5741 N N . HIS A 1 741 ? -1.410 -9.519 -33.969 1.00 97.62 741 HIS A N 1
ATOM 5742 C CA . HIS A 1 741 ? -1.716 -10.829 -33.393 1.00 97.62 741 HIS A CA 1
ATOM 5743 C C . HIS A 1 741 ? -0.416 -11.605 -33.198 1.00 97.62 741 HIS A C 1
ATOM 5745 O O . HIS A 1 741 ? 0.279 -11.913 -34.174 1.00 97.62 741 HIS A O 1
ATOM 5751 N N . PHE A 1 742 ? -0.041 -11.860 -31.945 1.00 97.94 742 PHE A N 1
ATOM 5752 C CA . PHE A 1 742 ? 1.282 -12.391 -31.628 1.00 97.94 742 PHE A CA 1
ATOM 5753 C C . PHE A 1 742 ? 1.347 -13.155 -30.310 1.00 97.94 742 PHE A C 1
ATOM 5755 O O . PHE A 1 742 ? 0.497 -13.012 -29.435 1.00 97.94 742 PHE A O 1
ATOM 5762 N N . LYS A 1 743 ? 2.380 -13.988 -30.189 1.00 97.50 743 LYS A N 1
ATOM 5763 C CA . LYS A 1 743 ? 2.695 -14.746 -28.981 1.00 97.50 743 LYS A CA 1
ATOM 5764 C C . LYS A 1 743 ? 3.606 -13.938 -28.073 1.00 97.50 743 LYS A C 1
ATOM 5766 O O . LYS A 1 743 ? 4.388 -13.102 -28.525 1.00 97.50 743 LYS A O 1
ATOM 5771 N N . VAL A 1 744 ? 3.519 -14.229 -26.787 1.00 96.44 744 VAL A N 1
ATOM 5772 C CA . VAL A 1 744 ? 4.200 -13.490 -25.733 1.00 96.44 744 VAL A CA 1
ATOM 5773 C C . VAL A 1 744 ? 4.581 -14.485 -24.631 1.00 96.44 744 VAL A C 1
ATOM 5775 O O . VAL A 1 744 ? 3.803 -15.412 -24.368 1.00 96.44 744 VAL A O 1
ATOM 5778 N N . PRO A 1 745 ? 5.774 -14.384 -24.024 1.00 94.56 745 PRO A N 1
ATOM 5779 C CA . PRO A 1 745 ? 6.133 -15.309 -22.966 1.00 94.56 745 PRO A CA 1
ATOM 5780 C C . PRO A 1 745 ? 5.360 -14.975 -21.680 1.00 94.56 745 PRO A C 1
ATOM 5782 O O . PRO A 1 745 ? 4.805 -13.890 -21.529 1.00 94.56 745 PRO A O 1
ATOM 5785 N N . VAL A 1 746 ? 5.284 -15.926 -20.759 1.00 91.50 746 VAL A N 1
ATOM 5786 C CA . VAL A 1 746 ? 4.357 -15.881 -19.613 1.00 91.50 746 VAL A CA 1
ATOM 5787 C C . VAL A 1 746 ? 5.103 -15.761 -18.292 1.00 91.50 746 VAL A C 1
ATOM 5789 O O . VAL A 1 746 ? 6.325 -15.891 -18.263 1.00 91.50 746 VAL A O 1
ATOM 5792 N N . GLU A 1 747 ? 4.368 -15.503 -17.207 1.00 88.81 747 GLU A N 1
ATOM 5793 C CA . GLU A 1 747 ? 4.895 -15.519 -15.833 1.00 88.81 747 GLU A CA 1
ATOM 5794 C C . GLU A 1 747 ? 6.047 -14.517 -15.605 1.00 88.81 747 GLU A C 1
ATOM 5796 O O . GLU A 1 747 ? 6.922 -14.736 -14.769 1.00 88.81 747 GLU A O 1
ATOM 5801 N N . GLN A 1 748 ? 6.057 -13.402 -16.346 1.00 88.50 748 GLN A N 1
ATOM 5802 C CA . GLN A 1 748 ? 7.046 -12.330 -16.218 1.00 88.50 748 GLN A CA 1
ATOM 5803 C C . GLN A 1 748 ? 6.491 -10.976 -16.700 1.00 88.50 748 GLN A C 1
ATOM 5805 O O . GLN A 1 748 ? 5.580 -10.965 -17.533 1.00 88.50 748 GLN A O 1
ATOM 5810 N N . PRO A 1 749 ? 7.038 -9.842 -16.220 1.00 91.62 749 PRO A N 1
ATOM 5811 C CA . PRO A 1 749 ? 6.538 -8.518 -16.565 1.00 91.62 749 PRO A CA 1
ATOM 5812 C C . PRO A 1 749 ? 6.987 -8.113 -17.970 1.00 91.62 749 PRO A C 1
ATOM 5814 O O . PRO A 1 749 ? 8.182 -8.016 -18.264 1.00 91.62 749 PRO A O 1
ATOM 5817 N N . LEU A 1 750 ? 6.020 -7.837 -18.837 1.00 94.06 750 LEU A N 1
ATOM 5818 C CA . LEU A 1 750 ? 6.241 -7.428 -20.218 1.00 94.06 750 LEU A CA 1
ATOM 5819 C C . LEU A 1 750 ? 5.715 -6.022 -20.464 1.00 94.06 750 LEU A C 1
ATOM 5821 O O . LEU A 1 750 ? 4.703 -5.612 -19.900 1.00 94.06 750 LEU A O 1
ATOM 5825 N N . PHE A 1 751 ? 6.385 -5.300 -21.353 1.00 94.31 751 PHE A N 1
ATOM 5826 C CA . PHE A 1 751 ? 5.924 -4.013 -21.853 1.00 94.31 751 PHE A CA 1
ATOM 5827 C C . PHE A 1 751 ? 6.107 -3.932 -23.367 1.00 94.31 751 PHE A C 1
ATOM 5829 O O . PHE A 1 751 ? 6.881 -4.682 -23.971 1.00 94.31 751 PHE A O 1
ATOM 5836 N N . PHE A 1 752 ? 5.375 -3.004 -23.979 1.00 95.44 752 PHE A N 1
ATOM 5837 C CA . PHE A 1 752 ? 5.276 -2.890 -25.429 1.00 95.44 752 PHE A CA 1
ATOM 5838 C C . PHE A 1 752 ? 5.716 -1.513 -25.922 1.00 95.44 752 PHE A C 1
ATOM 5840 O O . PHE A 1 752 ? 5.477 -0.494 -25.265 1.00 95.44 752 PHE A O 1
ATOM 5847 N N . GLN A 1 753 ? 6.326 -1.486 -27.105 1.00 96.00 753 GLN A N 1
ATOM 5848 C CA . GLN A 1 753 ? 6.669 -0.260 -27.827 1.00 96.00 753 GLN A CA 1
ATOM 5849 C C . GLN A 1 753 ? 6.101 -0.338 -29.243 1.00 96.00 753 GLN A C 1
ATOM 5851 O O . GLN A 1 753 ? 6.356 -1.308 -29.951 1.00 96.00 753 GLN A O 1
ATOM 5856 N N . ALA A 1 754 ? 5.350 0.675 -29.662 1.00 97.00 754 ALA A N 1
ATOM 5857 C CA . ALA A 1 754 ? 4.939 0.844 -31.050 1.00 97.00 754 ALA A CA 1
ATOM 5858 C C . ALA A 1 754 ? 6.099 1.461 -31.840 1.00 97.00 754 ALA A C 1
ATOM 5860 O O . ALA A 1 754 ? 6.662 2.466 -31.399 1.00 97.00 754 ALA A O 1
ATOM 5861 N N . LEU A 1 755 ? 6.459 0.874 -32.981 1.00 98.38 755 LEU A N 1
ATOM 5862 C CA . LEU A 1 755 ? 7.605 1.278 -33.797 1.00 98.38 755 LEU A CA 1
ATOM 5863 C C . LEU A 1 755 ? 7.188 1.676 -35.216 1.00 98.38 755 LEU A C 1
ATOM 5865 O O . LEU A 1 755 ? 6.281 1.070 -35.790 1.00 98.38 755 LEU A O 1
ATOM 5869 N N . ASP A 1 756 ? 7.895 2.639 -35.800 1.00 98.06 756 ASP A N 1
ATOM 5870 C CA . ASP A 1 756 ? 7.720 3.054 -37.193 1.00 98.06 756 ASP A CA 1
ATOM 5871 C C . ASP A 1 756 ? 8.393 2.089 -38.195 1.00 98.06 756 ASP A C 1
ATOM 5873 O O . ASP A 1 756 ? 8.943 1.043 -37.838 1.00 98.06 756 ASP A O 1
ATOM 5877 N N . ALA A 1 757 ? 8.378 2.449 -39.483 1.00 97.75 757 ALA A N 1
ATOM 5878 C CA . ALA A 1 757 ? 9.036 1.678 -40.543 1.00 97.75 757 ALA A CA 1
ATOM 5879 C C . ALA A 1 757 ? 10.570 1.573 -40.391 1.00 97.75 757 ALA A C 1
ATOM 5881 O O . ALA A 1 757 ? 11.175 0.682 -40.988 1.00 97.75 757 ALA A O 1
ATOM 5882 N N . ASN A 1 758 ? 11.192 2.448 -39.594 1.00 97.56 758 ASN A N 1
ATOM 5883 C CA . ASN A 1 758 ? 12.624 2.451 -39.299 1.00 97.56 758 ASN A CA 1
ATOM 5884 C C . ASN A 1 758 ? 12.954 1.707 -37.996 1.00 97.56 758 ASN A C 1
ATOM 5886 O O . ASN A 1 758 ? 14.100 1.765 -37.553 1.00 97.56 758 ASN A O 1
ATOM 5890 N N . TYR A 1 759 ? 11.991 0.997 -37.395 1.00 98.06 759 TYR A N 1
ATOM 5891 C CA . TYR A 1 759 ? 12.127 0.324 -36.096 1.00 98.06 759 TYR A CA 1
ATOM 5892 C C . TYR A 1 759 ? 12.376 1.283 -34.918 1.00 98.06 759 TYR A C 1
ATOM 5894 O O . TYR A 1 759 ? 12.791 0.843 -33.841 1.00 98.06 759 TYR A O 1
ATOM 5902 N N . CYS A 1 760 ? 12.111 2.576 -35.106 1.00 98.25 760 CYS A N 1
ATOM 5903 C CA . CYS A 1 760 ? 12.243 3.586 -34.071 1.00 98.25 760 CYS A CA 1
ATOM 5904 C C . CYS A 1 760 ? 10.933 3.709 -33.293 1.00 98.25 760 CYS A C 1
ATOM 5906 O O . CYS A 1 760 ? 9.844 3.690 -33.873 1.00 98.25 760 CYS A O 1
ATOM 5908 N N . GLU A 1 761 ? 11.029 3.883 -31.979 1.00 96.81 761 GLU A N 1
ATOM 5909 C CA . GLU A 1 761 ? 9.852 4.043 -31.138 1.00 96.81 761 GLU A CA 1
ATOM 5910 C C . GLU A 1 761 ? 9.012 5.280 -31.489 1.00 96.81 761 GLU A C 1
ATOM 5912 O O . GLU A 1 761 ? 9.496 6.413 -31.516 1.00 96.81 761 GLU A O 1
ATOM 5917 N N . VAL A 1 762 ? 7.711 5.035 -31.655 1.00 96.56 762 VAL A N 1
ATOM 5918 C CA . VAL A 1 762 ? 6.641 6.034 -31.723 1.00 96.56 762 VAL A CA 1
ATOM 5919 C C . VAL A 1 762 ? 6.046 6.285 -30.337 1.00 96.56 762 VAL A C 1
ATOM 5921 O O . VAL A 1 762 ? 5.798 7.431 -29.972 1.00 96.56 762 VAL A O 1
ATOM 5924 N N . ARG A 1 763 ? 5.805 5.228 -29.553 1.00 93.50 763 ARG A N 1
ATOM 5925 C CA . ARG A 1 763 ? 5.275 5.303 -28.181 1.00 93.50 763 ARG A CA 1
ATOM 5926 C C . ARG A 1 763 ? 5.641 4.035 -27.410 1.00 93.50 763 ARG A C 1
ATOM 5928 O O . ARG A 1 763 ? 5.604 2.948 -27.984 1.00 93.50 763 ARG A O 1
ATOM 5935 N N . ARG A 1 764 ? 5.897 4.145 -26.105 1.00 92.00 764 ARG A N 1
ATOM 5936 C CA . ARG A 1 764 ? 6.038 2.994 -25.193 1.00 92.00 764 ARG A CA 1
ATOM 5937 C C . ARG A 1 764 ? 4.988 2.971 -24.097 1.00 92.00 764 ARG A C 1
ATOM 5939 O O . ARG A 1 764 ? 4.535 4.017 -23.628 1.00 92.00 764 ARG A O 1
ATOM 5946 N N . MET A 1 765 ? 4.711 1.771 -23.609 1.00 90.81 765 MET A N 1
ATOM 5947 C CA . MET A 1 765 ? 4.047 1.533 -22.336 1.00 90.81 765 MET A CA 1
ATOM 5948 C C . MET A 1 765 ? 5.027 1.835 -21.185 1.00 90.81 765 MET A C 1
ATOM 5950 O O . MET A 1 765 ? 5.997 1.107 -20.991 1.00 90.81 765 MET A O 1
ATOM 5954 N N . ARG A 1 766 ? 4.781 2.898 -20.399 1.00 90.50 766 ARG A N 1
ATOM 5955 C CA . ARG A 1 766 ? 5.477 3.159 -19.112 1.00 90.50 766 ARG A CA 1
ATOM 5956 C C . ARG A 1 766 ? 4.824 2.372 -17.970 1.00 90.50 766 ARG A C 1
ATOM 5958 O O . ARG A 1 766 ? 4.589 2.893 -16.891 1.00 90.50 766 ARG A O 1
ATOM 5965 N N . SER A 1 767 ? 4.442 1.140 -18.274 1.00 89.44 767 SER A N 1
ATOM 5966 C CA . SER A 1 767 ? 3.817 0.193 -17.365 1.00 89.44 767 SER A CA 1
ATOM 5967 C C . SER A 1 767 ? 4.203 -1.231 -17.786 1.00 89.44 767 SER A C 1
ATOM 5969 O O . SER A 1 767 ? 4.828 -1.400 -18.836 1.00 89.44 767 SER A O 1
ATOM 5971 N N . ASN A 1 768 ? 3.879 -2.247 -16.997 1.00 90.44 768 ASN A N 1
ATOM 5972 C CA . ASN A 1 768 ? 4.130 -3.642 -17.329 1.00 90.44 768 ASN A CA 1
ATOM 5973 C C . ASN A 1 768 ? 2.905 -4.517 -17.056 1.00 90.44 768 ASN A C 1
ATOM 5975 O O . ASN A 1 768 ? 2.031 -4.156 -16.282 1.00 90.44 768 ASN A O 1
ATOM 5979 N N . VAL A 1 769 ? 2.841 -5.669 -17.711 1.00 89.19 769 VAL A N 1
ATOM 5980 C CA . VAL A 1 769 ? 1.758 -6.636 -17.546 1.00 89.19 769 VAL A CA 1
ATOM 5981 C C . VAL A 1 769 ? 2.315 -8.054 -17.537 1.00 89.19 769 VAL A C 1
ATOM 5983 O O . VAL A 1 769 ? 3.270 -8.357 -18.251 1.00 89.19 769 VAL A O 1
ATOM 5986 N N . THR A 1 770 ? 1.708 -8.928 -16.735 1.00 89.81 770 THR A N 1
ATOM 5987 C CA . THR A 1 770 ? 2.028 -10.360 -16.696 1.00 89.81 770 THR A CA 1
ATOM 5988 C C . THR A 1 770 ? 0.891 -11.168 -17.323 1.00 89.81 770 THR A C 1
ATOM 5990 O O . THR A 1 770 ? -0.290 -10.842 -17.158 1.00 89.81 770 THR A O 1
ATOM 5993 N N . PHE A 1 771 ? 1.257 -12.226 -18.047 1.00 91.69 771 PHE A N 1
ATOM 5994 C CA . PHE A 1 771 ? 0.332 -13.156 -18.696 1.00 91.69 771 PHE A CA 1
ATOM 5995 C C . PHE A 1 771 ? 0.476 -14.562 -18.122 1.00 91.69 771 PHE A C 1
ATOM 5997 O O . PHE A 1 771 ? 1.582 -14.970 -17.757 1.00 91.69 771 PHE A O 1
ATOM 6004 N N . GLN A 1 772 ? -0.624 -15.312 -18.111 1.00 90.25 772 GLN A N 1
ATOM 6005 C CA . GLN A 1 772 ? -0.640 -16.725 -17.728 1.00 90.25 772 GLN A CA 1
ATOM 6006 C C . GLN A 1 772 ? -0.477 -17.656 -18.934 1.00 90.25 772 GLN A C 1
ATOM 6008 O O . GLN A 1 772 ? -0.751 -17.295 -20.080 1.00 90.25 772 GLN A O 1
ATOM 6013 N N . ARG A 1 773 ? -0.049 -18.894 -18.675 1.00 88.81 773 ARG A N 1
ATOM 6014 C CA . ARG A 1 773 ? 0.060 -19.959 -19.687 1.00 88.81 773 ARG A CA 1
ATOM 6015 C C . ARG A 1 773 ? -1.267 -20.175 -20.413 1.00 88.81 773 ARG A C 1
ATOM 6017 O O . ARG A 1 773 ? -2.281 -20.453 -19.785 1.00 88.81 773 ARG A O 1
ATOM 6024 N N . GLY A 1 774 ? -1.249 -20.093 -21.743 1.00 89.94 774 GLY A N 1
ATOM 6025 C CA . GLY A 1 774 ? -2.438 -20.296 -22.576 1.00 89.94 774 GLY A CA 1
ATOM 6026 C C . GLY A 1 774 ? -3.432 -19.132 -22.585 1.00 89.94 774 GLY A C 1
ATOM 6027 O O . GLY A 1 774 ? -4.460 -19.239 -23.254 1.00 89.94 774 GLY A O 1
ATOM 6028 N N . GLU A 1 775 ? -3.135 -18.026 -21.898 1.00 91.94 775 GLU A N 1
ATOM 6029 C CA . GLU A 1 775 ? -4.005 -16.855 -21.878 1.00 91.94 775 GLU A CA 1
ATOM 6030 C C . GLU A 1 775 ? -4.158 -16.248 -23.282 1.00 91.94 775 GLU A C 1
ATOM 6032 O O . GLU A 1 775 ? -3.191 -16.135 -24.039 1.00 91.94 775 GLU A O 1
ATOM 6037 N N . VAL A 1 776 ? -5.376 -15.817 -23.620 1.00 92.00 776 VAL A N 1
ATOM 6038 C CA . VAL A 1 776 ? -5.664 -15.024 -24.823 1.00 92.00 776 VAL A CA 1
ATOM 6039 C C . VAL A 1 776 ? -6.229 -13.676 -24.392 1.00 92.00 776 VAL A C 1
ATOM 6041 O O . VAL A 1 776 ? -7.337 -13.604 -23.847 1.00 92.00 776 VAL A O 1
ATOM 6044 N N . ARG A 1 777 ? -5.469 -12.601 -24.622 1.00 89.81 777 ARG A N 1
ATOM 6045 C CA . ARG A 1 777 ? -5.818 -11.248 -24.168 1.00 89.81 777 ARG A CA 1
ATOM 6046 C C . ARG A 1 777 ? -5.905 -10.273 -25.338 1.00 89.81 777 ARG A C 1
ATOM 6048 O O . ARG A 1 777 ? -4.980 -10.169 -26.140 1.00 89.81 777 ARG A O 1
ATOM 6055 N N . GLY A 1 778 ? -7.021 -9.549 -25.403 1.00 87.69 778 GLY A N 1
ATOM 6056 C CA . GLY A 1 778 ? -7.248 -8.464 -26.354 1.00 87.69 778 GLY A CA 1
ATOM 6057 C C . GLY A 1 778 ? -7.021 -7.086 -25.728 1.00 87.69 778 GLY A C 1
ATOM 6058 O O . GLY A 1 778 ? -7.391 -6.883 -24.573 1.00 87.69 778 GLY A O 1
ATOM 6059 N N . CYS A 1 779 ? -6.470 -6.152 -26.503 1.00 83.69 779 CYS A N 1
ATOM 6060 C CA . CYS A 1 779 ? -6.359 -4.726 -26.179 1.00 83.69 779 CYS A CA 1
ATOM 6061 C C . CYS A 1 779 ? -6.944 -3.893 -27.331 1.00 83.69 779 CYS A C 1
ATOM 6063 O O . CYS A 1 779 ? -6.717 -4.220 -28.502 1.00 83.69 779 CYS A O 1
ATOM 6065 N N . LEU A 1 780 ? -7.651 -2.796 -27.040 1.00 80.94 780 LEU A N 1
ATOM 6066 C CA . LEU A 1 780 ? -8.172 -1.920 -28.096 1.00 80.94 780 LEU A CA 1
ATOM 6067 C C . LEU A 1 780 ? -7.055 -1.132 -28.789 1.00 80.94 780 LEU A C 1
ATOM 6069 O O . LEU A 1 780 ? -7.060 -1.034 -30.015 1.00 80.94 780 LEU A O 1
ATOM 6073 N N . GLY A 1 781 ? -6.082 -0.637 -28.019 1.00 78.00 781 GLY A N 1
ATOM 6074 C CA . GLY A 1 781 ? -4.944 0.141 -28.510 1.00 78.00 781 GLY A CA 1
ATOM 6075 C C . GLY A 1 781 ? -3.847 0.338 -27.463 1.00 78.00 781 GLY A C 1
ATOM 6076 O O . GLY A 1 781 ? -3.933 -0.153 -26.334 1.00 78.00 781 GLY A O 1
ATOM 6077 N N . CYS A 1 782 ? -2.775 1.041 -27.835 1.00 70.00 782 CYS A N 1
ATOM 6078 C CA . CYS A 1 782 ? -1.609 1.240 -26.976 1.00 70.00 782 CYS A CA 1
ATOM 6079 C C . CYS A 1 782 ? -1.852 2.402 -25.993 1.00 70.00 782 CYS A C 1
ATOM 6081 O O . CYS A 1 782 ? -1.427 3.533 -26.251 1.00 70.00 782 CYS A O 1
ATOM 6083 N N . HIS A 1 783 ? -2.508 2.055 -24.872 1.00 70.94 783 HIS A N 1
ATOM 6084 C CA . HIS A 1 783 ? -2.923 2.875 -23.715 1.00 70.94 783 HIS A CA 1
ATOM 6085 C C . HIS A 1 783 ? -4.432 3.214 -23.636 1.00 70.94 783 HIS A C 1
ATOM 6087 O O . HIS A 1 783 ? -4.821 4.340 -23.318 1.00 70.94 783 HIS A O 1
ATOM 6093 N N . GLU A 1 784 ? -5.273 2.213 -23.909 1.00 61.44 784 GLU A N 1
ATOM 6094 C CA . GLU A 1 784 ? -6.740 2.265 -23.844 1.00 61.44 784 GLU A CA 1
ATOM 6095 C C . GLU A 1 784 ? -7.286 2.791 -22.501 1.00 61.44 784 GLU A C 1
ATOM 6097 O O . GLU A 1 784 ? -6.844 2.390 -21.424 1.00 61.44 784 GLU A O 1
ATOM 6102 N N . THR A 1 785 ? -8.320 3.638 -22.568 1.00 55.16 785 THR A N 1
ATOM 6103 C CA . THR A 1 785 ? -9.190 3.927 -21.417 1.00 55.16 785 THR A CA 1
ATOM 6104 C C . THR A 1 785 ? -10.422 3.025 -21.503 1.00 55.16 785 THR A C 1
ATOM 6106 O O . THR A 1 785 ? -11.231 3.163 -22.416 1.00 55.16 785 THR A O 1
ATOM 6109 N N . ARG A 1 786 ? -10.576 2.100 -20.546 1.00 58.50 786 ARG A N 1
ATOM 6110 C CA . ARG A 1 786 ? -11.558 0.989 -20.571 1.00 58.50 786 ARG A CA 1
ATOM 6111 C C . ARG A 1 786 ? -13.042 1.399 -20.483 1.00 58.50 786 ARG A C 1
ATOM 6113 O O . ARG A 1 786 ? -13.907 0.546 -20.313 1.00 58.50 786 ARG A O 1
ATOM 6120 N N . THR A 1 787 ? -13.358 2.691 -20.557 1.00 54.72 787 THR A N 1
ATOM 6121 C CA . THR A 1 787 ? -14.739 3.202 -20.614 1.00 54.72 787 THR A CA 1
ATOM 6122 C C . THR A 1 787 ? -15.318 3.179 -22.030 1.00 54.72 787 THR A C 1
ATOM 6124 O O . THR A 1 787 ? -16.503 3.457 -22.211 1.00 54.72 787 THR A O 1
ATOM 6127 N N . LEU A 1 788 ? -14.505 2.843 -23.035 1.00 54.53 788 LEU A N 1
ATOM 6128 C CA . LEU A 1 788 ? -14.909 2.778 -24.433 1.00 54.53 788 LEU A CA 1
ATOM 6129 C C . LEU A 1 788 ? -15.096 1.321 -24.860 1.00 54.53 788 LEU A C 1
ATOM 6131 O O . LEU A 1 788 ? -14.190 0.500 -24.745 1.00 54.53 788 LEU A O 1
ATOM 6135 N N . ALA A 1 789 ? -16.275 0.998 -25.387 1.00 53.72 789 ALA A N 1
ATOM 6136 C CA . ALA A 1 789 ? -16.447 -0.244 -26.128 1.00 53.72 789 ALA A CA 1
ATOM 6137 C C . ALA A 1 789 ? -15.598 -0.189 -27.414 1.00 53.72 789 ALA A C 1
ATOM 6139 O O . ALA A 1 789 ? -15.461 0.899 -27.989 1.00 53.72 789 ALA A O 1
ATOM 6140 N N . PRO A 1 790 ? -15.075 -1.330 -27.911 1.00 57.09 790 PRO A N 1
ATOM 6141 C CA . PRO A 1 790 ? -14.509 -1.378 -29.252 1.00 57.09 790 PRO A CA 1
ATOM 6142 C C . PRO A 1 790 ? -15.506 -0.742 -30.227 1.00 57.09 790 PRO A C 1
ATOM 6144 O O . PRO A 1 790 ? -16.688 -1.101 -30.169 1.00 57.09 790 PRO A O 1
ATOM 6147 N N . PRO A 1 791 ? -15.088 0.199 -31.095 1.00 56.09 791 PRO A N 1
ATOM 6148 C CA . PRO A 1 791 ? -16.001 0.785 -32.060 1.00 56.09 791 PRO A CA 1
ATOM 6149 C C . PRO A 1 791 ? -16.664 -0.346 -32.849 1.00 56.09 791 PRO A C 1
ATOM 6151 O O . PRO A 1 791 ? -15.985 -1.168 -33.467 1.00 56.09 791 PRO A O 1
ATOM 6154 N N . ALA A 1 792 ? -17.995 -0.412 -32.777 1.00 43.75 792 ALA A N 1
ATOM 6155 C CA . ALA A 1 792 ? -18.804 -1.387 -33.493 1.00 43.75 792 ALA A CA 1
ATOM 6156 C C . ALA A 1 792 ? -18.771 -1.061 -34.995 1.00 43.75 792 ALA A C 1
ATOM 6158 O O . ALA A 1 792 ? -19.695 -0.471 -35.548 1.00 43.75 792 ALA A O 1
ATOM 6159 N N . GLY A 1 793 ? -17.660 -1.388 -35.653 1.00 52.62 793 GLY A N 1
ATOM 6160 C CA . GLY A 1 793 ? -17.545 -1.382 -37.104 1.00 52.62 793 GLY A CA 1
ATOM 6161 C C . GLY A 1 793 ? -18.228 -2.626 -37.687 1.00 52.62 793 GLY A C 1
ATOM 6162 O O . GLY A 1 793 ? -18.087 -3.712 -37.118 1.00 52.62 793 GLY A O 1
ATOM 6163 N N . PRO A 1 794 ? -18.966 -2.532 -38.807 1.00 44.19 794 PRO A N 1
ATOM 6164 C CA . PRO A 1 794 ? -19.646 -3.689 -39.375 1.00 44.19 794 PRO A CA 1
ATOM 6165 C C . PRO A 1 794 ? -18.643 -4.738 -39.891 1.00 44.19 794 PRO A C 1
ATOM 6167 O O . PRO A 1 794 ? -17.921 -4.501 -40.855 1.00 44.19 794 PRO A O 1
ATOM 6170 N N . GLY A 1 795 ? -18.642 -5.927 -39.281 1.00 53.66 795 GLY A N 1
ATOM 6171 C CA . GLY A 1 795 ? -18.345 -7.206 -39.943 1.00 53.66 795 GLY A CA 1
ATOM 6172 C C . GLY A 1 795 ? -16.915 -7.506 -40.415 1.00 53.66 795 GLY A C 1
ATOM 6173 O O . GLY A 1 795 ? -16.709 -8.578 -40.980 1.00 53.66 795 GLY A O 1
ATOM 6174 N N . GLN A 1 796 ? -15.920 -6.641 -40.203 1.00 65.31 796 GLN A N 1
ATOM 6175 C CA . GLN A 1 796 ? -14.536 -6.946 -40.586 1.00 65.31 796 GLN A CA 1
ATOM 6176 C C . GLN A 1 796 ? -13.690 -7.312 -39.369 1.00 65.31 796 GLN A C 1
ATOM 6178 O O . GLN A 1 796 ? -13.254 -6.458 -38.607 1.00 65.31 796 GLN A O 1
ATOM 6183 N N . MET A 1 797 ? -13.435 -8.613 -39.216 1.00 81.56 797 MET A N 1
ATOM 6184 C CA . MET A 1 797 ? -12.400 -9.118 -38.316 1.00 81.56 797 MET A CA 1
ATOM 6185 C C . MET A 1 797 ? -11.052 -8.466 -38.689 1.00 81.56 797 MET A C 1
ATOM 6187 O O . MET A 1 797 ? -10.706 -8.534 -39.883 1.00 81.56 797 MET A O 1
ATOM 6191 N N . PRO A 1 798 ? -10.317 -7.857 -37.729 1.00 89.25 798 PRO A N 1
ATOM 6192 C CA . PRO A 1 798 ? -9.018 -7.231 -37.981 1.00 89.25 798 PRO A CA 1
ATOM 6193 C C . PRO A 1 798 ? -8.075 -8.138 -38.771 1.00 89.25 798 PRO A C 1
ATOM 6195 O O . PRO A 1 798 ? -8.082 -9.361 -38.587 1.00 89.25 798 PRO A O 1
ATOM 6198 N N . ALA A 1 799 ? -7.290 -7.557 -39.679 1.00 93.06 799 ALA A N 1
ATOM 6199 C CA . ALA A 1 799 ? -6.485 -8.308 -40.639 1.00 93.06 799 ALA A CA 1
ATOM 6200 C C . ALA A 1 799 ? -5.536 -9.303 -39.952 1.00 93.06 799 ALA A C 1
ATOM 6202 O O . ALA A 1 799 ? -5.437 -10.454 -40.386 1.00 93.06 799 ALA A O 1
ATOM 6203 N N . ALA A 1 800 ? -4.927 -8.908 -38.829 1.00 94.62 800 ALA A N 1
ATOM 6204 C CA . ALA A 1 800 ? -3.986 -9.746 -38.091 1.00 94.62 800 ALA A CA 1
ATOM 6205 C C . ALA A 1 800 ? -4.630 -11.026 -37.535 1.00 94.62 800 ALA A C 1
ATOM 6207 O O . ALA A 1 800 ? -3.945 -12.026 -37.331 1.00 94.62 800 ALA A O 1
ATOM 6208 N N . TYR A 1 801 ? -5.945 -11.024 -37.296 1.00 93.12 801 TYR A N 1
ATOM 6209 C CA . TYR A 1 801 ? -6.644 -12.149 -36.662 1.00 93.12 801 TYR A CA 1
ATOM 6210 C C . TYR A 1 801 ? -6.977 -13.260 -37.659 1.00 93.12 801 TYR A C 1
ATOM 6212 O O . TYR A 1 801 ? -7.394 -14.344 -37.264 1.00 93.12 801 TYR A O 1
ATOM 6220 N N . ARG A 1 802 ? -6.780 -13.003 -38.958 1.00 93.00 802 ARG A N 1
ATOM 6221 C CA . ARG A 1 802 ? -6.991 -13.974 -40.042 1.00 93.00 802 ARG A CA 1
ATOM 6222 C C . ARG A 1 802 ? -5.785 -14.888 -40.265 1.00 93.00 802 ARG A C 1
ATOM 6224 O O . ARG A 1 802 ? -5.843 -15.770 -41.117 1.00 93.00 802 ARG A O 1
ATOM 6231 N N . ARG A 1 803 ? -4.693 -14.660 -39.535 1.00 94.31 803 ARG A N 1
ATOM 6232 C CA . ARG A 1 803 ? -3.465 -15.456 -39.573 1.00 94.31 803 ARG A CA 1
ATOM 6233 C C . ARG A 1 803 ? -3.090 -15.930 -38.176 1.00 94.31 803 ARG A C 1
ATOM 6235 O O . ARG A 1 803 ? -3.520 -15.360 -37.173 1.00 94.31 803 ARG A O 1
ATOM 6242 N N . GLU A 1 804 ? -2.228 -16.937 -38.134 1.00 96.00 804 GLU A N 1
ATOM 6243 C CA . GLU A 1 804 ? -1.613 -17.406 -36.895 1.00 96.00 804 GLU A CA 1
ATOM 6244 C C . GLU A 1 804 ? -0.853 -16.274 -36.173 1.00 96.00 804 GLU A C 1
ATOM 6246 O O . GLU A 1 804 ? -0.297 -15.375 -36.828 1.00 96.00 804 GLU A O 1
ATOM 6251 N N . PRO A 1 805 ? -0.807 -16.302 -34.827 1.00 96.75 805 PRO A N 1
ATOM 6252 C CA . PRO A 1 805 ? -0.093 -15.298 -34.059 1.00 96.75 805 PRO A CA 1
ATOM 6253 C C . PRO A 1 805 ? 1.412 -15.383 -34.328 1.00 96.75 805 PRO A C 1
ATOM 6255 O O . PRO A 1 805 ? 2.025 -16.449 -34.224 1.00 96.75 805 PRO A O 1
ATOM 6258 N N . SER A 1 806 ? 2.018 -14.239 -34.641 1.00 98.19 806 SER A N 1
ATOM 6259 C CA . SER A 1 806 ? 3.452 -14.129 -34.916 1.00 98.19 806 SER A CA 1
ATOM 6260 C C . SER A 1 806 ? 4.298 -14.463 -33.688 1.00 98.19 806 SER A C 1
ATOM 6262 O O . SER A 1 806 ? 3.982 -14.044 -32.574 1.00 98.19 806 SER A O 1
ATOM 6264 N N . MET A 1 807 ? 5.420 -15.151 -33.904 1.00 97.25 807 MET A N 1
ATOM 6265 C CA . MET A 1 807 ? 6.524 -15.169 -32.942 1.00 97.25 807 MET A CA 1
ATOM 6266 C C . MET A 1 807 ? 7.369 -13.899 -33.125 1.00 97.25 807 MET A C 1
ATOM 6268 O O . MET A 1 807 ? 7.691 -13.575 -34.270 1.00 97.25 807 MET A O 1
ATOM 6272 N N . PRO A 1 808 ? 7.732 -13.184 -32.047 1.00 97.62 808 PRO A N 1
ATOM 6273 C CA . PRO A 1 808 ? 8.635 -12.039 -32.132 1.00 97.62 808 PRO A CA 1
ATOM 6274 C C . PRO A 1 808 ? 9.999 -12.390 -32.756 1.00 97.62 808 PRO A C 1
ATOM 6276 O O . PRO A 1 808 ? 10.645 -13.338 -32.314 1.00 97.62 808 PRO A O 1
ATOM 6279 N N . GLU A 1 809 ? 10.452 -11.608 -33.745 1.00 97.81 809 GLU A N 1
ATOM 6280 C CA . GLU A 1 809 ? 11.809 -11.680 -34.322 1.00 97.81 809 GLU A CA 1
ATOM 6281 C C . GLU A 1 809 ? 12.801 -11.033 -33.338 1.00 97.81 809 GLU A C 1
ATOM 6283 O O . GLU A 1 809 ? 12.656 -9.834 -33.059 1.00 97.81 809 GLU A O 1
ATOM 6288 N N . PRO A 1 810 ? 13.774 -11.779 -32.779 1.00 97.00 810 PRO A N 1
ATOM 6289 C CA . PRO A 1 810 ? 14.730 -11.235 -31.818 1.00 97.00 810 PRO A CA 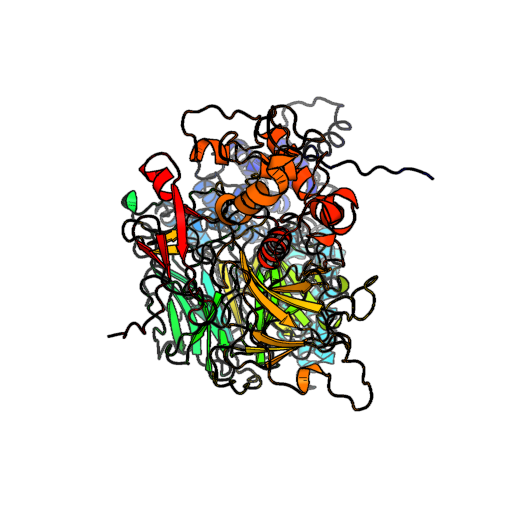1
ATOM 6290 C C . PRO A 1 810 ? 15.609 -10.120 -32.406 1.00 97.00 810 PRO A C 1
ATOM 6292 O O . PRO A 1 810 ? 15.862 -10.104 -33.611 1.00 97.00 810 PRO A O 1
ATOM 6295 N N . PRO A 1 811 ? 16.133 -9.204 -31.570 1.00 95.81 811 PRO A N 1
ATOM 6296 C CA . PRO A 1 811 ? 17.155 -8.255 -32.010 1.00 95.81 811 PRO A CA 1
ATOM 6297 C C . PRO A 1 811 ? 18.468 -8.980 -32.383 1.00 95.81 811 PRO A C 1
ATOM 6299 O O . PRO A 1 811 ? 18.640 -10.147 -32.027 1.00 95.81 811 PRO A O 1
ATOM 6302 N N . PRO A 1 812 ? 19.442 -8.297 -33.020 1.00 94.94 812 PRO A N 1
ATOM 6303 C CA . PRO A 1 812 ? 20.701 -8.912 -33.465 1.00 94.94 812 PRO A CA 1
ATOM 6304 C C . PRO A 1 812 ? 21.511 -9.618 -32.367 1.00 94.94 812 PRO A C 1
ATOM 6306 O O . PRO A 1 812 ? 22.220 -10.579 -32.641 1.00 94.94 812 PRO A O 1
ATOM 6309 N N . TRP A 1 813 ? 21.394 -9.172 -31.114 1.00 94.50 813 TRP A N 1
ATOM 6310 C CA . TRP A 1 813 ? 22.037 -9.809 -29.958 1.00 94.50 813 TRP A CA 1
ATOM 6311 C C . TRP A 1 813 ? 21.197 -10.927 -29.309 1.00 94.50 813 TRP A C 1
ATOM 6313 O O . TRP A 1 813 ? 21.617 -11.501 -28.312 1.00 94.50 813 TRP A O 1
ATOM 6323 N N . GLY A 1 814 ? 20.025 -11.260 -29.855 1.00 95.19 814 GLY A N 1
ATOM 6324 C CA . GLY A 1 814 ? 19.137 -12.314 -29.359 1.00 95.19 814 GLY A CA 1
ATOM 6325 C C . GLY A 1 814 ? 18.157 -11.874 -28.262 1.00 95.19 814 GLY A C 1
ATOM 6326 O O . GLY A 1 814 ? 18.252 -10.786 -27.698 1.00 95.19 814 GLY A O 1
ATOM 6327 N N . ALA A 1 815 ? 17.188 -12.743 -27.953 1.00 94.00 815 ALA A N 1
ATOM 6328 C CA . ALA A 1 815 ? 16.070 -12.440 -27.047 1.00 94.00 815 ALA A CA 1
ATOM 6329 C C . ALA A 1 815 ? 16.420 -12.524 -25.548 1.00 94.00 815 ALA A C 1
ATOM 6331 O O . ALA A 1 815 ? 15.673 -12.018 -24.712 1.00 94.00 815 ALA A O 1
ATOM 6332 N N . ALA A 1 816 ? 17.521 -13.194 -25.195 1.00 91.94 816 ALA A N 1
ATOM 6333 C CA . ALA A 1 816 ? 17.922 -13.428 -23.805 1.00 91.94 816 ALA A CA 1
ATOM 6334 C C . ALA A 1 816 ? 18.863 -12.343 -23.249 1.00 91.94 816 ALA A C 1
ATOM 6336 O O . ALA A 1 816 ? 19.011 -12.221 -22.036 1.00 91.94 816 ALA A O 1
ATOM 6337 N N . THR A 1 817 ? 19.489 -11.550 -24.120 1.00 92.56 817 THR A N 1
ATOM 6338 C CA . THR A 1 817 ? 20.613 -10.680 -23.763 1.00 92.56 817 THR A CA 1
ATOM 6339 C C . THR A 1 817 ? 20.172 -9.320 -23.224 1.00 92.56 817 THR A C 1
ATOM 6341 O O . THR A 1 817 ? 19.330 -8.638 -23.812 1.00 92.56 817 THR A O 1
ATOM 6344 N N . VAL A 1 818 ? 20.810 -8.896 -22.129 1.00 93.25 818 VAL A N 1
ATOM 6345 C CA . VAL A 1 818 ? 20.797 -7.507 -21.652 1.00 93.25 818 VAL A CA 1
ATOM 6346 C C . VAL A 1 818 ? 21.817 -6.705 -22.469 1.00 93.25 818 VAL A C 1
ATOM 6348 O O . VAL A 1 818 ? 22.999 -7.059 -22.472 1.00 93.25 818 VAL A O 1
ATOM 6351 N N . PRO A 1 819 ? 21.413 -5.646 -23.190 1.00 93.44 819 PRO A N 1
ATOM 6352 C CA . PRO A 1 819 ? 22.327 -4.917 -24.052 1.00 93.44 819 PRO A CA 1
ATOM 6353 C C . PRO A 1 819 ? 23.197 -3.947 -23.247 1.00 93.44 819 PRO A C 1
ATOM 6355 O O . PRO A 1 819 ? 22.701 -2.987 -22.664 1.00 93.44 819 PRO A O 1
ATOM 6358 N N . GLY A 1 820 ? 24.511 -4.169 -23.275 1.00 93.50 820 GLY A N 1
ATOM 6359 C CA . GLY A 1 820 ? 25.522 -3.235 -22.766 1.00 93.50 820 GLY A CA 1
ATOM 6360 C C . GLY A 1 820 ? 26.097 -2.344 -23.858 1.00 93.50 820 GLY A C 1
ATOM 6361 O O . GLY A 1 820 ? 26.336 -2.808 -24.978 1.00 93.50 820 GLY A O 1
ATOM 6362 N N . PHE A 1 821 ? 26.367 -1.079 -23.527 1.00 97.50 821 PHE A N 1
ATOM 6363 C CA . PHE A 1 821 ? 26.878 -0.098 -24.488 1.00 97.50 821 PHE A CA 1
ATOM 6364 C C . PHE A 1 821 ? 28.236 -0.507 -25.074 1.00 97.50 821 PHE A C 1
ATOM 6366 O O . PHE A 1 821 ? 28.430 -0.471 -26.289 1.00 97.50 821 PHE A O 1
ATOM 6373 N N . GLU A 1 822 ? 29.170 -0.926 -24.218 1.00 97.06 822 GLU A N 1
ATOM 6374 C CA . GLU A 1 822 ? 30.534 -1.275 -24.634 1.00 97.06 822 GLU A CA 1
ATOM 6375 C C . GLU A 1 822 ? 30.552 -2.465 -25.594 1.00 97.06 822 GLU A C 1
ATOM 6377 O O . GLU A 1 822 ? 31.286 -2.456 -26.577 1.00 97.06 822 GLU A O 1
ATOM 6382 N N . ARG A 1 823 ? 29.715 -3.470 -25.323 1.00 95.50 823 ARG A N 1
ATOM 6383 C CA . ARG A 1 823 ? 29.668 -4.711 -26.094 1.00 95.50 823 ARG A CA 1
ATOM 6384 C C . ARG A 1 823 ? 28.887 -4.568 -27.397 1.00 95.50 823 ARG A C 1
ATOM 6386 O O . ARG A 1 823 ? 29.293 -5.144 -28.400 1.00 95.50 823 ARG A O 1
ATOM 6393 N N . HIS A 1 824 ? 27.771 -3.839 -27.385 1.00 96.44 824 HIS A N 1
ATOM 6394 C CA . HIS A 1 824 ? 26.816 -3.866 -28.497 1.00 96.44 824 HIS A CA 1
ATOM 6395 C C . HIS A 1 824 ? 26.771 -2.578 -29.317 1.00 96.44 824 HIS A C 1
ATOM 6397 O O . HIS A 1 824 ? 26.356 -2.626 -30.469 1.00 96.44 824 HIS A O 1
ATOM 6403 N N . ILE A 1 825 ? 27.186 -1.437 -28.759 1.00 98.06 825 ILE A N 1
ATOM 6404 C CA . ILE A 1 825 ? 27.007 -0.128 -29.406 1.00 98.06 825 ILE A CA 1
ATOM 6405 C C . ILE A 1 825 ? 28.335 0.504 -29.788 1.00 98.06 825 ILE A C 1
ATOM 6407 O O . ILE A 1 825 ? 28.458 1.001 -30.905 1.00 98.06 825 ILE A O 1
ATOM 6411 N N . GLN A 1 826 ? 29.356 0.440 -28.932 1.00 98.38 826 GLN A N 1
ATOM 6412 C CA . GLN A 1 826 ? 30.676 0.962 -29.291 1.00 98.38 826 GLN A CA 1
ATOM 6413 C C . GLN A 1 826 ? 31.218 0.379 -30.612 1.00 98.38 826 GLN A C 1
ATOM 6415 O O . GLN A 1 826 ? 31.665 1.181 -31.429 1.00 98.38 826 GLN A O 1
ATOM 6420 N N . PRO A 1 827 ? 31.113 -0.937 -30.903 1.00 98.19 827 PRO A N 1
ATOM 6421 C CA . PRO A 1 827 ? 31.598 -1.480 -32.176 1.00 98.19 827 PRO A CA 1
ATOM 6422 C C . PRO A 1 827 ? 30.895 -0.882 -33.402 1.00 98.19 827 PRO A C 1
ATOM 6424 O O . PRO A 1 827 ? 31.507 -0.715 -34.457 1.00 98.19 827 PRO A O 1
ATOM 6427 N N . ILE A 1 828 ? 29.617 -0.516 -33.262 1.00 98.12 828 ILE A N 1
ATOM 6428 C CA . ILE A 1 828 ? 28.846 0.156 -34.313 1.00 98.12 828 ILE A CA 1
ATOM 6429 C C . ILE A 1 828 ? 29.414 1.561 -34.550 1.00 98.12 828 ILE A C 1
ATOM 6431 O O . ILE A 1 828 ? 29.618 1.962 -35.694 1.00 98.12 828 ILE A O 1
ATOM 6435 N N . LEU A 1 829 ? 29.721 2.300 -33.480 1.00 98.00 829 LEU A N 1
ATOM 6436 C CA . LEU A 1 829 ? 30.318 3.636 -33.578 1.00 98.00 829 LEU A CA 1
ATOM 6437 C C . LEU A 1 829 ? 31.742 3.588 -34.138 1.00 98.00 829 LEU A C 1
ATOM 6439 O O . LEU A 1 829 ? 32.103 4.434 -34.954 1.00 98.00 829 LEU A O 1
ATOM 6443 N N . ASP A 1 830 ? 32.535 2.592 -33.748 1.00 97.88 830 ASP A N 1
ATOM 6444 C CA . ASP A 1 830 ? 33.892 2.395 -34.266 1.00 97.88 830 ASP A CA 1
ATOM 6445 C C . ASP A 1 830 ? 33.870 2.161 -35.780 1.00 97.88 830 ASP A C 1
ATOM 6447 O O . ASP A 1 830 ? 34.672 2.737 -36.515 1.00 97.88 830 ASP A O 1
ATOM 6451 N N . LYS A 1 831 ? 32.902 1.370 -36.255 1.00 97.00 831 LYS A N 1
ATOM 6452 C CA . LYS A 1 831 ? 32.721 1.051 -37.673 1.00 97.00 831 LYS A CA 1
ATOM 6453 C C . LYS A 1 831 ? 32.211 2.234 -38.499 1.00 97.00 831 LYS A C 1
ATOM 6455 O O . LYS A 1 831 ? 32.636 2.394 -39.639 1.00 97.00 831 LYS A O 1
ATOM 6460 N N . HIS A 1 832 ? 31.292 3.031 -37.949 1.00 96.62 832 HIS A N 1
ATOM 6461 C CA . HIS A 1 832 ? 30.483 3.973 -38.740 1.00 96.62 832 HIS A CA 1
ATOM 6462 C C . HIS A 1 832 ? 30.681 5.454 -38.402 1.00 96.62 832 HIS A C 1
ATOM 6464 O O . HIS A 1 832 ? 30.264 6.309 -39.180 1.00 96.62 832 HIS A O 1
ATOM 6470 N N . CYS A 1 833 ? 31.278 5.786 -37.255 1.00 96.50 833 CYS A N 1
ATOM 6471 C CA . CYS A 1 833 ? 31.331 7.160 -36.743 1.00 96.50 833 CYS A CA 1
ATOM 6472 C C . CYS A 1 833 ? 32.758 7.649 -36.464 1.00 96.50 833 CYS A C 1
ATOM 6474 O O . CYS A 1 833 ? 33.075 8.803 -36.753 1.00 96.50 833 CYS A O 1
ATOM 6476 N N . VAL A 1 834 ? 33.624 6.801 -35.902 1.00 96.81 834 VAL A N 1
ATOM 6477 C CA . VAL A 1 834 ? 34.938 7.215 -35.370 1.00 96.81 834 VAL A CA 1
ATOM 6478 C C . VAL A 1 834 ? 35.879 7.788 -36.433 1.00 96.81 834 VAL A C 1
ATOM 6480 O O . VAL A 1 834 ? 36.703 8.636 -36.105 1.00 96.81 834 VAL A O 1
ATOM 6483 N N . SER A 1 835 ? 35.740 7.414 -37.707 1.00 94.88 835 SER A N 1
ATOM 6484 C CA . SER A 1 835 ? 36.575 7.968 -38.784 1.00 94.88 835 SER A CA 1
ATOM 6485 C C . SER A 1 835 ? 36.436 9.487 -38.953 1.00 94.88 835 SER A C 1
ATOM 6487 O O . SER A 1 835 ? 37.408 10.141 -39.317 1.00 94.88 835 SER A O 1
ATOM 6489 N N . CYS A 1 836 ? 35.251 10.047 -38.683 1.00 95.06 836 CYS A N 1
ATOM 6490 C CA . CYS A 1 836 ? 34.970 11.491 -38.754 1.00 95.06 836 CYS A CA 1
ATOM 6491 C C . CYS A 1 836 ? 34.884 12.129 -37.357 1.00 95.06 836 CYS A C 1
ATOM 6493 O O . CYS A 1 836 ? 35.249 13.285 -37.146 1.00 95.06 836 CYS A O 1
ATOM 6495 N N . HIS A 1 837 ? 34.411 11.360 -36.379 1.00 96.00 837 HIS A N 1
ATOM 6496 C CA . HIS A 1 837 ? 34.152 11.796 -35.009 1.00 96.00 837 HIS A CA 1
ATOM 6497 C C . HIS A 1 837 ? 35.175 11.235 -34.009 1.00 96.00 837 HIS A C 1
ATOM 6499 O O . HIS A 1 837 ? 34.843 10.914 -32.870 1.00 96.00 837 HIS A O 1
ATOM 6505 N N . GLY A 1 838 ? 36.425 11.084 -34.439 1.00 92.19 838 GLY A N 1
ATOM 6506 C CA . GLY A 1 838 ? 37.546 10.630 -33.617 1.00 92.19 838 GLY A CA 1
ATOM 6507 C C . GLY A 1 838 ? 38.802 11.473 -33.846 1.00 92.19 838 GLY A C 1
ATOM 6508 O O . GLY A 1 838 ? 38.748 12.531 -34.469 1.00 92.19 838 GLY A O 1
ATOM 6509 N N . GLY A 1 839 ? 39.943 11.002 -33.336 1.00 85.62 839 GLY A N 1
ATOM 6510 C CA . GLY A 1 839 ? 41.226 11.711 -33.435 1.00 85.62 839 GLY A CA 1
ATOM 6511 C C . GLY A 1 839 ? 41.307 12.980 -32.573 1.00 85.62 839 GLY A C 1
ATOM 6512 O O . GLY A 1 839 ? 40.471 13.208 -31.700 1.00 85.62 839 GLY A O 1
ATOM 6513 N N . ASP A 1 840 ? 42.329 13.807 -32.813 1.00 83.06 840 ASP A N 1
ATOM 6514 C CA . ASP A 1 840 ? 42.604 15.009 -32.003 1.00 83.06 840 ASP A CA 1
ATOM 6515 C C . ASP A 1 840 ? 41.631 16.171 -32.279 1.00 83.06 840 ASP A C 1
ATOM 6517 O O . ASP A 1 840 ? 41.479 17.074 -31.455 1.00 83.06 840 ASP A O 1
ATOM 6521 N N . GLN A 1 841 ? 40.969 16.163 -33.442 1.00 87.25 841 GLN A N 1
ATOM 6522 C CA . GLN A 1 841 ? 40.019 17.194 -33.872 1.00 87.25 841 GLN A CA 1
ATOM 6523 C C . GLN A 1 841 ? 38.737 16.561 -34.433 1.00 87.25 841 GLN A C 1
ATOM 6525 O O . GLN A 1 841 ? 38.502 16.611 -35.641 1.00 87.25 841 GLN A O 1
ATOM 6530 N N . PRO A 1 842 ? 37.898 15.961 -33.573 1.00 92.69 842 PRO A N 1
ATOM 6531 C CA . PRO A 1 842 ? 36.668 15.323 -34.020 1.00 92.69 842 PRO A CA 1
ATOM 6532 C C . PRO A 1 842 ? 35.710 16.341 -34.648 1.00 92.69 842 PRO A C 1
ATOM 6534 O O . PRO A 1 842 ? 35.540 17.457 -34.136 1.00 92.69 842 PRO A O 1
ATOM 6537 N N . GLU A 1 843 ? 35.027 15.950 -35.727 1.00 91.38 843 GLU A N 1
ATOM 6538 C CA . GLU A 1 843 ? 34.046 16.816 -36.377 1.00 91.38 843 GLU A CA 1
ATOM 6539 C C . GLU A 1 843 ? 32.987 17.310 -35.383 1.00 91.38 843 GLU A C 1
ATOM 6541 O O . GLU A 1 843 ? 32.439 16.555 -34.573 1.00 91.38 843 GLU A O 1
ATOM 6546 N N . LYS A 1 844 ? 32.714 18.623 -35.434 1.00 90.25 844 LYS A N 1
ATOM 6547 C CA . LYS A 1 844 ? 31.795 19.334 -34.523 1.00 90.25 844 LYS A CA 1
ATOM 6548 C C . LYS A 1 844 ? 32.133 19.179 -33.029 1.00 90.25 844 LYS A C 1
ATOM 6550 O O . LYS A 1 844 ? 31.301 19.514 -32.189 1.00 90.25 844 LYS A O 1
ATOM 6555 N N . GLY A 1 845 ? 33.341 18.721 -32.692 1.00 90.94 845 GLY A N 1
ATOM 6556 C CA . GLY A 1 845 ? 33.757 18.458 -31.316 1.00 90.94 845 GLY A CA 1
ATOM 6557 C C . GLY A 1 845 ? 33.083 17.234 -30.683 1.00 90.94 845 GLY A C 1
ATOM 6558 O O . GLY A 1 845 ? 33.094 17.117 -29.459 1.00 90.94 845 GLY A O 1
ATOM 6559 N N . LEU A 1 846 ? 32.467 16.355 -31.484 1.00 95.25 846 LEU A N 1
ATOM 6560 C CA . LEU A 1 846 ? 31.797 15.143 -31.010 1.00 95.25 846 LEU A CA 1
ATOM 6561 C C . LEU A 1 846 ? 32.758 13.957 -31.092 1.00 95.25 846 LEU A C 1
ATOM 6563 O O . LEU A 1 846 ? 33.041 13.481 -32.183 1.00 95.25 846 LEU A O 1
ATOM 6567 N N . ASP A 1 847 ? 33.253 13.489 -29.949 1.00 96.56 847 ASP A N 1
ATOM 6568 C CA . ASP A 1 847 ? 34.193 12.365 -29.867 1.00 96.56 847 ASP A CA 1
ATOM 6569 C C . ASP A 1 847 ? 33.434 11.055 -29.587 1.00 96.56 847 ASP A C 1
ATOM 6571 O O . ASP A 1 847 ? 32.903 10.862 -28.490 1.00 96.56 847 ASP A O 1
ATOM 6575 N N . PHE A 1 848 ? 33.362 10.162 -30.575 1.00 97.38 848 PHE A N 1
ATOM 6576 C CA . PHE A 1 848 ? 32.720 8.846 -30.469 1.00 97.38 848 PHE A CA 1
ATOM 6577 C C . PHE A 1 848 ? 33.710 7.692 -30.254 1.00 97.38 848 PHE A C 1
ATOM 6579 O O . PHE A 1 848 ? 33.344 6.525 -30.409 1.00 97.38 848 PHE A O 1
ATOM 6586 N N . THR A 1 849 ? 34.947 7.984 -29.850 1.00 97.31 849 THR A N 1
ATOM 6587 C CA . THR A 1 849 ? 35.940 6.943 -29.570 1.00 97.31 849 THR A CA 1
ATOM 6588 C C . THR A 1 849 ? 35.606 6.132 -28.315 1.00 97.31 849 THR A C 1
ATOM 6590 O O . THR A 1 849 ? 34.933 6.587 -27.383 1.00 97.31 849 THR A O 1
ATOM 6593 N N . SER A 1 850 ? 36.156 4.921 -28.260 1.00 96.94 850 SER A N 1
ATOM 6594 C CA . SER A 1 850 ? 36.126 4.032 -27.096 1.00 96.94 850 SER A CA 1
ATOM 6595 C C . SER A 1 850 ? 37.096 4.446 -25.977 1.00 96.94 850 SER A C 1
ATOM 6597 O O . SER A 1 850 ? 37.258 3.708 -25.003 1.00 96.94 850 SER A O 1
ATOM 6599 N N . ARG A 1 851 ? 37.734 5.629 -26.068 1.00 95.25 851 ARG A N 1
ATOM 6600 C CA . ARG A 1 851 ? 38.662 6.132 -25.044 1.00 95.25 851 ARG A CA 1
ATOM 6601 C C . ARG A 1 851 ? 37.966 6.170 -23.685 1.00 95.25 851 ARG A C 1
ATOM 6603 O O . ARG A 1 851 ? 36.937 6.830 -23.529 1.00 95.25 851 ARG A O 1
ATOM 6610 N N . LYS A 1 852 ? 38.551 5.498 -22.693 1.00 94.94 852 LYS A N 1
ATOM 6611 C CA . LYS A 1 852 ? 38.042 5.493 -21.319 1.00 94.94 852 LYS A CA 1
ATOM 6612 C C . LYS A 1 852 ? 38.338 6.815 -20.624 1.00 94.94 852 LYS A C 1
ATOM 6614 O O . LYS A 1 852 ? 39.482 7.263 -20.589 1.00 94.94 852 LYS A O 1
ATOM 6619 N N . VAL A 1 853 ? 37.306 7.415 -20.039 1.00 93.69 853 VAL A N 1
ATOM 6620 C CA . VAL A 1 853 ? 37.425 8.525 -19.093 1.00 93.69 853 VAL A CA 1
ATOM 6621 C C . VAL A 1 853 ? 36.765 8.089 -17.793 1.00 93.69 853 VAL A C 1
ATOM 6623 O O . VAL A 1 853 ? 35.538 7.987 -17.713 1.00 93.69 853 VAL A O 1
ATOM 6626 N N . GLN A 1 854 ? 37.599 7.814 -16.785 1.00 91.25 854 GLN A N 1
ATOM 6627 C CA . GLN A 1 854 ? 37.207 7.069 -15.581 1.00 91.25 854 GLN A CA 1
ATOM 6628 C C . GLN A 1 854 ? 36.691 5.679 -16.009 1.00 91.25 854 GLN A C 1
ATOM 6630 O O . GLN A 1 854 ? 37.454 4.953 -16.642 1.00 91.25 854 GLN A O 1
ATOM 6635 N N . ASP A 1 855 ? 35.421 5.329 -15.772 1.00 90.00 855 ASP A N 1
ATOM 6636 C CA . ASP A 1 855 ? 34.866 4.018 -16.164 1.00 90.00 855 ASP A CA 1
ATOM 6637 C C . ASP A 1 855 ? 34.103 4.015 -17.506 1.00 90.00 855 ASP A C 1
ATOM 6639 O O . ASP A 1 855 ? 33.722 2.948 -17.992 1.00 90.00 855 ASP A O 1
ATOM 6643 N N . TRP A 1 856 ? 33.885 5.181 -18.130 1.00 95.56 856 TRP A N 1
ATOM 6644 C CA . TRP A 1 856 ? 32.993 5.325 -19.290 1.00 95.56 856 TRP A CA 1
ATOM 6645 C C . TRP A 1 856 ? 33.741 5.543 -20.603 1.00 95.56 856 TRP A C 1
ATOM 6647 O O . TRP A 1 856 ? 34.740 6.263 -20.650 1.00 95.56 856 TRP A O 1
ATOM 6657 N N . ASN A 1 857 ? 33.205 4.996 -21.697 1.00 97.75 857 ASN A N 1
ATOM 6658 C CA . ASN A 1 857 ? 33.636 5.364 -23.049 1.00 97.75 857 ASN A CA 1
ATOM 6659 C C . ASN A 1 857 ? 33.283 6.826 -23.347 1.00 97.75 857 ASN A C 1
ATOM 6661 O O . ASN A 1 857 ? 32.166 7.275 -23.067 1.00 97.75 857 ASN A O 1
ATOM 6665 N N . GLN A 1 858 ? 34.208 7.552 -23.977 1.00 97.44 858 GLN A N 1
ATOM 6666 C CA . GLN A 1 858 ? 33.988 8.933 -24.397 1.00 97.44 858 GLN A CA 1
ATOM 6667 C C . GLN A 1 858 ? 32.750 9.082 -25.284 1.00 97.44 858 GLN A C 1
ATOM 6669 O O . GLN A 1 858 ? 31.986 10.025 -25.106 1.00 97.44 858 GLN A O 1
ATOM 6674 N N . SER A 1 859 ? 32.507 8.138 -26.181 1.00 97.94 859 SER A N 1
ATOM 6675 C CA . SER A 1 859 ? 31.314 8.097 -27.027 1.00 97.94 859 SER A CA 1
ATOM 6676 C C . SER A 1 859 ? 29.989 8.206 -26.269 1.00 97.94 859 SER A C 1
ATOM 6678 O O . SER A 1 859 ? 29.143 9.025 -26.631 1.00 97.94 859 SER A O 1
ATOM 6680 N N . TYR A 1 860 ? 29.814 7.444 -25.186 1.00 98.19 860 TYR A N 1
ATOM 6681 C CA . TYR A 1 860 ? 28.614 7.508 -24.353 1.00 98.19 860 TYR A CA 1
ATOM 6682 C C . TYR A 1 860 ? 28.500 8.880 -23.687 1.00 98.19 860 TYR A C 1
ATOM 6684 O O . TYR A 1 860 ? 27.442 9.502 -23.694 1.00 98.19 860 TYR A O 1
ATOM 6692 N N . ARG A 1 861 ? 29.616 9.402 -23.166 1.00 97.62 861 ARG A N 1
ATOM 6693 C CA . ARG A 1 861 ? 29.687 10.745 -22.567 1.00 97.62 861 ARG A CA 1
ATOM 6694 C C . ARG A 1 861 ? 29.261 11.819 -23.577 1.00 97.62 861 ARG A C 1
ATOM 6696 O O . ARG A 1 861 ? 28.415 12.655 -23.262 1.00 97.62 861 ARG A O 1
ATOM 6703 N N . THR A 1 862 ? 29.759 11.733 -24.810 1.00 97.31 862 THR A N 1
ATOM 6704 C CA . THR A 1 862 ? 29.408 12.620 -25.927 1.00 97.31 862 THR A CA 1
ATOM 6705 C C . THR A 1 862 ? 27.911 12.570 -26.248 1.00 97.31 862 THR A C 1
ATOM 6707 O O . THR A 1 862 ? 27.298 13.620 -26.435 1.00 97.31 862 THR A O 1
ATOM 6710 N N . MET A 1 863 ? 27.280 11.389 -26.235 1.00 97.69 863 MET A N 1
ATOM 6711 C CA . MET A 1 863 ? 25.828 11.255 -26.458 1.00 97.69 863 MET A CA 1
ATOM 6712 C C . MET A 1 863 ? 24.976 12.009 -25.425 1.00 97.69 863 MET A C 1
ATOM 6714 O O . MET A 1 863 ? 23.863 12.435 -25.743 1.00 97.69 863 MET A O 1
ATOM 6718 N N . PHE A 1 864 ? 25.511 12.234 -24.224 1.00 97.44 864 PHE A N 1
ATOM 6719 C CA . PHE A 1 864 ? 24.873 13.000 -23.151 1.00 97.44 864 PHE A CA 1
ATOM 6720 C C . PHE A 1 864 ? 25.452 14.412 -22.975 1.00 97.44 864 PHE A C 1
ATOM 6722 O O . PHE A 1 864 ? 25.212 15.064 -21.960 1.00 97.44 864 PHE A O 1
ATOM 6729 N N . GLY A 1 865 ? 26.177 14.916 -23.980 1.00 96.38 865 GLY A N 1
ATOM 6730 C CA . GLY A 1 865 ? 26.668 16.294 -24.012 1.00 96.38 865 GLY A CA 1
ATOM 6731 C C . GLY A 1 865 ? 27.854 16.574 -23.087 1.00 96.38 865 GLY A C 1
ATOM 6732 O O . GLY A 1 865 ? 28.084 17.729 -22.735 1.00 96.38 865 GLY A O 1
ATOM 6733 N N . ILE A 1 866 ? 28.592 15.540 -22.677 1.00 96.19 866 ILE A N 1
ATOM 6734 C CA . ILE A 1 866 ? 29.778 15.663 -21.823 1.00 96.19 866 ILE A CA 1
ATOM 6735 C C . ILE A 1 866 ? 31.032 15.652 -22.701 1.00 96.19 866 ILE A C 1
ATOM 6737 O O . ILE A 1 866 ? 31.264 14.718 -23.475 1.00 96.19 866 ILE A O 1
ATOM 6741 N N . LYS A 1 867 ? 31.862 16.690 -22.578 1.00 92.06 867 LYS A N 1
ATOM 6742 C CA . LYS A 1 867 ? 33.015 16.904 -23.465 1.00 92.06 867 LYS A CA 1
ATOM 6743 C C . LYS A 1 867 ? 34.228 16.047 -23.074 1.00 92.06 867 LYS A C 1
ATOM 6745 O O . LYS A 1 867 ? 34.373 15.690 -21.903 1.00 92.06 867 LYS A O 1
ATOM 6750 N N . PRO A 1 868 ? 35.163 15.792 -24.012 1.00 89.06 868 PRO A N 1
ATOM 6751 C CA . PRO A 1 868 ? 36.408 15.065 -23.750 1.00 89.06 868 PRO A CA 1
ATOM 6752 C C . PRO A 1 868 ? 37.181 15.497 -22.498 1.00 89.06 868 PRO A C 1
ATOM 6754 O O . PRO A 1 868 ? 37.601 14.640 -21.728 1.00 89.06 868 PRO A O 1
ATOM 6757 N N . GLY A 1 869 ? 37.334 16.808 -22.279 1.00 87.81 869 GLY A N 1
ATOM 6758 C CA . GLY A 1 869 ? 38.109 17.364 -21.162 1.00 87.81 869 GLY A CA 1
ATOM 6759 C C . GLY A 1 869 ? 37.341 17.559 -19.850 1.00 87.81 869 GLY A C 1
ATOM 6760 O O . GLY A 1 869 ? 37.935 17.978 -18.862 1.00 87.81 869 GLY A O 1
ATOM 6761 N N . GLU A 1 870 ? 36.034 17.300 -19.820 1.00 92.31 870 GLU A N 1
ATOM 6762 C CA . GLU A 1 870 ? 35.243 17.364 -18.584 1.00 92.31 870 GLU A CA 1
ATOM 6763 C C . GLU A 1 870 ? 35.406 16.045 -17.803 1.00 92.31 870 GLU A C 1
ATOM 6765 O O . GLU A 1 870 ? 35.727 15.029 -18.418 1.00 92.31 870 GLU A O 1
ATOM 6770 N N . PRO A 1 871 ? 35.204 15.994 -16.475 1.00 93.00 871 PRO A N 1
ATOM 6771 C CA . PRO A 1 871 ? 35.106 14.728 -15.742 1.00 93.00 871 PRO A CA 1
ATOM 6772 C C . PRO A 1 871 ? 33.737 14.058 -15.971 1.00 93.00 871 PRO A C 1
ATOM 6774 O O . PRO A 1 871 ? 32.783 14.701 -16.415 1.00 93.00 871 PRO A O 1
ATOM 6777 N N . THR A 1 872 ? 33.604 12.752 -15.716 1.00 94.75 872 THR A N 1
ATOM 6778 C CA . THR A 1 872 ? 32.286 12.091 -15.779 1.00 94.75 872 THR A CA 1
ATOM 6779 C C . THR A 1 872 ? 31.478 12.431 -14.520 1.00 94.75 872 THR A C 1
ATOM 6781 O O . THR A 1 872 ? 31.996 12.272 -13.413 1.00 94.75 872 THR A O 1
ATOM 6784 N N . PRO A 1 873 ? 30.219 12.901 -14.646 1.00 93.56 873 PRO A N 1
ATOM 6785 C CA . PRO A 1 873 ? 29.396 13.227 -13.491 1.00 93.56 873 PRO A CA 1
ATOM 6786 C C . PRO A 1 873 ? 29.064 11.959 -12.701 1.00 93.56 873 PRO A C 1
ATOM 6788 O O . PRO A 1 873 ? 28.359 11.073 -13.186 1.00 93.56 873 PRO A O 1
ATOM 6791 N N . CYS A 1 874 ? 29.556 11.900 -11.466 1.00 89.31 874 CYS A N 1
ATOM 6792 C CA . CYS A 1 874 ? 29.377 10.771 -10.568 1.00 89.31 874 CYS A CA 1
ATOM 6793 C C . CYS A 1 874 ? 29.158 11.245 -9.126 1.00 89.31 874 CYS A C 1
ATOM 6795 O O . CYS A 1 874 ? 29.806 12.186 -8.670 1.00 89.31 874 CYS A O 1
ATOM 6797 N N . VAL A 1 875 ? 28.248 10.586 -8.406 1.00 88.69 875 VAL A N 1
ATOM 6798 C CA . VAL A 1 875 ? 27.984 10.852 -6.984 1.00 88.69 875 VAL A CA 1
ATOM 6799 C C . VAL A 1 875 ? 28.940 10.069 -6.080 1.00 88.69 875 VAL A C 1
ATOM 6801 O O . VAL A 1 875 ? 29.368 8.968 -6.435 1.00 88.69 875 VAL A O 1
ATOM 6804 N N . ASP A 1 876 ? 29.230 10.610 -4.895 1.00 88.69 876 ASP A N 1
ATOM 6805 C CA . ASP A 1 876 ? 30.166 10.012 -3.927 1.00 88.69 876 ASP A CA 1
ATOM 6806 C C . ASP A 1 876 ? 29.771 8.602 -3.501 1.00 88.69 876 ASP A C 1
ATOM 6808 O O . ASP A 1 876 ? 30.641 7.756 -3.303 1.00 88.69 876 ASP A O 1
ATOM 6812 N N . ASP A 1 877 ? 28.467 8.334 -3.392 1.00 84.56 877 ASP A N 1
ATOM 6813 C CA . ASP A 1 877 ? 27.977 7.011 -3.021 1.00 84.56 877 ASP A CA 1
ATOM 6814 C C . ASP A 1 877 ? 28.419 5.946 -4.020 1.00 84.56 877 ASP A C 1
ATOM 6816 O O . ASP A 1 877 ? 28.884 4.900 -3.599 1.00 84.56 877 ASP A O 1
ATOM 6820 N N . TYR A 1 878 ? 28.375 6.209 -5.327 1.00 89.06 878 TYR A N 1
ATOM 6821 C CA . TYR A 1 878 ? 28.974 5.292 -6.298 1.00 89.06 878 TYR A CA 1
ATOM 6822 C C . TYR A 1 878 ? 30.496 5.280 -6.155 1.00 89.06 878 TYR A C 1
ATOM 6824 O O . TYR A 1 878 ? 31.101 4.220 -6.001 1.00 89.06 878 TYR A O 1
ATOM 6832 N N . TRP A 1 879 ? 31.124 6.459 -6.167 1.00 91.00 879 TRP A N 1
ATOM 6833 C CA . TRP A 1 879 ? 32.578 6.564 -6.273 1.00 91.00 879 TRP A CA 1
ATOM 6834 C C . TRP A 1 879 ? 33.304 5.818 -5.148 1.00 91.00 879 TRP A C 1
ATOM 6836 O O . TRP A 1 879 ? 34.220 5.045 -5.412 1.00 91.00 879 TRP A O 1
ATOM 6846 N N . LYS A 1 880 ? 32.838 5.956 -3.902 1.00 88.44 880 LYS A N 1
ATOM 6847 C CA . LYS A 1 880 ? 33.436 5.294 -2.732 1.00 88.44 880 LYS A CA 1
ATOM 6848 C C . LYS A 1 880 ? 33.374 3.763 -2.791 1.00 88.44 880 LYS A C 1
ATOM 6850 O O . LYS A 1 880 ? 34.247 3.106 -2.234 1.00 88.44 880 LYS A O 1
ATOM 6855 N N . HIS A 1 881 ? 32.348 3.196 -3.432 1.00 87.62 881 HIS A N 1
ATOM 6856 C CA . HIS A 1 881 ? 32.159 1.746 -3.511 1.00 87.62 881 HIS A CA 1
ATOM 6857 C C . HIS A 1 881 ? 33.003 1.108 -4.620 1.00 87.62 881 HIS A C 1
ATOM 6859 O O . HIS A 1 881 ? 33.426 -0.041 -4.487 1.00 87.62 881 HIS A O 1
ATOM 6865 N N . TRP A 1 882 ? 33.268 1.850 -5.697 1.00 89.00 882 TRP A N 1
ATOM 6866 C CA . TRP A 1 882 ? 33.971 1.352 -6.883 1.00 89.00 882 TRP A CA 1
ATOM 6867 C C . TRP A 1 882 ? 35.448 1.768 -6.938 1.00 89.00 882 TRP A C 1
ATOM 6869 O O . TRP A 1 882 ? 36.273 1.028 -7.476 1.00 89.00 882 TRP A O 1
ATOM 6879 N N . HIS A 1 883 ? 35.799 2.894 -6.314 1.00 91.00 883 HIS A N 1
ATOM 6880 C CA . HIS A 1 883 ? 37.145 3.479 -6.296 1.00 91.00 883 HIS A CA 1
ATOM 6881 C C . HIS A 1 883 ? 37.596 3.808 -4.861 1.00 91.00 883 HIS A C 1
ATOM 6883 O O . HIS A 1 883 ? 37.860 4.970 -4.539 1.00 91.00 883 HIS A O 1
ATOM 6889 N N . PRO A 1 884 ? 37.667 2.809 -3.959 1.00 89.38 884 PRO A N 1
ATOM 6890 C CA . PRO A 1 884 ? 37.996 3.050 -2.557 1.00 89.38 884 PRO A CA 1
ATOM 6891 C C . PRO A 1 884 ? 39.380 3.699 -2.415 1.00 89.38 884 PRO A C 1
ATOM 6893 O O . PRO A 1 884 ? 40.353 3.267 -3.031 1.00 89.38 884 PRO A O 1
ATOM 6896 N N . GLY A 1 885 ? 39.465 4.754 -1.602 1.00 89.75 885 GLY A N 1
ATOM 6897 C CA . GLY A 1 885 ? 40.706 5.504 -1.368 1.00 89.75 885 GLY A CA 1
ATOM 6898 C C . GLY A 1 885 ? 41.086 6.505 -2.466 1.00 89.75 885 GLY A C 1
ATOM 6899 O O . GLY A 1 885 ? 42.069 7.225 -2.303 1.00 89.75 885 GLY A O 1
ATOM 6900 N N . VAL A 1 886 ? 40.314 6.602 -3.553 1.00 92.44 886 VAL A N 1
ATOM 6901 C CA . VAL A 1 886 ? 40.532 7.582 -4.626 1.00 92.44 886 VAL A CA 1
ATOM 6902 C C . VAL A 1 886 ? 39.544 8.744 -4.462 1.00 92.44 886 VAL A C 1
ATOM 6904 O O . VAL A 1 886 ? 38.339 8.495 -4.405 1.00 92.44 886 VAL A O 1
ATOM 6907 N N . PRO A 1 887 ? 39.991 10.014 -4.409 1.00 91.81 887 PRO A N 1
ATOM 6908 C CA . PRO A 1 887 ? 39.084 11.160 -4.353 1.00 91.81 887 PRO A CA 1
ATOM 6909 C C . PRO A 1 887 ? 38.139 11.215 -5.558 1.00 91.81 887 PRO A C 1
ATOM 6911 O O . PRO A 1 887 ? 38.564 10.955 -6.685 1.00 91.81 887 PRO A O 1
ATOM 6914 N N . ASN A 1 888 ? 36.873 11.583 -5.332 1.00 92.31 888 ASN A N 1
ATOM 6915 C CA . ASN A 1 888 ? 35.913 11.768 -6.419 1.00 92.31 888 ASN A CA 1
ATOM 6916 C C . ASN A 1 888 ? 36.349 12.961 -7.296 1.00 92.31 888 ASN A C 1
ATOM 6918 O O . ASN A 1 888 ? 36.486 14.074 -6.782 1.00 92.31 888 ASN A O 1
ATOM 6922 N N . PRO A 1 889 ? 36.574 12.762 -8.607 1.00 90.19 889 PRO A N 1
ATOM 6923 C CA . PRO A 1 889 ? 37.015 13.814 -9.520 1.00 90.19 889 PRO A CA 1
ATOM 6924 C C . PRO A 1 889 ? 35.921 14.842 -9.844 1.00 90.19 889 PRO A C 1
ATOM 6926 O O . PRO A 1 889 ? 36.211 15.838 -10.507 1.00 90.19 889 PRO A O 1
ATOM 6929 N N . THR A 1 890 ? 34.677 14.614 -9.410 1.00 89.19 890 THR A N 1
ATOM 6930 C CA . THR A 1 890 ? 33.558 15.542 -9.602 1.00 89.19 890 THR A CA 1
ATOM 6931 C C . THR A 1 890 ? 32.883 15.855 -8.273 1.00 89.19 890 THR A C 1
ATOM 6933 O O . THR A 1 890 ? 32.596 14.960 -7.487 1.00 89.19 890 THR A O 1
ATOM 6936 N N . ASP A 1 891 ? 32.546 17.124 -8.043 1.00 90.88 891 ASP A N 1
ATOM 6937 C CA . ASP A 1 891 ? 31.676 17.508 -6.928 1.00 90.88 891 ASP A CA 1
ATOM 6938 C C . ASP A 1 891 ? 30.282 16.862 -7.073 1.00 90.88 891 ASP A C 1
ATOM 6940 O O . ASP A 1 891 ? 29.600 17.043 -8.088 1.00 90.88 891 ASP A O 1
ATOM 6944 N N . SER A 1 892 ? 29.830 16.134 -6.047 1.00 88.62 892 SER A N 1
ATOM 6945 C CA . SER A 1 892 ? 28.562 15.388 -6.068 1.00 88.62 892 SER A CA 1
ATOM 6946 C C . SER A 1 892 ? 27.334 16.246 -6.370 1.00 88.62 892 SER A C 1
ATOM 6948 O O . SER A 1 892 ? 26.395 15.789 -7.027 1.00 88.62 892 SER A O 1
ATOM 6950 N N . LYS A 1 893 ? 27.305 17.500 -5.906 1.00 90.62 893 LYS A N 1
ATOM 6951 C CA . LYS A 1 893 ? 26.169 18.397 -6.138 1.00 90.62 893 LYS A CA 1
ATOM 6952 C C . LYS A 1 893 ? 26.140 18.856 -7.595 1.00 90.62 893 LYS A C 1
ATOM 6954 O O . LYS A 1 893 ? 25.065 18.881 -8.200 1.00 90.62 893 LYS A O 1
ATOM 6959 N N . ALA A 1 894 ? 27.300 19.177 -8.165 1.00 91.75 894 ALA A N 1
ATOM 6960 C CA . ALA A 1 894 ? 27.441 19.489 -9.583 1.00 91.75 894 ALA A CA 1
ATOM 6961 C C . ALA A 1 894 ? 27.090 18.281 -10.469 1.00 91.75 894 ALA A C 1
ATOM 6963 O O . ALA A 1 894 ? 26.311 18.428 -11.414 1.00 91.75 894 ALA A O 1
ATOM 6964 N N . ALA A 1 895 ? 27.581 17.085 -10.123 1.00 92.75 895 ALA A N 1
ATOM 6965 C CA . ALA A 1 895 ? 27.251 15.838 -10.811 1.00 92.75 895 ALA A CA 1
ATOM 6966 C C . ALA A 1 895 ? 25.738 15.581 -10.820 1.00 92.75 895 ALA A C 1
ATOM 6968 O O . ALA A 1 895 ? 25.151 15.391 -11.886 1.00 92.75 895 ALA A O 1
ATOM 6969 N N . LYS A 1 896 ? 25.081 15.671 -9.655 1.00 92.31 896 LYS A N 1
ATOM 6970 C CA . LYS A 1 896 ? 23.625 15.513 -9.532 1.00 92.31 896 LYS A CA 1
ATOM 6971 C C . LYS A 1 896 ? 22.863 16.502 -10.415 1.00 92.31 896 LYS A C 1
ATOM 6973 O O . LYS A 1 896 ? 21.909 16.111 -11.078 1.00 92.31 896 LYS A O 1
ATOM 6978 N N . ALA A 1 897 ? 23.294 17.762 -10.475 1.00 93.19 897 ALA A N 1
ATOM 6979 C CA . ALA A 1 897 ? 22.655 18.768 -11.322 1.00 93.19 897 ALA A CA 1
ATOM 6980 C C . ALA A 1 897 ? 22.807 18.473 -12.827 1.00 93.19 897 ALA A C 1
ATOM 6982 O O . ALA A 1 897 ? 21.878 18.733 -13.589 1.00 93.19 897 ALA A O 1
ATOM 6983 N N . ILE A 1 898 ? 23.956 17.941 -13.267 1.00 94.94 898 ILE A N 1
ATOM 6984 C CA . ILE A 1 898 ? 24.165 17.507 -14.661 1.00 94.94 898 ILE A CA 1
ATOM 6985 C C . ILE A 1 898 ? 23.253 16.323 -14.987 1.00 94.94 898 ILE A C 1
ATOM 6987 O O . ILE A 1 898 ? 22.533 16.361 -15.981 1.00 94.94 898 ILE A O 1
ATOM 6991 N N . LEU A 1 899 ? 23.241 15.304 -14.129 1.00 94.19 899 LEU A N 1
ATOM 6992 C CA . LEU A 1 899 ? 22.460 14.086 -14.341 1.00 94.19 899 LEU A CA 1
ATOM 6993 C C . LEU A 1 899 ? 20.953 14.367 -14.344 1.00 94.19 899 LEU A C 1
ATOM 6995 O O . LEU A 1 899 ? 20.248 13.899 -15.226 1.00 94.19 899 LEU A O 1
ATOM 6999 N N . GLN A 1 900 ? 20.471 15.246 -13.462 1.00 92.88 900 GLN A N 1
ATOM 7000 C CA . GLN A 1 900 ? 19.074 15.692 -13.478 1.00 92.88 900 GLN A CA 1
ATOM 7001 C C . GLN A 1 900 ? 18.683 16.424 -14.767 1.00 92.88 900 GLN A C 1
ATOM 7003 O O . GLN A 1 900 ? 17.528 16.345 -15.181 1.00 92.88 900 GLN A O 1
ATOM 7008 N N . ARG A 1 901 ? 19.607 17.160 -15.400 1.00 95.06 901 ARG A N 1
ATOM 7009 C CA . ARG A 1 901 ? 19.351 17.751 -16.721 1.00 95.06 901 ARG A CA 1
ATOM 7010 C C . ARG A 1 901 ? 19.348 16.689 -17.812 1.00 95.06 901 ARG A C 1
ATOM 7012 O O . ARG A 1 901 ? 18.499 16.765 -18.691 1.00 95.06 901 ARG A O 1
ATOM 7019 N N . ILE A 1 902 ? 20.246 15.705 -17.743 1.00 94.94 902 ILE A N 1
ATOM 7020 C CA . ILE A 1 902 ? 20.271 14.563 -18.669 1.00 94.94 902 ILE A CA 1
ATOM 7021 C C . ILE A 1 902 ? 18.938 13.807 -18.635 1.00 94.94 902 ILE A C 1
ATOM 7023 O O . ILE A 1 902 ? 18.340 13.591 -19.690 1.00 94.94 902 ILE A O 1
ATOM 7027 N N . ASP A 1 903 ? 18.443 13.489 -17.436 1.00 91.44 903 ASP A N 1
ATOM 7028 C CA . ASP A 1 903 ? 17.168 12.792 -17.228 1.00 91.44 903 ASP A CA 1
ATOM 7029 C C . ASP A 1 903 ? 15.985 13.563 -17.835 1.00 91.44 903 ASP A C 1
ATOM 7031 O O . ASP A 1 903 ? 15.030 12.967 -18.325 1.00 91.44 903 ASP A O 1
ATOM 7035 N N . LYS A 1 904 ? 16.052 14.900 -17.844 1.00 91.50 904 LYS A N 1
ATOM 7036 C CA . LYS A 1 904 ? 15.029 15.777 -18.436 1.00 91.50 904 LYS A CA 1
ATOM 7037 C C . LYS A 1 904 ? 15.232 16.060 -19.930 1.00 91.50 904 LYS A C 1
ATOM 7039 O O . LYS A 1 904 ? 14.379 16.698 -20.538 1.00 91.50 904 LYS A O 1
ATOM 7044 N N . GLY A 1 905 ? 16.340 15.625 -20.534 1.00 92.81 905 GLY A N 1
ATOM 7045 C CA . GLY A 1 905 ? 16.714 16.012 -21.902 1.00 92.81 905 GLY A CA 1
ATOM 7046 C C . GLY A 1 905 ? 17.146 17.480 -22.044 1.00 92.81 905 GLY A C 1
ATOM 7047 O O . GLY A 1 905 ? 17.111 18.042 -23.136 1.00 92.81 905 GLY A O 1
ATOM 7048 N N . GLU A 1 906 ? 17.520 18.128 -20.941 1.00 95.12 906 GLU A N 1
ATOM 7049 C CA . GLU A 1 906 ? 17.859 19.554 -20.860 1.00 95.12 906 GLU A CA 1
ATOM 7050 C C . GLU A 1 906 ? 19.377 19.805 -20.862 1.00 95.12 906 GLU A C 1
ATOM 7052 O O . GLU A 1 906 ? 19.820 20.956 -20.813 1.00 95.12 906 GLU A O 1
ATOM 7057 N N . GLN A 1 907 ? 20.204 18.754 -20.883 1.00 96.25 907 GLN A N 1
ATOM 7058 C CA . GLN A 1 907 ? 21.655 18.913 -20.847 1.00 96.25 907 GLN A CA 1
ATOM 7059 C C . GLN A 1 907 ? 22.171 19.453 -22.197 1.00 96.25 907 GLN A C 1
ATOM 7061 O O . GLN A 1 907 ? 21.909 18.861 -23.250 1.00 96.25 907 GLN A O 1
ATOM 7066 N N . PRO A 1 908 ? 22.929 20.570 -22.211 1.00 95.94 908 PRO A N 1
ATOM 7067 C CA . PRO A 1 908 ? 23.480 21.115 -23.448 1.00 95.94 908 PRO A CA 1
ATOM 7068 C C . PRO A 1 908 ? 24.320 20.085 -24.206 1.00 95.94 908 PRO A C 1
ATOM 7070 O O . PRO A 1 908 ? 25.170 19.422 -23.623 1.00 95.94 908 PRO A O 1
ATOM 7073 N N . GLY A 1 909 ? 24.091 19.966 -25.515 1.00 95.06 909 GLY A N 1
ATOM 7074 C CA . GLY A 1 909 ? 24.807 19.009 -26.365 1.00 95.06 909 GLY A CA 1
ATOM 7075 C C . GLY A 1 909 ? 24.300 17.566 -26.295 1.00 95.06 909 GLY A C 1
ATOM 7076 O O . GLY A 1 909 ? 24.800 16.740 -27.047 1.00 95.06 909 GLY A O 1
ATOM 7077 N N . GLN A 1 910 ? 23.296 17.255 -25.467 1.00 97.00 910 GLN A N 1
ATOM 7078 C CA . GLN A 1 910 ? 22.685 15.926 -25.429 1.00 97.00 910 GLN A CA 1
ATOM 7079 C C . GLN A 1 910 ? 22.087 15.552 -26.796 1.00 97.00 910 GLN A C 1
ATOM 7081 O O . GLN A 1 910 ? 21.344 16.330 -27.415 1.00 97.00 910 GLN A O 1
ATOM 7086 N N . LEU A 1 911 ? 22.449 14.357 -27.267 1.00 97.69 911 LEU A N 1
ATOM 7087 C CA . LEU A 1 911 ? 22.087 13.811 -28.576 1.00 97.69 911 LEU A CA 1
ATOM 7088 C C . LEU A 1 911 ? 21.022 12.716 -28.486 1.00 97.69 911 LEU A C 1
ATOM 7090 O O . LEU A 1 911 ? 20.306 12.497 -29.463 1.00 97.69 911 LEU A O 1
ATOM 7094 N N . ILE A 1 912 ? 20.919 12.048 -27.335 1.00 96.81 912 ILE A N 1
ATOM 7095 C CA . ILE A 1 912 ? 19.960 10.972 -27.075 1.00 96.81 912 ILE A CA 1
ATOM 7096 C C . ILE A 1 912 ? 18.886 11.436 -26.094 1.00 96.81 912 ILE A C 1
ATOM 7098 O O . ILE A 1 912 ? 19.199 11.985 -25.036 1.00 96.81 912 ILE A O 1
ATOM 7102 N N . GLN A 1 913 ? 17.623 11.185 -26.436 1.00 95.50 913 GLN A N 1
ATOM 7103 C CA . GLN A 1 913 ? 16.479 11.464 -25.579 1.00 95.50 913 GLN A CA 1
ATOM 7104 C C . GLN A 1 913 ? 16.030 10.194 -24.855 1.00 95.50 913 GLN A C 1
ATOM 7106 O O . GLN A 1 913 ? 15.603 9.228 -25.485 1.00 95.50 913 GLN A O 1
ATOM 7111 N N . ILE A 1 914 ? 16.062 10.245 -23.527 1.00 94.56 914 ILE A N 1
ATOM 7112 C CA . ILE A 1 914 ? 15.627 9.167 -22.637 1.00 94.56 914 ILE A CA 1
ATOM 7113 C C . ILE A 1 914 ? 14.324 9.535 -21.916 1.00 94.56 914 ILE A C 1
ATOM 7115 O O . ILE A 1 914 ? 13.946 10.707 -21.829 1.00 94.56 914 ILE A O 1
ATOM 7119 N N . SER A 1 915 ? 13.639 8.511 -21.422 1.00 92.88 915 SER A N 1
ATOM 7120 C CA . SER A 1 915 ? 12.555 8.582 -20.449 1.00 92.88 915 SER A CA 1
ATOM 7121 C C . SER A 1 915 ? 13.137 8.783 -19.049 1.00 92.88 915 SER A C 1
ATOM 7123 O O . SER A 1 915 ? 14.114 8.130 -18.670 1.00 92.88 915 SER A O 1
ATOM 7125 N N . ASN A 1 916 ? 12.550 9.700 -18.280 1.00 90.69 916 ASN A N 1
ATOM 7126 C CA . ASN A 1 916 ? 13.004 10.018 -16.932 1.00 90.69 916 ASN A CA 1
ATOM 7127 C C . ASN A 1 916 ? 12.431 9.010 -15.929 1.00 90.69 916 ASN A C 1
ATOM 7129 O O . ASN A 1 916 ? 11.238 9.055 -15.628 1.00 90.69 916 ASN A O 1
ATOM 7133 N N . ARG A 1 917 ? 13.280 8.172 -15.325 1.00 88.75 917 ARG A N 1
ATOM 7134 C CA . ARG A 1 917 ? 12.855 7.234 -14.269 1.00 88.75 917 ARG A CA 1
ATOM 7135 C C . ARG A 1 917 ? 12.329 7.908 -12.994 1.00 88.75 917 ARG A C 1
ATOM 7137 O O . ARG A 1 917 ? 11.695 7.252 -12.181 1.00 88.75 917 ARG A O 1
ATOM 7144 N N . PHE A 1 918 ? 12.576 9.206 -12.811 1.00 88.38 918 PHE A N 1
ATOM 7145 C CA . PHE A 1 918 ? 11.995 10.040 -11.752 1.00 88.38 918 PHE A CA 1
ATOM 7146 C C . PHE A 1 918 ? 10.790 10.866 -12.234 1.00 88.38 918 PHE A C 1
ATOM 7148 O O . PHE A 1 918 ? 10.315 11.732 -11.502 1.00 88.38 918 PHE A O 1
ATOM 7155 N N . GLY A 1 919 ? 10.317 10.644 -13.465 1.00 88.25 919 GLY A N 1
ATOM 7156 C CA . GLY A 1 919 ? 9.111 11.270 -14.002 1.00 88.25 919 GLY A CA 1
ATOM 7157 C C . GLY A 1 919 ? 7.848 10.803 -13.278 1.00 88.25 919 GLY A C 1
ATOM 7158 O O . GLY A 1 919 ? 7.850 9.764 -12.612 1.00 88.25 919 GLY A O 1
ATOM 7159 N N . GLY A 1 920 ? 6.768 11.568 -13.414 1.00 88.50 920 GLY A N 1
ATOM 7160 C CA . GLY A 1 920 ? 5.495 11.254 -12.780 1.00 88.50 920 GLY A CA 1
ATOM 7161 C C . GLY A 1 920 ? 4.790 10.054 -13.428 1.00 88.50 920 GLY A C 1
ATOM 7162 O O . GLY A 1 920 ? 5.314 9.422 -14.359 1.00 88.50 920 GLY A O 1
ATOM 7163 N N . PRO A 1 921 ? 3.598 9.698 -12.921 1.00 87.69 921 PRO A N 1
ATOM 7164 C CA . PRO A 1 921 ? 2.839 8.550 -13.390 1.00 87.69 921 PRO A CA 1
ATOM 7165 C C . PRO A 1 921 ? 2.070 8.826 -14.687 1.00 87.69 921 PRO A C 1
ATOM 7167 O O . PRO A 1 921 ? 1.286 7.980 -15.098 1.00 87.69 921 PRO A O 1
ATOM 7170 N N . GLU A 1 922 ? 2.250 9.980 -15.333 1.00 87.44 922 GLU A N 1
ATOM 7171 C CA . GLU A 1 922 ? 1.508 10.359 -16.532 1.00 87.44 922 GLU A CA 1
ATOM 7172 C C . GLU A 1 922 ? 1.591 9.334 -17.674 1.00 87.44 922 GLU A C 1
ATOM 7174 O O . GLU A 1 922 ? 2.569 8.595 -17.868 1.00 87.44 922 GLU A O 1
ATOM 7179 N N . ILE A 1 923 ? 0.519 9.329 -18.464 1.00 87.38 923 ILE A N 1
ATOM 7180 C CA . ILE A 1 923 ? 0.415 8.576 -19.707 1.00 87.38 923 ILE A CA 1
ATOM 7181 C C . ILE A 1 923 ? 1.455 9.121 -20.691 1.00 87.38 923 ILE A C 1
ATOM 7183 O O . ILE A 1 923 ? 1.471 10.320 -20.988 1.00 87.38 923 ILE A O 1
ATOM 7187 N N . SER A 1 924 ? 2.305 8.237 -21.218 1.00 88.62 924 SER A N 1
ATOM 7188 C CA . SER A 1 924 ? 3.299 8.601 -22.229 1.00 88.62 924 SER A CA 1
ATOM 7189 C C . SER A 1 924 ? 2.617 9.162 -23.477 1.00 88.62 924 SER A C 1
ATOM 7191 O O . SER A 1 924 ? 1.639 8.596 -23.980 1.00 88.62 924 SER A O 1
ATOM 7193 N N . GLN A 1 925 ? 3.133 10.277 -23.986 1.00 91.88 925 GLN A N 1
ATOM 7194 C CA . GLN A 1 925 ? 2.669 10.873 -25.237 1.00 91.88 925 GLN A CA 1
ATOM 7195 C C . GLN A 1 925 ? 3.423 10.259 -26.427 1.00 91.88 925 GLN A C 1
ATOM 7197 O O . GLN A 1 925 ? 4.590 9.880 -26.277 1.00 91.88 925 GLN A O 1
ATOM 7202 N N . PRO A 1 926 ? 2.804 10.156 -27.618 1.00 92.94 926 PRO A N 1
ATOM 7203 C CA . PRO A 1 926 ? 3.537 9.791 -28.824 1.00 92.94 926 PRO A CA 1
ATOM 7204 C C . PRO A 1 926 ? 4.728 10.729 -29.067 1.00 92.94 926 PRO A C 1
ATOM 7206 O O . PRO A 1 926 ? 4.638 11.937 -28.847 1.00 92.94 926 PRO A O 1
ATOM 7209 N N . LEU A 1 927 ? 5.850 10.171 -29.526 1.00 93.25 927 LEU A N 1
ATOM 7210 C CA . LEU A 1 927 ? 7.090 10.882 -29.861 1.00 93.25 927 LEU A CA 1
ATOM 7211 C C . LEU A 1 927 ? 7.706 11.672 -28.686 1.00 93.25 927 LEU A C 1
ATOM 7213 O O . LEU A 1 927 ? 8.440 12.645 -28.895 1.00 93.25 927 LEU A O 1
ATOM 7217 N N . GLN A 1 928 ? 7.411 11.269 -27.445 1.00 92.25 928 GLN A N 1
ATOM 7218 C CA . GLN A 1 928 ? 7.891 11.951 -26.240 1.00 92.25 928 GLN A CA 1
ATOM 7219 C C . GLN A 1 928 ? 9.393 11.736 -25.983 1.00 92.25 928 GLN A C 1
ATOM 7221 O O . GLN A 1 928 ? 10.084 12.673 -25.582 1.00 92.25 928 GLN A O 1
ATOM 7226 N N . PHE A 1 929 ? 9.906 10.528 -26.216 1.00 91.75 929 PHE A N 1
ATOM 7227 C CA . PHE A 1 929 ? 11.297 10.119 -25.966 1.00 91.75 929 PHE A CA 1
ATOM 7228 C C . PHE A 1 929 ? 11.732 9.035 -26.973 1.00 91.75 929 PHE A C 1
ATOM 7230 O O . PHE A 1 929 ? 10.983 8.718 -27.894 1.00 91.75 929 PHE A O 1
ATOM 7237 N N . GLY A 1 930 ? 12.944 8.488 -26.828 1.00 95.19 930 GLY A N 1
ATOM 7238 C CA . GLY A 1 930 ? 13.444 7.390 -27.660 1.00 95.19 930 GLY A CA 1
ATOM 7239 C C . GLY A 1 930 ? 14.107 7.849 -28.959 1.00 95.19 930 GLY A C 1
ATOM 7240 O O . GLY A 1 930 ? 14.514 9.009 -29.113 1.00 95.19 930 GLY A O 1
ATOM 7241 N N . ALA A 1 931 ? 14.257 6.919 -29.901 1.00 97.50 931 ALA A N 1
ATOM 7242 C CA . ALA A 1 931 ? 15.033 7.101 -31.120 1.00 97.50 931 ALA A CA 1
ATOM 7243 C C . ALA A 1 931 ? 14.503 8.258 -31.977 1.00 97.50 931 ALA A C 1
ATOM 7245 O O . ALA A 1 931 ? 15.273 9.151 -32.328 1.00 97.50 931 ALA A O 1
ATOM 7246 N N . LEU A 1 932 ? 13.189 8.343 -32.220 1.00 96.12 932 LEU A N 1
ATOM 7247 C CA . LEU A 1 932 ? 12.614 9.428 -33.029 1.00 96.12 932 LEU A CA 1
ATOM 7248 C C . LEU A 1 932 ? 12.783 10.815 -32.397 1.00 96.12 932 LEU A C 1
ATOM 7250 O O . LEU A 1 932 ? 12.797 11.809 -33.121 1.00 96.12 932 LEU A O 1
ATOM 7254 N N . LYS A 1 933 ? 12.964 10.913 -31.077 1.00 95.75 933 LYS A N 1
ATOM 7255 C CA . LYS A 1 933 ? 13.219 12.198 -30.412 1.00 95.75 933 LYS A CA 1
ATOM 7256 C C . LYS A 1 933 ? 14.709 12.532 -30.280 1.00 95.75 933 LYS A C 1
ATOM 7258 O O . LYS A 1 933 ? 15.064 13.675 -29.990 1.00 95.75 933 LYS A O 1
ATOM 7263 N N . SER A 1 934 ? 15.584 11.562 -30.525 1.00 97.88 934 SER A N 1
ATOM 7264 C CA . SER A 1 934 ? 17.031 11.696 -30.380 1.00 97.88 934 SER A CA 1
ATOM 7265 C C . SER A 1 934 ? 17.656 12.398 -31.585 1.00 97.88 934 SER A C 1
ATOM 7267 O O . SER A 1 934 ? 17.508 11.957 -32.725 1.00 97.88 934 SER A O 1
ATOM 7269 N N . LYS A 1 935 ? 18.424 13.468 -31.342 1.00 97.00 935 LYS A N 1
ATOM 7270 C CA . LYS A 1 935 ? 19.134 14.215 -32.396 1.00 97.00 935 LYS A CA 1
ATOM 7271 C C . LYS A 1 935 ? 20.100 13.334 -33.178 1.00 97.00 935 LYS A C 1
ATOM 7273 O O . LYS A 1 935 ? 20.223 13.528 -34.379 1.00 97.00 935 LYS A O 1
ATOM 7278 N N . LEU A 1 936 ? 20.756 12.371 -32.522 1.00 96.75 936 LEU A N 1
ATOM 7279 C CA . LEU A 1 936 ? 21.654 11.434 -33.206 1.00 96.75 936 LEU A CA 1
ATOM 7280 C C . LEU A 1 936 ? 20.918 10.693 -34.330 1.00 96.75 936 LEU A C 1
ATOM 7282 O O . LEU A 1 936 ? 21.344 10.721 -35.481 1.00 96.75 936 LEU A O 1
ATOM 7286 N N . ILE A 1 937 ? 19.778 10.088 -33.998 1.00 97.75 937 ILE A N 1
ATOM 7287 C CA . ILE A 1 937 ? 18.976 9.300 -34.937 1.00 97.75 937 ILE A CA 1
ATOM 7288 C C . ILE A 1 937 ? 18.359 10.200 -36.008 1.00 97.75 937 ILE A C 1
ATOM 7290 O O . ILE A 1 937 ? 18.402 9.864 -37.187 1.00 97.75 937 ILE A O 1
ATOM 7294 N N . GLN A 1 938 ? 17.856 11.380 -35.633 1.00 97.25 938 GLN A N 1
ATOM 7295 C CA . GLN A 1 938 ? 17.320 12.347 -36.595 1.00 97.25 938 GLN A CA 1
ATOM 7296 C C . GLN A 1 938 ? 18.376 12.831 -37.597 1.00 97.25 938 GLN A C 1
ATOM 7298 O O . GLN A 1 938 ? 18.051 13.021 -38.766 1.00 97.25 938 GLN A O 1
ATOM 7303 N N . THR A 1 939 ? 19.634 12.992 -37.180 1.00 95.88 939 THR A N 1
ATOM 7304 C CA . THR A 1 939 ? 20.738 13.306 -38.097 1.00 95.88 939 THR A CA 1
ATOM 7305 C C . THR A 1 939 ? 20.980 12.151 -39.066 1.00 95.88 939 THR A C 1
ATOM 7307 O O . THR A 1 939 ? 20.994 12.381 -40.269 1.00 95.88 939 THR A O 1
ATOM 7310 N N . LEU A 1 940 ? 21.077 10.907 -38.585 1.00 95.75 940 LEU A N 1
ATOM 7311 C CA . LEU A 1 940 ? 21.261 9.736 -39.457 1.00 95.75 940 LEU A CA 1
ATOM 7312 C C . LEU A 1 940 ? 20.099 9.559 -40.455 1.00 95.75 940 LEU A C 1
ATOM 7314 O O . LEU A 1 940 ? 20.317 9.205 -41.612 1.00 95.75 940 LEU A O 1
ATOM 7318 N N . LEU A 1 941 ? 18.867 9.862 -40.032 1.00 94.88 941 LEU A N 1
ATOM 7319 C CA . LEU A 1 941 ? 17.665 9.743 -40.860 1.00 94.88 941 LEU A CA 1
ATOM 7320 C C . LEU A 1 941 ? 17.446 10.891 -41.841 1.00 94.88 941 LEU A C 1
ATOM 7322 O O . LEU A 1 941 ? 16.672 10.707 -42.779 1.00 94.88 941 LEU A O 1
ATOM 7326 N N . ASN A 1 942 ? 18.060 12.064 -41.658 1.00 95.56 942 ASN A N 1
ATOM 7327 C CA . ASN A 1 942 ? 17.693 13.259 -42.430 1.00 95.56 942 ASN A CA 1
ATOM 7328 C C . ASN A 1 942 ? 18.872 14.036 -43.020 1.00 95.56 942 ASN A C 1
ATOM 7330 O O . ASN A 1 942 ? 18.688 14.681 -44.052 1.00 95.56 942 ASN A O 1
ATOM 7334 N N . ASP A 1 943 ? 20.064 13.978 -42.424 1.00 95.12 943 ASP A N 1
ATOM 7335 C CA . ASP A 1 943 ? 21.229 14.696 -42.937 1.00 95.12 943 ASP A CA 1
ATOM 7336 C C . ASP A 1 943 ? 21.745 14.053 -44.230 1.00 95.12 943 ASP A C 1
ATOM 7338 O O . ASP A 1 943 ? 22.056 12.861 -44.288 1.00 95.12 943 ASP A O 1
ATOM 7342 N N . ALA A 1 944 ? 21.847 14.856 -45.290 1.00 93.62 944 ALA A N 1
ATOM 7343 C CA . ALA A 1 944 ? 22.244 14.373 -46.609 1.00 93.62 944 ALA A CA 1
ATOM 7344 C C . ALA A 1 944 ? 23.690 13.846 -46.633 1.00 93.62 944 ALA A C 1
ATOM 7346 O O . ALA A 1 944 ? 23.986 12.912 -47.379 1.00 93.62 944 ALA A O 1
ATOM 7347 N N . GLY A 1 945 ? 24.579 14.423 -45.815 1.00 91.88 945 GLY A N 1
ATOM 7348 C CA . GLY A 1 945 ? 25.965 13.977 -45.687 1.00 91.88 945 GLY A CA 1
ATOM 7349 C C . GLY A 1 945 ? 26.049 12.591 -45.058 1.00 91.88 945 GLY A C 1
ATOM 7350 O O . GLY A 1 945 ? 26.642 11.685 -45.643 1.00 91.88 945 GLY A O 1
ATOM 7351 N N . HIS A 1 946 ? 25.385 12.398 -43.918 1.00 93.62 946 HIS A N 1
ATOM 7352 C CA . HIS A 1 946 ? 25.336 11.104 -43.238 1.00 93.62 946 HIS A CA 1
ATOM 7353 C C . HIS A 1 946 ? 24.652 10.036 -44.090 1.00 93.62 946 HIS A C 1
ATOM 7355 O O . HIS A 1 946 ? 25.214 8.959 -44.247 1.00 93.62 946 HIS A O 1
ATOM 7361 N N . LYS A 1 947 ? 23.520 10.334 -44.741 1.00 90.56 947 LYS A N 1
ATOM 7362 C CA . LYS A 1 947 ? 22.858 9.380 -45.654 1.00 90.56 947 LYS A CA 1
ATOM 7363 C C . LYS A 1 947 ? 23.756 8.888 -46.781 1.00 90.56 947 LYS A C 1
ATOM 7365 O O . LYS A 1 947 ? 23.629 7.752 -47.228 1.00 90.56 947 LYS A O 1
ATOM 7370 N N . LYS A 1 948 ? 24.621 9.768 -47.285 1.00 90.06 948 LYS A N 1
ATOM 7371 C CA . LYS A 1 948 ? 25.536 9.439 -48.374 1.00 90.06 948 LYS A CA 1
ATOM 7372 C C . LYS A 1 948 ? 26.738 8.635 -47.878 1.00 90.06 948 LYS A C 1
ATOM 7374 O O . LYS A 1 948 ? 27.155 7.701 -48.558 1.00 90.06 948 LYS A O 1
ATOM 7379 N N . ASN A 1 949 ? 27.299 9.024 -46.735 1.00 88.56 949 ASN A N 1
ATOM 7380 C CA . ASN A 1 949 ? 28.620 8.572 -46.296 1.00 88.56 949 ASN A CA 1
ATOM 7381 C C . ASN A 1 949 ? 28.578 7.465 -45.231 1.00 88.56 949 ASN A C 1
ATOM 7383 O O . ASN A 1 949 ? 29.561 6.747 -45.080 1.00 88.56 949 ASN A O 1
ATOM 7387 N N . VAL A 1 950 ? 27.467 7.306 -44.510 1.00 91.38 950 VAL A N 1
ATOM 7388 C CA . VAL A 1 950 ? 27.297 6.309 -43.446 1.00 91.38 950 VAL A CA 1
ATOM 7389 C C . VAL A 1 950 ? 26.276 5.268 -43.899 1.00 91.38 950 VAL A C 1
ATOM 7391 O O . VAL A 1 950 ? 25.075 5.527 -43.930 1.00 91.38 950 VAL A O 1
ATOM 7394 N N . GLN A 1 951 ? 26.756 4.076 -44.259 1.00 87.75 951 GLN A N 1
ATOM 7395 C CA . GLN A 1 951 ? 25.913 2.951 -44.673 1.00 87.75 951 GLN A CA 1
ATOM 7396 C C . GLN A 1 951 ? 25.928 1.859 -43.604 1.00 87.75 951 GLN A C 1
ATOM 7398 O O . GLN A 1 951 ? 26.847 1.044 -43.527 1.00 87.75 951 GLN A O 1
ATOM 7403 N N . MET A 1 952 ? 24.891 1.842 -42.769 1.00 94.56 952 MET A N 1
ATOM 7404 C CA . MET A 1 952 ? 24.727 0.832 -41.726 1.00 94.56 952 MET A CA 1
ATOM 7405 C C . MET A 1 952 ? 24.033 -0.415 -42.275 1.00 94.56 952 MET A C 1
ATOM 7407 O O . MET A 1 952 ? 23.118 -0.325 -43.094 1.00 94.56 952 MET A O 1
ATOM 7411 N N . SER A 1 953 ? 24.446 -1.590 -41.797 1.00 96.19 953 SER A N 1
ATOM 7412 C CA . SER A 1 953 ? 23.676 -2.815 -42.029 1.00 96.19 953 SER A CA 1
ATOM 7413 C C . SER A 1 953 ? 22.323 -2.740 -41.303 1.00 96.19 953 SER A C 1
ATOM 7415 O O . SER A 1 953 ? 22.176 -1.985 -40.338 1.00 96.19 953 SER A O 1
ATOM 7417 N N . ARG A 1 954 ? 21.334 -3.546 -41.728 1.00 95.69 954 ARG A N 1
ATOM 7418 C CA . ARG A 1 954 ? 20.043 -3.663 -41.014 1.00 95.69 954 ARG A CA 1
ATOM 7419 C C . ARG A 1 954 ? 20.264 -4.022 -39.541 1.00 95.69 954 ARG A C 1
ATOM 7421 O O . ARG A 1 954 ? 19.602 -3.457 -38.680 1.00 95.69 954 ARG A O 1
ATOM 7428 N N . GLU A 1 955 ? 21.199 -4.927 -39.262 1.00 96.94 955 GLU A N 1
ATOM 7429 C CA . GLU A 1 955 ? 21.533 -5.361 -37.903 1.00 96.94 955 GLU A CA 1
ATOM 7430 C C . GLU A 1 955 ? 22.123 -4.217 -37.072 1.00 96.94 955 GLU A C 1
ATOM 7432 O O . GLU A 1 955 ? 21.601 -3.926 -35.999 1.00 96.94 955 GLU A O 1
ATOM 7437 N N . ASP A 1 956 ? 23.130 -3.506 -37.593 1.00 97.88 956 ASP A N 1
ATOM 7438 C CA . ASP A 1 956 ? 23.732 -2.352 -36.907 1.00 97.88 956 ASP A CA 1
ATOM 7439 C C . ASP A 1 956 ? 22.675 -1.268 -36.617 1.00 97.88 956 ASP A C 1
ATOM 7441 O O . ASP A 1 956 ? 22.649 -0.679 -35.536 1.00 97.88 956 ASP A O 1
ATOM 7445 N N . TRP A 1 957 ? 21.778 -1.008 -37.577 1.00 97.69 957 TRP A N 1
ATOM 7446 C CA . TRP A 1 957 ? 20.703 -0.030 -37.415 1.00 97.69 957 TRP A CA 1
ATOM 7447 C C . TRP A 1 957 ? 19.715 -0.445 -36.323 1.00 97.69 957 TRP A C 1
ATOM 7449 O O . TRP A 1 957 ? 19.465 0.328 -35.397 1.00 97.69 957 TRP A O 1
ATOM 7459 N N . ILE A 1 958 ? 19.190 -1.675 -36.397 1.00 97.88 958 ILE A N 1
ATOM 7460 C CA . ILE A 1 958 ? 18.237 -2.206 -35.414 1.00 97.88 958 ILE A CA 1
ATOM 7461 C C . ILE A 1 958 ? 18.864 -2.229 -34.020 1.00 97.88 958 ILE A C 1
ATOM 7463 O O . ILE A 1 958 ? 18.198 -1.838 -33.062 1.00 97.88 958 ILE A O 1
ATOM 7467 N N . ALA A 1 959 ? 20.127 -2.640 -33.893 1.00 98.06 959 ALA A N 1
ATOM 7468 C CA . ALA A 1 959 ? 20.856 -2.630 -32.629 1.00 98.06 959 ALA A CA 1
ATOM 7469 C C . ALA A 1 959 ? 20.936 -1.214 -32.033 1.00 98.06 959 ALA A C 1
ATOM 7471 O O . ALA A 1 959 ? 20.573 -1.015 -30.871 1.00 98.06 959 ALA A O 1
ATOM 7472 N N . LEU A 1 960 ? 21.326 -0.214 -32.833 1.00 98.12 960 LEU A N 1
ATOM 7473 C CA . LEU A 1 960 ? 21.439 1.173 -32.379 1.00 98.12 960 LEU A CA 1
ATOM 7474 C C . LEU A 1 960 ? 20.092 1.748 -31.918 1.00 98.12 960 LEU A C 1
ATOM 7476 O O . LEU A 1 960 ? 19.994 2.240 -30.793 1.00 98.12 960 LEU A O 1
ATOM 7480 N N . VAL A 1 961 ? 19.049 1.684 -32.755 1.00 98.25 961 VAL A N 1
ATOM 7481 C CA . VAL A 1 961 ? 17.744 2.286 -32.414 1.00 98.25 961 VAL A CA 1
ATOM 7482 C C . VAL A 1 961 ? 17.052 1.536 -31.281 1.00 98.25 961 VAL A C 1
ATOM 7484 O O . VAL A 1 961 ? 16.467 2.167 -30.405 1.00 98.25 961 VAL A O 1
ATOM 7487 N N . THR A 1 962 ? 17.195 0.206 -31.225 1.00 98.19 962 THR A N 1
ATOM 7488 C CA . THR A 1 962 ? 16.671 -0.592 -30.110 1.00 98.19 962 THR A CA 1
ATOM 7489 C C . THR A 1 962 ? 17.352 -0.197 -28.808 1.00 98.19 962 THR A C 1
ATOM 7491 O O . THR A 1 962 ? 16.664 0.036 -27.824 1.00 98.19 962 THR A O 1
ATOM 7494 N N . TRP A 1 963 ? 18.678 -0.053 -28.777 1.00 97.69 963 TRP A N 1
ATOM 7495 C CA . TRP A 1 963 ? 19.375 0.373 -27.562 1.00 97.69 963 TRP A CA 1
ATOM 7496 C C . TRP A 1 963 ? 18.940 1.767 -27.086 1.00 97.69 963 TRP A C 1
ATOM 7498 O O . TRP A 1 963 ? 18.699 1.947 -25.890 1.00 97.69 963 TRP A O 1
ATOM 7508 N N . VAL A 1 964 ? 18.762 2.728 -28.002 1.00 97.81 964 VAL A N 1
ATOM 7509 C CA . VAL A 1 964 ? 18.218 4.054 -27.659 1.00 97.81 964 VAL A CA 1
ATOM 7510 C C . VAL A 1 964 ? 16.813 3.927 -27.061 1.00 97.81 964 VAL A C 1
ATOM 7512 O O . VAL A 1 964 ? 16.538 4.475 -25.992 1.00 97.81 964 VAL A O 1
ATOM 7515 N N . ASP A 1 965 ? 15.934 3.166 -27.711 1.00 97.44 965 ASP A N 1
ATOM 7516 C CA . ASP A 1 965 ? 14.554 2.959 -27.266 1.00 97.44 965 ASP A CA 1
ATOM 7517 C C . ASP A 1 965 ? 14.464 2.195 -25.940 1.00 97.44 965 ASP A C 1
ATOM 7519 O O . ASP A 1 965 ? 13.553 2.436 -25.155 1.00 97.44 965 ASP A O 1
ATOM 7523 N N . LEU A 1 966 ? 15.431 1.332 -25.626 1.00 96.06 966 LEU A N 1
ATOM 7524 C CA . LEU A 1 966 ? 15.563 0.664 -24.325 1.00 96.06 966 LEU A CA 1
ATOM 7525 C C . LEU A 1 966 ? 16.082 1.594 -23.210 1.00 96.06 966 LEU A C 1
ATOM 7527 O O . LEU A 1 966 ? 16.390 1.148 -22.103 1.00 96.06 966 LEU A O 1
ATOM 7531 N N . ASN A 1 967 ? 16.097 2.901 -23.477 1.00 95.31 967 ASN A N 1
ATOM 7532 C CA . ASN A 1 967 ? 16.546 3.977 -22.604 1.00 95.31 967 ASN A CA 1
ATOM 7533 C C . ASN A 1 967 ? 18.069 4.120 -22.498 1.00 95.31 967 ASN A C 1
ATOM 7535 O O . ASN A 1 967 ? 18.564 4.682 -21.525 1.00 95.31 967 ASN A O 1
ATOM 7539 N N . ALA A 1 968 ? 18.807 3.647 -23.506 1.00 96.19 968 ALA A N 1
ATOM 7540 C CA . ALA A 1 968 ? 20.255 3.788 -23.626 1.00 96.19 968 ALA A CA 1
ATOM 7541 C C . ALA A 1 968 ? 21.047 3.315 -22.383 1.00 96.19 968 ALA A C 1
ATOM 7543 O O . ALA A 1 968 ? 21.847 4.084 -21.849 1.00 96.19 968 ALA A O 1
ATOM 7544 N N . PRO A 1 969 ? 20.849 2.076 -21.886 1.00 94.62 969 PRO A N 1
ATOM 7545 C CA . PRO A 1 969 ? 21.612 1.576 -20.744 1.00 94.62 969 PRO A CA 1
ATOM 7546 C C . PRO A 1 969 ? 23.112 1.524 -21.063 1.00 94.62 969 PRO A C 1
ATOM 7548 O O . PRO A 1 969 ? 23.516 1.133 -22.162 1.00 94.62 969 PRO A O 1
ATOM 7551 N N . TYR A 1 970 ? 23.952 1.901 -20.096 1.00 95.62 970 TYR A N 1
ATOM 7552 C CA . TYR A 1 970 ? 25.398 1.684 -20.218 1.00 95.62 970 TYR A CA 1
ATOM 7553 C C . TYR A 1 970 ? 25.784 0.270 -19.778 1.00 95.62 970 TYR A C 1
ATOM 7555 O O . TYR A 1 970 ? 26.544 -0.413 -20.466 1.00 95.62 970 TYR A O 1
ATOM 7563 N N . PHE A 1 971 ? 25.247 -0.147 -18.629 1.00 93.12 971 PHE A N 1
ATOM 7564 C CA . PHE A 1 971 ? 25.625 -1.362 -17.917 1.00 93.12 971 PHE A CA 1
ATOM 7565 C C . PHE A 1 971 ? 24.780 -2.566 -18.351 1.00 93.12 971 PHE A C 1
ATOM 7567 O O . PHE A 1 971 ? 23.555 -2.491 -18.381 1.00 93.12 971 PHE A O 1
ATOM 7574 N N . ASP A 1 972 ? 25.445 -3.687 -18.621 1.00 92.94 972 ASP A N 1
ATOM 7575 C CA . ASP A 1 972 ? 24.864 -5.022 -18.834 1.00 92.94 972 ASP A CA 1
ATOM 7576 C C . ASP A 1 972 ? 25.148 -5.985 -17.674 1.00 92.94 972 ASP A C 1
ATOM 7578 O O . ASP A 1 972 ? 25.031 -7.203 -17.803 1.00 92.94 972 ASP A O 1
ATOM 7582 N N . TRP A 1 973 ? 25.522 -5.432 -16.526 1.00 92.44 973 TRP A N 1
ATOM 7583 C CA . TRP A 1 973 ? 25.898 -6.169 -15.332 1.00 92.44 973 TRP A CA 1
ATOM 7584 C C . TRP A 1 973 ? 25.185 -5.614 -14.103 1.00 92.44 973 TRP A C 1
ATOM 7586 O O . TRP A 1 973 ? 24.644 -4.508 -14.096 1.00 92.44 973 TRP A O 1
ATOM 7596 N N . TYR A 1 974 ? 25.222 -6.407 -13.043 1.00 92.56 974 TYR A N 1
ATOM 7597 C CA . TYR A 1 974 ? 24.746 -6.082 -11.713 1.00 92.56 974 TYR A CA 1
ATOM 7598 C C . TYR A 1 974 ? 25.922 -5.945 -10.737 1.00 92.56 974 TYR A C 1
ATOM 7600 O O . TYR A 1 974 ? 27.077 -6.219 -11.062 1.00 92.56 974 TYR A O 1
ATOM 7608 N N . THR A 1 975 ? 25.632 -5.494 -9.524 1.00 89.94 975 THR A N 1
ATOM 7609 C CA . THR A 1 975 ? 26.611 -5.252 -8.467 1.00 89.94 975 THR A CA 1
ATOM 7610 C C . THR A 1 975 ? 26.542 -6.358 -7.428 1.00 89.94 975 THR A C 1
ATOM 7612 O O . THR A 1 975 ? 25.522 -6.509 -6.750 1.00 89.94 975 THR A O 1
ATOM 7615 N N . ASP A 1 976 ? 27.650 -7.075 -7.248 1.00 88.12 976 ASP A N 1
ATOM 7616 C CA . ASP A 1 976 ? 27.859 -7.890 -6.058 1.00 88.12 976 ASP A CA 1
ATOM 7617 C C . ASP A 1 976 ? 28.291 -6.980 -4.905 1.00 88.12 976 ASP A C 1
ATOM 7619 O O . ASP A 1 976 ? 29.450 -6.564 -4.782 1.00 88.12 976 ASP A O 1
ATOM 7623 N N . LYS A 1 977 ? 27.316 -6.630 -4.071 1.00 81.88 977 LYS A N 1
ATOM 7624 C CA . LYS A 1 977 ? 27.512 -5.752 -2.917 1.00 81.88 977 LYS A CA 1
ATOM 7625 C C . LYS A 1 977 ? 28.261 -6.433 -1.771 1.00 81.88 977 LYS A C 1
ATOM 7627 O O . LYS A 1 977 ? 28.891 -5.743 -0.974 1.00 81.88 977 LYS A O 1
ATOM 7632 N N . ASP A 1 978 ? 28.231 -7.760 -1.679 1.00 82.12 978 ASP A N 1
ATOM 7633 C CA . ASP A 1 978 ? 28.904 -8.465 -0.588 1.00 82.12 978 ASP A CA 1
ATOM 7634 C C . ASP A 1 978 ? 30.414 -8.444 -0.763 1.00 82.12 978 ASP A C 1
ATOM 7636 O O . ASP A 1 978 ? 31.135 -8.379 0.229 1.00 82.12 978 ASP A O 1
ATOM 7640 N N . ALA A 1 979 ? 30.895 -8.392 -2.006 1.00 81.12 979 ALA A N 1
ATOM 7641 C CA . ALA A 1 979 ? 32.295 -8.100 -2.279 1.00 81.12 979 ALA A CA 1
ATOM 7642 C C . ALA A 1 979 ? 32.717 -6.762 -1.649 1.00 81.12 979 ALA A C 1
ATOM 7644 O O . ALA A 1 979 ? 33.779 -6.681 -1.041 1.00 81.12 979 ALA A O 1
ATOM 7645 N N . PHE A 1 980 ? 31.865 -5.730 -1.684 1.00 81.69 980 PHE A N 1
ATOM 7646 C CA . PHE A 1 980 ? 32.168 -4.468 -1.004 1.00 81.69 980 PHE A CA 1
ATOM 7647 C C . PHE A 1 980 ? 32.225 -4.632 0.520 1.00 81.69 980 PHE A C 1
ATOM 7649 O O . PHE A 1 980 ? 33.141 -4.113 1.151 1.00 81.69 980 PHE A O 1
ATOM 7656 N N . VAL A 1 981 ? 31.286 -5.374 1.111 1.00 80.94 981 VAL A N 1
ATOM 7657 C CA . VAL A 1 981 ? 31.260 -5.618 2.564 1.00 80.94 981 VAL A CA 1
ATOM 7658 C C . VAL A 1 981 ? 32.467 -6.447 3.024 1.00 80.94 981 VAL A C 1
ATOM 7660 O O . VAL A 1 981 ? 33.050 -6.139 4.060 1.00 80.94 981 VAL A O 1
ATOM 7663 N N . LYS A 1 982 ? 32.855 -7.477 2.263 1.00 82.81 982 LYS A N 1
ATOM 7664 C CA . LYS A 1 982 ? 33.936 -8.415 2.612 1.00 82.81 982 LYS A CA 1
ATOM 7665 C C . LYS A 1 982 ? 35.329 -7.883 2.237 1.00 82.81 982 LYS A C 1
ATOM 7667 O O . LYS A 1 982 ? 36.285 -8.115 2.969 1.00 82.81 982 LYS A O 1
ATOM 7672 N N . GLU A 1 983 ? 35.455 -7.174 1.116 1.00 85.12 983 GLU A N 1
ATOM 7673 C CA . GLU A 1 983 ? 36.743 -6.813 0.495 1.00 85.12 983 GLU A CA 1
ATOM 7674 C C . GLU A 1 983 ? 36.971 -5.293 0.380 1.00 85.12 983 GLU A C 1
ATOM 7676 O O . GLU A 1 983 ? 38.034 -4.856 -0.057 1.00 85.12 983 GLU A O 1
ATOM 7681 N N . GLY A 1 984 ? 35.990 -4.459 0.745 1.00 84.81 984 GLY A N 1
ATOM 7682 C CA . GLY A 1 984 ? 36.084 -2.996 0.667 1.00 84.81 984 GLY A CA 1
ATOM 7683 C C . GLY A 1 984 ? 35.900 -2.407 -0.738 1.00 84.81 984 GLY A C 1
ATOM 7684 O O . GLY A 1 984 ? 36.064 -1.199 -0.915 1.00 84.81 984 GLY A O 1
ATOM 7685 N N . LYS A 1 985 ? 35.550 -3.228 -1.741 1.00 87.12 985 LYS A N 1
ATOM 7686 C CA . LYS A 1 985 ? 35.306 -2.803 -3.130 1.00 87.12 985 LYS A CA 1
ATOM 7687 C C . LYS A 1 985 ? 34.177 -3.603 -3.788 1.00 87.12 985 LYS A C 1
ATOM 7689 O O . LYS A 1 985 ? 34.153 -4.825 -3.703 1.00 87.12 985 LYS A O 1
ATOM 7694 N N . ALA A 1 986 ? 33.263 -2.917 -4.472 1.00 88.19 986 ALA A N 1
ATOM 7695 C CA . ALA A 1 986 ? 32.188 -3.554 -5.233 1.00 88.19 986 ALA A CA 1
ATOM 7696 C C . ALA A 1 986 ? 32.720 -4.312 -6.465 1.00 88.19 986 ALA A C 1
ATOM 7698 O O . ALA A 1 986 ? 33.721 -3.912 -7.071 1.00 88.19 986 ALA A O 1
ATOM 7699 N N . LYS A 1 987 ? 32.026 -5.388 -6.858 1.00 90.00 987 LYS A N 1
ATOM 7700 C CA . LYS A 1 987 ? 32.347 -6.189 -8.052 1.00 90.00 987 LYS A CA 1
ATOM 7701 C C . LYS A 1 987 ? 31.183 -6.219 -9.039 1.00 90.00 987 LYS A C 1
ATOM 7703 O O . LYS A 1 987 ? 30.018 -6.183 -8.643 1.00 90.00 987 LYS A O 1
ATOM 7708 N N . ARG A 1 988 ? 31.519 -6.296 -10.331 1.00 91.56 988 ARG A N 1
ATOM 7709 C CA . ARG A 1 988 ? 30.551 -6.557 -11.406 1.00 91.56 988 ARG A CA 1
ATOM 7710 C C . ARG A 1 988 ? 30.141 -8.024 -11.353 1.00 91.56 988 ARG A C 1
ATOM 7712 O O . ARG A 1 988 ? 30.990 -8.879 -11.130 1.00 91.56 988 ARG A O 1
ATOM 7719 N N . LEU A 1 989 ? 28.867 -8.282 -11.592 1.00 90.81 989 LEU A N 1
ATOM 7720 C CA . LEU A 1 989 ? 28.272 -9.608 -11.615 1.00 90.81 989 LEU A CA 1
ATOM 7721 C C . LEU A 1 989 ? 27.371 -9.710 -12.844 1.00 90.81 989 LEU A C 1
ATOM 7723 O O . LEU A 1 989 ? 26.491 -8.869 -13.030 1.00 90.81 989 LEU A O 1
ATOM 7727 N N . TYR A 1 990 ? 27.583 -10.711 -13.690 1.00 91.44 990 TYR A N 1
ATOM 7728 C CA . TYR A 1 990 ? 26.717 -10.930 -14.849 1.00 91.44 990 TYR A CA 1
ATOM 7729 C C . TYR A 1 990 ? 25.576 -11.867 -14.471 1.00 91.44 990 TYR A C 1
ATOM 7731 O O . TYR A 1 990 ? 25.770 -12.816 -13.715 1.00 91.44 990 TYR A O 1
ATOM 7739 N N . VAL A 1 991 ? 24.378 -11.586 -14.977 1.00 91.44 991 VAL A N 1
ATOM 7740 C CA . VAL A 1 991 ? 23.187 -12.385 -14.681 1.00 91.44 991 VAL A CA 1
ATOM 7741 C C . VAL A 1 991 ? 22.669 -13.001 -15.972 1.00 91.44 991 VAL A C 1
ATOM 7743 O O . VAL A 1 991 ? 22.335 -12.280 -16.914 1.00 91.44 991 VAL A O 1
ATOM 7746 N N . ASP A 1 992 ? 22.579 -14.326 -15.994 1.00 90.12 992 ASP A N 1
ATOM 7747 C CA . ASP A 1 992 ? 21.913 -15.074 -17.052 1.00 90.12 992 ASP A CA 1
ATOM 7748 C C . ASP A 1 992 ? 20.443 -15.310 -16.680 1.00 90.12 992 ASP A C 1
ATOM 7750 O O . ASP A 1 992 ? 20.115 -16.091 -15.784 1.00 90.12 992 ASP A O 1
ATOM 7754 N N . PHE A 1 993 ? 19.556 -14.606 -17.385 1.00 87.19 993 PHE A N 1
ATOM 7755 C CA . PHE A 1 993 ? 18.103 -14.705 -17.231 1.00 87.19 993 PHE A CA 1
ATOM 7756 C C . PHE A 1 993 ? 17.479 -15.838 -18.061 1.00 87.19 993 PHE A C 1
ATOM 7758 O O . PHE A 1 993 ? 16.254 -15.971 -18.070 1.00 87.19 993 PHE A O 1
ATOM 7765 N N . GLY A 1 994 ? 18.285 -16.613 -18.794 1.00 87.50 994 GLY A N 1
ATOM 7766 C CA . GLY A 1 994 ? 17.823 -17.690 -19.662 1.00 87.50 994 GLY A CA 1
ATOM 7767 C C . GLY A 1 994 ? 16.962 -17.220 -20.840 1.00 87.50 994 GLY A C 1
ATOM 7768 O O . GLY A 1 994 ? 16.700 -16.027 -21.046 1.00 87.50 994 GLY A O 1
ATOM 7769 N N . ASN A 1 995 ? 16.499 -18.180 -21.643 1.00 89.56 995 ASN A N 1
ATOM 7770 C CA . ASN A 1 995 ? 15.585 -17.912 -22.750 1.00 89.56 995 ASN A CA 1
ATOM 7771 C C . ASN A 1 995 ? 14.197 -17.497 -22.206 1.00 89.56 995 ASN A C 1
ATOM 7773 O O . ASN A 1 995 ? 13.573 -18.303 -21.509 1.00 89.56 995 ASN A O 1
ATOM 7777 N N . PRO A 1 996 ? 13.666 -16.299 -22.552 1.00 90.88 996 PRO A N 1
ATOM 7778 C CA . PRO A 1 996 ? 12.361 -15.825 -22.072 1.00 90.88 996 PRO A CA 1
ATOM 7779 C C . PRO A 1 996 ? 11.192 -16.774 -22.355 1.00 90.88 996 PRO A C 1
ATOM 7781 O O . PRO A 1 996 ? 10.167 -16.667 -21.688 1.00 90.88 996 PRO A O 1
ATOM 7784 N N . TRP A 1 997 ? 11.314 -17.654 -23.352 1.00 91.12 997 TRP A N 1
ATOM 7785 C CA . TRP A 1 997 ? 10.262 -18.584 -23.773 1.00 91.12 997 TRP A CA 1
ATOM 7786 C C . TRP A 1 997 ? 10.286 -19.932 -23.047 1.00 91.12 997 TRP A C 1
ATOM 7788 O O . TRP A 1 997 ? 9.325 -20.691 -23.153 1.00 91.12 997 TRP A O 1
ATOM 7798 N N . GLU A 1 998 ? 11.373 -20.243 -22.344 1.00 86.00 998 GLU A N 1
ATOM 7799 C CA . GLU A 1 998 ? 11.582 -21.545 -21.702 1.00 86.00 998 GLU A CA 1
ATOM 7800 C C . GLU A 1 998 ? 11.481 -21.443 -20.182 1.00 86.00 998 GLU A C 1
ATOM 7802 O O . GLU A 1 998 ? 10.824 -22.271 -19.551 1.00 86.00 998 GLU A O 1
ATOM 7807 N N . VAL A 1 999 ? 12.110 -20.418 -19.600 1.00 71.56 999 VAL A N 1
ATOM 7808 C CA . VAL A 1 999 ? 12.225 -20.256 -18.150 1.00 71.56 999 VAL A CA 1
ATOM 7809 C C . VAL A 1 999 ? 11.822 -18.833 -17.777 1.00 71.56 999 VAL A C 1
ATOM 7811 O O . VAL A 1 999 ? 12.419 -17.858 -18.236 1.00 71.56 999 VAL A O 1
ATOM 7814 N N . ALA A 1 1000 ? 10.787 -18.711 -16.947 1.00 72.88 1000 ALA A N 1
ATOM 7815 C CA . ALA A 1 1000 ? 10.443 -17.440 -16.328 1.00 72.88 1000 ALA A CA 1
ATOM 7816 C C . ALA A 1 1000 ? 11.508 -17.082 -15.278 1.00 72.88 1000 ALA A C 1
ATOM 7818 O O . ALA A 1 1000 ? 11.984 -17.982 -14.594 1.00 72.88 1000 ALA A O 1
ATOM 7819 N N . PRO A 1 1001 ? 11.852 -15.797 -15.084 1.00 72.44 1001 PRO A N 1
ATOM 7820 C CA . PRO A 1 1001 ? 12.881 -15.373 -14.134 1.00 72.44 1001 PRO A CA 1
ATOM 7821 C C . PRO A 1 1001 ? 12.554 -15.687 -12.666 1.00 72.44 1001 PRO A C 1
ATOM 7823 O O . PRO A 1 1001 ? 13.427 -15.545 -11.816 1.00 72.44 1001 PRO A O 1
ATOM 7826 N N . ALA A 1 1002 ? 11.327 -16.111 -12.354 1.00 73.94 1002 ALA A N 1
ATOM 7827 C CA . ALA A 1 1002 ? 10.944 -16.532 -11.015 1.00 73.94 1002 ALA A CA 1
ATOM 7828 C C . ALA A 1 1002 ? 11.485 -17.941 -10.755 1.00 73.94 1002 ALA A C 1
ATOM 7830 O O . ALA A 1 1002 ? 11.056 -18.909 -11.384 1.00 73.94 1002 ALA A O 1
ATOM 7831 N N . GLY A 1 1003 ? 12.440 -18.056 -9.836 1.00 76.50 1003 GLY A N 1
ATOM 7832 C CA . GLY A 1 1003 ? 13.089 -19.325 -9.532 1.00 76.50 1003 GLY A CA 1
ATOM 7833 C C . GLY A 1 1003 ? 14.277 -19.168 -8.594 1.00 76.50 1003 GLY A C 1
ATOM 7834 O O . GLY A 1 1003 ? 14.478 -18.119 -7.980 1.00 76.50 1003 GLY A O 1
ATOM 7835 N N . GLU A 1 1004 ? 15.054 -20.238 -8.450 1.00 84.44 1004 GLU A N 1
ATOM 7836 C CA . GLU A 1 1004 ? 16.252 -20.232 -7.615 1.00 84.44 1004 GLU A CA 1
ATOM 7837 C C . GLU A 1 1004 ? 17.450 -19.666 -8.389 1.00 84.44 1004 GLU A C 1
ATOM 7839 O O . GLU A 1 1004 ? 17.791 -20.129 -9.480 1.00 84.44 1004 GLU A O 1
ATOM 7844 N N . TRP A 1 1005 ? 18.109 -18.671 -7.794 1.00 87.88 1005 TRP A N 1
ATOM 7845 C CA . TRP A 1 1005 ? 19.311 -18.046 -8.334 1.00 87.88 1005 TRP A CA 1
ATOM 7846 C C . TRP A 1 1005 ? 20.551 -18.608 -7.651 1.00 87.88 1005 TRP A C 1
ATOM 7848 O O . TRP A 1 1005 ? 20.689 -18.525 -6.427 1.00 87.88 1005 TRP A O 1
ATOM 7858 N N . ILE A 1 1006 ? 21.484 -19.130 -8.447 1.00 86.81 1006 ILE A N 1
ATOM 7859 C CA . ILE A 1 1006 ? 22.750 -19.674 -7.950 1.00 86.81 1006 ILE A CA 1
ATOM 7860 C C . ILE A 1 1006 ? 23.939 -18.886 -8.484 1.00 86.81 1006 ILE A C 1
ATOM 7862 O O . ILE A 1 1006 ? 23.975 -18.479 -9.646 1.00 86.81 1006 ILE A O 1
ATOM 7866 N N . ARG A 1 1007 ? 24.949 -18.712 -7.631 1.00 85.81 1007 ARG A N 1
ATOM 7867 C CA . ARG A 1 1007 ? 26.230 -18.120 -8.018 1.00 85.81 1007 ARG A CA 1
ATOM 7868 C C . ARG A 1 1007 ? 27.145 -19.175 -8.637 1.00 85.81 1007 ARG A C 1
ATOM 7870 O O . ARG A 1 1007 ? 27.342 -20.242 -8.060 1.00 85.81 1007 ARG A O 1
ATOM 7877 N N . LYS A 1 1008 ? 27.756 -18.849 -9.774 1.00 85.50 1008 LYS A N 1
ATOM 7878 C CA . LYS A 1 1008 ? 28.809 -19.623 -10.445 1.00 85.50 1008 LYS A CA 1
ATOM 7879 C C . LYS A 1 1008 ? 29.975 -18.685 -10.764 1.00 85.50 1008 LYS A C 1
ATOM 7881 O O . LYS A 1 1008 ? 30.018 -18.064 -11.818 1.00 85.50 1008 LYS A O 1
ATOM 7886 N N . GLY A 1 1009 ? 30.912 -18.544 -9.827 1.00 84.25 1009 GLY A N 1
ATOM 7887 C CA . GLY A 1 1009 ? 31.995 -17.560 -9.949 1.00 84.25 1009 GLY A CA 1
ATOM 7888 C C . GLY A 1 1009 ? 31.460 -16.121 -9.942 1.00 84.25 1009 GLY A C 1
ATOM 7889 O O . GLY A 1 1009 ? 30.817 -15.713 -8.970 1.00 84.25 1009 GLY A O 1
ATOM 7890 N N . ASP A 1 1010 ? 31.717 -15.385 -11.027 1.00 82.69 1010 ASP A N 1
ATOM 7891 C CA . ASP A 1 1010 ? 31.249 -14.005 -11.254 1.00 82.69 1010 ASP A CA 1
ATOM 7892 C C . ASP A 1 1010 ? 29.941 -13.937 -12.072 1.00 82.69 1010 ASP A C 1
ATOM 7894 O O . ASP A 1 1010 ? 29.534 -12.871 -12.546 1.00 82.69 1010 ASP A O 1
ATOM 7898 N N . GLU A 1 1011 ? 29.264 -15.077 -12.221 1.00 87.62 1011 GLU A N 1
ATOM 7899 C CA . GLU A 1 1011 ? 27.955 -15.184 -12.856 1.00 87.62 1011 GLU A CA 1
ATOM 7900 C C . GLU A 1 1011 ? 26.883 -15.602 -11.847 1.00 87.62 1011 GLU A C 1
ATOM 7902 O O . GLU A 1 1011 ? 27.127 -16.366 -10.906 1.00 87.62 1011 GLU A O 1
ATOM 7907 N N . VAL A 1 1012 ? 25.666 -15.118 -12.068 1.00 87.38 1012 VAL A N 1
ATOM 7908 C CA . VAL A 1 1012 ? 24.447 -15.603 -11.426 1.00 87.38 1012 VAL A CA 1
ATOM 7909 C C . VAL A 1 1012 ? 23.569 -16.208 -12.499 1.00 87.38 1012 VAL A C 1
ATOM 7911 O O . VAL A 1 1012 ? 23.266 -15.561 -13.499 1.00 87.38 1012 VAL A O 1
ATOM 7914 N N . VAL A 1 1013 ? 23.167 -17.453 -12.284 1.00 86.12 1013 VAL A N 1
ATOM 7915 C CA . VAL A 1 1013 ? 22.380 -18.217 -13.247 1.00 86.12 1013 VAL A CA 1
ATOM 7916 C C . VAL A 1 1013 ? 21.077 -18.632 -12.593 1.00 86.12 1013 VAL A C 1
ATOM 7918 O O . VAL A 1 1013 ? 21.058 -19.082 -11.443 1.00 86.12 1013 VAL A O 1
ATOM 7921 N N . LEU A 1 1014 ? 19.994 -18.490 -13.344 1.00 81.88 1014 LEU A N 1
ATOM 7922 C CA . LEU A 1 1014 ? 18.700 -19.030 -12.973 1.00 81.88 1014 LEU A CA 1
ATOM 7923 C C . LEU A 1 1014 ? 18.686 -20.548 -13.162 1.00 81.88 1014 LEU A C 1
ATOM 7925 O O . LEU A 1 1014 ? 18.943 -21.051 -14.257 1.00 81.88 1014 LEU A O 1
ATOM 7929 N N . VAL A 1 1015 ? 18.352 -21.290 -12.112 1.00 72.81 1015 VAL A N 1
ATOM 7930 C CA . VAL A 1 1015 ? 18.071 -22.723 -12.233 1.00 72.81 1015 VAL A CA 1
ATOM 7931 C C . VAL A 1 1015 ? 16.579 -22.876 -12.470 1.00 72.81 1015 VAL A C 1
ATOM 7933 O O . VAL A 1 1015 ? 15.773 -22.450 -11.644 1.00 72.81 1015 VAL A O 1
ATOM 7936 N N . ALA A 1 1016 ? 16.201 -23.487 -13.595 1.00 58.12 1016 ALA A N 1
ATOM 7937 C CA . ALA A 1 1016 ? 14.817 -23.886 -13.808 1.00 58.12 1016 ALA A CA 1
ATOM 7938 C C . ALA A 1 1016 ? 14.401 -24.801 -12.648 1.00 58.12 1016 ALA A C 1
ATOM 7940 O O . ALA A 1 1016 ? 15.046 -25.824 -12.411 1.00 58.12 1016 ALA A O 1
ATOM 7941 N N . GLY A 1 1017 ? 13.368 -24.404 -11.903 1.00 50.53 1017 GLY A N 1
ATOM 7942 C CA . GLY A 1 1017 ? 12.878 -25.168 -10.764 1.00 50.53 1017 GLY A CA 1
ATOM 7943 C C . GLY A 1 1017 ? 12.454 -26.564 -11.208 1.00 50.53 1017 GLY A C 1
ATOM 7944 O O . GLY A 1 1017 ? 11.374 -26.745 -11.764 1.00 50.53 1017 GLY A O 1
ATOM 7945 N N . GLY A 1 1018 ? 13.300 -27.563 -10.960 1.00 33.94 1018 GLY A N 1
ATOM 7946 C CA . GLY A 1 1018 ? 12.824 -28.925 -10.795 1.00 33.94 1018 GLY A CA 1
ATOM 7947 C C . GLY A 1 1018 ? 11.945 -28.941 -9.554 1.00 33.94 1018 GLY A C 1
ATOM 7948 O O . GLY A 1 1018 ? 12.295 -28.312 -8.555 1.00 33.94 1018 GLY A O 1
ATOM 7949 N N . ALA A 1 1019 ? 10.799 -29.618 -9.624 1.00 27.91 1019 ALA A N 1
ATOM 7950 C CA . ALA A 1 1019 ? 10.013 -29.939 -8.445 1.00 27.91 1019 ALA A CA 1
ATOM 7951 C C . ALA A 1 1019 ? 10.966 -30.469 -7.366 1.00 27.91 1019 ALA A C 1
ATOM 7953 O O . ALA A 1 1019 ? 11.549 -31.543 -7.516 1.00 27.91 1019 ALA A O 1
ATOM 7954 N N . VAL A 1 1020 ? 11.184 -29.684 -6.312 1.00 26.66 1020 VAL A N 1
ATOM 7955 C CA . VAL A 1 1020 ? 11.810 -30.202 -5.105 1.00 26.66 1020 VAL A CA 1
ATOM 7956 C C . VAL A 1 1020 ? 10.774 -31.168 -4.549 1.00 26.66 1020 VAL A C 1
ATOM 7958 O O . VAL A 1 1020 ? 9.768 -30.736 -3.989 1.00 26.66 1020 VAL A O 1
ATOM 7961 N N . GLU A 1 1021 ? 10.961 -32.464 -4.810 1.00 21.98 1021 GLU A N 1
ATOM 7962 C CA . GLU A 1 1021 ? 10.201 -33.525 -4.159 1.00 21.98 1021 GLU A CA 1
ATOM 7963 C C . GLU A 1 1021 ? 10.291 -33.296 -2.649 1.00 21.98 1021 GLU A C 1
ATOM 7965 O O . GLU A 1 1021 ? 11.352 -33.430 -2.037 1.00 21.98 1021 GLU A O 1
ATOM 7970 N N . ILE A 1 1022 ? 9.162 -32.908 -2.063 1.00 24.97 1022 ILE A N 1
ATOM 7971 C CA . ILE A 1 1022 ? 8.976 -32.884 -0.621 1.00 24.97 1022 ILE A CA 1
ATOM 7972 C C . ILE A 1 1022 ? 8.951 -34.354 -0.188 1.00 24.97 1022 ILE A C 1
ATOM 7974 O O . ILE A 1 1022 ? 8.029 -35.086 -0.548 1.00 24.97 1022 ILE A O 1
ATOM 7978 N N . LYS A 1 1023 ? 9.976 -34.790 0.547 1.00 24.66 1023 LYS A N 1
ATOM 7979 C CA . LYS A 1 1023 ? 9.888 -35.979 1.399 1.00 24.66 1023 LYS A CA 1
ATOM 7980 C C . LYS A 1 1023 ? 9.550 -35.576 2.819 1.00 24.66 1023 LYS A C 1
ATOM 7982 O O . LYS A 1 1023 ? 10.170 -34.601 3.301 1.00 24.66 1023 LYS A O 1
#

Foldseek 3Di:
DDDDDDDDDDPPDPPVVVVVVVVVPPDDDDDDDLLLVLLVVLVVCLVPPCSLVSLVVSLQVCLLAVVSLVVNLVSLVVDPDPLSLLSSLQSLLSLLQDDADPPPVGGSPGGDDLQNLLVSLLVQCPPPFLLSNLSSLNSNLNNLLVVQQADDLDDPPVVVVHPSNVSSVVCAFQSVQSSVVSLFLVLVVLLSFLVSLVVVLVLLLQLLVVQLVVLCVPDDPVLNVQLVVLNVQLVVLSVVLVVCCVPPVPPSRVNSVSSSSSVVSSVSNVCSRVLCVFFKKKWKWFRAFNWFACLCLFFQQRGFWDIFIWIFGHFGQNGDTDGQCVCVQPTWDWFAKEADLQLFKIKTKIKHQPQRSPPCDPVQLCPVVNGFNRIAAIFMWMATPVNPPIDTQDDDRQKHWGHWYAALVRKIKTKMLLLQFAALQFFFPQDGTTEIAIWIAGNNNPDIDGLASELHHWDQWDAAQQRKIKTWDFALQLAARKQQGAIWIAHPQSAPIDGLARLFARLFASHWHNWYYAPPAQKIWTARATNRGHQKHFIWIARSVVFRNDLLRIATQEPQAAAHHVGGSPHHHDPLRHAYANHKIWHNWAHSHPFKIKIWIFHDRPPDPRTGFTFIWIAGSNHDIGGRHTDSNTGIGNMDRSHNHDRHDDDDHDPLPAQWEKEKEQAACVPAPPDDQQQFWKKWKKAFDGFHWAADPSHSSRTFGWAAPLQHNPWQAQQCQGSGFMFTQAMFTADSRRIAMAIDGANGWIWMFGAGPLRFGQWIDSGTDGRGRHHYDYDHHNDDGVVDDNPPDPDDDRPNVVDHHDYGDHAPVHRQARDACVPQPLVLCVVFPCVQQHDPDHVVQQHSHQDDQPNGGSNSCLLLVHHPPHHGQGAPSNCCQAPPPDDDPDDNVVSVVSSVCSLVVNHPNNQAFFRRSHHHSDDIHTPNHAQSVGNVNVCCVDPPVNVVRGDDDSNSSNSVRVCSRSRNRNDRWTWPCVCCVVPVHIDTAHERCDNSSPAHSRAHWHDDPRYIYGDRDDPPPDD